Protein 9HBL (pdb70)

B-factor: mean 63.15, std 19.98, range [26.77, 139.69]

Organism: Methanocaldococcus jannaschii (strain ATCC 43067 / DSM 2661 / JAL-1 / JCM 10045 / NBRC 100440) (NCBI:txid243232)

Sequence (1062 aa):
GEFMVSIMLLKVEDLHVYRGNREILKGVNLTVEENEIHAIIGPNGAGKSTLAYTIMGISGYKPTKGRIIFKGVDIIDKNITERARMGMTLAWQEPARFEGIKVKNYLMLGMNEKYKKDKEIAEEKIREALKLVNLDPDKYLDRYVDETLSGGERKRIELASIICMEPDLAILDEPDSGIDIVSFDEIKRVFDYLKDKGCSLLVITHREELAEHADRVSLICAGEVIKSGDPKEVGEFYKKECKGPRIIVKESRIIDVQGDEGIILEGKEEDGKIKAKIIVKKGYKFKYPIHMCFGITEENISQIIDVEIILEEDSSISLMSHCSFPKGKGIKHIMNGIIKIGKNAKFSYNEFHYHGMDGDILVKPTVKVEIDEGGIYISNFTLTKGRIGTLDIEQEIIAKKDAIIDITTRTYAIKEDVVKVNEVVKLNGENAKCIIKSRGAAMDNSKISLKKLKIEGNAPYSKGHIDCAEIVKGNAEVESIPIVVVRDDKARITHHEAAIGSVDKKQLETLMAKGLDEDEATEIIVKGMIGDLGEFMVSIMLLKVEDLHVYRGNREILKGVNLTVEENEIHAIIGPNGAGKSTLAYTIMGISGYKPTKGRIIFKGVDIIDKNITERARMGMTLAWQEPARFEGIKVKNYLMLGMNEKYKKDKEIAEEKIREALKLVNLDPDKYLDRYVDETLSGGERKRIELASIICMEPDLAILDEPDSGIDIVSFDEIKRVFDYLKDKGCSLLVITHREELAEHADRVSLICAGEVIKSGDPKEVGEFYKKECKGPRIIVKESRIIDVQGDEGIILEGKEEDGKIKAKIIVKKGYKFKYPIHMCFGITEENISQIIDVEIILEEDSSISLMSHCSFPKGKGIKHIMNGIIKIGKNAKFSYNEFHYHGMDGDILVKPTVKVEIDEGGIYISNFTLTKGRIGTLDIEQEIIAKKDAIIDITTRTYAIKEDVVKVNEVVKLNGENAKCIIKSRGAAMDNSKISLKLKIEGNAPYSKGHIDCAEIVKGNAEVESIPIVVVRDDKARITHHEAAIGSVDKKQLETLMAKGLDEDEATEIIVKGMIGDL

Foldseek 3Di:
DPPPCVQWQKWWFQWWWAQPPRTQAGTETDTFGWLFAEEEAEDPSLCLVLVLCLQLAPPRNQTPDTFMAGPNRTCNPPHNVRSLVQFEEEQDPQHDADPPDALLRLLLVLFDPVQNPDPVSLSVLLCVLCVLLVHHCVVGRGPGSHPPDFSQNNLSSSLSSCSRNLGQEYEYEASPPSNPDPDLVSVLSSVVVSSVVTHYYHHYDHDLVNQQSTQKYFYRYSNYGDDIGHSVVVSVVNVVPD/DAQEWEAEFQDTPDGDADPQWDWDWDDDPSEIEIEIEHHAQAEDPDAYEYEYEYDDAQTARHYEYEYEYEHNYEHEYEYEYEAANQHNEEHEYEYEYEAYAQYEYAYEYEYAYHADQNYEHHYEYEYEEEANYEYHEEYAAAHHAPNEYAYHYEYEYAHNYEYEYEYFYEHDDAYEYHAAYEYEYQYAQYEYEYEYFYEHEDAYEEEHEAEYEAQYANYEYEYEEEYEYYYNYYYHHHYYYHYNDPRYYYYYDYDYYHDDPVQQVVVVVVVDDSVRSSVVVRCVRNPND/DPPPCVQWFKWWFQWWWAQPPRTQAGTETDTFGWLFAEEEAEDPSLCLVLVLCLQLAPPRNQTPDTFMAGPNRTCNPPHNVRSLVQFEEEQDPQHDFDPPDALLRLLLVLFDCVQVVDPVSLVVLLCVLCVLLVHHCVVGRGPGSHPPDFSQVNLSSSLSSCSRNLGQEYEYEASPPSNPDPDLVSVLSSVVSSSVSTHYYHHYDHDLVNQQSTQKYFYRYSNYGDDIGHSVVVSVVNVVPD/DAQEWEAEFQDTPDGDADPQWDWDWDDDPSEIEIEIERHAQAEDPDAYEYEYEYDDAQTARHYEYEYEYEHNYEHEYEYEYEAANQHNEEHEYEYEYEAYAQYEYHYEYEYAYHQHQNYEHHYEYEYEEEANYEYHEEYAAAHHAPNEYAYHYEYEYAHNYEYEYEYFYEHDDAYEYHAAYEYEYQYAQHEYEYEYFYEHEDAYEEEHEAEYEAQYANYEYEYEEEYEYYYNYYYHYHYYYHYNDPRYYYYYDYDYYHDDPVQQVVVVVVVADSVRSSVVVRCVRRVND

InterPro domains:
  IPR003439 ABC transporter-like, ATP-binding domain [PF00005] (22-173)
  IPR003439 ABC transporter-like, ATP-binding domain [PS50893] (7-244)
  IPR003593 AAA+ ATPase domain [SM00382] (31-221)
  IPR010230 FeS cluster assembly SUF system, ATPase SufC [PTHR43204] (5-245)
  IPR010230 FeS cluster assembly SUF system, ATPase SufC [cd03217] (7-239)
  IPR017871 ABC transporter-like, conserved site [PS00211] (146-160)
  IPR027417 P-loop containing nucleoside triphosphate hydrolase [G3DSA:3.40.50.300] (5-243)
  IPR027417 P-loop containing nucleoside triphosphate hydrolase [SSF52540] (6-233)

Solvent-accessible surface area: 41572 Å² total; per-residue (Å²): 80,143,173,100,45,107,72,21,16,1,21,2,41,52,0,32,0,97,110,68,155,171,44,30,0,83,12,0,82,7,34,0,58,91,92,14,2,0,0,0,0,0,31,93,70,2,8,18,46,12,0,0,35,1,0,0,19,11,58,31,37,124,38,94,122,33,104,9,22,0,93,69,69,52,0,93,135,69,83,7,8,80,19,11,148,35,16,1,0,1,6,12,58,117,13,8,74,2,35,8,0,49,0,77,46,0,1,64,28,24,6,37,106,121,21,96,144,61,132,111,85,1,86,96,3,5,72,68,0,0,111,17,6,89,13,87,5,103,105,19,31,85,63,90,0,23,115,92,6,45,42,4,28,1,6,25,0,1,5,0,0,0,1,0,15,18,8,59,0,0,0,0,4,7,2,3,24,52,6,41,0,20,4,11,76,28,5,100,110,4,7,56,49,0,67,128,76,37,2,0,0,0,2,0,0,18,9,3,30,3,1,61,82,10,62,55,0,1,1,0,30,56,0,86,37,91,101,63,24,55,2,101,129,8,0,82,48,2,65,148,92,111,227,28,22,89,2,61,0,94,27,37,168,32,95,80,65,102,35,97,128,12,0,66,18,87,28,118,85,89,147,64,62,4,77,7,73,2,21,0,75,131,42,82,131,48,166,156,64,4,45,1,48,2,15,1,70,100,93,107,18,48,0,42,0,29,7,48,3,42,3,49,55,45,1,16,3,33,4,31,0,58,0,55,0,80,93,0,83,18,4,100,0,30,5,51,5,73,6,88,4,15,92,71,1,66,0,14,8,43,1,68,4,93,18,15,118,55,21,82,5,34,0,60,0,48,5,56,0,50,0,57,74,18,0,46,1,48,0,35,2,21,2,15,90,22,32,2,2,41,0,16,1,69,7,64,0,38,0,76,93,67,0,81,1,50,0,19,2,48,4,52,0,20,89,98,0,45,1,91,4,56,0,30,0,54,0,66,9,87,54,0,95,8,61,0,51,1,10,0,0,0,39,56,71,0,104,6,32,3,83,2,46,0,9,0,41,9,47,112,0,73,8,48,0,10,2,18,5,9,1,50,38,112,0,55,2,57,2,28,3,10,2,7,0,100,30,32,59,0,55,0,35,3,74,6,26,1,2,19,20,39,126,73,39,21,9,0,0,20,0,6,13,19,53,87,116,72,0,15,97,28,7,9,75,0,17,6,52,64,41,80,144,172,97,48,108,73,30,13,0,24,3,48,52,0,34,0,99,123,68,153,192,49,28,0,86,11,0,83,8,30,0,50,89,92,16,3,0,0,0,0,0,30,95,76,2,8,18,47,10,0,0,36,1,0,0,18,9,61,42,42,127,35,94,114,31,108,8,21,0,92,70,65,53,1,95,135,69,83,7,9,79,19,12,148,35,16,0,0,1,4,14,57,114,12,8,73,2,43,11,1,46,0,79,63,0,0,58,22,22,7,28,114,109,24,80,150,62,152,130,70,1,104,88,6,7,73,55,0,0,105,20,7,89,12,86,5,104,98,23,31,85,61,86,0,24,120,92,5,45,41,4,31,1,6,28,0,1,5,0,0,0,1,0,16,12,9,57,0,0,0,0,3,8,2,4,25,50,7,40,1,19,4,10,72,30,4,88,107,5,7,58,53,1,69,128,80,37,2,0,0,0,2,0,0,21,10,3,30,3,1,62,84,10,62,55,0,1,1,0,32,58,0,86,38,92,99,62,25,63,10,105,130,6,0,83,56,2,62,162,93,112,226,26,22,88,3,60,0,94,21,36,164,35,94,80,66,100,34,96,128,13,0,62,17,89,30,117,87,94,144,65,64,4,80,8,73,1,20,0,80,128,42,82,129,50,166,155,53,2,41,1,48,2,15,1,67,97,97,120,18,49,0,42,0,25,8,49,5,42,2,55,55,45,0,17,2,26,2,51,0,55,0,55,0,81,93,0,87,19,3,95,0,30,6,53,5,72,7,87,3,16,88,70,1,66,0,14,8,30,0,68,4,95,18,16,119,52,22,65,4,40,0,61,0,47,5,56,0,49,0,61,74,15,0,49,1,50,0,27,2,14,2,15,93,23,32,3,2,40,0,16,0,70,6,64,0,37,0,81,79,51,0,84,1,51,0,9,3,74,4,51,0,20,89,101,0,44,0,91,3,58,1,30,0,56,0,67,10,77,51,0,95,8,60,0,51,2,11,0,0,0,40,56,70,0,104,6,32,3,81,1,46,0,9,0,40,8,47,112,0,73,8,47,0,12,2,17,5,9,0,48,38,112,0,53,1,58,1,28,3,11,2,6,0,99,30,32,60,0,57,0,34,4,74,8,26,0,2,21,18,42,107,71,38,20,9,1,0,20,0,7,14,29,53,82,114,66,0,14,101,34,7,8,77,3,18,6,54,62,54

Secondary structure (DSSP, 8-state):
--TTGGGEEEEEEEEEEEETTEEEEEEEEEEEETT-EEEEE--TTSSHHHHHHHHHT-TT--EEEEEEEETTEE-TT--HHHHHTTTEEEE-SSPPP-TT-BHHHHTTTT--HHHHSSHHHHHHHHHHHHHHTT--HHHHTTSBSSTTS-HHHHHHHHHHHHHHH--SEEEEESTTSSS--S-HHHHHHHHHHHHHHT-EEEEEES-HHHHTTSSEEEEEETTEEEEEE-HHHHHHHHHH--/--SEEEEETTEEEEEE--TTEEEEEEEETTEEEEEEEE-TT-B--SPEEEEEE--SSS-EEEEEEEEEE-TT-EEEEEEEEEESS-BS-EEEEEEEEEE-TT-EEEEEEEEEE-S--B-EEEEEEEEEE-TT-EEEEEEEEEES---EEEEEEEEEE-TT-EEEEEEEEEE-TT-EEEEEEEEEE-STT-EEEEEEEEEE-TT-EEEEEEEEEE-STT-EEEEEEEEEE-TT-EEEEEEEEEE-STT-EEEEEEEEESPPHHHHHHHHTTT--HHHHHHHHHHHHTT--/--TTGGGEEEEEEEEEEEETTEEEEEEEEEEEETT-EEEEE--TTSSHHHHHHHHHT-TT--EEEEEEEETTEE-TT--HHHHHTTTEEEE-SSPPP-TT-BHHHHTTTT--HHHHTSHHHHHHHHHHHHHHTT--HHHHTTSBSSTTS-HHHHHHHHHHHHHHH--SEEEEESTTSSS--S-HHHHHHHHHHHHHTT-EEEEEES-HHHHTTSSEEEEEETTEEEEEE-HHHHHHHHHH--/--SEEEEETTEEEEEE--TTEEEEEEEETTEEEEEEEE-TT-B--SPEEEEEE--SSS-EEEEEEEEEE-TT-EEEEEEEEEESS-BS-EEEEEEEEEE-TT-EEEEEEEEEE-S--B-EEEEEEEEEE-TT-EEEEEEEEEES---EEEEEEEEEE-TT-EEEEEEEEEE-TT-EEEEEEEEEE-STT-EEEEEEEEEE-TT-EEEEEEEEEE-STT-EEEEEEEEEE-TT-EEEEEEEEEE-STT-EEEEEEEEESPPHHHHHHHHTTT--HHHHHHHHHHHHTT--

Nearest PDB structures (foldseek):
  2zu0-assembly1_C  TM=9.041E-01  e=3.117E-21  Escherichia coli K-12
  2d3w-assembly1_C  TM=8.039E-01  e=4.598E-20  Escherichia coli
  2d3w-assembly1_D  TM=8.159E-01  e=2.454E-19  Escherichia coli
  6hs3-assembly1_A  TM=7.902E-01  e=9.147E-19  Burkholderia pseudomallei
  4wbs-assembly2_B  TM=7.966E-01  e=4.080E-18  Paraburkholderia phymatum STM815

Structure (mmCIF, N/CA/C/O backbone):
data_9HBL
#
_entry.id   9HBL
#
_cell.length_a   75.291
_cell.length_b   132.733
_cell.length_c   75.34
_cell.angle_alpha   90
_cell.angle_beta   111.66
_cell.angle_gamma   90
#
_symmetry.space_group_name_H-M   'P 1 21 1'
#
loop_
_entity.id
_entity.type
_entity.pdbx_description
1 polymer 'Uncharacterized ABC transporter ATP-binding protein MJ0035'
2 polymer 'Iron-sulfur cluster assembly SufBD family protein MJ0034'
3 non-polymer 1,2-ETHANEDIOL
4 non-polymer 'SULFATE ION'
5 water water
#
loop_
_atom_site.group_PDB
_atom_site.id
_atom_site.type_symbol
_atom_site.label_atom_id
_atom_site.label_alt_id
_atom_site.label_comp_id
_atom_site.label_asym_id
_atom_site.label_entity_id
_atom_site.label_seq_id
_atom_site.pdbx_PDB_ins_code
_atom_site.Cartn_x
_atom_site.Cartn_y
_atom_site.Cartn_z
_atom_site.occupancy
_atom_site.B_iso_or_equiv
_atom_site.auth_seq_id
_atom_site.auth_comp_id
_atom_site.auth_asym_id
_atom_site.auth_atom_id
_atom_site.pdbx_PDB_model_num
ATOM 1 N N . GLY A 1 1 ? -62.477 37.063 -24.904 1 77.89 -2 GLY A N 1
ATOM 2 C CA . GLY A 1 1 ? -62.839 37.959 -26 1 78.07 -2 GLY A CA 1
ATOM 3 C C . GLY A 1 1 ? -62.619 39.434 -25.709 1 77.58 -2 GLY A C 1
ATOM 4 O O . GLY A 1 1 ? -61.551 39.83 -25.244 1 77.91 -2 GLY A O 1
ATOM 5 N N . GLU A 1 2 ? -63.64 40.256 -25.965 1 76.52 -1 GLU A N 1
ATOM 6 C CA . GLU A 1 2 ? -63.598 41.697 -25.71 1 75.64 -1 GLU A CA 1
ATOM 7 C C . GLU A 1 2 ? -64.339 42.095 -24.418 1 73.47 -1 GLU A C 1
ATOM 8 O O . GLU A 1 2 ? -64.711 43.264 -24.288 1 74.11 -1 GLU A O 1
ATOM 14 N N . PHE A 1 3 ? -64.615 41.142 -23.504 1 70.52 0 PHE A N 1
ATOM 15 C CA . PHE A 1 3 ? -65.369 41.455 -22.294 1 68.55 0 PHE A CA 1
ATOM 16 C C . PHE A 1 3 ? -64.465 41.905 -21.166 1 67.68 0 PHE A C 1
ATOM 17 O O . PHE A 1 3 ? -63.529 41.194 -20.797 1 67.67 0 PHE A O 1
ATOM 25 N N . MET A 1 4 ? -64.765 43.094 -20.617 1 66.59 1 MET A N 1
ATOM 26 C CA . MET A 1 4 ? -64.049 43.754 -19.524 1 65.86 1 MET A CA 1
ATOM 27 C C . MET A 1 4 ? -62.63 44.229 -19.9 1 65.17 1 MET A C 1
ATOM 28 O O . MET A 1 4 ? -61.851 44.53 -18.999 1 64.55 1 MET A O 1
ATOM 33 N N . VAL A 1 5 ? -62.308 44.324 -21.204 1 64.93 2 VAL A N 1
ATOM 34 C CA . VAL A 1 5 ? -60.985 44.74 -21.629 1 66.01 2 VAL A CA 1
ATOM 35 C C . VAL A 1 5 ? -60.668 46.19 -21.3 1 66.51 2 VAL A C 1
ATOM 36 O O . VAL A 1 5 ? -59.491 46.531 -21.178 1 66.72 2 VAL A O 1
ATOM 40 N N . SER A 1 6 ? -61.69 47.048 -21.161 1 66.1 3 SER A N 1
ATOM 41 C CA . SER A 1 6 ? -61.487 48.462 -20.865 1 66.04 3 SER A CA 1
ATOM 42 C C . SER A 1 6 ? -60.856 48.734 -19.501 1 65.53 3 SER A C 1
ATOM 43 O O . SER A 1 6 ? -60.242 49.782 -19.329 1 67.06 3 SER A O 1
ATOM 46 N N . ILE A 1 7 ? -60.946 47.79 -18.561 1 63.26 4 ILE A N 1
ATOM 47 C CA . ILE A 1 7 ? -60.289 47.904 -17.253 1 61.81 4 ILE A CA 1
ATOM 48 C C . ILE A 1 7 ? -59.033 46.971 -17.115 1 60.4 4 ILE A C 1
ATOM 49 O O . ILE A 1 7 ? -58.518 46.734 -16.01 1 59.7 4 ILE A O 1
ATOM 54 N N . MET A 1 8 ? -58.566 46.442 -18.241 1 59.59 5 MET A N 1
ATOM 55 C CA . MET A 1 8 ? -57.432 45.552 -18.27 1 59.86 5 MET A CA 1
ATOM 56 C C . MET A 1 8 ? -56.177 46.265 -18.741 1 58.73 5 MET A C 1
ATOM 57 O O . MET A 1 8 ? -56.196 46.951 -19.76 1 58.5 5 MET A O 1
ATOM 62 N N . LEU A 1 9 ? -55.088 46.11 -17.986 1 58.12 6 LEU A N 1
ATOM 63 C CA . LEU A 1 9 ? -53.79 46.669 -18.328 1 58.17 6 LEU A CA 1
ATOM 64 C C . LEU A 1 9 ? -53.084 45.689 -19.255 1 58.56 6 LEU A C 1
ATOM 65 O O . LEU A 1 9 ? -52.598 46.085 -20.306 1 58.94 6 LEU A O 1
ATOM 70 N N . LEU A 1 10 ? -53.056 44.408 -18.884 1 58.65 7 LEU A N 1
ATOM 71 C CA . LEU A 1 10 ? -52.365 43.371 -19.643 1 59.7 7 LEU A CA 1
ATOM 72 C C . LEU A 1 10 ? -53.336 42.219 -19.95 1 60.64 7 LEU A C 1
ATOM 73 O O . LEU A 1 10 ? -54.167 41.859 -19.119 1 60.01 7 LEU A O 1
ATOM 78 N N . LYS A 1 11 ? -53.246 41.667 -21.154 1 61.61 8 LYS A N 1
ATOM 79 C CA . LYS A 1 11 ? -54.076 40.546 -21.557 1 62.82 8 LYS A CA 1
ATOM 80 C C . LYS A 1 11 ? -53.253 39.55 -22.349 1 63.91 8 LYS A C 1
ATOM 81 O O . LYS A 1 11 ? -52.901 39.823 -23.495 1 64.04 8 LYS A O 1
ATOM 87 N N . VAL A 1 12 ? -52.951 38.4 -21.756 1 64.37 9 VAL A N 1
ATOM 88 C CA . VAL A 1 12 ? -52.244 37.335 -22.449 1 65.56 9 VAL A CA 1
ATOM 89 C C . VAL A 1 12 ? -53.313 36.354 -22.943 1 67.58 9 VAL A C 1
ATOM 90 O O . VAL A 1 12 ? -54.065 35.802 -22.133 1 67.64 9 VAL A O 1
ATOM 94 N N . GLU A 1 13 ? -53.411 36.168 -24.263 1 68.8 10 GLU A N 1
ATOM 95 C CA . GLU A 1 13 ? -54.402 35.274 -24.851 1 70.62 10 GLU A CA 1
ATOM 96 C C . GLU A 1 13 ? -53.724 34.044 -25.455 1 72.15 10 GLU A C 1
ATOM 97 O O . GLU A 1 13 ? -52.844 34.192 -26.303 1 72.28 10 GLU A O 1
ATOM 103 N N . ASP A 1 14 ? -54.15 32.833 -25.021 1 73.05 11 ASP A N 1
ATOM 104 C CA . ASP A 1 14 ? -53.694 31.489 -25.436 1 74.06 11 ASP A CA 1
ATOM 105 C C . ASP A 1 14 ? -52.252 31.473 -25.951 1 74.01 11 ASP A C 1
ATOM 106 O O . ASP A 1 14 ? -52.005 31.184 -27.118 1 74.07 11 ASP A O 1
ATOM 111 N N . LEU A 1 15 ? -51.31 31.832 -25.079 1 73.86 12 LEU A N 1
ATOM 112 C CA . LEU A 1 15 ? -49.898 31.98 -25.418 1 74.07 12 LEU A CA 1
ATOM 113 C C . LEU A 1 15 ? -49.076 30.694 -25.416 1 74.46 12 LEU A C 1
ATOM 114 O O . LEU A 1 15 ? -49.022 29.991 -24.41 1 74.59 12 LEU A O 1
ATOM 119 N N . HIS A 1 16 ? -48.385 30.423 -26.524 1 74.67 13 HIS A N 1
ATOM 120 C CA . HIS A 1 16 ? -47.52 29.254 -26.67 1 75.64 13 HIS A CA 1
ATOM 121 C C . HIS A 1 16 ? -46.078 29.709 -26.892 1 76.41 13 HIS A C 1
ATOM 122 O O . HIS A 1 16 ? -45.794 30.359 -27.888 1 76.25 13 HIS A O 1
ATOM 129 N N . VAL A 1 17 ? -45.177 29.411 -25.951 1 77.12 14 VAL A N 1
ATOM 130 C CA . VAL A 1 17 ? -43.779 29.812 -26.069 1 78.49 14 VAL A CA 1
ATOM 131 C C . VAL A 1 17 ? -42.892 28.567 -26.048 1 80.4 14 VAL A C 1
ATOM 132 O O . VAL A 1 17 ? -43.017 27.737 -25.153 1 80.32 14 VAL A O 1
ATOM 136 N N . TYR A 1 18 ? -42.024 28.416 -27.055 1 81.99 15 TYR A N 1
ATOM 137 C CA . TYR A 1 18 ? -41.152 27.25 -27.159 1 84.07 15 TYR A CA 1
ATOM 138 C C . TYR A 1 18 ? -39.721 27.604 -26.81 1 85.2 15 TYR A C 1
ATOM 139 O O . TYR A 1 18 ? -39.208 28.621 -27.278 1 85.69 15 TYR A O 1
ATOM 148 N N . ARG A 1 19 ? -39.055 26.751 -26.031 1 85.56 16 ARG A N 1
ATOM 149 C CA . ARG A 1 19 ? -37.645 26.953 -25.721 1 86.52 16 ARG A CA 1
ATOM 150 C C . ARG A 1 19 ? -36.898 25.735 -26.201 1 86.9 16 ARG A C 1
ATOM 151 O O . ARG A 1 19 ? -36.754 24.752 -25.475 1 86.8 16 ARG A O 1
ATOM 159 N N . GLY A 1 20 ? -36.482 25.804 -27.459 1 87.26 17 GLY A N 1
ATOM 160 C CA . GLY A 1 20 ? -35.825 24.707 -28.149 1 88.05 17 GLY A CA 1
ATOM 161 C C . GLY A 1 20 ? -36.878 23.797 -28.743 1 88.7 17 GLY A C 1
ATOM 162 O O . GLY A 1 20 ? -37.792 24.258 -29.431 1 88.81 17 GLY A O 1
ATOM 163 N N . ASN A 1 21 ? -36.791 22.505 -28.435 1 88.91 18 ASN A N 1
ATOM 164 C CA . ASN A 1 21 ? -37.766 21.519 -28.906 1 89.49 18 ASN A CA 1
ATOM 165 C C . ASN A 1 21 ? -39.009 21.459 -27.977 1 88.88 18 ASN A C 1
ATOM 166 O O . ASN A 1 21 ? -40.086 21.053 -28.417 1 88.93 18 ASN A O 1
ATOM 171 N N . ARG A 1 22 ? -38.849 21.867 -26.7 1 88.07 19 ARG A N 1
ATOM 172 C CA . ARG A 1 22 ? -39.89 21.86 -25.679 1 87.76 19 ARG A CA 1
ATOM 173 C C . ARG A 1 22 ? -40.827 23.05 -25.751 1 86.38 19 ARG A C 1
ATOM 174 O O . ARG A 1 22 ? -40.385 24.18 -25.919 1 86.43 19 ARG A O 1
ATOM 182 N N . GLU A 1 23 ? -42.115 22.804 -25.545 1 85.07 20 GLU A N 1
ATOM 183 C CA . GLU A 1 23 ? -43.106 23.863 -25.477 1 84.35 20 GLU A CA 1
ATOM 184 C C . GLU A 1 23 ? -43.236 24.156 -23.979 1 83.26 20 GLU A C 1
ATOM 185 O O . GLU A 1 23 ? -43.647 23.271 -23.225 1 83.65 20 GLU A O 1
ATOM 191 N N . ILE A 1 24 ? -42.829 25.352 -23.531 1 81.75 21 ILE A N 1
ATOM 192 C CA . ILE A 1 24 ? -42.88 25.678 -22.105 1 80.88 21 ILE A CA 1
ATOM 193 C C . ILE A 1 24 ? -44.266 26.187 -21.734 1 79.89 21 ILE A C 1
ATOM 194 O O . ILE A 1 24 ? -44.877 25.661 -20.803 1 80.32 21 ILE A O 1
ATOM 199 N N . LEU A 1 25 ? -44.769 27.191 -22.462 1 78.43 22 LEU A N 1
ATOM 200 C CA . LEU A 1 25 ? -46.109 27.702 -22.212 1 77.61 22 LEU A CA 1
ATOM 201 C C . LEU A 1 25 ? -47.038 27.05 -23.232 1 76.71 22 LEU A C 1
ATOM 202 O O . LEU A 1 25 ? -46.779 27.117 -24.429 1 76.93 22 LEU A O 1
ATOM 207 N N . LYS A 1 26 ? -48.06 26.341 -22.762 1 75.52 23 LYS A N 1
ATOM 208 C CA . LYS A 1 26 ? -48.969 25.615 -23.648 1 74.79 23 LYS A CA 1
ATOM 209 C C . LYS A 1 26 ? -50.382 26.222 -23.606 1 73.98 23 LYS A C 1
ATOM 210 O O . LYS A 1 26 ? -51.339 25.543 -23.251 1 74.31 23 LYS A O 1
ATOM 216 N N . GLY A 1 27 ? -50.494 27.494 -23.96 1 72.81 24 GLY A N 1
ATOM 217 C CA . GLY A 1 27 ? -51.77 28.189 -23.952 1 72.55 24 GLY A CA 1
ATOM 218 C C . GLY A 1 27 ? -52.024 28.92 -22.651 1 72.13 24 GLY A C 1
ATOM 219 O O . GLY A 1 27 ? -52.822 28.473 -21.818 1 72.53 24 GLY A O 1
ATOM 220 N N . VAL A 1 28 ? -51.354 30.055 -22.467 1 71.12 25 VAL A N 1
ATOM 221 C CA . VAL A 1 28 ? -51.512 30.842 -21.246 1 70.39 25 VAL A CA 1
ATOM 222 C C . VAL A 1 28 ? -52.589 31.903 -21.405 1 69.4 25 VAL A C 1
ATOM 223 O O . VAL A 1 28 ? -52.51 32.74 -22.298 1 69.4 25 VAL A O 1
ATOM 227 N N . ASN A 1 29 ? -53.603 31.853 -20.556 1 68.43 26 ASN A N 1
ATOM 228 C CA . ASN A 1 29 ? -54.652 32.857 -20.553 1 68.31 26 ASN A CA 1
ATOM 229 C C . ASN A 1 29 ? -54.569 33.529 -19.2 1 66.81 26 ASN A C 1
ATOM 230 O O . ASN A 1 29 ? -54.891 32.928 -18.171 1 67.28 26 ASN A O 1
ATOM 235 N N . LEU A 1 30 ? -54.099 34.764 -19.201 1 64.57 27 LEU A N 1
ATOM 236 C CA . LEU A 1 30 ? -53.869 35.526 -17.986 1 63.22 27 LEU A CA 1
ATOM 237 C C . LEU A 1 30 ? -54.222 36.995 -18.258 1 61.2 27 LEU A C 1
ATOM 238 O O . LEU A 1 30 ? -54.053 37.46 -19.377 1 61.46 27 LEU A O 1
ATOM 243 N N . THR A 1 31 ? -54.73 37.723 -17.267 1 59.39 28 THR A N 1
ATOM 244 C CA . THR A 1 31 ? -54.992 39.161 -17.422 1 58.45 28 THR A CA 1
ATOM 245 C C . THR A 1 31 ? -54.514 39.89 -16.175 1 57.79 28 THR A C 1
ATOM 246 O O . THR A 1 31 ? -54.52 39.336 -15.078 1 57.99 28 THR A O 1
ATOM 250 N N . VAL A 1 32 ? -54.104 41.131 -16.337 1 57.19 29 VAL A N 1
ATOM 251 C CA . VAL A 1 32 ? -53.72 41.975 -15.213 1 57.4 29 VAL A CA 1
ATOM 252 C C . VAL A 1 32 ? -54.581 43.206 -15.335 1 57.7 29 VAL A C 1
ATOM 253 O O . VAL A 1 32 ? -54.647 43.811 -16.396 1 57.57 29 VAL A O 1
ATOM 257 N N . GLU A 1 33 ? -55.318 43.516 -14.295 1 58.19 30 GLU A N 1
ATOM 258 C CA . GLU A 1 33 ? -56.214 44.659 -14.298 1 59.27 30 GLU A CA 1
ATOM 259 C C . GLU A 1 33 ? -55.542 45.884 -13.674 1 60.37 30 GLU A C 1
ATOM 260 O O . GLU A 1 33 ? -54.433 45.793 -13.163 1 60.73 30 GLU A O 1
ATOM 266 N N . GLU A 1 34 ? -56.177 47.039 -13.771 1 60.98 31 GLU A N 1
ATOM 267 C CA . GLU A 1 34 ? -55.64 48.279 -13.23 1 61.79 31 GLU A CA 1
ATOM 268 C C . GLU A 1 34 ? -55.634 48.234 -11.688 1 62.53 31 GLU A C 1
ATOM 269 O O . GLU A 1 34 ? -56.532 47.63 -11.1 1 62.75 31 GLU A O 1
ATOM 275 N N . ASN A 1 35 ? -54.573 48.787 -11.042 1 62.84 32 ASN A N 1
ATOM 276 C CA . ASN A 1 35 ? -54.405 48.862 -9.573 1 63.37 32 ASN A CA 1
ATOM 277 C C . ASN A 1 35 ? -54.431 47.489 -8.856 1 62.83 32 ASN A C 1
ATOM 278 O O . ASN A 1 35 ? -54.889 47.392 -7.713 1 63.49 32 ASN A O 1
ATOM 283 N N . GLU A 1 36 ? -53.949 46.44 -9.514 1 61.36 33 GLU A N 1
ATOM 284 C CA . GLU A 1 36 ? -54.014 45.095 -8.961 1 60.45 33 GLU A CA 1
ATOM 285 C C . GLU A 1 36 ? -52.643 44.466 -8.698 1 59.82 33 GLU A C 1
ATOM 286 O O . GLU A 1 36 ? -51.712 44.617 -9.486 1 59.81 33 GLU A O 1
ATOM 292 N N . ILE A 1 37 ? -52.54 43.732 -7.593 1 58.79 34 ILE A N 1
ATOM 293 C CA . ILE A 1 37 ? -51.367 42.944 -7.291 1 58.1 34 ILE A CA 1
ATOM 294 C C . ILE A 1 37 ? -51.81 41.526 -7.653 1 58.06 34 ILE A C 1
ATOM 295 O O . ILE A 1 37 ? -52.55 40.912 -6.9 1 58.26 34 ILE A O 1
ATOM 300 N N . HIS A 1 38 ? -51.468 41.056 -8.846 1 57.76 35 HIS A N 1
ATOM 301 C CA . HIS A 1 38 ? -51.847 39.728 -9.304 1 58.15 35 HIS A CA 1
ATOM 302 C C . HIS A 1 38 ? -50.602 38.812 -9.19 1 58.77 35 HIS A C 1
ATOM 303 O O . HIS A 1 38 ? -49.597 39.037 -9.871 1 59.26 35 HIS A O 1
ATOM 310 N N . ALA A 1 39 ? -50.666 37.793 -8.323 1 58.22 36 ALA A N 1
ATOM 311 C CA . ALA A 1 39 ? -49.555 36.87 -8.166 1 58.09 36 ALA A CA 1
ATOM 312 C C . ALA A 1 39 ? -49.695 35.65 -9.053 1 58.16 36 ALA A C 1
ATOM 313 O O . ALA A 1 39 ? -50.797 35.228 -9.38 1 58.14 36 ALA A O 1
ATOM 315 N N . ILE A 1 40 ? -48.561 35.091 -9.453 1 58.17 37 ILE A N 1
ATOM 316 C CA . ILE A 1 40 ? -48.512 33.875 -10.245 1 58.54 37 ILE A CA 1
ATOM 317 C C . ILE A 1 40 ? -47.719 32.809 -9.485 1 58.86 37 ILE A C 1
ATOM 318 O O . ILE A 1 40 ? -46.534 32.994 -9.207 1 58.84 37 ILE A O 1
ATOM 323 N N . ILE A 1 41 ? -48.386 31.716 -9.112 1 58.93 38 ILE A N 1
ATOM 324 C CA . ILE A 1 41 ? -47.729 30.63 -8.398 1 59.73 38 ILE A CA 1
ATOM 325 C C . ILE A 1 41 ? -47.595 29.404 -9.274 1 60.07 38 ILE A C 1
ATOM 326 O O . ILE A 1 41 ? -48.363 29.22 -10.214 1 59.57 38 ILE A O 1
ATOM 331 N N . GLY A 1 42 ? -46.612 28.575 -8.961 1 60.55 39 GLY A N 1
ATOM 332 C CA . GLY A 1 42 ? -46.382 27.36 -9.711 1 61.46 39 GLY A CA 1
ATOM 333 C C . GLY A 1 42 ? -45.092 26.695 -9.317 1 62.56 39 GLY A C 1
ATOM 334 O O . GLY A 1 42 ? -44.173 27.329 -8.786 1 62.72 39 GLY A O 1
ATOM 335 N N . PRO A 1 43 ? -45.004 25.392 -9.583 1 63.09 40 PRO A N 1
ATOM 336 C CA . PRO A 1 43 ? -43.781 24.662 -9.232 1 63.42 40 PRO A CA 1
ATOM 337 C C . PRO A 1 43 ? -42.595 25.015 -10.144 1 63.93 40 PRO A C 1
ATOM 338 O O . PRO A 1 43 ? -42.697 25.888 -11.008 1 64.42 40 PRO A O 1
ATOM 342 N N . ASN A 1 44 ? -41.46 24.359 -9.938 1 63.7 41 ASN A N 1
ATOM 343 C CA . ASN A 1 44 ? -40.292 24.541 -10.785 1 63.84 41 ASN A CA 1
ATOM 344 C C . ASN A 1 44 ? -40.626 23.924 -12.16 1 63.62 41 ASN A C 1
ATOM 345 O O . ASN A 1 44 ? -41.252 22.865 -12.238 1 63.85 41 ASN A O 1
ATOM 350 N N . GLY A 1 45 ? -40.251 24.61 -13.225 1 63.1 42 GLY A N 1
ATOM 351 C CA . GLY A 1 45 ? -40.488 24.125 -14.577 1 63.09 42 GLY A CA 1
ATOM 352 C C . GLY A 1 45 ? -41.87 24.385 -15.128 1 63.08 42 GLY A C 1
ATOM 353 O O . GLY A 1 45 ? -42.189 23.91 -16.22 1 63.9 42 GLY A O 1
ATOM 354 N N . ALA A 1 46 ? -42.7 25.154 -14.394 1 61.82 43 ALA A N 1
ATOM 355 C CA . ALA A 1 46 ? -44.053 25.478 -14.822 1 60.88 43 ALA A CA 1
ATOM 356 C C . ALA A 1 46 ? -44.117 26.552 -15.917 1 60.21 43 ALA A C 1
ATOM 357 O O . ALA A 1 46 ? -45.118 26.635 -16.628 1 60.94 43 ALA A O 1
ATOM 359 N N . GLY A 1 47 ? -43.086 27.388 -16.023 1 58.59 44 GLY A N 1
ATOM 360 C CA . GLY A 1 47 ? -43.048 28.444 -17.032 1 57.23 44 GLY A CA 1
ATOM 361 C C . GLY A 1 47 ? -43.179 29.858 -16.508 1 55.3 44 GLY A C 1
ATOM 362 O O . GLY A 1 47 ? -43.394 30.783 -17.293 1 54.9 44 GLY A O 1
ATOM 363 N N . LYS A 1 48 ? -43.034 30.037 -15.181 1 53.95 45 LYS A N 1
ATOM 364 C CA . LYS A 1 48 ? -43.131 31.334 -14.505 1 53.21 45 LYS A CA 1
ATOM 365 C C . LYS A 1 48 ? -42.17 32.38 -15.081 1 52.32 45 LYS A C 1
ATOM 366 O O . LYS A 1 48 ? -42.609 33.452 -15.492 1 52.13 45 LYS A O 1
ATOM 372 N N . SER A 1 49 ? -40.869 32.058 -15.13 1 51.75 46 SER A N 1
ATOM 373 C CA . SER A 1 49 ? -39.856 32.948 -15.685 1 51.54 46 SER A CA 1
ATOM 374 C C . SER A 1 49 ? -40.073 33.182 -17.166 1 50.84 46 SER A C 1
ATOM 375 O O . SER A 1 49 ? -40.132 34.333 -17.583 1 50.85 46 SER A O 1
ATOM 378 N N . THR A 1 50 ? -40.307 32.113 -17.949 1 50.24 47 THR A N 1
ATOM 379 C CA . THR A 1 50 ? -40.588 32.22 -19.385 1 50.35 47 THR A CA 1
ATOM 380 C C . THR A 1 50 ? -41.723 33.213 -19.677 1 50.29 47 THR A C 1
ATOM 381 O O . THR A 1 50 ? -41.564 34.082 -20.54 1 50.67 47 THR A O 1
ATOM 385 N N . LEU A 1 51 ? -42.826 33.126 -18.901 1 49.15 48 LEU A N 1
ATOM 386 C CA . LEU A 1 51 ? -43.957 34.02 -19.049 1 48.6 48 LEU A CA 1
ATOM 387 C C . LEU A 1 51 ? -43.558 35.458 -18.763 1 48.08 48 LEU A C 1
ATOM 388 O O . LEU A 1 51 ? -43.906 36.34 -19.54 1 48.66 48 LEU A O 1
ATOM 393 N N . ALA A 1 52 ? -42.81 35.704 -17.685 1 47.17 49 ALA A N 1
ATOM 394 C CA . ALA A 1 52 ? -42.372 37.059 -17.351 1 46.95 49 ALA A CA 1
ATOM 395 C C . ALA A 1 52 ? -41.468 37.655 -18.433 1 47.07 49 ALA A C 1
ATOM 396 O O . ALA A 1 52 ? -41.591 38.838 -18.748 1 47.79 49 ALA A O 1
ATOM 398 N N . TYR A 1 53 ? -40.586 36.834 -19.031 1 46.16 50 TYR A N 1
ATOM 399 C CA . TYR A 1 53 ? -39.684 37.288 -20.088 1 45.7 50 TYR A CA 1
ATOM 400 C C . TYR A 1 53 ? -40.394 37.507 -21.411 1 45.88 50 TYR A C 1
ATOM 401 O O . TYR A 1 53 ? -39.96 38.342 -22.194 1 45.89 50 TYR A O 1
ATOM 410 N N . THR A 1 54 ? -41.457 36.738 -21.684 1 46.02 51 THR A N 1
ATOM 411 C CA . THR A 1 54 ? -42.218 36.859 -22.926 1 46.61 51 THR A CA 1
ATOM 412 C C . THR A 1 54 ? -43.044 38.143 -22.943 1 46.6 51 THR A C 1
ATOM 413 O O . THR A 1 54 ? -43.148 38.807 -23.984 1 47.22 51 THR A O 1
ATOM 417 N N . ILE A 1 55 ? -43.599 38.522 -21.783 1 45.72 52 ILE A N 1
ATOM 418 C CA . ILE A 1 55 ? -44.364 39.76 -21.67 1 45.22 52 ILE A CA 1
ATOM 419 C C . ILE A 1 55 ? -43.421 40.948 -21.878 1 45.55 52 ILE A C 1
ATOM 420 O O . ILE A 1 55 ? -43.721 41.829 -22.676 1 45.68 52 ILE A O 1
ATOM 425 N N . MET A 1 56 ? -42.238 40.92 -21.244 1 45.38 53 MET A N 1
ATOM 426 C CA . MET A 1 56 ? -41.27 42.007 -21.369 1 45.79 53 MET A CA 1
ATOM 427 C C . MET A 1 56 ? -40.578 42.084 -22.757 1 46.99 53 MET A C 1
ATOM 428 O O . MET A 1 56 ? -40.045 43.126 -23.132 1 46.98 53 MET A O 1
ATOM 433 N N . GLY A 1 57 ? -40.63 41.001 -23.523 1 47.62 54 GLY A N 1
ATOM 434 C CA . GLY A 1 57 ? -40.067 40.975 -24.865 1 48.44 54 GLY A CA 1
ATOM 435 C C . GLY A 1 57 ? -38.61 40.606 -24.925 1 49.71 54 GLY A C 1
ATOM 436 O O . GLY A 1 57 ? -37.921 40.959 -25.883 1 50.23 54 GLY A O 1
ATOM 437 N N . ILE A 1 58 ? -38.13 39.876 -23.909 1 50.35 55 ILE A N 1
ATOM 438 C CA . ILE A 1 58 ? -36.747 39.428 -23.816 1 51.17 55 ILE A CA 1
ATOM 439 C C . ILE A 1 58 ? -36.418 38.523 -25.004 1 53.61 55 ILE A C 1
ATOM 440 O O . ILE A 1 58 ? -37.264 37.744 -25.439 1 53.94 55 ILE A O 1
ATOM 445 N N . SER A 1 59 ? -35.225 38.687 -25.578 1 55.37 56 SER A N 1
ATOM 446 C CA . SER A 1 59 ? -34.804 37.917 -26.735 1 57.26 56 SER A CA 1
ATOM 447 C C . SER A 1 59 ? -34.704 36.438 -26.414 1 58.26 56 SER A C 1
ATOM 448 O O . SER A 1 59 ? -34.087 36.05 -25.427 1 58.14 56 SER A O 1
ATOM 451 N N . GLY A 1 60 ? -35.314 35.627 -27.263 1 59.31 57 GLY A N 1
ATOM 452 C CA . GLY A 1 60 ? -35.35 34.178 -27.094 1 60.76 57 GLY A CA 1
ATOM 453 C C . GLY A 1 60 ? -36.636 33.669 -26.477 1 62.02 57 GLY A C 1
ATOM 454 O O . GLY A 1 60 ? -36.768 32.474 -26.211 1 62.45 57 GLY A O 1
ATOM 455 N N . TYR A 1 61 ? -37.586 34.579 -26.225 1 62.58 58 TYR A N 1
ATOM 456 C CA . TYR A 1 61 ? -38.88 34.29 -25.624 1 63.53 58 TYR A CA 1
ATOM 457 C C . TYR A 1 61 ? -39.942 34.846 -26.564 1 65.81 58 TYR A C 1
ATOM 458 O O . TYR A 1 61 ? -40.62 35.823 -26.254 1 66.2 58 TYR A O 1
ATOM 467 N N . LYS A 1 62 ? -40.024 34.244 -27.758 1 67.33 59 LYS A N 1
ATOM 468 C CA . LYS A 1 62 ? -40.95 34.648 -28.809 1 69.31 59 LYS A CA 1
ATOM 469 C C . LYS A 1 62 ? -42.12 33.68 -28.857 1 70.78 59 LYS A C 1
ATOM 470 O O . LYS A 1 62 ? -41.914 32.461 -28.951 1 71.26 59 LYS A O 1
ATOM 476 N N . PRO A 1 63 ? -43.356 34.202 -28.829 1 71.01 60 PRO A N 1
ATOM 477 C CA . PRO A 1 63 ? -44.512 33.307 -28.929 1 71.71 60 PRO A CA 1
ATOM 478 C C . PRO A 1 63 ? -44.681 32.724 -30.337 1 73.06 60 PRO A C 1
ATOM 479 O O . PRO A 1 63 ? -44.401 33.389 -31.335 1 73.23 60 PRO A O 1
ATOM 483 N N . THR A 1 64 ? -45.097 31.457 -30.398 1 73.71 61 THR A N 1
ATOM 484 C CA . THR A 1 64 ? -45.397 30.714 -31.626 1 74.76 61 THR A CA 1
ATOM 485 C C . THR A 1 64 ? -46.905 30.839 -31.945 1 75.52 61 THR A C 1
ATOM 486 O O . THR A 1 64 ? -47.295 30.96 -33.105 1 76.07 61 THR A O 1
ATOM 490 N N . LYS A 1 65 ? -47.743 30.823 -30.903 1 75.23 62 LYS A N 1
ATOM 491 C CA . LYS A 1 65 ? -49.179 30.999 -30.998 1 75.66 62 LYS A CA 1
ATOM 492 C C . LYS A 1 65 ? -49.614 31.958 -29.87 1 75.56 62 LYS A C 1
ATOM 493 O O . LYS A 1 65 ? -48.972 32.022 -28.823 1 75.77 62 LYS A O 1
ATOM 499 N N . GLY A 1 66 ? -50.685 32.705 -30.095 1 74.94 63 GLY A N 1
ATOM 500 C CA . GLY A 1 66 ? -51.204 33.625 -29.092 1 74.33 63 GLY A CA 1
ATOM 501 C C . GLY A 1 66 ? -50.782 35.067 -29.26 1 73.1 63 GLY A C 1
ATOM 502 O O . GLY A 1 66 ? -50.041 35.398 -30.187 1 72.73 63 GLY A O 1
ATOM 503 N N . ARG A 1 67 ? -51.293 35.939 -28.374 1 72.33 64 ARG A N 1
ATOM 504 C CA . ARG A 1 67 ? -51.011 37.373 -28.402 1 71.83 64 ARG A CA 1
ATOM 505 C C . ARG A 1 67 ? -50.982 38.006 -26.996 1 70.18 64 ARG A C 1
ATOM 506 O O . ARG A 1 67 ? -51.676 37.561 -26.08 1 70.01 64 ARG A O 1
ATOM 514 N N . ILE A 1 68 ? -50.145 39.041 -26.841 1 68.53 65 ILE A N 1
ATOM 515 C CA . ILE A 1 68 ? -49.99 39.799 -25.604 1 66.68 65 ILE A CA 1
ATOM 516 C C . ILE A 1 68 ? -50.443 41.218 -25.899 1 64.78 65 ILE A C 1
ATOM 517 O O . ILE A 1 68 ? -49.841 41.902 -26.728 1 64.7 65 ILE A O 1
ATOM 522 N N . ILE A 1 69 ? -51.524 41.641 -25.261 1 62.87 66 ILE A N 1
ATOM 523 C CA . ILE A 1 69 ? -52.053 42.979 -25.454 1 61.86 66 ILE A CA 1
ATOM 524 C C . ILE A 1 69 ? -51.763 43.781 -24.201 1 60.14 66 ILE A C 1
ATOM 525 O O . ILE A 1 69 ? -52.076 43.332 -23.106 1 60.55 66 ILE A O 1
ATOM 530 N N . PHE A 1 70 ? -51.148 44.939 -24.346 1 58.44 67 PHE A N 1
ATOM 531 C CA . PHE A 1 70 ? -50.835 45.8 -23.209 1 57.78 67 PHE A CA 1
ATOM 532 C C . PHE A 1 70 ? -51.389 47.165 -23.535 1 59.32 67 PHE A C 1
ATOM 533 O O . PHE A 1 70 ? -51.109 47.699 -24.611 1 59.39 67 PHE A O 1
ATOM 541 N N . LYS A 1 71 ? -52.213 47.704 -22.645 1 60.34 68 LYS A N 1
ATOM 542 C CA . LYS A 1 71 ? -52.849 49.003 -22.85 1 62.29 68 LYS A CA 1
ATOM 543 C C . LYS A 1 71 ? -53.662 49.086 -24.168 1 65.13 68 LYS A C 1
ATOM 544 O O . LYS A 1 71 ? -53.62 50.111 -24.852 1 66.17 68 LYS A O 1
ATOM 550 N N . GLY A 1 72 ? -54.339 47.993 -24.53 1 65.8 69 GLY A N 1
ATOM 551 C CA . GLY A 1 72 ? -55.109 47.911 -25.763 1 67.04 69 GLY A CA 1
ATOM 552 C C . GLY A 1 72 ? -54.297 47.665 -27.022 1 68.69 69 GLY A C 1
ATOM 553 O O . GLY A 1 72 ? -54.869 47.413 -28.084 1 69.48 69 GLY A O 1
ATOM 554 N N . VAL A 1 73 ? -52.96 47.739 -26.935 1 69.11 70 VAL A N 1
ATOM 555 C CA . VAL A 1 73 ? -52.083 47.554 -28.091 1 69.86 70 VAL A CA 1
ATOM 556 C C . VAL A 1 73 ? -51.48 46.157 -28.109 1 71.32 70 VAL A C 1
ATOM 557 O O . VAL A 1 73 ? -51.025 45.696 -27.075 1 71.37 70 VAL A O 1
ATOM 561 N N . ASP A 1 74 ? -51.48 45.475 -29.266 1 72.5 71 ASP A N 1
ATOM 562 C CA . ASP A 1 74 ? -50.855 44.159 -29.383 1 74.18 71 ASP A CA 1
ATOM 563 C C . ASP A 1 74 ? -49.377 44.456 -29.566 1 74.8 71 ASP A C 1
ATOM 564 O O . ASP A 1 74 ? -48.983 45.009 -30.586 1 75.64 71 ASP A O 1
ATOM 569 N N . ILE A 1 75 ? -48.557 44.101 -28.578 1 74.28 72 ILE A N 1
ATOM 570 C CA . ILE A 1 75 ? -47.136 44.413 -28.57 1 73.81 72 ILE A CA 1
ATOM 571 C C . ILE A 1 75 ? -46.265 43.375 -29.277 1 74.9 72 ILE A C 1
ATOM 572 O O . ILE A 1 75 ? -45.072 43.315 -29.014 1 75.52 72 ILE A O 1
ATOM 577 N N . ILE A 1 76 ? -46.822 42.628 -30.235 1 75.24 73 ILE A N 1
ATOM 578 C CA . ILE A 1 76 ? -46.097 41.598 -30.997 1 75.52 73 ILE A CA 1
ATOM 579 C C . ILE A 1 76 ? -44.845 42.124 -31.713 1 74.63 73 ILE A C 1
ATOM 580 O O . ILE A 1 76 ? -43.831 41.424 -31.757 1 74.95 73 ILE A O 1
ATOM 585 N N . ASP A 1 77 ? -44.889 43.355 -32.236 1 73.58 74 ASP A N 1
ATOM 586 C CA . ASP A 1 77 ? -43.735 43.916 -32.951 1 73.14 74 ASP A CA 1
ATOM 587 C C . ASP A 1 77 ? -42.926 44.953 -32.137 1 70.81 74 ASP A C 1
ATOM 588 O O . ASP A 1 77 ? -42.048 45.623 -32.682 1 71.12 74 ASP A O 1
ATOM 593 N N . LYS A 1 78 ? -43.206 45.066 -30.828 1 68.2 75 LYS A N 1
ATOM 594 C CA . LYS A 1 78 ? -42.518 46.009 -29.951 1 65.35 75 LYS A CA 1
ATOM 595 C C . LYS A 1 78 ? -41.333 45.369 -29.245 1 61.87 75 LYS A C 1
ATOM 596 O O . LYS A 1 78 ? -41.436 44.245 -28.768 1 62.02 75 LYS A O 1
ATOM 602 N N . ASN A 1 79 ? -40.208 46.071 -29.178 1 59.07 76 ASN A N 1
ATOM 603 C CA . ASN A 1 79 ? -39.015 45.558 -28.498 1 56.92 76 ASN A CA 1
ATOM 604 C C . ASN A 1 79 ? -39.038 45.909 -26.995 1 55.03 76 ASN A C 1
ATOM 605 O O . ASN A 1 79 ? -39.92 46.643 -26.56 1 55.72 76 ASN A O 1
ATOM 610 N N . ILE A 1 80 ? -38.073 45.415 -26.194 1 52.77 77 ILE A N 1
ATOM 611 C CA . ILE A 1 80 ? -37.988 45.692 -24.751 1 50.34 77 ILE A CA 1
ATOM 612 C C . ILE A 1 80 ? -38.121 47.184 -24.428 1 49.28 77 ILE A C 1
ATOM 613 O O . ILE A 1 80 ? -38.943 47.552 -23.597 1 48.74 7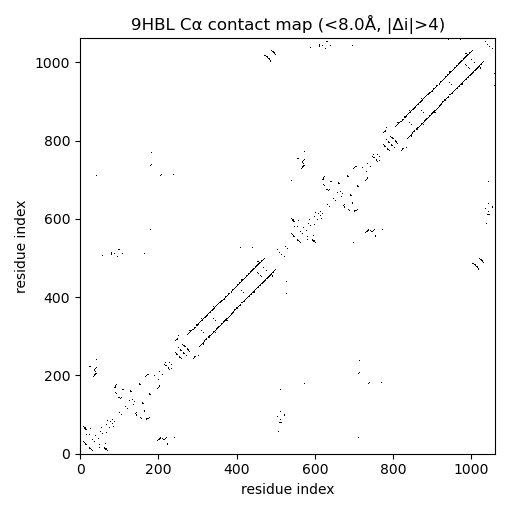7 ILE A O 1
ATOM 618 N N . THR A 1 81 ? -37.354 48.033 -25.137 1 48.88 78 THR A N 1
ATOM 619 C CA . THR A 1 81 ? -37.371 49.493 -24.989 1 48.45 78 THR A CA 1
ATOM 620 C C . THR A 1 81 ? -38.774 50.065 -25.226 1 48.45 78 THR A C 1
ATOM 621 O O . THR A 1 81 ? -39.276 50.831 -24.404 1 48.43 78 THR A O 1
ATOM 625 N N . GLU A 1 82 ? -39.423 49.652 -26.32 1 48.6 79 GLU A N 1
ATOM 626 C CA . GLU A 1 82 ? -40.771 50.108 -26.688 1 49.14 79 GLU A CA 1
ATOM 627 C C . GLU A 1 82 ? -41.83 49.674 -25.7 1 48.5 79 GLU A C 1
ATOM 628 O O . GLU A 1 82 ? -42.704 50.472 -25.376 1 49.27 79 GLU A O 1
ATOM 634 N N . ARG A 1 83 ? -41.722 48.454 -25.16 1 47.18 80 ARG A N 1
ATOM 635 C CA . ARG A 1 83 ? -42.638 47.981 -24.128 1 46.31 80 ARG A CA 1
ATOM 636 C C . ARG A 1 83 ? -42.407 48.726 -22.817 1 47.09 80 ARG A C 1
ATOM 637 O O . ARG A 1 83 ? -43.365 49.034 -22.115 1 47.77 80 ARG A O 1
ATOM 645 N N . ALA A 1 84 ? -41.151 49.028 -22.487 1 47.33 81 ALA A N 1
ATOM 646 C CA . ALA A 1 84 ? -40.831 49.781 -21.282 1 48 81 ALA A CA 1
ATOM 647 C C . ALA A 1 84 ? -41.329 51.215 -21.362 1 49.51 81 ALA A C 1
ATOM 648 O O . ALA A 1 84 ? -41.774 51.767 -20.355 1 50.45 81 ALA A O 1
ATOM 650 N N . ARG A 1 85 ? -41.304 51.811 -22.557 1 49.66 82 ARG A N 1
ATOM 651 C CA . ARG A 1 85 ? -41.787 53.171 -22.756 1 49.61 82 ARG A CA 1
ATOM 652 C C . ARG A 1 85 ? -43.319 53.296 -22.681 1 50.22 82 ARG A C 1
ATOM 653 O O . ARG A 1 85 ? -43.835 54.41 -22.569 1 50.49 82 ARG A O 1
ATOM 661 N N . MET A 1 86 ? -44.039 52.158 -22.689 1 49.94 83 MET A N 1
ATOM 662 C CA . MET A 1 86 ? -45.482 52.083 -22.489 1 49.61 83 MET A CA 1
ATOM 663 C C . MET A 1 86 ? -45.847 51.922 -21.004 1 48.65 83 MET A C 1
ATOM 664 O O . MET A 1 86 ? -47.028 51.903 -20.686 1 48.85 83 MET A O 1
ATOM 669 N N . GLY A 1 87 ? -44.859 51.76 -20.116 1 47.37 84 GLY A N 1
ATOM 670 C CA . GLY A 1 87 ? -45.092 51.637 -18.685 1 46.39 84 GLY A CA 1
ATOM 671 C C . GLY A 1 87 ? -44.981 50.24 -18.122 1 45.31 84 GLY A C 1
ATOM 672 O O . GLY A 1 87 ? -45.472 49.981 -17.029 1 45.76 84 GLY A O 1
ATOM 673 N N . MET A 1 88 ? -44.356 49.328 -18.849 1 44.13 85 MET A N 1
ATOM 674 C CA . MET A 1 88 ? -44.162 47.956 -18.388 1 43.5 85 MET A CA 1
ATOM 675 C C . MET A 1 88 ? -42.694 47.752 -18.038 1 42.27 85 MET A C 1
ATOM 676 O O . MET A 1 88 ? -41.852 48.097 -18.84 1 42.71 85 MET A O 1
ATOM 681 N N . THR A 1 89 ? -42.381 47.181 -16.872 1 40.59 86 THR A N 1
ATOM 682 C CA . THR A 1 89 ? -40.995 46.868 -16.525 1 39 86 THR A CA 1
ATOM 683 C C . THR A 1 89 ? -40.892 45.487 -15.871 1 38.65 86 THR A C 1
ATOM 684 O O . THR A 1 89 ? -41.901 44.904 -15.491 1 38.5 86 THR A O 1
ATOM 688 N N . LEU A 1 90 ? -39.668 44.933 -15.818 1 38.42 87 LEU A N 1
ATOM 689 C CA . LEU A 1 90 ? -39.363 43.622 -15.268 1 37.69 87 LEU A CA 1
ATOM 690 C C . LEU A 1 90 ? -38.217 43.771 -14.286 1 37.74 87 LEU A C 1
ATOM 691 O O . LEU A 1 90 ? -37.24 44.468 -14.569 1 37.23 87 LEU A O 1
ATOM 696 N N . ALA A 1 91 ? -38.358 43.146 -13.109 1 37.77 88 ALA A N 1
ATOM 697 C CA . ALA A 1 91 ? -37.302 43.056 -12.109 1 37.41 88 ALA A CA 1
ATOM 698 C C . ALA A 1 91 ? -36.946 41.586 -12.138 1 37.39 88 ALA A C 1
ATOM 699 O O . ALA A 1 91 ? -37.793 40.74 -11.852 1 37.61 88 ALA A O 1
ATOM 701 N N . TRP A 1 92 ? -35.742 41.276 -12.605 1 37.12 89 TRP A N 1
ATOM 702 C CA . TRP A 1 92 ? -35.236 39.92 -12.719 1 37.34 89 TRP A CA 1
ATOM 703 C C . TRP A 1 92 ? -35.06 39.328 -11.323 1 38.99 89 TRP A C 1
ATOM 704 O O . TRP A 1 92 ? -34.925 40.074 -10.358 1 39.13 89 TRP A O 1
ATOM 715 N N . GLN A 1 93 ? -34.998 37.992 -11.212 1 40.38 90 GLN A N 1
ATOM 716 C CA . GLN A 1 93 ? -34.773 37.358 -9.916 1 41.68 90 GLN A CA 1
ATOM 717 C C . GLN A 1 93 ? -33.356 37.625 -9.446 1 43.34 90 GLN A C 1
ATOM 718 O O . GLN A 1 93 ? -33.156 37.916 -8.279 1 44.39 90 GLN A O 1
ATOM 724 N N . GLU A 1 94 ? -32.365 37.534 -10.344 1 43.71 91 GLU A N 1
ATOM 725 C CA . GLU A 1 94 ? -30.973 37.83 -10.015 1 44.25 91 GLU A CA 1
ATOM 726 C C . GLU A 1 94 ? -30.627 39.115 -10.779 1 42.83 91 GLU A C 1
ATOM 727 O O . GLU A 1 94 ? -30.191 39.018 -11.921 1 42.78 91 GLU A O 1
ATOM 733 N N . PRO A 1 95 ? -30.855 40.32 -10.215 1 41.47 92 PRO A N 1
ATOM 734 C CA . PRO A 1 95 ? -30.567 41.542 -10.974 1 41.29 92 PRO A CA 1
ATOM 735 C C . PRO A 1 95 ? -29.108 41.632 -11.45 1 42 92 PRO A C 1
ATOM 736 O O . PRO A 1 95 ? -28.183 41.338 -10.69 1 42.31 92 PRO A O 1
ATOM 740 N N . ALA A 1 96 ? -28.917 41.955 -12.742 1 41.57 93 ALA A N 1
ATOM 741 C CA . ALA A 1 96 ? -27.617 42.032 -13.387 1 41.67 93 ALA A CA 1
ATOM 742 C C . ALA A 1 96 ? -26.66 42.963 -12.676 1 42.79 93 ALA A C 1
ATOM 743 O O . ALA A 1 96 ? -27.066 44.025 -12.219 1 43.89 93 ALA A O 1
ATOM 745 N N . ARG A 1 97 ? -25.395 42.564 -12.56 1 42.52 94 ARG A N 1
ATOM 746 C CA . ARG A 1 97 ? -24.375 43.43 -12.01 1 42.96 94 ARG A CA 1
ATOM 747 C C . ARG A 1 97 ? -23.81 44.241 -13.182 1 44.14 94 ARG A C 1
ATOM 748 O O . ARG A 1 97 ? -23.736 43.743 -14.313 1 44.3 94 ARG A O 1
ATOM 756 N N . PHE A 1 98 ? -23.402 45.487 -12.909 1 44.35 95 PHE A N 1
ATOM 757 C CA . PHE A 1 98 ? -22.882 46.403 -13.911 1 44.52 95 PHE A CA 1
ATOM 758 C C . PHE A 1 98 ? -21.589 46.985 -13.447 1 46.75 95 PHE A C 1
ATOM 759 O O . PHE A 1 98 ? -21.515 47.507 -12.334 1 47.11 95 PHE A O 1
ATOM 767 N N . GLU A 1 99 ? -20.577 46.966 -14.318 1 48.13 96 GLU A N 1
ATOM 768 C CA . GLU A 1 99 ? -19.296 47.567 -13.991 1 50.02 96 GLU A CA 1
ATOM 769 C C . GLU A 1 99 ? -19.435 49.09 -14.068 1 51.66 96 GLU A C 1
ATOM 770 O O . GLU A 1 99 ? -19.986 49.615 -15.048 1 52.37 96 GLU A O 1
ATOM 776 N N . GLY A 1 100 ? -19.01 49.758 -12.999 1 51.73 97 GLY A N 1
ATOM 777 C CA . GLY A 1 100 ? -18.915 51.205 -12.899 1 52.47 97 GLY A CA 1
ATOM 778 C C . GLY A 1 100 ? -20.147 52.075 -12.954 1 53.22 97 GLY A C 1
ATOM 779 O O . GLY A 1 100 ? -20.017 53.268 -13.233 1 53.86 97 GLY A O 1
ATOM 780 N N . ILE A 1 101 ? -21.33 51.54 -12.631 1 52.97 98 ILE A N 1
ATOM 781 C CA . ILE A 1 101 ? -22.544 52.358 -12.591 1 53.2 98 ILE A CA 1
ATOM 782 C C . ILE A 1 101 ? -22.904 52.58 -11.123 1 54.19 98 ILE A C 1
ATOM 783 O O . ILE A 1 101 ? -23.167 51.607 -10.424 1 55 98 ILE A O 1
ATOM 788 N N . LYS A 1 102 ? -22.867 53.831 -10.63 1 53.83 99 LYS A N 1
ATOM 789 C CA . LYS A 1 102 ? -23.217 54.103 -9.232 1 53.6 99 LYS A CA 1
ATOM 790 C C . LYS A 1 102 ? -24.724 53.93 -8.983 1 53.32 99 LYS A C 1
ATOM 791 O O . LYS A 1 102 ? -25.522 54.048 -9.912 1 53.21 99 LYS A O 1
ATOM 797 N N . VAL A 1 103 ? -25.099 53.657 -7.727 1 53.03 100 VAL A N 1
ATOM 798 C CA . VAL A 1 103 ? -26.486 53.488 -7.298 1 53.31 100 VAL A CA 1
ATOM 799 C C . VAL A 1 103 ? -27.308 54.746 -7.612 1 54.38 100 VAL A C 1
ATOM 800 O O . VAL A 1 103 ? -28.4 54.636 -8.179 1 54.63 100 VAL A O 1
ATOM 804 N N . LYS A 1 104 ? -26.756 55.939 -7.303 1 54.41 101 LYS A N 1
ATOM 805 C CA . LYS A 1 104 ? -27.44 57.205 -7.553 1 54.81 101 LYS A CA 1
ATOM 806 C C . LYS A 1 104 ? -27.751 57.428 -9.038 1 54.1 101 LYS A C 1
ATOM 807 O O . LYS A 1 104 ? -28.775 58.028 -9.353 1 54.34 101 LYS A O 1
ATOM 813 N N . ASN A 1 105 ? -26.891 56.939 -9.947 1 52.92 102 ASN A N 1
ATOM 814 C CA . ASN A 1 105 ? -27.132 57.079 -11.383 1 52.24 102 ASN A CA 1
ATOM 815 C C . ASN A 1 105 ? -27.999 55.959 -11.928 1 50.17 102 ASN A C 1
ATOM 816 O O . ASN A 1 105 ? -28.717 56.174 -12.9 1 50.03 102 ASN A O 1
ATOM 821 N N . TYR A 1 106 ? -27.897 54.756 -11.343 1 48.53 103 TYR A N 1
ATOM 822 C CA . TYR A 1 106 ? -28.686 53.595 -11.735 1 47.08 103 TYR A CA 1
ATOM 823 C C . TYR A 1 106 ? -30.17 53.845 -11.43 1 47.48 103 TYR A C 1
ATOM 824 O O . TYR A 1 106 ? -31.028 53.514 -12.255 1 47.46 103 TYR A O 1
ATOM 833 N N . LEU A 1 107 ? -30.471 54.446 -10.252 1 47.28 104 LEU A N 1
ATOM 834 C CA . LEU A 1 107 ? -31.856 54.714 -9.842 1 47.44 104 LEU A CA 1
ATOM 835 C C . LEU A 1 107 ? -32.546 55.848 -10.633 1 47.47 104 LEU A C 1
ATOM 836 O O . LEU A 1 107 ? -33.771 56 -10.567 1 47.28 104 LEU A O 1
ATOM 841 N N . MET A 1 108 ? -31.772 56.605 -11.407 1 47.37 105 MET A N 1
ATOM 842 C CA . MET A 1 108 ? -32.309 57.635 -12.283 1 48.19 105 MET A CA 1
ATOM 843 C C . MET A 1 108 ? -32.76 57.024 -13.632 1 48.4 105 MET A C 1
ATOM 844 O O . MET A 1 108 ? -33.537 57.653 -14.342 1 48.69 105 MET A O 1
ATOM 849 N N . LEU A 1 109 ? -32.248 55.838 -14.007 1 48.22 106 LEU A N 1
ATOM 850 C CA . LEU A 1 109 ? -32.609 55.181 -15.258 1 48.85 106 LEU A CA 1
ATOM 851 C C . LEU A 1 109 ? -34.061 54.706 -15.251 1 49.85 106 LEU A C 1
ATOM 852 O O . LEU A 1 109 ? -34.462 53.881 -14.43 1 49.92 106 LEU A O 1
ATOM 857 N N . GLY A 1 110 ? -34.843 55.243 -16.169 1 50.51 107 GLY A N 1
ATOM 858 C CA . GLY A 1 110 ? -36.245 54.887 -16.287 1 51.67 107 GLY A CA 1
ATOM 859 C C . GLY A 1 110 ? -37.166 55.561 -15.289 1 52.98 107 GLY A C 1
ATOM 860 O O . GLY A 1 110 ? -38.371 55.295 -15.307 1 52.7 107 GLY A O 1
ATOM 861 N N . MET A 1 111 ? -36.621 56.46 -14.434 1 54.06 108 MET A N 1
ATOM 862 C CA . MET A 1 111 ? -37.379 57.185 -13.419 1 55.98 108 MET A CA 1
ATOM 863 C C . MET A 1 111 ? -38.674 57.819 -13.965 1 57.82 108 MET A C 1
ATOM 864 O O . MET A 1 111 ? -38.706 58.294 -15.103 1 58.34 108 MET A O 1
ATOM 869 N N . ASN A 1 112 ? -39.746 57.789 -13.17 1 58.5 109 ASN A N 1
ATOM 870 C CA . ASN A 1 112 ? -41.027 58.328 -13.59 1 59.88 109 ASN A CA 1
ATOM 871 C C . ASN A 1 112 ? -40.942 59.805 -13.953 1 61.95 109 ASN A C 1
ATOM 872 O O . ASN A 1 112 ? -40.238 60.553 -13.285 1 61.93 109 ASN A O 1
ATOM 877 N N . GLU A 1 113 ? -41.662 60.223 -14.997 1 63.68 110 GLU A N 1
ATOM 878 C CA . GLU A 1 113 ? -41.668 61.618 -15.424 1 66.35 110 GLU A CA 1
ATOM 879 C C . GLU A 1 113 ? -42.09 62.582 -14.33 1 68.45 110 GLU A C 1
ATOM 880 O O . GLU A 1 113 ? -41.663 63.732 -14.358 1 69.34 110 GLU A O 1
ATOM 886 N N . LYS A 1 114 ? -42.902 62.129 -13.359 1 69.11 111 LYS A N 1
ATOM 887 C CA . LYS A 1 114 ? -43.332 62.982 -12.251 1 70.36 111 LYS A CA 1
ATOM 888 C C . LYS A 1 114 ? -42.225 63.247 -11.214 1 72.08 111 LYS A C 1
ATOM 889 O O . LYS A 1 114 ? -42.425 64.07 -10.324 1 72.53 111 LYS A O 1
ATOM 895 N N . TYR A 1 115 ? -41.072 62.573 -11.317 1 73.03 112 TYR A N 1
ATOM 896 C CA . TYR A 1 115 ? -39.964 62.815 -10.4 1 74.68 112 TYR A CA 1
ATOM 897 C C . TYR A 1 115 ? -38.754 63.298 -11.189 1 76.7 112 TYR A C 1
ATOM 898 O O . TYR A 1 115 ? -38.147 64.295 -10.825 1 77.25 112 TYR A O 1
ATOM 907 N N . LYS A 1 116 ? -38.446 62.598 -12.291 1 77.72 113 LYS A N 1
ATOM 908 C CA . LYS A 1 116 ? -37.319 62.761 -13.219 1 79 113 LYS A CA 1
ATOM 909 C C . LYS A 1 116 ? -36.915 64.196 -13.588 1 80.33 113 LYS A C 1
ATOM 910 O O . LYS A 1 116 ? -35.717 64.49 -13.705 1 80.63 113 LYS A O 1
ATOM 916 N N . LYS A 1 117 ? -37.901 65.077 -13.804 1 80.86 114 LYS A N 1
ATOM 917 C CA . LYS A 1 117 ? -37.644 66.436 -14.277 1 81.87 114 LYS A CA 1
ATOM 918 C C . LYS A 1 117 ? -36.998 67.368 -13.22 1 82.78 114 LYS A C 1
ATOM 919 O O . LYS A 1 117 ? -35.864 67.813 -13.439 1 83.12 114 LYS A O 1
ATOM 925 N N . ASP A 1 118 ? -37.678 67.648 -12.09 1 82.94 115 ASP A N 1
ATOM 926 C CA . ASP A 1 118 ? -37.09 68.492 -11.049 1 83.45 115 ASP A CA 1
ATOM 927 C C . ASP A 1 118 ? -35.941 67.71 -10.399 1 83.52 115 ASP A C 1
ATOM 928 O O . ASP A 1 118 ? -36.14 66.563 -10.021 1 83.8 115 ASP A O 1
ATOM 933 N N . LYS A 1 119 ? -34.744 68.306 -10.302 1 83.06 116 LYS A N 1
ATOM 934 C CA . LYS A 1 119 ? -33.568 67.649 -9.717 1 82.97 116 LYS A CA 1
ATOM 935 C C . LYS A 1 119 ? -33.727 67.364 -8.217 1 82.28 116 LYS A C 1
ATOM 936 O O . LYS A 1 119 ? -33.508 66.233 -7.797 1 82.2 116 LYS A O 1
ATOM 942 N N . GLU A 1 120 ? -34.111 68.369 -7.417 1 81.73 117 GLU A N 1
ATOM 943 C CA . GLU A 1 120 ? -34.271 68.178 -5.975 1 81.94 117 GLU A CA 1
ATOM 944 C C . GLU A 1 120 ? -35.437 67.233 -5.613 1 81.13 117 GLU A C 1
ATOM 945 O O . GLU A 1 120 ? -35.448 66.662 -4.521 1 81.03 117 GLU A O 1
ATOM 951 N N . ILE A 1 121 ? -36.398 67.049 -6.539 1 80.33 118 ILE A N 1
ATOM 952 C CA . ILE A 1 121 ? -37.527 66.135 -6.367 1 79.87 118 ILE A CA 1
ATOM 953 C C . ILE A 1 121 ? -37.132 64.701 -6.802 1 78.71 118 ILE A C 1
ATOM 954 O O . ILE A 1 121 ? -37.558 63.733 -6.169 1 78.86 118 ILE A O 1
ATOM 959 N N . ALA A 1 122 ? -36.267 64.575 -7.826 1 77.57 119 ALA A N 1
ATOM 960 C CA . ALA A 1 122 ? -35.754 63.288 -8.294 1 76.81 119 ALA A CA 1
ATOM 961 C C . ALA A 1 122 ? -34.776 62.72 -7.258 1 76.49 119 ALA A C 1
ATOM 962 O O . ALA A 1 122 ? -34.828 61.531 -6.953 1 76.69 119 ALA A O 1
ATOM 964 N N . GLU A 1 123 ? -33.923 63.57 -6.679 1 75.82 120 GLU A N 1
ATOM 965 C CA . GLU A 1 123 ? -32.975 63.134 -5.651 1 75.73 120 GLU A CA 1
ATOM 966 C C . GLU A 1 123 ? -33.669 62.733 -4.345 1 74.94 120 GLU A C 1
ATOM 967 O O . GLU A 1 123 ? -33.14 61.927 -3.588 1 75.08 120 GLU A O 1
ATOM 973 N N . GLU A 1 124 ? -34.825 63.317 -4.066 1 74.06 121 GLU A N 1
ATOM 974 C CA . GLU A 1 124 ? -35.603 62.986 -2.885 1 73.84 121 GLU A CA 1
ATOM 975 C C . GLU A 1 124 ? -36.288 61.625 -3.097 1 72.97 121 GLU A C 1
ATOM 976 O O . GLU A 1 124 ? -36.406 60.836 -2.15 1 73.53 121 GLU A O 1
ATOM 982 N N . LYS A 1 125 ? -36.746 61.351 -4.336 1 71.22 122 LYS A N 1
ATOM 983 C CA . LYS A 1 125 ? -37.386 60.09 -4.678 1 69.9 122 LYS A CA 1
ATOM 984 C C . LYS A 1 125 ? -36.441 58.919 -4.506 1 68.92 122 LYS A C 1
ATOM 985 O O . LYS A 1 125 ? -36.881 57.855 -4.082 1 69.44 122 LYS A O 1
ATOM 991 N N . ILE A 1 126 ? -35.146 59.114 -4.8 1 67.59 123 ILE A N 1
ATOM 992 C CA . ILE A 1 126 ? -34.129 58.084 -4.635 1 67.12 123 ILE A CA 1
ATOM 993 C C . ILE A 1 126 ? -34.01 57.722 -3.157 1 67.2 123 ILE A C 1
ATOM 994 O O . ILE A 1 126 ? -33.996 56.538 -2.809 1 67.13 123 ILE A O 1
ATOM 999 N N . ARG A 1 127 ? -33.957 58.746 -2.289 1 67.26 124 ARG A N 1
ATOM 1000 C CA . ARG A 1 127 ? -33.828 58.569 -0.85 1 67.66 124 ARG A CA 1
ATOM 1001 C C . ARG A 1 127 ? -35.005 57.8 -0.279 1 67.25 124 ARG A C 1
ATOM 1002 O O . ARG A 1 127 ? -34.801 56.895 0.525 1 67.22 124 ARG A O 1
ATOM 1010 N N . GLU A 1 128 ? -36.23 58.14 -0.721 1 66.82 125 GLU A N 1
ATOM 1011 C CA . GLU A 1 128 ? -37.484 57.507 -0.298 1 66.91 125 GLU A CA 1
ATOM 1012 C C . GLU A 1 128 ? -37.52 56.036 -0.71 1 66.5 125 GLU A C 1
ATOM 1013 O O . GLU A 1 128 ? -38.024 55.204 0.045 1 66.88 125 GLU A O 1
ATOM 1019 N N . ALA A 1 129 ? -36.97 55.714 -1.902 1 65.48 126 ALA A N 1
ATOM 1020 C CA . ALA A 1 129 ? -36.918 54.358 -2.441 1 64.57 126 ALA A CA 1
ATOM 1021 C C . ALA A 1 129 ? -35.896 53.513 -1.688 1 63.44 126 ALA A C 1
ATOM 1022 O O . ALA A 1 129 ? -36.206 52.375 -1.342 1 63.65 126 ALA A O 1
ATOM 1024 N N . LEU A 1 130 ? -34.693 54.06 -1.409 1 62.32 127 LEU A N 1
ATOM 1025 C CA . LEU A 1 130 ? -33.667 53.329 -0.668 1 61.92 127 LEU A CA 1
ATOM 1026 C C . LEU A 1 130 ? -34.08 53.148 0.793 1 62.62 127 LEU A C 1
ATOM 1027 O O . LEU A 1 130 ? -33.779 52.111 1.384 1 62.99 127 LEU A O 1
ATOM 1032 N N . LYS A 1 131 ? -34.774 54.148 1.384 1 62.39 128 LYS A N 1
ATOM 1033 C CA . LYS A 1 131 ? -35.255 54.053 2.765 1 62.36 128 LYS A CA 1
ATOM 1034 C C . LYS A 1 131 ? -36.398 53.038 2.882 1 62.02 128 LYS A C 1
ATOM 1035 O O . LYS A 1 131 ? -36.556 52.437 3.938 1 62.6 128 LYS A O 1
ATOM 1041 N N . LEU A 1 132 ? -37.2 52.857 1.821 1 61.14 129 LEU A N 1
ATOM 1042 C CA . LEU A 1 132 ? -38.299 51.886 1.775 1 61 129 LEU A CA 1
ATOM 1043 C C . LEU A 1 132 ? -37.783 50.454 1.739 1 60.73 129 LEU A C 1
ATOM 1044 O O . LEU A 1 132 ? -38.44 49.55 2.253 1 60.94 129 LEU A O 1
ATOM 1049 N N . VAL A 1 133 ? -36.64 50.234 1.088 1 60.35 130 VAL A N 1
ATOM 1050 C CA . VAL A 1 133 ? -36.054 48.9 1.01 1 60.58 130 VAL A CA 1
ATOM 1051 C C . VAL A 1 133 ? -35.007 48.65 2.124 1 61.78 130 VAL A C 1
ATOM 1052 O O . VAL A 1 133 ? -34.225 47.714 2.021 1 61.71 130 VAL A O 1
ATOM 1056 N N . ASN A 1 134 ? -35.034 49.464 3.198 1 62.93 131 ASN A N 1
ATOM 1057 C CA . ASN A 1 134 ? -34.179 49.399 4.383 1 64.78 131 ASN A CA 1
ATOM 1058 C C . ASN A 1 134 ? -32.677 49.503 4.089 1 65.9 131 ASN A C 1
ATOM 1059 O O . ASN A 1 134 ? -31.865 48.834 4.735 1 65.99 131 ASN A O 1
ATOM 1064 N N . LEU A 1 135 ? -32.308 50.373 3.145 1 66.32 132 LEU A N 1
ATOM 1065 C CA . LEU A 1 135 ? -30.903 50.635 2.851 1 67.09 132 LEU A CA 1
ATOM 1066 C C . LEU A 1 135 ? -30.611 52.079 3.257 1 69.19 132 LEU A C 1
ATOM 1067 O O . LEU A 1 135 ? -31.456 52.938 3.038 1 69.57 132 LEU A O 1
ATOM 1072 N N . ASP A 1 136 ? -29.451 52.35 3.881 1 70.46 133 ASP A N 1
ATOM 1073 C CA . ASP A 1 136 ? -29.096 53.717 4.284 1 72 133 ASP A CA 1
ATOM 1074 C C . ASP A 1 136 ? -28.681 54.464 3.018 1 72.66 133 ASP A C 1
ATOM 1075 O O . ASP A 1 136 ? -27.676 54.096 2.408 1 73.09 133 ASP A O 1
ATOM 1080 N N . PRO A 1 137 ? -29.446 55.489 2.58 1 72.54 134 PRO A N 1
ATOM 1081 C CA . PRO A 1 137 ? -29.102 56.168 1.32 1 72.71 134 PRO A CA 1
ATOM 1082 C C . PRO A 1 137 ? -27.672 56.679 1.233 1 73.34 134 PRO A C 1
ATOM 1083 O O . PRO A 1 137 ? -27.019 56.463 0.223 1 73.69 134 PRO A O 1
ATOM 1087 N N . ASP A 1 138 ? -27.157 57.276 2.304 1 73.49 135 ASP A N 1
ATOM 1088 C CA . ASP A 1 138 ? -25.798 57.817 2.303 1 74.12 135 ASP A CA 1
ATOM 1089 C C . ASP A 1 138 ? -24.699 56.748 2.266 1 73.39 135 ASP A C 1
ATOM 1090 O O . ASP A 1 138 ? -23.601 57.019 1.788 1 73.75 135 ASP A O 1
ATOM 1095 N N . LYS A 1 139 ? -25.009 55.531 2.711 1 72.17 136 LYS A N 1
ATOM 1096 C CA . LYS A 1 139 ? -24.07 54.412 2.696 1 71.31 136 LYS A CA 1
ATOM 1097 C C . LYS A 1 139 ? -24.025 53.715 1.296 1 70.06 136 LYS A C 1
ATOM 1098 O O . LYS A 1 139 ? -23.035 53.047 0.962 1 70.09 136 LYS A O 1
ATOM 1104 N N . TYR A 1 140 ? -25.062 53.925 0.452 1 68.61 137 TYR A N 1
ATOM 1105 C CA . TYR A 1 140 ? -25.119 53.261 -0.847 1 67.45 137 TYR A CA 1
ATOM 1106 C C . TYR A 1 140 ? -25.088 54.161 -2.094 1 66.74 137 TYR A C 1
ATOM 1107 O O . TYR A 1 140 ? -24.689 53.67 -3.14 1 67.02 137 TYR A O 1
ATOM 1116 N N . LEU A 1 141 ? -25.492 55.437 -2.015 1 65.72 138 LEU A N 1
ATOM 1117 C CA . LEU A 1 141 ? -25.555 56.331 -3.182 1 65.33 138 LEU A CA 1
ATOM 1118 C C . LEU A 1 141 ? -24.306 56.354 -4.09 1 65.03 138 LEU A C 1
ATOM 1119 O O . LEU A 1 141 ? -24.443 56.472 -5.312 1 64.95 138 LEU A O 1
ATOM 1124 N N . ASP A 1 142 ? -23.106 56.246 -3.513 1 64.79 139 ASP A N 1
ATOM 1125 C CA . ASP A 1 142 ? -21.875 56.276 -4.316 1 65.03 139 ASP A CA 1
ATOM 1126 C C . ASP A 1 142 ? -21.214 54.894 -4.496 1 64.41 139 ASP A C 1
ATOM 1127 O O . ASP A 1 142 ? -20.061 54.808 -4.935 1 64.96 139 ASP A O 1
ATOM 1132 N N . ARG A 1 143 ? -21.95 53.818 -4.189 1 63.17 140 ARG A N 1
ATOM 1133 C CA . ARG A 1 143 ? -21.486 52.448 -4.384 1 62.62 140 ARG A CA 1
ATOM 1134 C C . ARG A 1 143 ? -21.838 52.02 -5.814 1 62.34 140 ARG A C 1
ATOM 1135 O O . ARG A 1 143 ? -22.837 52.477 -6.365 1 62.26 140 ARG A O 1
ATOM 1143 N N . TYR A 1 144 ? -21.045 51.122 -6.405 1 62.03 141 TYR A N 1
ATOM 1144 C CA . TYR A 1 144 ? -21.333 50.621 -7.749 1 61.82 141 TYR A CA 1
ATOM 1145 C C . TYR A 1 144 ? -22.313 49.458 -7.682 1 60.21 141 TYR A C 1
ATOM 1146 O O . TYR A 1 144 ? -22.291 48.701 -6.716 1 60 141 TYR A O 1
ATOM 1155 N N . VAL A 1 145 ? -23.168 49.301 -8.698 1 59.18 142 VAL A N 1
ATOM 1156 C CA . VAL A 1 145 ? -24.105 48.176 -8.737 1 58.92 142 VAL A CA 1
ATOM 1157 C C . VAL A 1 145 ? -23.412 46.978 -9.389 1 58.31 142 VAL A C 1
ATOM 1158 O O . VAL A 1 145 ? -23.941 46.358 -10.297 1 57.72 142 VAL A O 1
ATOM 1162 N N . ASP A 1 146 ? -22.201 46.677 -8.915 1 58.34 143 ASP A N 1
ATOM 1163 C CA . ASP A 1 146 ? -21.326 45.632 -9.429 1 58.75 143 ASP A CA 1
ATOM 1164 C C . ASP A 1 146 ? -21.28 44.39 -8.522 1 58.87 143 ASP A C 1
ATOM 1165 O O . ASP A 1 146 ? -22.075 44.297 -7.586 1 59.25 143 ASP A O 1
ATOM 1170 N N . GLU A 1 147 ? -20.36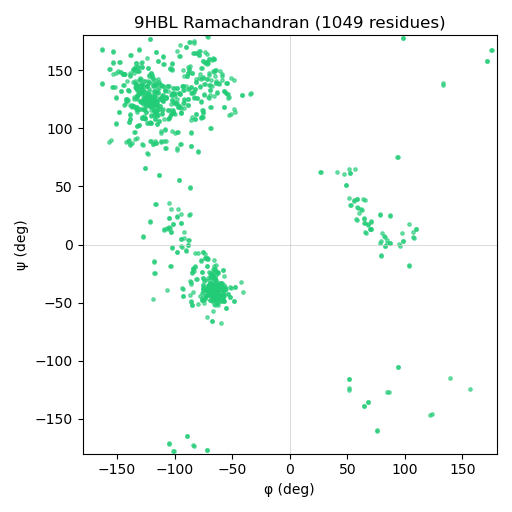4 43.438 -8.807 1 58.44 144 GLU A N 1
ATOM 1171 C CA . GLU A 1 147 ? -20.183 42.195 -8.061 1 58.87 144 GLU A CA 1
ATOM 1172 C C . GLU A 1 147 ? -19.866 42.403 -6.569 1 58.13 144 GLU A C 1
ATOM 1173 O O . GLU A 1 147 ? -20.114 41.509 -5.757 1 58.45 144 GLU A O 1
ATOM 1179 N N . THR A 1 148 ? -19.353 43.59 -6.218 1 57.1 145 THR A N 1
ATOM 1180 C CA . THR A 1 148 ? -18.952 44.036 -4.882 1 56.8 145 THR A CA 1
ATOM 1181 C C . THR A 1 148 ? -20.121 44.001 -3.882 1 56.06 145 THR A C 1
ATOM 1182 O O . THR A 1 148 ? -19.924 43.701 -2.7 1 56.55 145 THR A O 1
ATOM 1186 N N . LEU A 1 149 ? -21.327 44.297 -4.356 1 54.73 146 LEU A N 1
ATOM 1187 C CA . LEU A 1 149 ? -22.51 44.277 -3.507 1 53.41 146 LEU A CA 1
ATOM 1188 C C . LEU A 1 149 ? -22.89 42.84 -3.167 1 52.16 146 LEU A C 1
ATOM 1189 O O . LEU A 1 149 ? -22.561 41.917 -3.913 1 52.18 146 LEU A O 1
ATOM 1194 N N . SER A 1 150 ? -23.624 42.654 -2.071 1 51.1 147 SER A N 1
ATOM 1195 C CA . SER A 1 150 ? -24.173 41.345 -1.755 1 50.83 147 SER A CA 1
ATOM 1196 C C . SER A 1 150 ? -25.42 41.171 -2.648 1 49.76 147 SER A C 1
ATOM 1197 O O . SER A 1 150 ? -25.966 42.152 -3.167 1 49.5 147 SER A O 1
ATOM 1200 N N . GLY A 1 151 ? -25.891 39.94 -2.793 1 48.91 148 GLY A N 1
ATOM 1201 C CA . GLY A 1 151 ? -27.109 39.664 -3.544 1 48.36 148 GLY A CA 1
ATOM 1202 C C . GLY A 1 151 ? -28.315 40.386 -2.965 1 48.03 148 GLY A C 1
ATOM 1203 O O . GLY A 1 151 ? -29.18 40.837 -3.719 1 48.7 148 GLY A O 1
ATOM 1204 N N . GLY A 1 152 ? -28.333 40.558 -1.638 1 47.1 149 GLY A N 1
ATOM 1205 C CA . GLY A 1 152 ? -29.403 41.25 -0.923 1 47.27 149 GLY A CA 1
ATOM 1206 C C . GLY A 1 152 ? -29.382 42.743 -1.143 1 47.23 149 GLY A C 1
ATOM 1207 O O . GLY A 1 152 ? -30.433 43.367 -1.292 1 47.35 149 GLY A O 1
ATOM 1208 N N . GLU A 1 153 ? -28.182 43.326 -1.184 1 46.7 150 GLU A N 1
ATOM 1209 C CA . GLU A 1 153 ? -28.041 44.75 -1.44 1 46.4 150 GLU A CA 1
ATOM 1210 C C . GLU A 1 153 ? -28.465 45.059 -2.879 1 45.28 150 GLU A C 1
ATOM 1211 O O . GLU A 1 153 ? -29.269 45.96 -3.089 1 45.37 150 GLU A O 1
ATOM 1217 N N . ARG A 1 154 ? -27.964 44.283 -3.861 1 44.31 151 ARG A N 1
ATOM 1218 C CA . ARG A 1 154 ? -28.275 44.473 -5.283 1 43.54 151 ARG A CA 1
ATOM 1219 C C . ARG A 1 154 ? -29.757 44.285 -5.58 1 43.57 151 ARG A C 1
ATOM 1220 O O . ARG A 1 154 ? -30.312 45.055 -6.365 1 43.88 151 ARG A O 1
ATOM 1228 N N . LYS A 1 155 ? -30.413 43.302 -4.932 1 42.82 152 LYS A N 1
ATOM 1229 C CA . LYS A 1 155 ? -31.84 43.102 -5.155 1 42.33 152 LYS A CA 1
ATOM 1230 C C . LYS A 1 155 ? -32.701 44.162 -4.445 1 42.38 152 LYS A C 1
ATOM 1231 O O . LYS A 1 155 ? -33.762 44.529 -4.953 1 42.71 152 LYS A O 1
ATOM 1237 N N . ARG A 1 156 ? -32.217 44.712 -3.322 1 42.1 153 ARG A N 1
ATOM 1238 C CA . ARG A 1 156 ? -32.927 45.802 -2.655 1 42.42 153 ARG A CA 1
ATOM 1239 C C . ARG A 1 156 ? -32.823 47.07 -3.518 1 42.52 153 ARG A C 1
ATOM 1240 O O . ARG A 1 156 ? -33.837 47.744 -3.717 1 43.34 153 ARG A O 1
ATOM 1248 N N . ILE A 1 157 ? -31.649 47.323 -4.135 1 41.43 154 ILE A N 1
ATOM 1249 C CA . ILE A 1 157 ? -31.459 48.434 -5.075 1 41.09 154 ILE A CA 1
ATOM 1250 C C . ILE A 1 157 ? -32.37 48.254 -6.311 1 40.67 154 ILE A C 1
ATOM 1251 O O . ILE A 1 157 ? -32.902 49.231 -6.815 1 41.2 154 ILE A O 1
ATOM 1256 N N . GLU A 1 158 ? -32.616 47.017 -6.746 1 39.96 155 GLU A N 1
ATOM 1257 C CA . GLU A 1 158 ? -33.523 46.752 -7.856 1 40.18 155 GLU A CA 1
ATOM 1258 C C . GLU A 1 158 ? -34.978 47.05 -7.477 1 41.82 155 GLU A C 1
ATOM 1259 O O . GLU A 1 158 ? -35.748 47.563 -8.294 1 41.22 155 GLU A O 1
ATOM 1265 N N . LEU A 1 159 ? -35.334 46.764 -6.217 1 43.53 156 LEU A N 1
ATOM 1266 C CA . LEU A 1 159 ? -36.649 47.077 -5.663 1 45.65 156 LEU A CA 1
ATOM 1267 C C . LEU A 1 159 ? -36.812 48.608 -5.562 1 46.64 156 LEU A C 1
ATOM 1268 O O . LEU A 1 159 ? -37.885 49.132 -5.855 1 47 156 LEU A O 1
ATOM 1273 N N . ALA A 1 160 ? -35.72 49.332 -5.226 1 46.73 157 ALA A N 1
ATOM 1274 C CA . ALA A 1 160 ? -35.733 50.791 -5.191 1 47 157 ALA A CA 1
ATOM 1275 C C . ALA A 1 160 ? -35.868 51.359 -6.621 1 47.38 157 ALA A C 1
ATOM 1276 O O . ALA A 1 160 ? -36.509 52.392 -6.805 1 48.52 157 ALA A O 1
ATOM 1278 N N . SER A 1 161 ? -35.311 50.676 -7.627 1 46.34 158 SER A N 1
ATOM 1279 C CA . SER A 1 161 ? -35.402 51.097 -9.024 1 46.02 158 SER A CA 1
ATOM 1280 C C . SER A 1 161 ? -36.856 51.037 -9.478 1 46.31 158 SER A C 1
ATOM 1281 O O . SER A 1 161 ? -37.348 52.018 -10.009 1 46.81 158 SER A O 1
ATOM 1284 N N . ILE A 1 162 ? -37.571 49.945 -9.177 1 46.13 159 ILE A N 1
ATOM 1285 C CA . ILE A 1 162 ? -39.008 49.779 -9.464 1 45.92 159 ILE A CA 1
ATOM 1286 C C . ILE A 1 162 ? -39.81 50.938 -8.828 1 46.93 159 ILE A C 1
ATOM 1287 O O . ILE A 1 162 ? -40.754 51.456 -9.421 1 47.02 159 ILE A O 1
ATOM 1292 N N . ILE A 1 163 ? -39.407 51.357 -7.623 1 47.64 160 ILE A N 1
ATOM 1293 C CA . ILE A 1 163 ? -40.043 52.455 -6.887 1 48.27 160 ILE A CA 1
ATOM 1294 C C . ILE A 1 163 ? -39.83 53.784 -7.605 1 49.06 160 ILE A C 1
ATOM 1295 O O . ILE A 1 163 ? -40.796 54.51 -7.805 1 49.88 160 ILE A O 1
ATOM 1300 N N . CYS A 1 164 ? -38.594 54.078 -8.048 1 48.97 161 CYS A N 1
ATOM 1301 C CA . CYS A 1 164 ? -38.272 55.31 -8.805 1 49.09 161 CYS A CA 1
ATOM 1302 C C . CYS A 1 164 ? -38.94 55.338 -10.175 1 48.63 161 CYS A C 1
ATOM 1303 O O . CYS A 1 164 ? -39.325 56.395 -10.655 1 48.68 161 CYS A O 1
ATOM 1306 N N . MET A 1 165 ? -39.036 54.181 -10.812 1 48.01 162 MET A N 1
ATOM 1307 C CA . MET A 1 165 ? -39.658 54.039 -12.108 1 48.11 162 MET A CA 1
ATOM 1308 C C . MET A 1 165 ? -41.173 54.192 -12.008 1 49.94 162 MET A C 1
ATOM 1309 O O . MET A 1 165 ? -41.78 54.702 -12.943 1 50.83 162 MET A O 1
ATOM 1314 N N . GLU A 1 166 ? -41.794 53.713 -10.904 1 50.22 163 GLU A N 1
ATOM 1315 C CA . GLU A 1 166 ? -43.25 53.713 -10.679 1 51.15 163 GLU A CA 1
ATOM 1316 C C . GLU A 1 166 ? -44.055 53.329 -11.948 1 51.65 163 GLU A C 1
ATOM 1317 O O . GLU A 1 166 ? -44.777 54.155 -12.506 1 51.86 163 GLU A O 1
ATOM 1323 N N . PRO A 1 167 ? -43.864 52.104 -12.472 1 51.39 164 PRO A N 1
ATOM 1324 C CA . PRO A 1 167 ? -44.5 51.748 -13.748 1 50.88 164 PRO A CA 1
ATOM 1325 C C . PRO A 1 167 ? -45.989 51.502 -13.671 1 50.89 164 PRO A C 1
ATOM 1326 O O . PRO A 1 167 ? -46.526 51.274 -12.591 1 51.67 164 PRO A O 1
ATOM 1330 N N . ASP A 1 168 ? -46.653 51.477 -14.828 1 50.2 165 ASP A N 1
ATOM 1331 C CA . ASP A 1 168 ? -48.061 51.1 -14.889 1 50.19 165 ASP A CA 1
ATOM 1332 C C . ASP A 1 168 ? -48.146 49.6 -14.559 1 49.06 165 ASP A C 1
ATOM 1333 O O . ASP A 1 168 ? -48.966 49.214 -13.732 1 49.92 165 ASP A O 1
ATOM 1338 N N . LEU A 1 169 ? -47.207 48.78 -15.101 1 47.35 166 LEU A N 1
ATOM 1339 C CA . LEU A 1 169 ? -47.069 47.356 -14.797 1 46.18 166 LEU A CA 1
ATOM 1340 C C . LEU A 1 169 ? -45.642 47.031 -14.369 1 46.15 166 LEU A C 1
ATOM 1341 O O . LEU A 1 169 ? -44.692 47.312 -15.094 1 46.32 166 LEU A O 1
ATOM 1346 N N . ALA A 1 170 ? -45.486 46.441 -13.184 1 45.75 167 ALA A N 1
ATOM 1347 C CA . ALA A 1 170 ? -44.182 46.029 -12.693 1 45.09 167 ALA A CA 1
ATOM 1348 C C . ALA A 1 170 ? -44.205 44.516 -12.602 1 44.61 167 ALA A C 1
ATOM 1349 O O . ALA A 1 170 ? -44.947 43.996 -11.789 1 44.95 167 ALA A O 1
ATOM 1351 N N . ILE A 1 171 ? -43.452 43.802 -13.447 1 43.58 168 ILE A N 1
ATOM 1352 C CA . ILE A 1 171 ? -43.377 42.34 -13.373 1 42.92 168 ILE A CA 1
ATOM 1353 C C . ILE A 1 171 ? -42.248 42.034 -12.4 1 41.81 168 ILE A C 1
ATOM 1354 O O . ILE A 1 171 ? -41.135 42.508 -12.601 1 41.59 168 ILE A O 1
ATOM 1359 N N . LEU A 1 172 ? -42.542 41.328 -11.299 1 41.37 169 LEU A N 1
ATOM 1360 C CA . LEU A 1 172 ? -41.515 41.065 -10.285 1 40.92 169 LEU A CA 1
ATOM 1361 C C . LEU A 1 172 ? -41.215 39.592 -10.174 1 40.61 169 LEU A C 1
ATOM 1362 O O . LEU A 1 172 ? -41.998 38.864 -9.593 1 40.27 169 LEU A O 1
ATOM 1367 N N . ASP A 1 173 ? -40.089 39.143 -10.734 1 40.98 170 ASP A N 1
ATOM 1368 C CA . ASP A 1 173 ? -39.728 37.73 -10.663 1 41.73 170 ASP A CA 1
ATOM 1369 C C . ASP A 1 173 ? -39.073 37.418 -9.335 1 42.63 170 ASP A C 1
ATOM 1370 O O . ASP A 1 173 ? -37.935 37.84 -9.096 1 42.9 170 ASP A O 1
ATOM 1375 N N . GLU A 1 174 ? -39.811 36.699 -8.464 1 42.69 171 GLU A N 1
ATOM 1376 C CA . GLU A 1 174 ? -39.382 36.28 -7.124 1 43.52 171 GLU A CA 1
ATOM 1377 C C . GLU A 1 174 ? -38.875 37.456 -6.285 1 44.56 171 GLU A C 1
ATOM 1378 O O . GLU A 1 174 ? -37.727 37.448 -5.857 1 44.32 171 GLU A O 1
ATOM 1384 N N . PRO A 1 175 ? -39.715 38.462 -6.009 1 45.77 172 PRO A N 1
ATOM 1385 C CA . PRO A 1 175 ? -39.232 39.646 -5.274 1 47.15 172 PRO A CA 1
ATOM 1386 C C . PRO A 1 175 ? -38.721 39.421 -3.845 1 49.53 172 PRO A C 1
ATOM 1387 O O . PRO A 1 175 ? -37.936 40.232 -3.365 1 49.19 172 PRO A O 1
ATOM 1391 N N . ASP A 1 176 ? -39.152 38.343 -3.165 1 51.84 173 ASP A N 1
ATOM 1392 C CA . ASP A 1 176 ? -38.724 38.088 -1.785 1 54.63 173 ASP A CA 1
ATOM 1393 C C . ASP A 1 176 ? -37.494 37.16 -1.666 1 56.65 173 ASP A C 1
ATOM 1394 O O . ASP A 1 176 ? -37.052 36.875 -0.554 1 57.12 173 ASP A O 1
ATOM 1399 N N . SER A 1 177 ? -36.973 36.661 -2.796 1 57.41 174 SER A N 1
ATOM 1400 C CA . SER A 1 177 ? -35.811 35.789 -2.793 1 58.31 174 SER A CA 1
ATOM 1401 C C . SER A 1 177 ? -34.545 36.621 -2.891 1 58.66 174 SER A C 1
ATOM 1402 O O . SER A 1 177 ? -34.531 37.661 -3.545 1 59.08 174 SER A O 1
ATOM 1405 N N . GLY A 1 178 ? -33.497 36.162 -2.225 1 58.35 175 GLY A N 1
ATOM 1406 C CA . GLY A 1 178 ? -32.194 36.808 -2.249 1 58.41 175 GLY A CA 1
ATOM 1407 C C . GLY A 1 178 ? -32.084 38.182 -1.631 1 58.36 175 GLY A C 1
ATOM 1408 O O . GLY A 1 178 ? -31.057 38.828 -1.814 1 58.62 175 GLY A O 1
ATOM 1409 N N . ILE A 1 179 ? -33.116 38.656 -0.902 1 57.95 176 ILE A N 1
ATOM 1410 C CA . ILE A 1 179 ? -33.045 39.975 -0.261 1 58.13 176 ILE A CA 1
ATOM 1411 C C . ILE A 1 179 ? -32.759 39.91 1.238 1 59.12 176 ILE A C 1
ATOM 1412 O O . ILE A 1 179 ? -32.639 40.972 1.849 1 60.09 176 ILE A O 1
ATOM 1417 N N . ASP A 1 180 ? -32.658 38.699 1.837 1 58.68 177 ASP A N 1
ATOM 1418 C CA . ASP A 1 180 ? -32.431 38.511 3.28 1 58.91 177 ASP A CA 1
ATOM 1419 C C . ASP A 1 180 ? -33.63 39.039 4.09 1 57.81 177 ASP A C 1
ATOM 1420 O O . ASP A 1 180 ? -33.466 39.64 5.158 1 57.21 177 ASP A O 1
ATOM 1425 N N . ILE A 1 181 ? -34.831 38.804 3.552 1 57.34 178 ILE A N 1
ATOM 1426 C CA . ILE A 1 181 ? -36.109 39.263 4.078 1 57.38 178 ILE A CA 1
ATOM 1427 C C . ILE A 1 181 ? -36.307 38.891 5.539 1 57.99 178 ILE A C 1
ATOM 1428 O O . ILE A 1 181 ? -36.135 37.739 5.929 1 58.19 178 ILE A O 1
ATOM 1433 N N . VAL A 1 182 ? -36.617 39.898 6.358 1 58.15 179 VAL A N 1
ATOM 1434 C CA . VAL A 1 182 ? -36.867 39.735 7.791 1 58.4 179 VAL A CA 1
ATOM 1435 C C . VAL A 1 182 ? -38.228 39.07 7.996 1 58.21 179 VAL A C 1
ATOM 1436 O O . VAL A 1 182 ? -38.338 38.095 8.73 1 58.25 179 VAL A O 1
ATOM 1440 N N . SER A 1 183 ? -39.245 39.564 7.285 1 58.26 180 SER A N 1
ATOM 1441 C CA . SER A 1 183 ? -40.621 39.052 7.315 1 58.91 180 SER A CA 1
ATOM 1442 C C . SER A 1 183 ? -41.411 39.574 6.084 1 59.58 180 SER A C 1
ATOM 1443 O O . SER A 1 183 ? -40.942 40.494 5.409 1 59.55 180 SER A O 1
ATOM 1446 N N . PHE A 1 184 ? -42.605 39.015 5.798 1 59.95 181 PHE A N 1
ATOM 1447 C CA . PHE A 1 184 ? -43.415 39.508 4.676 1 61.3 181 PHE A CA 1
ATOM 1448 C C . PHE A 1 184 ? -43.876 40.946 4.852 1 61.73 181 PHE A C 1
ATOM 1449 O O . PHE A 1 184 ? -44.275 41.565 3.88 1 61.99 181 PHE A O 1
ATOM 1457 N N . ASP A 1 185 ? -43.834 41.482 6.08 1 61.66 182 ASP A N 1
ATOM 1458 C CA . ASP A 1 185 ? -44.185 42.874 6.342 1 61.59 182 ASP A CA 1
ATOM 1459 C C . ASP A 1 185 ? -43.212 43.84 5.648 1 60.85 182 ASP A C 1
ATOM 1460 O O . ASP A 1 185 ? -43.594 44.962 5.335 1 60.88 182 ASP A O 1
ATOM 1465 N N . GLU A 1 186 ? -41.966 43.398 5.399 1 60.09 183 GLU A N 1
ATOM 1466 C CA . GLU A 1 186 ? -40.955 44.176 4.708 1 59.86 183 GLU A CA 1
ATOM 1467 C C . GLU A 1 186 ? -41.352 44.335 3.229 1 59.47 183 GLU A C 1
ATOM 1468 O O . GLU A 1 186 ? -41.349 45.45 2.709 1 59.47 183 GLU A O 1
ATOM 1474 N N . ILE A 1 187 ? -41.733 43.228 2.571 1 58.81 184 ILE A N 1
ATOM 1475 C CA . ILE A 1 187 ? -42.116 43.252 1.165 1 58.82 184 ILE A CA 1
ATOM 1476 C C . ILE A 1 187 ? -43.519 43.864 0.967 1 58.63 184 ILE A C 1
ATOM 1477 O O . ILE A 1 187 ? -43.729 44.589 -0.004 1 58.6 184 ILE A O 1
ATOM 1482 N N . LYS A 1 188 ? -44.449 43.641 1.919 1 58.18 185 LYS A N 1
ATOM 1483 C CA . LYS A 1 188 ? -45.81 44.189 1.896 1 58.15 185 LYS A CA 1
ATOM 1484 C C . LYS A 1 188 ? -45.767 45.717 1.964 1 57.83 185 LYS A C 1
ATOM 1485 O O . LYS A 1 188 ? -46.538 46.376 1.282 1 57.47 185 LYS A O 1
ATOM 1491 N N . ARG A 1 189 ? -44.845 46.276 2.761 1 58.04 186 ARG A N 1
ATOM 1492 C CA . ARG A 1 189 ? -44.651 47.718 2.917 1 58.99 186 ARG A CA 1
ATOM 1493 C C . ARG A 1 189 ? -44.341 48.372 1.564 1 58.13 186 ARG A C 1
ATOM 1494 O O . ARG A 1 189 ? -44.837 49.465 1.273 1 58.33 186 ARG A O 1
ATOM 1502 N N . VAL A 1 190 ? -43.539 47.677 0.729 1 56.68 187 VAL A N 1
ATOM 1503 C CA . VAL A 1 190 ? -43.164 48.109 -0.609 1 55.58 187 VAL A CA 1
ATOM 1504 C C . VAL A 1 190 ? -44.333 47.895 -1.573 1 54.66 187 VAL A C 1
ATOM 1505 O O . VAL A 1 190 ? -44.673 48.803 -2.332 1 54.54 187 VAL A O 1
ATOM 1509 N N . PHE A 1 191 ? -44.946 46.701 -1.544 1 54 188 PHE A N 1
ATOM 1510 C CA . PHE A 1 191 ? -46.082 46.367 -2.408 1 54.48 188 PHE A CA 1
ATOM 1511 C C . PHE A 1 191 ? -47.27 47.344 -2.245 1 54.62 188 PHE A C 1
ATOM 1512 O O . PHE A 1 191 ? -47.849 47.75 -3.252 1 54.59 188 PHE A O 1
ATOM 1520 N N . ASP A 1 192 ? -47.639 47.699 -0.99 1 54.52 189 ASP A N 1
ATOM 1521 C CA . ASP A 1 192 ? -48.74 48.625 -0.69 1 55.29 189 ASP A CA 1
ATOM 1522 C C . ASP A 1 192 ? -48.393 50.056 -1.115 1 55.24 189 ASP A C 1
ATOM 1523 O O . ASP A 1 192 ? -49.276 50.786 -1.553 1 54.97 189 ASP A O 1
ATOM 1528 N N . TYR A 1 193 ? -47.109 50.446 -1.027 1 55.21 190 TYR A N 1
ATOM 1529 C CA . TYR A 1 193 ? -46.664 51.766 -1.456 1 55.58 190 TYR A CA 1
ATOM 1530 C C . TYR A 1 193 ? -46.822 51.909 -2.974 1 56.15 190 TYR A C 1
ATOM 1531 O O . TYR A 1 193 ? -47.301 52.935 -3.441 1 56.93 190 TYR A O 1
ATOM 1540 N N . LEU A 1 194 ? -46.425 50.888 -3.743 1 55.81 191 LEU A N 1
ATOM 1541 C CA . LEU A 1 194 ? -46.552 50.918 -5.194 1 55.71 191 LEU A CA 1
ATOM 1542 C C . LEU A 1 194 ? -48.033 50.901 -5.569 1 56.45 191 LEU A C 1
ATOM 1543 O O . LEU A 1 194 ? -48.449 51.668 -6.424 1 56.45 191 LEU A O 1
ATOM 1548 N N . LYS A 1 195 ? -48.83 50.05 -4.903 1 57.15 192 LYS A N 1
ATOM 1549 C CA . LYS A 1 195 ? -50.275 49.933 -5.131 1 58.34 192 LYS A CA 1
ATOM 1550 C C . LYS A 1 195 ? -51.004 51.268 -4.904 1 58.68 192 LYS A C 1
ATOM 1551 O O . LYS A 1 195 ? -51.833 51.661 -5.726 1 58.17 192 LYS A O 1
ATOM 1557 N N . ASP A 1 196 ? -50.648 51.987 -3.829 1 59.41 193 ASP A N 1
ATOM 1558 C CA . ASP A 1 196 ? -51.253 53.285 -3.531 1 60.79 193 ASP A CA 1
ATOM 1559 C C . ASP A 1 196 ? -50.928 54.34 -4.581 1 60.59 193 ASP A C 1
ATOM 1560 O O . ASP A 1 196 ? -51.732 55.24 -4.794 1 61.59 193 ASP A O 1
ATOM 1565 N N . LYS A 1 197 ? -49.78 54.221 -5.249 1 59.48 194 LYS A N 1
ATOM 1566 C CA . LYS A 1 197 ? -49.357 55.119 -6.33 1 59.24 194 LYS A CA 1
ATOM 1567 C C . LYS A 1 197 ? -50.076 54.847 -7.669 1 59.48 194 LYS A C 1
ATOM 1568 O O . LYS A 1 197 ? -49.989 55.669 -8.577 1 59.98 194 LYS A O 1
ATOM 1574 N N . GLY A 1 198 ? -50.752 53.707 -7.794 1 59.08 195 GLY A N 1
ATOM 1575 C CA . GLY A 1 198 ? -51.476 53.352 -9.009 1 59.04 195 GLY A CA 1
ATOM 1576 C C . GLY A 1 198 ? -50.861 52.247 -9.846 1 58.51 195 GLY A C 1
ATOM 1577 O O . GLY A 1 198 ? -51.375 51.942 -10.926 1 58.96 195 GLY A O 1
ATOM 1578 N N . CYS A 1 199 ? -49.772 51.619 -9.348 1 57.11 196 CYS A N 1
ATOM 1579 C CA . CYS A 1 199 ? -49.082 50.542 -10.061 1 56.2 196 CYS A CA 1
ATOM 1580 C C . CYS A 1 199 ? -49.834 49.235 -9.995 1 55.1 196 CYS A C 1
ATOM 1581 O O . CYS A 1 199 ? -50.45 48.933 -8.978 1 54.65 196 CYS A O 1
ATOM 1584 N N . SER A 1 200 ? -49.652 48.395 -11.024 1 54.16 197 SER A N 1
ATOM 1585 C CA . SER A 1 200 ? -50.131 47.024 -11.003 1 53.84 197 SER A CA 1
ATOM 1586 C C . SER A 1 200 ? -48.876 46.149 -10.919 1 53.49 197 SER A C 1
ATOM 1587 O O . SER A 1 200 ? -47.873 46.446 -11.57 1 53.93 197 SER A O 1
ATOM 1590 N N . LEU A 1 201 ? -48.899 45.117 -10.073 1 52.27 198 LEU A N 1
ATOM 1591 C CA . LEU A 1 201 ? -47.74 44.25 -9.908 1 51.07 198 LEU A CA 1
ATOM 1592 C C . LEU A 1 201 ? -48.071 42.869 -10.392 1 49.55 198 LEU A C 1
ATOM 1593 O O . LEU A 1 201 ? -49.099 42.322 -10.012 1 49.29 198 LEU A O 1
ATOM 1598 N N . LEU A 1 202 ? -47.209 42.294 -11.224 1 48.42 199 LEU A N 1
ATOM 1599 C CA . LEU A 1 202 ? -47.382 40.925 -11.676 1 48.08 199 LEU A CA 1
ATOM 1600 C C . LEU A 1 202 ? -46.301 40.149 -10.951 1 47.9 199 LEU A C 1
ATOM 1601 O O . LEU A 1 202 ? -45.199 39.989 -11.469 1 48.57 199 LEU A O 1
ATOM 1606 N N . VAL A 1 203 ? -46.593 39.759 -9.697 1 47.21 200 VAL A N 1
ATOM 1607 C CA . VAL A 1 203 ? -45.663 39.078 -8.811 1 47.45 200 VAL A CA 1
ATOM 1608 C C . VAL A 1 203 ? -45.511 37.609 -9.165 1 48.06 200 VAL A C 1
ATOM 1609 O O . VAL A 1 203 ? -46.422 36.837 -8.924 1 48.15 200 VAL A O 1
ATOM 1613 N N . ILE A 1 204 ? -44.353 37.203 -9.7 1 48.26 201 ILE A N 1
ATOM 1614 C CA . ILE A 1 204 ? -44.112 35.803 -10.05 1 49.24 201 ILE A CA 1
ATOM 1615 C C . ILE A 1 204 ? -43.449 35.129 -8.841 1 50.09 201 ILE A C 1
ATOM 1616 O O . ILE A 1 204 ? -42.448 35.63 -8.354 1 50.23 201 ILE A O 1
ATOM 1621 N N . THR A 1 205 ? -44.01 34.025 -8.33 1 50.83 202 THR A N 1
ATOM 1622 C CA . THR A 1 205 ? -43.448 33.356 -7.149 1 52.13 202 THR A CA 1
ATOM 1623 C C . THR A 1 205 ? -43.77 31.865 -7.078 1 54.47 202 THR A C 1
ATOM 1624 O O . THR A 1 205 ? -44.747 31.414 -7.659 1 55.35 202 THR A O 1
ATOM 1628 N N . HIS A 1 206 ? -42.949 31.107 -6.356 1 55.34 203 HIS A N 1
ATOM 1629 C CA . HIS A 1 206 ? -43.183 29.691 -6.052 1 56.85 203 HIS A CA 1
ATOM 1630 C C . HIS A 1 206 ? -43.668 29.53 -4.579 1 58.84 203 HIS A C 1
ATOM 1631 O O . HIS A 1 206 ? -44.179 28.467 -4.22 1 58.94 203 HIS A O 1
ATOM 1638 N N . ARG A 1 207 ? -43.44 30.563 -3.718 1 59.92 204 ARG A N 1
ATOM 1639 C CA . ARG A 1 207 ? -43.784 30.568 -2.302 1 61.24 204 ARG A CA 1
ATOM 1640 C C . ARG A 1 207 ? -45.216 31.004 -2.101 1 62.71 204 ARG A C 1
ATOM 1641 O O . ARG A 1 207 ? -45.535 32.181 -2.273 1 63.31 204 ARG A O 1
ATOM 1649 N N . GLU A 1 208 ? -46.086 30.048 -1.748 1 63.21 205 GLU A N 1
ATOM 1650 C CA . GLU A 1 208 ? -47.524 30.257 -1.527 1 63.83 205 GLU A CA 1
ATOM 1651 C C . GLU A 1 208 ? -47.792 31.334 -0.457 1 64.13 205 GLU A C 1
ATOM 1652 O O . GLU A 1 208 ? -48.753 32.094 -0.566 1 64.26 205 GLU A O 1
ATOM 1658 N N . GLU A 1 209 ? -46.931 31.407 0.559 1 64.21 206 GLU A N 1
ATOM 1659 C CA . GLU A 1 209 ? -47.065 32.369 1.647 1 64.8 206 GLU A CA 1
ATOM 1660 C C . GLU A 1 209 ? -47.009 33.811 1.151 1 65.22 206 GLU A C 1
ATOM 1661 O O . GLU A 1 209 ? -47.747 34.648 1.661 1 64.98 206 GLU A O 1
ATOM 1667 N N . LEU A 1 210 ? -46.166 34.09 0.135 1 65.92 207 LEU A N 1
ATOM 1668 C CA . LEU A 1 210 ? -46.031 35.423 -0.473 1 67.16 207 LEU A CA 1
ATOM 1669 C C . LEU A 1 210 ? -47.263 35.806 -1.31 1 68.11 207 LEU A C 1
ATOM 1670 O O . LEU A 1 210 ? -47.687 36.966 -1.308 1 68.06 207 LEU A O 1
ATOM 1675 N N . ALA A 1 211 ? -47.844 34.829 -2.006 1 68.93 208 ALA A N 1
ATOM 1676 C CA . ALA A 1 211 ? -49.016 35.06 -2.842 1 70.29 208 ALA A CA 1
ATOM 1677 C C . ALA A 1 211 ? -50.288 35.428 -2.072 1 71.78 208 ALA A C 1
ATOM 1678 O O . ALA A 1 211 ? -51.136 36.124 -2.619 1 72 208 ALA A O 1
ATOM 1680 N N . GLU A 1 212 ? -50.428 34.99 -0.812 1 72.65 209 GLU A N 1
ATOM 1681 C CA . GLU A 1 212 ? -51.627 35.287 -0.021 1 73.98 209 GLU A CA 1
ATOM 1682 C C . GLU A 1 212 ? -51.85 36.78 0.245 1 74.91 209 GLU A C 1
ATOM 1683 O O . GLU A 1 212 ? -52.989 37.204 0.452 1 74.98 209 GLU A O 1
ATOM 1689 N N . HIS A 1 213 ? -50.77 37.578 0.209 1 75.52 210 HIS A N 1
ATOM 1690 C CA . HIS A 1 213 ? -50.844 39.036 0.405 1 76.5 210 HIS A CA 1
ATOM 1691 C C . HIS A 1 213 ? -51.302 39.796 -0.873 1 75.94 210 HIS A C 1
ATOM 1692 O O . HIS A 1 213 ? -51.525 41.007 -0.814 1 76.46 210 HIS A O 1
ATOM 1699 N N . ALA A 1 214 ? -51.42 39.093 -2.022 1 74.63 211 ALA A N 1
ATOM 1700 C CA . ALA A 1 214 ? -51.858 39.664 -3.295 1 73.79 211 ALA A CA 1
ATOM 1701 C C . ALA A 1 214 ? -53.407 39.72 -3.381 1 73.15 211 ALA A C 1
ATOM 1702 O O . ALA A 1 214 ? -54.096 39.095 -2.576 1 73.58 211 ALA A O 1
ATOM 1704 N N . ASP A 1 215 ? -53.953 40.483 -4.336 1 72.02 212 ASP A N 1
ATOM 1705 C CA . ASP A 1 215 ? -55.394 40.605 -4.516 1 71.15 212 ASP A CA 1
ATOM 1706 C C . ASP A 1 215 ? -55.957 39.372 -5.233 1 70.29 212 ASP A C 1
ATOM 1707 O O . ASP A 1 215 ? -56.999 38.847 -4.84 1 70.72 212 ASP A O 1
ATOM 1712 N N . ARG A 1 216 ? -55.277 38.923 -6.294 1 68.86 213 ARG A N 1
ATOM 1713 C CA . ARG A 1 216 ? -55.691 37.768 -7.101 1 67.93 213 ARG A CA 1
ATOM 1714 C C . ARG A 1 216 ? -54.466 36.846 -7.316 1 66.02 213 ARG A C 1
ATOM 1715 O O . ARG A 1 216 ? -53.332 37.325 -7.309 1 65.59 213 ARG A O 1
ATOM 1723 N N . VAL A 1 217 ? -54.679 35.53 -7.437 1 64.9 214 VAL A N 1
ATOM 1724 C CA . VAL A 1 217 ? -53.574 34.586 -7.637 1 64.76 214 VAL A CA 1
ATOM 1725 C C . VAL A 1 217 ? -53.925 33.591 -8.753 1 64.98 214 VAL A C 1
ATOM 1726 O O . VAL A 1 217 ? -55.041 33.093 -8.794 1 65.26 214 VAL A O 1
ATOM 1730 N N . SER A 1 218 ? -52.992 33.32 -9.665 1 65.07 215 SER A N 1
ATOM 1731 C CA . SER A 1 218 ? -53.216 32.369 -10.745 1 65.89 215 SER A CA 1
ATOM 1732 C C . SER A 1 218 ? -52.2 31.255 -10.645 1 66.86 215 SER A C 1
ATOM 1733 O O . SER A 1 218 ? -51.007 31.526 -10.554 1 67.1 215 SER A O 1
ATOM 1736 N N . LEU A 1 219 ? -52.662 30.005 -10.657 1 67.35 216 LEU A N 1
ATOM 1737 C CA . LEU A 1 219 ? -51.798 28.84 -10.538 1 68.66 216 LEU A CA 1
ATOM 1738 C C . LEU A 1 219 ? -51.42 28.299 -11.911 1 70.01 216 LEU A C 1
ATOM 1739 O O . LEU A 1 219 ? -52.266 27.789 -12.632 1 69.74 216 LEU A O 1
ATOM 1744 N N . ILE A 1 220 ? -50.13 28.403 -12.26 1 71.19 217 ILE A N 1
ATOM 1745 C CA . ILE A 1 220 ? -49.598 27.907 -13.515 1 72.53 217 ILE A CA 1
ATOM 1746 C C . ILE A 1 220 ? -48.961 26.566 -13.265 1 73.67 217 ILE A C 1
ATOM 1747 O O . ILE A 1 220 ? -48.065 26.453 -12.435 1 73.71 217 ILE A O 1
ATOM 1752 N N . CYS A 1 221 ? -49.453 25.542 -13.95 1 74.53 218 CYS A N 1
ATOM 1753 C CA . CYS A 1 221 ? -48.917 24.196 -13.844 1 75.89 218 CYS A CA 1
ATOM 1754 C C . CYS A 1 221 ? -48.674 23.725 -15.284 1 76.23 218 CYS A C 1
ATOM 1755 O O . CYS A 1 221 ? -49.592 23.771 -16.101 1 76.23 218 CYS A O 1
ATOM 1758 N N . ALA A 1 222 ? -47.425 23.347 -15.605 1 76.43 219 ALA A N 1
ATOM 1759 C CA . ALA A 1 222 ? -47.015 22.885 -16.935 1 77.19 219 ALA A CA 1
ATOM 1760 C C . ALA A 1 222 ? -47.473 23.792 -18.089 1 77.66 219 ALA A C 1
ATOM 1761 O O . ALA A 1 222 ? -48.085 23.332 -19.053 1 77.78 219 ALA A O 1
ATOM 1763 N N . GLY A 1 223 ? -47.189 25.079 -17.959 1 77.7 220 GLY A N 1
ATOM 1764 C CA . GLY A 1 223 ? -47.516 26.074 -18.968 1 78.24 220 GLY A CA 1
ATOM 1765 C C . GLY A 1 223 ? -48.981 26.411 -19.137 1 78.74 220 GLY A C 1
ATOM 1766 O O . GLY A 1 223 ? -49.357 26.944 -20.18 1 78.93 220 GLY A O 1
ATOM 1767 N N . GLU A 1 224 ? -49.827 26.115 -18.134 1 78.78 221 GLU A N 1
ATOM 1768 C CA . GLU A 1 224 ? -51.256 26.408 -18.232 1 79.21 221 GLU A CA 1
ATOM 1769 C C . GLU A 1 224 ? -51.817 26.954 -16.929 1 79.1 221 GLU A C 1
ATOM 1770 O O . GLU A 1 224 ? -51.407 26.513 -15.862 1 79.11 221 GLU A O 1
ATOM 1776 N N . VAL A 1 225 ? -52.784 27.873 -17.006 1 78.9 222 VAL A N 1
ATOM 1777 C CA . VAL A 1 225 ? -53.404 28.426 -15.802 1 79.31 222 VAL A CA 1
ATOM 1778 C C . VAL A 1 225 ? -54.555 27.526 -15.315 1 79.5 222 VAL A C 1
ATOM 1779 O O . VAL A 1 225 ? -55.676 27.618 -15.821 1 79.96 222 VAL A O 1
ATOM 1783 N N . ILE A 1 226 ? -54.261 26.641 -14.342 1 78.99 223 ILE A N 1
ATOM 1784 C CA . ILE A 1 226 ? -55.213 25.682 -13.774 1 78.9 223 ILE A CA 1
ATOM 1785 C C . ILE A 1 226 ? -56.354 26.365 -12.955 1 79.31 223 ILE A C 1
ATOM 1786 O O . ILE A 1 226 ? -57.516 26.284 -13.362 1 79.69 223 ILE A O 1
ATOM 1791 N N . LYS A 1 227 ? -56.042 27.017 -11.818 1 78.84 224 LYS A N 1
ATOM 1792 C CA . LYS A 1 227 ? -57.055 27.709 -11.013 1 78.59 224 LYS A CA 1
ATOM 1793 C C . LYS A 1 227 ? -56.651 29.178 -10.859 1 77.86 224 LYS A C 1
ATOM 1794 O O . LYS A 1 227 ? -55.465 29.505 -10.882 1 77.64 224 LYS A O 1
ATOM 1800 N N . SER A 1 228 ? -57.628 30.06 -10.689 1 77.36 225 SER A N 1
ATOM 1801 C CA . SER A 1 228 ? -57.358 31.488 -10.535 1 77.39 225 SER A CA 1
ATOM 1802 C C . SER A 1 228 ? -58.463 32.157 -9.742 1 77.39 225 SER A C 1
ATOM 1803 O O . SER A 1 228 ? -59.63 31.789 -9.87 1 77.57 225 SER A O 1
ATOM 1806 N N . GLY A 1 229 ? -58.098 33.17 -8.972 1 77.08 226 GLY A N 1
ATOM 1807 C CA . GLY A 1 229 ? -59.07 33.93 -8.204 1 77.2 226 GLY A CA 1
ATOM 1808 C C . GLY A 1 229 ? -58.616 34.3 -6.812 1 77.08 226 GLY A C 1
ATOM 1809 O O . GLY A 1 229 ? -57.681 35.086 -6.646 1 77.79 226 GLY A O 1
ATOM 1810 N N . ASP A 1 230 ? -59.298 33.757 -5.804 1 76.15 227 ASP A N 1
ATOM 1811 C CA . ASP A 1 230 ? -59.002 34.024 -4.406 1 75.57 227 ASP A CA 1
ATOM 1812 C C . ASP A 1 230 ? -57.625 33.48 -4.028 1 75.12 227 ASP A C 1
ATOM 1813 O O . ASP A 1 230 ? -57.355 32.301 -4.235 1 75.1 227 ASP A O 1
ATOM 1818 N N . PRO A 1 231 ? -56.762 34.324 -3.438 1 74.61 228 PRO A N 1
ATOM 1819 C CA . PRO A 1 231 ? -55.406 33.87 -3.079 1 74.5 228 PRO A CA 1
ATOM 1820 C C . PRO A 1 231 ? -55.305 32.675 -2.121 1 74.79 228 PRO A C 1
ATOM 1821 O O . PRO A 1 231 ? -54.473 31.799 -2.341 1 74.75 228 PRO A O 1
ATOM 1825 N N . LYS A 1 232 ? -56.13 32.636 -1.061 1 74.97 229 LYS A N 1
ATOM 1826 C CA . LYS A 1 232 ? -56.096 31.564 -0.058 1 75.42 229 LYS A CA 1
ATOM 1827 C C . LYS A 1 232 ? -56.639 30.259 -0.624 1 75.75 229 LYS A C 1
ATOM 1828 O O . LYS A 1 232 ? -56.073 29.2 -0.358 1 75.55 229 LYS A O 1
ATOM 1834 N N . GLU A 1 233 ? -57.713 30.343 -1.432 1 76.19 230 GLU A N 1
ATOM 1835 C CA . GLU A 1 233 ? -58.346 29.192 -2.08 1 77.42 230 GLU A CA 1
ATOM 1836 C C . GLU A 1 233 ? -57.432 28.538 -3.122 1 78.51 230 GLU A C 1
ATOM 1837 O O . GLU A 1 233 ? -57.126 27.349 -2.991 1 78.47 230 GLU A O 1
ATOM 1843 N N . VAL A 1 234 ? -56.967 29.309 -4.137 1 79.31 231 VAL A N 1
ATOM 1844 C CA . VAL A 1 234 ? -56.043 28.779 -5.15 1 80.7 231 VAL A CA 1
ATOM 1845 C C . VAL A 1 234 ? -54.688 28.364 -4.525 1 81.9 231 VAL A C 1
ATOM 1846 O O . VAL A 1 234 ? -54.074 27.386 -4.958 1 81.98 231 VAL A O 1
ATOM 1850 N N . GLY A 1 235 ? -54.285 29.062 -3.466 1 82.69 232 GLY A N 1
ATOM 1851 C CA . GLY A 1 235 ? -53.073 28.76 -2.727 1 84.11 232 GLY A CA 1
ATOM 1852 C C . GLY A 1 235 ? -53.157 27.419 -2.032 1 85.46 232 GLY A C 1
ATOM 1853 O O . GLY A 1 235 ? -52.235 26.612 -2.151 1 85.65 232 GLY A O 1
ATOM 1854 N N . GLU A 1 236 ? -54.281 27.146 -1.34 1 86.4 233 GLU A N 1
ATOM 1855 C CA . GLU A 1 236 ? -54.47 25.856 -0.669 1 87.78 233 GLU A CA 1
ATOM 1856 C C . GLU A 1 236 ? -54.538 24.703 -1.682 1 88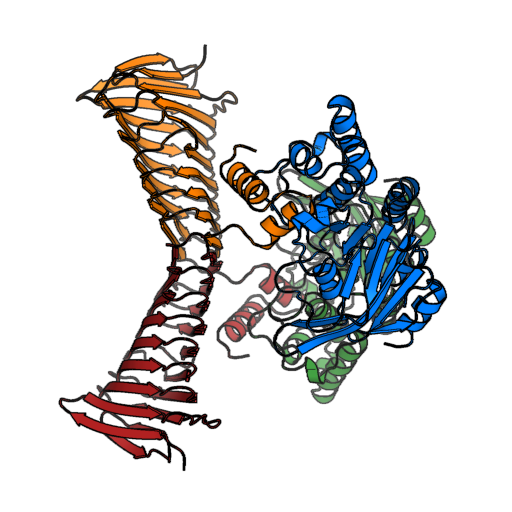.67 233 GLU A C 1
ATOM 1857 O O . GLU A 1 236 ? -54.054 23.602 -1.397 1 88.54 233 GLU A O 1
ATOM 1863 N N . PHE A 1 237 ? -55.108 24.974 -2.875 1 89.25 234 PHE A N 1
ATOM 1864 C CA . PHE A 1 237 ? -55.197 24.016 -3.968 1 90.42 234 PHE A CA 1
ATOM 1865 C C . PHE A 1 237 ? -53.785 23.676 -4.464 1 91.4 234 PHE A C 1
ATOM 1866 O O . PHE A 1 237 ? -53.504 22.51 -4.709 1 91.58 234 PHE A O 1
ATOM 1874 N N . TYR A 1 238 ? -52.908 24.694 -4.615 1 91.59 235 TYR A N 1
ATOM 1875 C CA . TYR A 1 238 ? -51.518 24.541 -5.065 1 92.33 235 TYR A CA 1
ATOM 1876 C C . TYR A 1 238 ? -50.711 23.63 -4.131 1 93.93 235 TYR A C 1
ATOM 1877 O O . TYR A 1 238 ? -50.032 22.718 -4.606 1 94.09 235 TYR A O 1
ATOM 1886 N N . LYS A 1 239 ? -50.791 23.87 -2.815 1 94.88 236 LYS A N 1
ATOM 1887 C CA . LYS A 1 239 ? -50.071 23.08 -1.815 1 96.23 236 LYS A CA 1
ATOM 1888 C C . LYS A 1 239 ? -50.512 21.605 -1.836 1 97.83 236 LYS A C 1
ATOM 1889 O O . LYS A 1 239 ? -49.693 20.703 -1.657 1 98.02 236 LYS A O 1
ATOM 1895 N N . LYS A 1 240 ? -51.811 21.377 -2.065 1 98.81 237 LYS A N 1
ATOM 1896 C CA . LYS A 1 240 ? -52.441 20.057 -2.089 1 100.21 237 LYS A CA 1
ATOM 1897 C C . LYS A 1 240 ? -52.235 19.294 -3.414 1 101.46 237 LYS A C 1
ATOM 1898 O O . LYS A 1 240 ? -51.816 18.138 -3.398 1 101.58 237 LYS A O 1
ATOM 1904 N N . GLU A 1 241 ? -52.531 19.94 -4.551 1 102.17 238 GLU A N 1
ATOM 1905 C CA . GLU A 1 241 ? -52.433 19.35 -5.883 1 103.4 238 GLU A CA 1
ATOM 1906 C C . GLU A 1 241 ? -51.127 19.719 -6.586 1 104.52 238 GLU A C 1
ATOM 1907 O O . GLU A 1 241 ? -51.105 20.65 -7.397 1 104.77 238 GLU A O 1
ATOM 1913 N N . CYS A 1 242 ? -50.046 18.981 -6.293 1 104.88 239 CYS A N 1
ATOM 1914 C CA . CYS A 1 242 ? -48.755 19.229 -6.924 1 105.81 239 CYS A CA 1
ATOM 1915 C C . CYS A 1 242 ? -47.997 17.922 -7.157 1 106.38 239 CYS A C 1
ATOM 1916 O O . CYS A 1 242 ? -48.3 17.187 -8.098 1 106.61 239 CYS A O 1
ATOM 1919 N N . LYS B 2 33 ? 5.074 72.588 -1.646 1 112.8 28 LYS B N 1
ATOM 1920 C CA . LYS B 2 33 ? 3.681 72.284 -1.332 1 113.42 28 LYS B CA 1
ATOM 1921 C C . LYS B 2 33 ? 3.281 70.859 -1.696 1 113.63 28 LYS B C 1
ATOM 1922 O O . LYS B 2 33 ? 2.172 70.623 -2.177 1 113.81 28 LYS B O 1
ATOM 1928 N N . GLY B 2 34 ? 4.181 69.921 -1.433 1 113.35 29 GLY B N 1
ATOM 1929 C CA . GLY B 2 34 ? 3.948 68.508 -1.697 1 113.41 29 GLY B CA 1
ATOM 1930 C C . GLY B 2 34 ? 5.103 67.833 -2.41 1 113.08 29 GLY B C 1
ATOM 1931 O O . GLY B 2 34 ? 5.684 68.407 -3.334 1 113.2 29 GLY B O 1
ATOM 1932 N N . PRO B 2 35 ? 5.48 66.611 -1.986 1 112.43 30 PRO B N 1
ATOM 1933 C CA . PRO B 2 35 ? 6.596 65.921 -2.651 1 112.01 30 PRO B CA 1
ATOM 1934 C C . PRO B 2 35 ? 6.197 65.517 -4.06 1 111.63 30 PRO B C 1
ATOM 1935 O O . PRO B 2 35 ? 5.447 64.567 -4.233 1 111.69 30 PRO B O 1
ATOM 1939 N N . ARG B 2 36 ? 6.625 66.294 -5.06 1 111.22 31 ARG B N 1
ATOM 1940 C CA . ARG B 2 36 ? 6.229 66.05 -6.442 1 111.39 31 ARG B CA 1
ATOM 1941 C C . ARG B 2 36 ? 7.414 66.114 -7.41 1 110.59 31 ARG B C 1
ATOM 1942 O O . ARG B 2 36 ? 8.418 66.76 -7.118 1 110.63 31 ARG B O 1
ATOM 1950 N N . ILE B 2 37 ? 7.291 65.449 -8.57 1 109.75 32 ILE B N 1
ATOM 1951 C CA . ILE B 2 37 ? 8.319 65.459 -9.614 1 109.48 32 ILE B CA 1
ATOM 1952 C C . ILE B 2 37 ? 7.676 65.951 -10.905 1 109.08 32 ILE B C 1
ATOM 1953 O O . ILE B 2 37 ? 6.913 65.215 -11.528 1 109.3 32 ILE B O 1
ATOM 1958 N N . ILE B 2 38 ? 7.943 67.203 -11.29 1 108.42 33 ILE B N 1
ATOM 1959 C CA . ILE B 2 38 ? 7.346 67.771 -12.497 1 108.3 33 ILE B CA 1
ATOM 1960 C C . ILE B 2 38 ? 8.282 67.666 -13.694 1 108.43 33 ILE B C 1
ATOM 1961 O O . ILE B 2 38 ? 9.462 67.984 -13.579 1 108.71 33 ILE B O 1
ATOM 1966 N N . VAL B 2 39 ? 7.771 67.162 -14.828 1 108.02 34 VAL B N 1
ATOM 1967 C CA . VAL B 2 39 ? 8.541 67.015 -16.059 1 108.15 34 VAL B CA 1
ATOM 1968 C C . VAL B 2 39 ? 7.756 67.602 -17.235 1 108.71 34 VAL B C 1
ATOM 1969 O O . VAL B 2 39 ? 6.808 66.987 -17.714 1 108.86 34 VAL B O 1
ATOM 1973 N N . LYS B 2 40 ? 8.131 68.798 -17.686 1 108.89 35 LYS B N 1
ATOM 1974 C CA . LYS B 2 40 ? 7.491 69.421 -18.842 1 109.51 35 LYS B CA 1
ATOM 1975 C C . LYS B 2 40 ? 8.456 69.225 -20.01 1 110.01 35 LYS B C 1
ATOM 1976 O O . LYS B 2 40 ? 9.633 69.576 -19.886 1 110.28 35 LYS B O 1
ATOM 1982 N N . GLU B 2 41 ? 7.978 68.608 -21.112 1 109.9 36 GLU B N 1
ATOM 1983 C CA . GLU B 2 41 ? 8.794 68.263 -22.278 1 110.29 36 GLU B CA 1
ATOM 1984 C C . GLU B 2 41 ? 9.782 67.141 -21.835 1 110.39 36 GLU B C 1
ATOM 1985 O O . GLU B 2 41 ? 9.343 66.207 -21.16 1 110.37 36 GLU B O 1
ATOM 1991 N N . SER B 2 42 ? 11.078 67.207 -22.194 1 110.21 37 SER B N 1
ATOM 1992 C CA . SER B 2 42 ? 12.049 66.211 -21.747 1 110.55 37 SER B CA 1
ATOM 1993 C C . SER B 2 42 ? 12.949 66.769 -20.635 1 110.51 37 SER B C 1
ATOM 1994 O O . SER B 2 42 ? 14.056 66.263 -20.448 1 110.84 37 SER B O 1
ATOM 1997 N N . ARG B 2 43 ? 12.492 67.805 -19.903 1 110.02 38 ARG B N 1
ATOM 1998 C CA . ARG B 2 43 ? 13.29 68.434 -18.854 1 110.09 38 ARG B CA 1
ATOM 1999 C C . ARG B 2 43 ? 12.612 68.363 -17.5 1 109.31 38 ARG B C 1
ATOM 2000 O O . ARG B 2 43 ? 11.387 68.418 -17.421 1 109.39 38 ARG B O 1
ATOM 2008 N N . ILE B 2 44 ? 13.408 68.271 -16.43 1 108.41 39 ILE B N 1
ATOM 2009 C CA . ILE B 2 44 ? 12.862 68.263 -15.079 1 108.01 39 ILE B CA 1
ATOM 2010 C C . ILE B 2 44 ? 12.58 69.707 -14.714 1 107.52 39 ILE B C 1
ATOM 2011 O O . ILE B 2 44 ? 13.471 70.551 -14.823 1 107.77 39 ILE B O 1
ATOM 2016 N N . ILE B 2 45 ? 11.355 70 -14.3 1 106.66 40 ILE B N 1
ATOM 2017 C CA . ILE B 2 45 ? 10.988 71.349 -13.906 1 106.43 40 ILE B CA 1
ATOM 2018 C C . ILE B 2 45 ? 11.201 71.493 -12.391 1 106.63 40 ILE B C 1
ATOM 2019 O O . ILE B 2 45 ? 11.814 72.467 -11.951 1 106.82 40 ILE B O 1
ATOM 2024 N N . ASP B 2 46 ? 10.771 70.489 -11.607 1 106.39 41 ASP B N 1
ATOM 2025 C CA . ASP B 2 46 ? 10.937 70.518 -10.154 1 106.6 41 ASP B CA 1
ATOM 2026 C C . ASP B 2 46 ? 11.218 69.15 -9.527 1 106.83 41 ASP B C 1
ATOM 2027 O O . ASP B 2 46 ? 10.726 68.127 -9.996 1 106.81 41 ASP B O 1
ATOM 2032 N N . VAL B 2 47 ? 12.016 69.146 -8.458 1 106.98 42 VAL B N 1
ATOM 2033 C CA . VAL B 2 47 ? 12.389 67.951 -7.709 1 107.64 42 VAL B CA 1
ATOM 2034 C C . VAL B 2 47 ? 12.386 68.262 -6.195 1 107.95 42 VAL B C 1
ATOM 2035 O O . VAL B 2 47 ? 13.397 68.702 -5.635 1 108.04 42 VAL B O 1
ATOM 2039 N N . GLN B 2 48 ? 11.232 68.073 -5.534 1 107.82 43 GLN B N 1
ATOM 2040 C CA . GLN B 2 48 ? 11.116 68.36 -4.101 1 108.29 43 GLN B CA 1
ATOM 2041 C C . GLN B 2 48 ? 10.659 67.139 -3.309 1 108.4 43 GLN B C 1
ATOM 2042 O O . GLN B 2 48 ? 9.645 66.543 -3.642 1 108.59 43 GLN B O 1
ATOM 2048 N N . GLY B 2 49 ? 11.398 66.788 -2.264 1 108.19 44 GLY B N 1
ATOM 2049 C CA . GLY B 2 49 ? 11.071 65.661 -1.399 1 108.41 44 GLY B CA 1
ATOM 2050 C C . GLY B 2 49 ? 11.059 66.064 0.061 1 108.49 44 GLY B C 1
ATOM 2051 O O . GLY B 2 49 ? 11.956 66.778 0.513 1 108.94 44 GLY B O 1
ATOM 2052 N N . ASP B 2 50 ? 10.056 65.598 0.816 1 107.97 45 ASP B N 1
ATOM 2053 C CA . ASP B 2 50 ? 9.888 65.932 2.233 1 108.04 45 ASP B CA 1
ATOM 2054 C C . ASP B 2 50 ? 10.746 65.05 3.198 1 107.79 45 ASP B C 1
ATOM 2055 O O . ASP B 2 50 ? 11.603 64.297 2.733 1 107.98 45 ASP B O 1
ATOM 2060 N N . GLU B 2 51 ? 10.557 65.191 4.533 1 107.16 46 GLU B N 1
ATOM 2061 C CA . GLU B 2 51 ? 11.282 64.425 5.553 1 106.85 46 GLU B CA 1
ATOM 2062 C C . GLU B 2 51 ? 10.82 62.969 5.514 1 106.27 46 GLU B C 1
ATOM 2063 O O . GLU B 2 51 ? 9.617 62.703 5.598 1 106.48 46 GLU B O 1
ATOM 2069 N N . GLY B 2 52 ? 11.774 62.049 5.388 1 105.2 47 GLY B N 1
ATOM 2070 C CA . GLY B 2 52 ? 11.48 60.621 5.322 1 104.73 47 GLY B CA 1
ATOM 2071 C C . GLY B 2 52 ? 11.129 60.101 3.937 1 103.83 47 GLY B C 1
ATOM 2072 O O . GLY B 2 52 ? 10.83 58.918 3.778 1 103.79 47 GLY B O 1
ATOM 2073 N N . ILE B 2 53 ? 11.148 60.984 2.927 1 103.05 48 ILE B N 1
ATOM 2074 C CA . ILE B 2 53 ? 10.854 60.669 1.532 1 102.78 48 ILE B CA 1
ATOM 2075 C C . ILE B 2 53 ? 11.886 61.384 0.629 1 102.52 48 ILE B C 1
ATOM 2076 O O . ILE B 2 53 ? 11.691 62.53 0.226 1 102.78 48 ILE B O 1
ATOM 2081 N N . ILE B 2 54 ? 13.031 60.719 0.38 1 101.79 49 ILE B N 1
ATOM 2082 C CA . ILE B 2 54 ? 14.121 61.282 -0.416 1 101.61 49 ILE B CA 1
ATOM 2083 C C . ILE B 2 54 ? 13.815 61.269 -1.904 1 101.19 49 ILE B C 1
ATOM 2084 O O . ILE B 2 54 ? 13.725 60.197 -2.486 1 101.46 49 ILE B O 1
ATOM 2089 N N . LEU B 2 55 ? 13.703 62.441 -2.537 1 100.5 50 LEU B N 1
ATOM 2090 C CA . LEU B 2 55 ? 13.447 62.506 -3.973 1 100.29 50 LEU B CA 1
ATOM 2091 C C . LEU B 2 55 ? 14.644 63.095 -4.71 1 100.24 50 LEU B C 1
ATOM 2092 O O . LEU B 2 55 ? 14.899 64.29 -4.608 1 100.66 50 LEU B O 1
ATOM 2097 N N . GLU B 2 56 ? 15.402 62.249 -5.419 1 99.62 51 GLU B N 1
ATOM 2098 C CA . GLU B 2 56 ? 16.563 62.683 -6.201 1 99.41 51 GLU B CA 1
ATOM 2099 C C . GLU B 2 56 ? 16.209 62.702 -7.689 1 99.4 51 GLU B C 1
ATOM 2100 O O . GLU B 2 56 ? 15.36 61.935 -8.132 1 99.68 51 GLU B O 1
ATOM 2106 N N . GLY B 2 57 ? 16.852 63.576 -8.446 1 99.02 52 GLY B N 1
ATOM 2107 C CA . GLY B 2 57 ? 16.582 63.693 -9.872 1 99.03 52 GLY B CA 1
ATOM 2108 C C . GLY B 2 57 ? 17.665 64.419 -10.632 1 98.65 52 GLY B C 1
ATOM 2109 O O . GLY B 2 57 ? 18.185 65.429 -10.161 1 98.66 52 GLY B O 1
ATOM 2110 N N . LYS B 2 58 ? 18.008 63.903 -11.82 1 98.27 53 LYS B N 1
ATOM 2111 C CA . LYS B 2 58 ? 19.04 64.479 -12.687 1 98.41 53 LYS B CA 1
ATOM 2112 C C . LYS B 2 58 ? 18.791 64.131 -14.17 1 98.67 53 LYS B C 1
ATOM 2113 O O . LYS B 2 58 ? 17.974 63.264 -14.467 1 98.78 53 LYS B O 1
ATOM 2119 N N . GLU B 2 59 ? 19.474 64.815 -15.103 1 98.57 54 GLU B N 1
ATOM 2120 C CA . GLU B 2 59 ? 19.323 64.516 -16.527 1 98.86 54 GLU B CA 1
ATOM 2121 C C . GLU B 2 59 ? 20.644 63.993 -17.069 1 98.87 54 GLU B C 1
ATOM 2122 O O . GLU B 2 59 ? 21.664 64.665 -16.956 1 99.28 54 GLU B O 1
ATOM 2128 N N . GLU B 2 60 ? 20.639 62.771 -17.604 1 98.28 55 GLU B N 1
ATOM 2129 C CA . GLU B 2 60 ? 21.834 62.133 -18.141 1 98.12 55 GLU B CA 1
ATOM 2130 C C . GLU B 2 60 ? 21.482 61.374 -19.409 1 97.73 55 GLU B C 1
ATOM 2131 O O . GLU B 2 60 ? 20.508 60.624 -19.418 1 97.98 55 GLU B O 1
ATOM 2137 N N . ASP B 2 61 ? 22.284 61.545 -20.463 1 96.99 56 ASP B N 1
ATOM 2138 C CA . ASP B 2 61 ? 22.158 60.851 -21.745 1 96.7 56 ASP B CA 1
ATOM 2139 C C . ASP B 2 61 ? 20.772 60.931 -22.402 1 95.46 56 ASP B C 1
ATOM 2140 O O . ASP B 2 61 ? 20.358 59.982 -23.068 1 95.71 56 ASP B O 1
ATOM 2145 N N . GLY B 2 62 ? 20.077 62.051 -22.228 1 94.07 57 GLY B N 1
ATOM 2146 C CA . GLY B 2 62 ? 18.739 62.231 -22.787 1 93.24 57 GLY B CA 1
ATOM 2147 C C . GLY B 2 62 ? 17.609 61.628 -21.962 1 91.94 57 GLY B C 1
ATOM 2148 O O . GLY B 2 62 ? 16.431 61.738 -22.33 1 92.32 57 GLY B O 1
ATOM 2149 N N . LYS B 2 63 ? 17.952 60.986 -20.832 1 90.12 58 LYS B N 1
ATOM 2150 C CA . LYS B 2 63 ? 16.987 60.368 -19.926 1 88.57 58 LYS B CA 1
ATOM 2151 C C . LYS B 2 63 ? 16.988 61.083 -18.569 1 86.68 58 LYS B C 1
ATOM 2152 O O . LYS B 2 63 ? 17.976 61.712 -18.185 1 86.64 58 LYS B O 1
ATOM 2158 N N . ILE B 2 64 ? 15.895 60.95 -17.825 1 84.85 59 ILE B N 1
ATOM 2159 C CA . ILE B 2 64 ? 15.797 61.521 -16.495 1 83.55 59 ILE B CA 1
ATOM 2160 C C . ILE B 2 64 ? 16.035 60.399 -15.49 1 82.46 59 ILE B C 1
ATOM 2161 O O . ILE B 2 64 ? 15.457 59.334 -15.629 1 82.8 59 ILE B O 1
ATOM 2166 N N . LYS B 2 65 ? 16.929 60.601 -14.525 1 81.27 60 LYS B N 1
ATOM 2167 C CA . LYS B 2 65 ? 17.238 59.583 -13.528 1 80.75 60 LYS B CA 1
ATOM 2168 C C . LYS B 2 65 ? 16.675 59.979 -12.174 1 79.72 60 LYS B C 1
ATOM 2169 O O . LYS B 2 65 ? 17.298 60.763 -11.456 1 80.12 60 LYS B O 1
ATOM 2175 N N . ALA B 2 66 ? 15.51 59.433 -11.816 1 78.07 61 ALA B N 1
ATOM 2176 C CA . ALA B 2 66 ? 14.904 59.737 -10.524 1 77.05 61 ALA B CA 1
ATOM 2177 C C . ALA B 2 66 ? 15.117 58.601 -9.529 1 75.99 61 ALA B C 1
ATOM 2178 O O . ALA B 2 66 ? 15.339 57.46 -9.931 1 76.54 61 ALA B O 1
ATOM 2180 N N . LYS B 2 67 ? 15.09 58.916 -8.231 1 74.4 62 LYS B N 1
ATOM 2181 C CA . LYS B 2 67 ? 15.267 57.929 -7.175 1 73.48 62 LYS B CA 1
ATOM 2182 C C . LYS B 2 67 ? 14.442 58.365 -5.975 1 73.56 62 LYS B C 1
ATOM 2183 O O . LYS B 2 67 ? 14.702 59.415 -5.402 1 73.78 62 LYS B O 1
ATOM 2189 N N . ILE B 2 68 ? 13.418 57.593 -5.629 1 73.22 63 ILE B N 1
ATOM 2190 C CA . ILE B 2 68 ? 12.537 57.884 -4.505 1 73.36 63 ILE B CA 1
ATOM 2191 C C . ILE B 2 68 ? 12.848 56.899 -3.383 1 73.67 63 ILE B C 1
ATOM 2192 O O . ILE B 2 68 ? 12.858 55.7 -3.628 1 73.81 63 ILE B O 1
ATOM 2197 N N . ILE B 2 69 ? 13.136 57.385 -2.167 1 73.58 64 ILE B N 1
ATOM 2198 C CA . ILE B 2 69 ? 13.446 56.504 -1.041 1 74.04 64 ILE B CA 1
ATOM 2199 C C . ILE B 2 69 ? 12.531 56.793 0.14 1 74.92 64 ILE B C 1
ATOM 2200 O O . ILE B 2 69 ? 12.601 57.867 0.726 1 75.63 64 ILE B O 1
ATOM 2205 N N . VAL B 2 70 ? 11.679 55.839 0.495 1 74.83 65 VAL B N 1
ATOM 2206 C CA . VAL B 2 70 ? 10.781 55.997 1.628 1 75.45 65 VAL B CA 1
ATOM 2207 C C . VAL B 2 70 ? 11.473 55.354 2.823 1 76.53 65 VAL B C 1
ATOM 2208 O O . VAL B 2 70 ? 11.801 54.171 2.787 1 76.11 65 VAL B O 1
ATOM 2212 N N . LYS B 2 71 ? 11.748 56.163 3.858 1 77.56 66 LYS B N 1
ATOM 2213 C CA . LYS B 2 71 ? 12.476 55.768 5.063 1 78.35 66 LYS B CA 1
ATOM 2214 C C . LYS B 2 71 ? 11.694 54.82 5.976 1 77.97 66 LYS B C 1
ATOM 2215 O O . LYS B 2 71 ? 10.469 54.905 6.054 1 77.72 66 LYS B O 1
ATOM 2221 N N . LYS B 2 72 ? 12.428 53.917 6.66 1 77.74 67 LYS B N 1
ATOM 2222 C CA . LYS B 2 72 ? 11.911 52.881 7.559 1 78.24 67 LYS B CA 1
ATOM 2223 C C . LYS B 2 72 ? 10.966 53.411 8.653 1 78.98 67 LYS B C 1
ATOM 2224 O O . LYS B 2 72 ? 11.381 54.123 9.569 1 79.37 67 LYS B O 1
ATOM 2230 N N . GLY B 2 73 ? 9.701 53.046 8.544 1 79.04 68 GLY B N 1
ATOM 2231 C CA . GLY B 2 73 ? 8.686 53.46 9.499 1 79.71 68 GLY B CA 1
ATOM 2232 C C . GLY B 2 73 ? 7.77 54.561 9.006 1 80.45 68 GLY B C 1
ATOM 2233 O O . GLY B 2 73 ? 6.694 54.758 9.569 1 80.44 68 GLY B O 1
ATOM 2234 N N . TYR B 2 74 ? 8.175 55.289 7.955 1 81.25 69 TYR B N 1
ATOM 2235 C CA . TYR B 2 74 ? 7.376 56.401 7.445 1 82.8 69 TYR B CA 1
ATOM 2236 C C . TYR B 2 74 ? 6.175 55.987 6.606 1 83.38 69 TYR B C 1
ATOM 2237 O O . TYR B 2 74 ? 6.337 55.574 5.461 1 83.65 69 TYR B O 1
ATOM 2246 N N . LYS B 2 75 ? 4.964 56.158 7.158 1 83.59 70 LYS B N 1
ATOM 2247 C CA . LYS B 2 75 ? 3.717 55.829 6.479 1 84.18 70 LYS B CA 1
ATOM 2248 C C . LYS B 2 75 ? 2.988 57.107 6.072 1 85.11 70 LYS B C 1
ATOM 2249 O O . LYS B 2 75 ? 2.17 57.605 6.834 1 85.3 70 LYS B O 1
ATOM 2255 N N . PHE B 2 76 ? 3.268 57.636 4.881 1 85.84 71 PHE B N 1
ATOM 2256 C CA . PHE B 2 76 ? 2.64 58.87 4.414 1 87.37 71 PHE B CA 1
ATOM 2257 C C . PHE B 2 76 ? 1.207 58.683 3.924 1 89.66 71 PHE B C 1
ATOM 2258 O O . PHE B 2 76 ? 0.969 57.902 3.001 1 90.22 71 PHE B O 1
ATOM 2266 N N . LYS B 2 77 ? 0.254 59.425 4.508 1 90.84 72 LYS B N 1
ATOM 2267 C CA . LYS B 2 77 ? -1.146 59.332 4.088 1 92.67 72 LYS B CA 1
ATOM 2268 C C . LYS B 2 77 ? -1.467 60.226 2.867 1 94.13 72 LYS B C 1
ATOM 2269 O O . LYS B 2 77 ? -2.459 59.985 2.176 1 94.52 72 LYS B O 1
ATOM 2275 N N . TYR B 2 78 ? -0.639 61.243 2.601 1 94.81 73 TYR B N 1
ATOM 2276 C CA . TYR B 2 78 ? -0.856 62.127 1.461 1 96.05 73 TYR B CA 1
ATOM 2277 C C . TYR B 2 78 ? -0.104 61.65 0.22 1 95.88 73 TYR B C 1
ATOM 2278 O O . TYR B 2 78 ? 1.072 61.292 0.294 1 96.02 73 TYR B O 1
ATOM 2287 N N . PRO B 2 79 ? -0.782 61.621 -0.932 1 95.43 74 PRO B N 1
ATOM 2288 C CA . PRO B 2 79 ? -0.141 61.092 -2.14 1 95.24 74 PRO B CA 1
ATOM 2289 C C . PRO B 2 79 ? 0.904 61.987 -2.789 1 95.04 74 PRO B C 1
ATOM 2290 O O . PRO B 2 79 ? 0.733 63.195 -2.921 1 95.27 74 PRO B O 1
ATOM 2294 N N . ILE B 2 80 ? 1.992 61.358 -3.207 1 94.44 75 ILE B N 1
ATOM 2295 C CA . ILE B 2 80 ? 3.103 61.968 -3.928 1 94.34 75 ILE B CA 1
ATOM 2296 C C . ILE B 2 80 ? 2.63 62.195 -5.373 1 93.88 75 ILE B C 1
ATOM 2297 O O . ILE B 2 80 ? 1.857 61.389 -5.883 1 94.25 75 ILE B O 1
ATOM 2302 N N . HIS B 2 81 ? 3.045 63.296 -6.015 1 92.97 76 HIS B N 1
ATOM 2303 C CA . HIS B 2 81 ? 2.632 63.557 -7.393 1 92.62 76 HIS B CA 1
ATOM 2304 C C . HIS B 2 81 ? 3.771 63.407 -8.381 1 92.03 76 HIS B C 1
ATOM 2305 O O . HIS B 2 81 ? 4.934 63.402 -7.993 1 92.19 76 HIS B O 1
ATOM 2312 N N . MET B 2 82 ? 3.437 63.244 -9.655 1 91.38 77 MET B N 1
ATOM 2313 C CA . MET B 2 82 ? 4.427 63.09 -10.703 1 91.35 77 MET B CA 1
ATOM 2314 C C . MET B 2 82 ? 3.77 63.541 -11.997 1 91.63 77 MET B C 1
ATOM 2315 O O . MET B 2 82 ? 3.116 62.745 -12.663 1 91.88 77 MET B O 1
ATOM 2320 N N . CYS B 2 83 ? 3.888 64.831 -12.325 1 91.42 78 CYS B N 1
ATOM 2321 C CA . CYS B 2 83 ? 3.234 65.369 -13.515 1 91.52 78 CYS B CA 1
ATOM 2322 C C . CYS B 2 83 ? 4.128 65.358 -14.752 1 91.13 78 CYS B C 1
ATOM 2323 O O . CYS B 2 83 ? 5.309 65.677 -14.671 1 91.37 78 CYS B O 1
ATOM 2326 N N . PHE B 2 84 ? 3.561 64.952 -15.892 1 90.46 79 PHE B N 1
ATOM 2327 C CA . PHE B 2 84 ? 4.257 64.878 -17.172 1 90.39 79 PHE B CA 1
ATOM 2328 C C . PHE B 2 84 ? 3.449 65.624 -18.222 1 91.26 79 PHE B C 1
ATOM 2329 O O . PHE B 2 84 ? 2.392 65.148 -18.636 1 91.47 79 PHE B O 1
ATOM 2337 N N . GLY B 2 85 ? 3.95 66.77 -18.662 1 91.51 80 GLY B N 1
ATOM 2338 C CA . GLY B 2 85 ? 3.274 67.547 -19.692 1 92.16 80 GLY B CA 1
ATOM 2339 C C . GLY B 2 85 ? 4.068 67.558 -20.979 1 92.44 80 GLY B C 1
ATOM 2340 O O . GLY B 2 85 ? 5.29 67.655 -20.936 1 92.4 80 GLY B O 1
ATOM 2341 N N . ILE B 2 86 ? 3.399 67.395 -22.13 1 92.52 81 ILE B N 1
ATOM 2342 C CA . ILE B 2 86 ? 4.067 67.432 -23.433 1 93.14 81 ILE B CA 1
ATOM 2343 C C . ILE B 2 86 ? 3.221 68.197 -24.451 1 94.29 81 ILE B C 1
ATOM 2344 O O . ILE B 2 86 ? 2.148 67.735 -24.85 1 94.59 81 ILE B O 1
ATOM 2349 N N . THR B 2 87 ? 3.715 69.368 -24.874 1 94.69 82 THR B N 1
ATOM 2350 C CA . THR B 2 87 ? 3.045 70.229 -25.849 1 95.43 82 THR B CA 1
ATOM 2351 C C . THR B 2 87 ? 3.868 70.428 -27.148 1 95.63 82 THR B C 1
ATOM 2352 O O . THR B 2 87 ? 3.32 70.881 -28.152 1 95.88 82 THR B O 1
ATOM 2356 N N . GLU B 2 88 ? 5.169 70.087 -27.128 1 95.32 83 GLU B N 1
ATOM 2357 C CA . GLU B 2 88 ? 6.054 70.213 -28.281 1 95.66 83 GLU B CA 1
ATOM 2358 C C . GLU B 2 88 ? 5.988 68.967 -29.166 1 95.11 83 GLU B C 1
ATOM 2359 O O . GLU B 2 88 ? 5.747 67.863 -28.684 1 95.12 83 GLU B O 1
ATOM 2365 N N . GLU B 2 89 ? 6.276 69.146 -30.45 1 94.49 84 GLU B N 1
ATOM 2366 C CA . GLU B 2 89 ? 6.324 68.04 -31.389 1 94.21 84 GLU B CA 1
ATOM 2367 C C . GLU B 2 89 ? 7.643 67.271 -31.23 1 93.05 84 GLU B C 1
ATOM 2368 O O . GLU B 2 89 ? 8.675 67.863 -30.907 1 93.13 84 GLU B O 1
ATOM 2374 N N . ASN B 2 90 ? 7.592 65.949 -31.446 1 91.76 85 ASN B N 1
ATOM 2375 C CA . ASN B 2 90 ? 8.723 65.026 -31.352 1 90.87 85 ASN B CA 1
ATOM 2376 C C . ASN B 2 90 ? 9.506 65.141 -30.031 1 89.38 85 ASN B C 1
ATOM 2377 O O . ASN B 2 90 ? 10.677 65.518 -30.032 1 89.66 85 ASN B O 1
ATOM 2382 N N . ILE B 2 91 ? 8.852 64.804 -28.911 1 87.65 86 ILE B N 1
ATOM 2383 C CA . ILE B 2 91 ? 9.455 64.824 -27.577 1 86.38 86 ILE B CA 1
ATOM 2384 C C . ILE B 2 91 ? 9.664 63.383 -27.113 1 84.97 86 ILE B C 1
ATOM 2385 O O . ILE B 2 91 ? 8.754 62.573 -27.235 1 85.36 86 ILE B O 1
ATOM 2390 N N . SER B 2 92 ? 10.848 63.058 -26.593 1 83.4 87 SER B N 1
ATOM 2391 C CA . SER B 2 92 ? 11.119 61.723 -26.081 1 82.36 87 SER B CA 1
ATOM 2392 C C . SER B 2 92 ? 11.387 61.834 -24.578 1 81.05 87 SER B C 1
ATOM 2393 O O . SER B 2 92 ? 12.527 62.029 -24.141 1 81.52 87 SER B O 1
ATOM 2396 N N . GLN B 2 93 ? 10.299 61.779 -23.8 1 79.08 88 GLN B N 1
ATOM 2397 C CA . GLN B 2 93 ? 10.264 61.87 -22.346 1 77.47 88 GLN B CA 1
ATOM 2398 C C . GLN B 2 93 ? 10.639 60.515 -21.727 1 75.16 88 GLN B C 1
ATOM 2399 O O . GLN B 2 93 ? 9.757 59.757 -21.331 1 75.33 88 GLN B O 1
ATOM 2405 N N . ILE B 2 94 ? 11.936 60.201 -21.656 1 72.93 89 ILE B N 1
ATOM 2406 C CA . ILE B 2 94 ? 12.389 58.934 -21.086 1 71.36 89 ILE B CA 1
ATOM 2407 C C . ILE B 2 94 ? 12.777 59.108 -19.631 1 70.75 89 ILE B C 1
ATOM 2408 O O . ILE B 2 94 ? 13.693 59.864 -19.329 1 71.32 89 ILE B O 1
ATOM 2413 N N . ILE B 2 95 ? 12.104 58.399 -18.728 1 69.59 90 ILE B N 1
ATOM 2414 C CA . ILE B 2 95 ? 12.388 58.506 -17.304 1 68.83 90 ILE B CA 1
ATOM 2415 C C . ILE B 2 95 ? 12.7 57.146 -16.663 1 68.28 90 ILE B C 1
ATOM 2416 O O . ILE B 2 95 ? 11.874 56.236 -16.683 1 68.69 90 ILE B O 1
ATOM 2421 N N . ASP B 2 96 ? 13.904 57.017 -16.102 1 67.13 91 ASP B N 1
ATOM 2422 C CA . ASP B 2 96 ? 14.331 55.839 -15.371 1 66.93 91 ASP B CA 1
ATOM 2423 C C . ASP B 2 96 ? 14.196 56.197 -13.899 1 66.6 91 ASP B C 1
ATOM 2424 O O . ASP B 2 96 ? 14.904 57.082 -13.421 1 67.41 91 ASP B O 1
ATOM 2429 N N . VAL B 2 97 ? 13.275 55.555 -13.189 1 65.34 92 VAL B N 1
ATOM 2430 C CA . VAL B 2 97 ? 13.061 55.848 -11.778 1 64.89 92 VAL B CA 1
ATOM 2431 C C . VAL B 2 97 ? 13.247 54.598 -10.923 1 64.49 92 VAL B C 1
ATOM 2432 O O . VAL B 2 97 ? 12.961 53.494 -11.37 1 64.53 92 VAL B O 1
ATOM 2436 N N . GLU B 2 98 ? 13.787 54.759 -9.715 1 63.85 93 GLU B N 1
ATOM 2437 C CA . GLU B 2 98 ? 13.96 53.653 -8.788 1 63.37 93 GLU B CA 1
ATOM 2438 C C . GLU B 2 98 ? 13.211 54.038 -7.526 1 63.35 93 GLU B C 1
ATOM 2439 O O . GLU B 2 98 ? 13.474 55.099 -6.969 1 63.52 93 GLU B O 1
ATOM 2445 N N . ILE B 2 99 ? 12.243 53.227 -7.111 1 62.81 94 ILE B N 1
ATOM 2446 C CA . ILE B 2 99 ? 11.472 53.519 -5.915 1 62.96 94 ILE B CA 1
ATOM 2447 C C . ILE B 2 99 ? 11.803 52.469 -4.869 1 63.45 94 ILE B C 1
ATOM 2448 O O . ILE B 2 99 ? 11.637 51.281 -5.117 1 63.75 94 ILE B O 1
ATOM 2453 N N . ILE B 2 100 ? 12.348 52.896 -3.731 1 63.24 95 ILE B N 1
ATOM 2454 C CA . ILE B 2 100 ? 12.722 51.982 -2.658 1 63.37 95 ILE B CA 1
ATOM 2455 C C . ILE B 2 100 ? 11.908 52.316 -1.433 1 64.57 95 ILE B C 1
ATOM 2456 O O . ILE B 2 100 ? 11.89 53.46 -1.01 1 65 95 ILE B O 1
ATOM 2461 N N . LEU B 2 101 ? 11.228 51.331 -0.865 1 64.78 96 LEU B N 1
ATOM 2462 C CA . LEU B 2 101 ? 10.446 51.517 0.341 1 65.27 96 LEU B CA 1
ATOM 2463 C C . LEU B 2 101 ? 11.087 50.653 1.414 1 66.51 96 LEU B C 1
ATOM 2464 O O . LEU B 2 101 ? 11.181 49.442 1.237 1 66.49 96 LEU B O 1
ATOM 2469 N N . GLU B 2 102 ? 11.558 51.264 2.511 1 67.39 97 GLU B N 1
ATOM 2470 C CA . GLU B 2 102 ? 12.193 50.499 3.588 1 68.37 97 GLU B CA 1
ATOM 2471 C C . GLU B 2 102 ? 11.141 49.852 4.51 1 68.91 97 GLU B C 1
ATOM 2472 O O . GLU B 2 102 ? 9.965 50.218 4.448 1 68.91 97 GLU B O 1
ATOM 2478 N N . GLU B 2 103 ? 11.556 48.876 5.347 1 69.3 98 GLU B N 1
ATOM 2479 C CA . GLU B 2 103 ? 10.682 48.136 6.271 1 70.22 98 GLU B CA 1
ATOM 2480 C C . GLU B 2 103 ? 9.646 49.004 6.98 1 70.59 98 GLU B C 1
ATOM 2481 O O . GLU B 2 103 ? 9.992 50.068 7.482 1 71.2 98 GLU B O 1
ATOM 2487 N N . ASP B 2 104 ? 8.377 48.59 6.925 1 70.25 99 ASP B N 1
ATOM 2488 C CA . ASP B 2 104 ? 7.226 49.242 7.546 1 70.74 99 ASP B CA 1
ATOM 2489 C C . ASP B 2 104 ? 6.882 50.636 6.997 1 70.3 99 ASP B C 1
ATOM 2490 O O . ASP B 2 104 ? 6.131 51.352 7.655 1 70.58 99 ASP B O 1
ATOM 2495 N N . SER B 2 105 ? 7.363 51.005 5.799 1 69.53 100 SER B N 1
ATOM 2496 C CA . SER B 2 105 ? 7.021 52.308 5.211 1 69.54 100 SER B CA 1
ATOM 2497 C C . SER B 2 105 ? 5.747 52.241 4.323 1 70.05 100 SER B C 1
ATOM 2498 O O . SER B 2 105 ? 5.244 51.151 4.063 1 70.48 100 SER B O 1
ATOM 2501 N N . SER B 2 106 ? 5.199 53.393 3.89 1 69.95 101 SER B N 1
ATOM 2502 C CA . SER B 2 106 ? 3.967 53.415 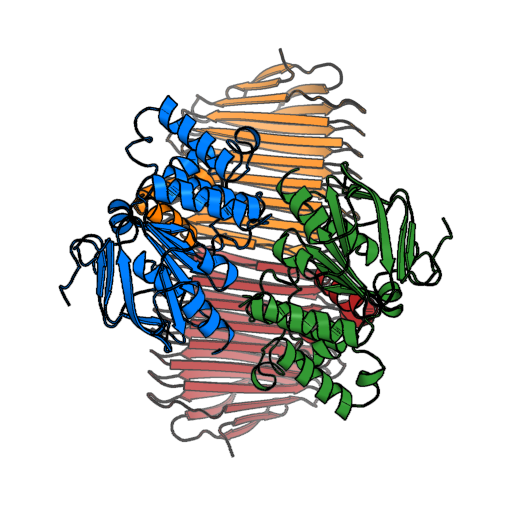3.083 1 70.28 101 SER B CA 1
ATOM 2503 C C . SER B 2 106 ? 3.92 54.664 2.226 1 70.76 101 SER B C 1
ATOM 2504 O O . SER B 2 106 ? 4.184 55.744 2.727 1 71.35 101 SER B O 1
ATOM 2507 N N . ILE B 2 107 ? 3.549 54.533 0.952 1 70.6 102 ILE B N 1
ATOM 2508 C CA . ILE B 2 107 ? 3.462 55.681 0.053 1 71.1 102 ILE B CA 1
ATOM 2509 C C . ILE B 2 107 ? 2.517 55.408 -1.124 1 71.56 102 ILE B C 1
ATOM 2510 O O . ILE B 2 107 ? 2.339 54.262 -1.528 1 71.38 102 ILE B O 1
ATOM 2515 N N . SER B 2 108 ? 1.896 56.465 -1.652 1 72.01 103 SER B N 1
ATOM 2516 C CA . SER B 2 108 ? 1.025 56.392 -2.813 1 73.28 103 SER B CA 1
ATOM 2517 C C . SER B 2 108 ? 1.54 57.394 -3.837 1 74.8 103 SER B C 1
ATOM 2518 O O . SER B 2 108 ? 1.754 58.548 -3.499 1 75.42 103 SER B O 1
ATOM 2521 N N . LEU B 2 109 ? 1.77 56.955 -5.069 1 75.27 104 LEU B N 1
ATOM 2522 C CA . LEU B 2 109 ? 2.271 57.805 -6.135 1 76.47 104 LEU B CA 1
ATOM 2523 C C . LEU B 2 109 ? 1.17 58.017 -7.167 1 77.19 104 LEU B C 1
ATOM 2524 O O . LEU B 2 109 ? 0.654 57.055 -7.72 1 77.1 104 LEU B O 1
ATOM 2529 N N . MET B 2 110 ? 0.828 59.271 -7.437 1 78 105 MET B N 1
ATOM 2530 C CA . MET B 2 110 ? -0.182 59.616 -8.422 1 79.36 105 MET B CA 1
ATOM 2531 C C . MET B 2 110 ? 0.461 60.309 -9.618 1 79.24 105 MET B C 1
ATOM 2532 O O . MET B 2 110 ? 0.687 61.514 -9.593 1 79.7 105 MET B O 1
ATOM 2537 N N . SER B 2 111 ? 0.757 59.543 -10.66 1 78.4 106 SER B N 1
ATOM 2538 C CA . SER B 2 111 ? 1.347 60.05 -11.883 1 78.03 106 SER B CA 1
ATOM 2539 C C . SER B 2 111 ? 0.239 60.589 -12.806 1 78.06 106 SER B C 1
ATOM 2540 O O . SER B 2 111 ? -0.767 59.923 -13.006 1 77.71 106 SER B O 1
ATOM 2543 N N . HIS B 2 112 ? 0.408 61.809 -13.339 1 78.33 107 HIS B N 1
ATOM 2544 C CA . HIS B 2 112 ? -0.569 62.429 -14.245 1 78.7 107 HIS B CA 1
ATOM 2545 C C . HIS B 2 112 ? 0.096 62.783 -15.566 1 78.32 107 HIS B C 1
ATOM 2546 O O . HIS B 2 112 ? 1.121 63.45 -15.555 1 78.58 107 HIS B O 1
ATOM 2553 N N . CYS B 2 113 ? -0.473 62.354 -16.694 1 77.65 108 CYS B N 1
ATOM 2554 C CA . CYS B 2 113 ? 0.099 62.655 -17.999 1 77.79 108 CYS B CA 1
ATOM 2555 C C . CYS B 2 113 ? -0.854 63.492 -18.825 1 78.58 108 CYS B C 1
ATOM 2556 O O . CYS B 2 113 ? -1.982 63.082 -19.056 1 78.5 108 CYS B O 1
ATOM 2559 N N . SER B 2 114 ? -0.402 64.656 -19.291 1 79.33 109 SER B N 1
ATOM 2560 C CA . SER B 2 114 ? -1.227 65.519 -20.131 1 80.23 109 SER B CA 1
ATOM 2561 C C . SER B 2 114 ? -0.532 65.712 -21.469 1 81.33 109 SER B C 1
ATOM 2562 O O . SER B 2 114 ? 0.472 66.422 -21.545 1 81.92 109 SER B O 1
ATOM 2565 N N . PHE B 2 115 ? -1.025 65.037 -22.512 1 81.4 110 PHE B N 1
ATOM 2566 C CA . PHE B 2 115 ? -0.443 65.132 -23.846 1 82.06 110 PHE B CA 1
ATOM 2567 C C . PHE B 2 115 ? -1.544 65.577 -24.815 1 82.93 110 PHE B C 1
ATOM 2568 O O . PHE B 2 115 ? -2.106 64.748 -25.53 1 82.71 110 PHE B O 1
ATOM 2576 N N . PRO B 2 116 ? -1.887 66.881 -24.844 1 83.79 111 PRO B N 1
ATOM 2577 C CA . PRO B 2 116 ? -2.987 67.324 -25.717 1 84.47 111 PRO B CA 1
ATOM 2578 C C . PRO B 2 116 ? -2.64 67.536 -27.19 1 85.54 111 PRO B C 1
ATOM 2579 O O . PRO B 2 116 ? -3.516 67.38 -28.044 1 85.79 111 PRO B O 1
ATOM 2583 N N . LYS B 2 117 ? -1.386 67.914 -27.493 1 85.93 112 LYS B N 1
ATOM 2584 C CA . LYS B 2 117 ? -0.978 68.165 -28.872 1 86.81 112 LYS B CA 1
ATOM 2585 C C . LYS B 2 117 ? -0.79 66.845 -29.614 1 87.35 112 LYS B C 1
ATOM 2586 O O . LYS B 2 117 ? -1.294 66.687 -30.724 1 87.57 112 LYS B O 1
ATOM 2592 N N . GLY B 2 118 ? -0.076 65.919 -28.981 1 87.31 113 GLY B N 1
ATOM 2593 C CA . GLY B 2 118 ? 0.147 64.549 -29.437 1 87.5 113 GLY B CA 1
ATOM 2594 C C . GLY B 2 118 ? 0.823 64.233 -30.76 1 87.39 113 GLY B C 1
ATOM 2595 O O . GLY B 2 118 ? 0.557 63.159 -31.315 1 88.02 113 GLY B O 1
ATOM 2596 N N . LYS B 2 119 ? 1.694 65.12 -31.286 1 86.11 114 LYS B N 1
ATOM 2597 C CA . LYS B 2 119 ? 2.384 64.808 -32.534 1 85.51 114 LYS B CA 1
ATOM 2598 C C . LYS B 2 119 ? 3.843 64.461 -32.28 1 84.21 114 LYS B C 1
ATOM 2599 O O . LYS B 2 119 ? 4.65 65.321 -31.943 1 84.42 114 LYS B O 1
ATOM 2605 N N . GLY B 2 120 ? 4.157 63.19 -32.425 1 82.52 115 GLY B N 1
ATOM 2606 C CA . GLY B 2 120 ? 5.507 62.687 -32.249 1 81.4 115 GLY B CA 1
ATOM 2607 C C . GLY B 2 120 ? 5.928 62.465 -30.813 1 80.1 115 GLY B C 1
ATOM 2608 O O . GLY B 2 120 ? 7.108 62.225 -30.558 1 80.54 115 GLY B O 1
ATOM 2609 N N . ILE B 2 121 ? 4.985 62.54 -29.865 1 78.53 116 ILE B N 1
ATOM 2610 C CA . ILE B 2 121 ? 5.246 62.326 -28.441 1 77.5 116 ILE B CA 1
ATOM 2611 C C . ILE B 2 121 ? 5.7 60.885 -28.157 1 75.19 116 ILE B C 1
ATOM 2612 O O . ILE B 2 121 ? 5.308 59.948 -28.863 1 75.46 116 ILE B O 1
ATOM 2617 N N . LYS B 2 122 ? 6.529 60.72 -27.116 1 72.47 117 LYS B N 1
ATOM 2618 C CA . LYS B 2 122 ? 7.003 59.423 -26.664 1 70.39 117 LYS B CA 1
ATOM 2619 C C . LYS B 2 122 ? 7.27 59.52 -25.174 1 68.32 117 LYS B C 1
ATOM 2620 O O . LYS B 2 122 ? 8.256 60.123 -24.778 1 68.38 117 LYS B O 1
ATOM 2626 N N . HIS B 2 123 ? 6.387 58.965 -24.348 1 66.17 118 HIS B N 1
ATOM 2627 C CA . HIS B 2 123 ? 6.587 58.95 -22.909 1 64.79 118 HIS B CA 1
ATOM 2628 C C . HIS B 2 123 ? 7.05 57.54 -22.544 1 63.2 118 HIS B C 1
ATOM 2629 O O . HIS B 2 123 ? 6.269 56.607 -22.668 1 63.98 118 HIS B O 1
ATOM 2636 N N . ILE B 2 124 ? 8.302 57.371 -22.107 1 60.93 119 ILE B N 1
ATOM 2637 C CA . ILE B 2 124 ? 8.813 56.056 -21.751 1 58.99 119 ILE B CA 1
ATOM 2638 C C . ILE B 2 124 ? 9.217 56.067 -20.302 1 58.45 119 ILE B C 1
ATOM 2639 O O . ILE B 2 124 ? 10.015 56.911 -19.924 1 59.04 119 ILE B O 1
ATOM 2644 N N . MET B 2 125 ? 8.668 55.162 -19.482 1 57.16 120 MET B N 1
ATOM 2645 C CA . MET B 2 125 ? 9.063 55.086 -18.085 1 56.88 120 MET B CA 1
ATOM 2646 C C . MET B 2 125 ? 9.601 53.711 -17.807 1 55.98 120 MET B C 1
ATOM 2647 O O . MET B 2 125 ? 8.907 52.738 -18.055 1 56.47 120 MET B O 1
ATOM 2652 N N . ASN B 2 126 ? 10.822 53.62 -17.262 1 54.64 121 ASN B N 1
ATOM 2653 C CA . ASN B 2 126 ? 11.424 52.345 -16.904 1 53.72 121 ASN B CA 1
ATOM 2654 C C . ASN B 2 126 ? 11.617 52.426 -15.406 1 54.15 121 ASN B C 1
ATOM 2655 O O . ASN B 2 126 ? 12.373 53.269 -14.946 1 54.05 121 ASN B O 1
ATOM 2660 N N . GLY B 2 127 ? 10.862 51.635 -14.648 1 54.42 122 GLY B N 1
ATOM 2661 C CA . GLY B 2 127 ? 10.921 51.689 -13.195 1 54.87 122 GLY B CA 1
ATOM 2662 C C . GLY B 2 127 ? 11.36 50.416 -12.502 1 55.27 122 GLY B C 1
ATOM 2663 O O . GLY B 2 127 ? 11.019 49.32 -12.94 1 55.78 122 GLY B O 1
ATOM 2664 N N . ILE B 2 128 ? 12.122 50.557 -11.409 1 54.8 123 ILE B N 1
ATOM 2665 C CA . ILE B 2 128 ? 12.553 49.446 -10.572 1 54.93 123 ILE B CA 1
ATOM 2666 C C . ILE B 2 128 ? 11.982 49.752 -9.189 1 55.58 123 ILE B C 1
ATOM 2667 O O . ILE B 2 128 ? 12.396 50.722 -8.554 1 56.42 123 ILE B O 1
ATOM 2672 N N . ILE B 2 129 ? 11.01 48.97 -8.741 1 54.89 124 ILE B N 1
ATOM 2673 C CA . ILE B 2 129 ? 10.38 49.186 -7.457 1 55.38 124 ILE B CA 1
ATOM 2674 C C . ILE B 2 129 ? 10.763 48.072 -6.497 1 56.43 124 ILE B C 1
ATOM 2675 O O . ILE B 2 129 ? 10.715 46.904 -6.856 1 56.85 124 ILE B O 1
ATOM 2680 N N . LYS B 2 130 ? 11.237 48.439 -5.309 1 56.63 125 LYS B N 1
ATOM 2681 C CA . LYS B 2 130 ? 11.671 47.493 -4.292 1 57.45 125 LYS B CA 1
ATOM 2682 C C . LYS B 2 130 ? 10.899 47.824 -3.016 1 58.27 125 LYS B C 1
ATOM 2683 O O . LYS B 2 130 ? 11.124 48.868 -2.404 1 58.86 125 LYS B O 1
ATOM 2689 N N . ILE B 2 131 ? 9.952 46.956 -2.651 1 57.79 126 ILE B N 1
ATOM 2690 C CA . ILE B 2 131 ? 9.085 47.125 -1.497 1 57.81 126 ILE B CA 1
ATOM 2691 C C . ILE B 2 131 ? 9.611 46.242 -0.364 1 59 126 ILE B C 1
ATOM 2692 O O . ILE B 2 131 ? 9.646 45.019 -0.496 1 59.34 126 ILE B O 1
ATOM 2697 N N . GLY B 2 132 ? 10.051 46.874 0.722 1 59.22 127 GLY B N 1
ATOM 2698 C CA . GLY B 2 132 ? 10.63 46.187 1.874 1 59.93 127 GLY B CA 1
ATOM 2699 C C . GLY B 2 132 ? 9.639 45.414 2.724 1 60.35 127 GLY B C 1
ATOM 2700 O O . GLY B 2 132 ? 8.446 45.404 2.429 1 59.91 127 GLY B O 1
ATOM 2701 N N . LYS B 2 133 ? 10.142 44.748 3.788 1 60.71 128 LYS B N 1
ATOM 2702 C CA . LYS B 2 133 ? 9.326 43.944 4.702 1 61.16 128 LYS B CA 1
ATOM 2703 C C . LYS B 2 133 ? 8.211 44.773 5.326 1 61.01 128 LYS B C 1
ATOM 2704 O O . LYS B 2 133 ? 8.489 45.755 5.996 1 61.52 128 LYS B O 1
ATOM 2710 N N . ASN B 2 134 ? 6.955 44.399 5.065 1 60.13 129 ASN B N 1
ATOM 2711 C CA . ASN B 2 134 ? 5.747 45.059 5.566 1 59.47 129 ASN B CA 1
ATOM 2712 C C . ASN B 2 134 ? 5.604 46.508 5.09 1 58.23 129 ASN B C 1
ATOM 2713 O O . ASN B 2 134 ? 4.973 47.318 5.766 1 58.46 129 ASN B O 1
ATOM 2718 N N . ALA B 2 135 ? 6.124 46.811 3.893 1 56.96 130 ALA B N 1
ATOM 2719 C CA . ALA B 2 135 ? 5.973 48.13 3.279 1 56.53 130 ALA B CA 1
ATOM 2720 C C . ALA B 2 135 ? 4.777 48.111 2.305 1 56.04 130 ALA B C 1
ATOM 2721 O O . ALA B 2 135 ? 4.323 47.038 1.907 1 56.25 130 ALA B O 1
ATOM 2723 N N . LYS B 2 136 ? 4.251 49.286 1.928 1 55.3 131 LYS B N 1
ATOM 2724 C CA . LYS B 2 136 ? 3.085 49.361 1.049 1 55.02 131 LYS B CA 1
ATOM 2725 C C . LYS B 2 136 ? 3.238 50.441 -0.011 1 54.79 131 LYS B C 1
ATOM 2726 O O . LYS B 2 136 ? 3.316 51.62 0.316 1 55.42 131 LYS B O 1
ATOM 2732 N N . PHE B 2 137 ? 3.215 50.052 -1.285 1 53.95 132 PHE B N 1
ATOM 2733 C CA . PHE B 2 137 ? 3.311 51.007 -2.385 1 53.42 132 PHE B CA 1
ATOM 2734 C C . PHE B 2 137 ? 2.058 50.946 -3.242 1 54.09 132 PHE B C 1
ATOM 2735 O O . PHE B 2 137 ? 1.575 49.86 -3.538 1 53.93 132 PHE B O 1
ATOM 2743 N N . SER B 2 138 ? 1.537 52.111 -3.639 1 54.94 133 SER B N 1
ATOM 2744 C CA . SER B 2 138 ? 0.353 52.24 -4.49 1 56.37 133 SER B CA 1
ATOM 2745 C C . SER B 2 138 ? 0.678 53.203 -5.612 1 58.16 133 SER B C 1
ATOM 2746 O O . SER B 2 138 ? 1.217 54.262 -5.357 1 58.23 133 SER B O 1
ATOM 2749 N N . TYR B 2 139 ? 0.398 52.829 -6.849 1 59.59 134 TYR B N 1
ATOM 2750 C CA . TYR B 2 139 ? 0.699 53.636 -8.019 1 61.69 134 TYR B CA 1
ATOM 2751 C C . TYR B 2 139 ? -0.559 53.824 -8.837 1 63.5 134 TYR B C 1
ATOM 2752 O O . TYR B 2 139 ? -1.242 52.853 -9.131 1 64.21 134 TYR B O 1
ATOM 2761 N N . ASN B 2 140 ? -0.863 55.06 -9.219 1 64.16 135 ASN B N 1
ATOM 2762 C CA . ASN B 2 140 ? -2.036 55.369 -10.029 1 65.03 135 ASN B CA 1
ATOM 2763 C C . ASN B 2 140 ? -1.607 56.307 -11.134 1 65.32 135 ASN B C 1
ATOM 2764 O O . ASN B 2 140 ? -1.156 57.401 -10.835 1 66.05 135 ASN B O 1
ATOM 2769 N N . GLU B 2 141 ? -1.732 55.9 -12.39 1 64.87 136 GLU B N 1
ATOM 2770 C CA . GLU B 2 141 ? -1.347 56.746 -13.505 1 65.57 136 GLU B CA 1
ATOM 2771 C C . GLU B 2 141 ? -2.553 57.028 -14.373 1 66.78 136 GLU B C 1
ATOM 2772 O O . GLU B 2 141 ? -3.161 56.095 -14.896 1 66.85 136 GLU B O 1
ATOM 2778 N N . PHE B 2 142 ? -2.889 58.315 -14.539 1 67.47 137 PHE B N 1
ATOM 2779 C CA . PHE B 2 142 ? -4.007 58.757 -15.369 1 68.55 137 PHE B CA 1
ATOM 2780 C C . PHE B 2 142 ? -3.482 59.544 -16.564 1 68.62 137 PHE B C 1
ATOM 2781 O O . PHE B 2 142 ? -2.515 60.284 -16.439 1 68.9 137 PHE B O 1
ATOM 2789 N N . HIS B 2 143 ? -4.107 59.378 -17.72 1 68.5 138 HIS B N 1
ATOM 2790 C CA . HIS B 2 143 ? -3.688 60.049 -18.935 1 69 138 HIS B CA 1
ATOM 2791 C C . HIS B 2 143 ? -4.813 60.87 -19.531 1 70.3 138 HIS B C 1
ATOM 2792 O O . HIS B 2 143 ? -5.964 60.433 -19.552 1 70.9 138 HIS B O 1
ATOM 2799 N N . TYR B 2 144 ? -4.475 62.058 -20.04 1 70.57 139 TYR B N 1
ATOM 2800 C CA . TYR B 2 144 ? -5.411 62.96 -20.699 1 71.12 139 TYR B CA 1
ATOM 2801 C C . TYR B 2 144 ? -4.756 63.295 -22.009 1 70.09 139 TYR B C 1
ATOM 2802 O O . TYR B 2 144 ? -3.699 63.917 -22.013 1 70.78 139 TYR B O 1
ATOM 2811 N N . HIS B 2 145 ? -5.295 62.783 -23.106 1 68.81 140 HIS B N 1
ATOM 2812 C CA . HIS B 2 145 ? -4.701 63.001 -24.418 1 68.5 140 HIS B CA 1
ATOM 2813 C C . HIS B 2 145 ? -5.639 63.793 -25.336 1 69.82 140 HIS B C 1
ATOM 2814 O O . HIS B 2 145 ? -6.828 63.923 -25.056 1 70.33 140 HIS B O 1
ATOM 2821 N N . GLY B 2 146 ? -5.1 64.297 -26.437 1 70.37 141 GLY B N 1
ATOM 2822 C CA . GLY B 2 146 ? -5.899 64.97 -27.449 1 71.37 141 GLY B CA 1
ATOM 2823 C C . GLY B 2 146 ? -6.417 63.983 -28.48 1 72.04 141 GLY B C 1
ATOM 2824 O O . GLY B 2 146 ? -6.331 62.767 -28.266 1 72.26 141 GLY B O 1
ATOM 2825 N N . MET B 2 147 ? -6.905 64.478 -29.628 1 72.26 142 MET B N 1
ATOM 2826 C CA . MET B 2 147 ? -7.46 63.583 -30.636 1 73.07 142 MET B CA 1
ATOM 2827 C C . MET B 2 147 ? -6.476 63.092 -31.719 1 73.81 142 MET B C 1
ATOM 2828 O O . MET B 2 147 ? -6.927 62.386 -32.631 1 74.06 142 MET B O 1
ATOM 2833 N N . ASP B 2 148 ? -5.158 63.4 -31.628 1 74.01 143 ASP B N 1
ATOM 2834 C CA . ASP B 2 148 ? -4.232 62.78 -32.584 1 74.42 143 ASP B CA 1
ATOM 2835 C C . ASP B 2 148 ? -3.457 61.675 -31.86 1 73.12 143 ASP B C 1
ATOM 2836 O O . ASP B 2 148 ? -3.079 61.815 -30.693 1 72.81 143 ASP B O 1
ATOM 2841 N N . GLY B 2 149 ? -3.332 60.55 -32.537 1 72.18 144 GLY B N 1
ATOM 2842 C CA . GLY B 2 149 ? -2.775 59.333 -31.97 1 71.75 144 GLY B CA 1
ATOM 2843 C C . GLY B 2 149 ? -1.317 59.024 -32.214 1 70.74 144 GLY B C 1
ATOM 2844 O O . GLY B 2 149 ? -0.945 57.847 -32.244 1 70.62 144 GLY B O 1
ATOM 2845 N N . ASP B 2 150 ? -0.467 60.06 -32.359 1 69.94 145 ASP B N 1
ATOM 2846 C CA . ASP B 2 150 ? 0.973 59.824 -32.525 1 69.32 145 ASP B CA 1
ATOM 2847 C C . ASP B 2 150 ? 1.673 59.954 -31.167 1 67.41 145 ASP B C 1
ATOM 2848 O O . ASP B 2 150 ? 2.579 60.769 -30.985 1 67.59 145 ASP B O 1
ATOM 2853 N N . ILE B 2 151 ? 1.192 59.167 -30.198 1 65.24 146 ILE B N 1
ATOM 2854 C CA . ILE B 2 151 ? 1.697 59.115 -28.833 1 63.39 146 ILE B CA 1
ATOM 2855 C C . ILE B 2 151 ? 2.112 57.682 -28.542 1 61.66 146 ILE B C 1
ATOM 2856 O O . ILE B 2 151 ? 1.421 56.747 -28.956 1 61.91 146 ILE B O 1
ATOM 2861 N N . LEU B 2 152 ? 3.23 57.5 -27.839 1 59.66 147 LEU B N 1
ATOM 2862 C CA . LEU B 2 152 ? 3.636 56.171 -27.417 1 58.1 147 LEU B CA 1
ATOM 2863 C C . LEU B 2 152 ? 3.853 56.247 -25.919 1 56.19 147 LEU B C 1
ATOM 2864 O O . LEU B 2 152 ? 4.752 56.95 -25.484 1 56.99 147 LEU B O 1
ATOM 2869 N N . VAL B 2 153 ? 2.988 55.606 -25.137 1 53.63 148 VAL B N 1
ATOM 2870 C CA . VAL B 2 153 ? 3.123 55.544 -23.684 1 52.23 148 VAL B CA 1
ATOM 2871 C C . VAL B 2 153 ? 3.704 54.168 -23.407 1 50.15 148 VAL B C 1
ATOM 2872 O O . VAL B 2 153 ? 3.042 53.167 -23.688 1 50.1 148 VAL B O 1
ATOM 2876 N N . LYS B 2 154 ? 4.948 54.1 -22.915 1 48.52 149 LYS B N 1
ATOM 2877 C CA . LYS B 2 154 ? 5.58 52.808 -22.693 1 47.5 149 LYS B CA 1
ATOM 2878 C C . LYS B 2 154 ? 6.157 52.608 -21.304 1 47.42 149 LYS B C 1
ATOM 2879 O O . LYS B 2 154 ? 7.365 52.739 -21.101 1 47.94 149 LYS B O 1
ATOM 2885 N N . PRO B 2 155 ? 5.323 52.155 -20.355 1 46.96 150 PRO B N 1
ATOM 2886 C CA . PRO B 2 155 ? 5.84 51.866 -19.015 1 47.06 150 PRO B CA 1
ATOM 2887 C C . PRO B 2 155 ? 6.369 50.429 -18.885 1 48.25 150 PRO B C 1
ATOM 2888 O O . PRO B 2 155 ? 5.7 49.487 -19.324 1 49.45 150 PRO B O 1
ATOM 2892 N N . THR B 2 156 ? 7.567 50.259 -18.294 1 47.39 151 THR B N 1
ATOM 2893 C CA . THR B 2 156 ? 8.138 48.953 -17.969 1 47.13 151 THR B CA 1
ATOM 2894 C C . THR B 2 156 ? 8.367 49.035 -16.474 1 47.07 151 THR B C 1
ATOM 2895 O O . THR B 2 156 ? 9.047 49.958 -16.037 1 48.19 151 THR B O 1
ATOM 2899 N N . VAL B 2 157 ? 7.763 48.143 -15.672 1 45.63 152 VAL B N 1
ATOM 2900 C CA . VAL B 2 157 ? 7.908 48.204 -14.218 1 45.29 152 VAL B CA 1
ATOM 2901 C C . VAL B 2 157 ? 8.371 46.864 -13.623 1 44.64 152 VAL B C 1
ATOM 2902 O O . VAL B 2 157 ? 7.657 45.871 -13.741 1 44.31 152 VAL B O 1
ATOM 2906 N N . LYS B 2 158 ? 9.573 46.826 -12.993 1 44.32 153 LYS B N 1
ATOM 2907 C CA . LYS B 2 158 ? 10.093 45.62 -12.322 1 44.24 153 LYS B CA 1
ATOM 2908 C C . LYS B 2 158 ? 9.837 45.828 -10.851 1 45.99 153 LYS B C 1
ATOM 2909 O O . LYS B 2 158 ? 10.261 46.836 -10.307 1 46.43 153 LYS B O 1
ATOM 2915 N N . VAL B 2 159 ? 9.097 44.922 -10.211 1 46.51 154 VAL B N 1
ATOM 2916 C CA . VAL B 2 159 ? 8.732 45.086 -8.811 1 47.23 154 VAL B CA 1
ATOM 2917 C C . VAL B 2 159 ? 9.209 43.901 -7.993 1 48.36 154 VAL B C 1
ATOM 2918 O O . VAL B 2 159 ? 9.006 42.752 -8.381 1 48.37 154 VAL B O 1
ATOM 2922 N N . GLU B 2 160 ? 9.899 44.181 -6.89 1 49.14 155 GLU B N 1
ATOM 2923 C CA . GLU B 2 160 ? 10.402 43.154 -5.997 1 50.65 155 GLU B CA 1
ATOM 2924 C C . GLU B 2 160 ? 9.746 43.398 -4.637 1 51.46 155 GLU B C 1
ATOM 2925 O O . GLU B 2 160 ? 9.862 44.492 -4.095 1 52.19 155 GLU B O 1
ATOM 2931 N N . ILE B 2 161 ? 8.97 42.43 -4.139 1 51.17 156 ILE B N 1
ATOM 2932 C CA . ILE B 2 161 ? 8.238 42.601 -2.889 1 51.58 156 ILE B CA 1
ATOM 2933 C C . ILE B 2 161 ? 8.727 41.653 -1.801 1 53.18 156 ILE B C 1
ATOM 2934 O O . ILE B 2 161 ? 8.717 40.438 -1.981 1 53.29 156 ILE B O 1
ATOM 2939 N N . ASP B 2 162 ? 9.144 42.204 -0.665 1 54.36 157 ASP B N 1
ATOM 2940 C CA . ASP B 2 162 ? 9.624 41.4 0.452 1 56.05 157 ASP B CA 1
ATOM 2941 C C . ASP B 2 162 ? 8.461 40.866 1.321 1 56.9 157 ASP B C 1
ATOM 2942 O O . ASP B 2 162 ? 7.303 41.214 1.093 1 56.81 157 ASP B O 1
ATOM 2947 N N . GLU B 2 163 ? 8.765 39.999 2.299 1 57.59 158 GLU B N 1
ATOM 2948 C CA . GLU B 2 163 ? 7.784 39.412 3.208 1 58.72 158 GLU B CA 1
ATOM 2949 C C . GLU B 2 163 ? 6.837 40.451 3.814 1 58.99 158 GLU B C 1
ATOM 2950 O O . GLU B 2 163 ? 7.295 41.361 4.511 1 59.93 158 GLU B O 1
ATOM 2956 N N . GLY B 2 164 ? 5.548 40.324 3.498 1 57.55 159 GLY B N 1
ATOM 2957 C CA . GLY B 2 164 ? 4.496 41.198 3.999 1 56.64 159 GLY B CA 1
ATOM 2958 C C . GLY B 2 164 ? 4.241 42.46 3.198 1 55.79 159 GLY B C 1
ATOM 2959 O O . GLY B 2 164 ? 3.379 43.256 3.571 1 55.9 159 GLY B O 1
ATOM 2960 N N . GLY B 2 165 ? 4.975 42.653 2.104 1 54.83 160 GLY B N 1
ATOM 2961 C CA . GLY B 2 165 ? 4.822 43.839 1.269 1 54.66 160 GLY B CA 1
ATOM 2962 C C . GLY B 2 165 ? 3.525 43.915 0.477 1 54.26 160 GLY B C 1
ATOM 2963 O O . GLY B 2 165 ? 2.868 42.898 0.253 1 54.84 160 GLY B O 1
ATOM 2964 N N . ILE B 2 166 ? 3.133 45.127 0.04 1 52.66 161 ILE B N 1
ATOM 2965 C CA . ILE B 2 166 ? 1.898 45.328 -0.727 1 51.23 161 ILE B CA 1
ATOM 2966 C C . ILE B 2 166 ? 2.156 46.196 -1.967 1 50.6 161 ILE B C 1
ATOM 2967 O O . ILE B 2 166 ? 2.79 47.239 -1.861 1 50.83 161 ILE B O 1
ATOM 2972 N N . TYR B 2 167 ? 1.657 45.776 -3.138 1 49.37 162 TYR B N 1
ATOM 2973 C CA . TYR B 2 167 ? 1.816 46.553 -4.362 1 48.28 162 TYR B CA 1
ATOM 2974 C C . TYR B 2 167 ? 0.456 46.735 -5.013 1 48.12 162 TYR B C 1
ATOM 2975 O O . TYR B 2 167 ? -0.244 45.756 -5.249 1 48.31 162 TYR B O 1
ATOM 2984 N N . ILE B 2 168 ? 0.056 47.977 -5.25 1 48 163 ILE B N 1
ATOM 2985 C CA . ILE B 2 168 ? -1.223 48.293 -5.89 1 49.18 163 ILE B CA 1
ATOM 2986 C C . ILE B 2 168 ? -0.911 49.154 -7.087 1 50.46 163 ILE B C 1
ATOM 2987 O O . ILE B 2 168 ? -0.195 50.127 -6.941 1 51.48 163 ILE B O 1
ATOM 2992 N N . SER B 2 169 ? -1.349 48.761 -8.28 1 50.34 164 SER B N 1
ATOM 2993 C CA . SER B 2 169 ? -1.012 49.484 -9.499 1 50.98 164 SER B CA 1
ATOM 2994 C C . SER B 2 169 ? -2.247 49.696 -10.342 1 51.83 164 SER B C 1
ATOM 2995 O O . SER B 2 169 ? -3.051 48.787 -10.483 1 51.87 164 SER B O 1
ATOM 2998 N N . ASN B 2 170 ? -2.392 50.893 -10.906 1 52.42 165 ASN B N 1
ATOM 2999 C CA . ASN B 2 170 ? -3.534 51.264 -11.721 1 53.7 165 ASN B CA 1
ATOM 3000 C C . ASN B 2 170 ? -3.109 52.143 -12.887 1 53.75 165 ASN B C 1
ATOM 3001 O O . ASN B 2 170 ? -2.491 53.179 -12.681 1 53.89 165 ASN B O 1
ATOM 3006 N N . PHE B 2 171 ? -3.425 51.731 -14.109 1 53.52 166 PHE B N 1
ATOM 3007 C CA . PHE B 2 171 ? -3.137 52.527 -15.289 1 53.81 166 PHE B CA 1
ATOM 3008 C C . PHE B 2 171 ? -4.481 52.799 -15.949 1 54.37 166 PHE B C 1
ATOM 3009 O O . PHE B 2 171 ? -5.242 51.872 -16.212 1 54.84 166 PHE B O 1
ATOM 3017 N N . THR B 2 172 ? -4.806 54.072 -16.154 1 53.87 167 THR B N 1
ATOM 3018 C CA . THR B 2 172 ? -6.052 54.457 -16.795 1 53.19 167 THR B CA 1
ATOM 3019 C C . THR B 2 172 ? -5.743 55.345 -17.986 1 52.5 167 THR B C 1
ATOM 3020 O O . THR B 2 172 ? -4.996 56.324 -17.867 1 52.43 167 THR B O 1
ATOM 3024 N N . LEU B 2 173 ? -6.27 54.974 -19.146 1 51.71 168 LEU B N 1
ATOM 3025 C CA . LEU B 2 173 ? -6.105 55.735 -20.375 1 51.77 168 LEU B CA 1
ATOM 3026 C C . LEU B 2 173 ? -7.459 55.704 -21.052 1 51.48 168 LEU B C 1
ATOM 3027 O O . LEU B 2 173 ? -7.766 54.795 -21.814 1 50.98 168 LEU B O 1
ATOM 3032 N N . THR B 2 174 ? -8.316 56.636 -20.681 1 52.27 169 THR B N 1
ATOM 3033 C CA . THR B 2 174 ? -9.684 56.697 -21.215 1 53.72 169 THR B CA 1
ATOM 3034 C C . THR B 2 174 ? -10.059 58.07 -21.782 1 54.8 169 THR B C 1
ATOM 3035 O O . THR B 2 174 ? -11.228 58.274 -22.124 1 55.2 169 THR B O 1
ATOM 3039 N N . LYS B 2 175 ? -9.083 59.002 -21.869 1 54.82 170 LYS B N 1
ATOM 3040 C CA . LYS B 2 175 ? -9.28 60.369 -22.323 1 55.5 170 LYS B CA 1
ATOM 3041 C C . LYS B 2 175 ? -8.512 60.635 -23.598 1 56.57 170 LYS B C 1
ATOM 3042 O O . LYS B 2 175 ? -7.28 60.603 -23.61 1 57.08 170 LYS B O 1
ATOM 3048 N N . GLY B 2 176 ? -9.246 60.904 -24.666 1 56.9 171 GLY B N 1
ATOM 3049 C CA . GLY B 2 176 ? -8.66 61.168 -25.971 1 57.58 171 GLY B CA 1
ATOM 3050 C C . GLY B 2 176 ? -8.171 59.906 -26.646 1 58.39 171 GLY B C 1
ATOM 3051 O O . GLY B 2 176 ? -8.591 58.799 -26.293 1 59.22 171 GLY B O 1
ATOM 3052 N N . ARG B 2 177 ? -7.283 60.059 -27.619 1 58.24 172 ARG B N 1
ATOM 3053 C CA . ARG B 2 177 ? -6.719 58.918 -28.313 1 58.84 172 ARG B CA 1
ATOM 3054 C C . ARG B 2 177 ? -5.531 58.401 -27.515 1 58.35 172 ARG B C 1
ATOM 3055 O O . ARG B 2 177 ? -4.668 59.187 -27.122 1 59.07 172 ARG B O 1
ATOM 3063 N N . ILE B 2 178 ? -5.49 57.094 -27.255 1 56.74 173 ILE B N 1
ATOM 3064 C CA . ILE B 2 178 ? -4.375 56.489 -26.534 1 55.31 173 ILE B CA 1
ATOM 3065 C C . ILE B 2 178 ? -3.088 56.602 -27.364 1 54.41 173 ILE B C 1
ATOM 3066 O O . ILE B 2 178 ? -2.063 57.026 -26.855 1 54.54 173 ILE B O 1
ATOM 3071 N N . GLY B 2 179 ? -3.18 56.26 -28.636 1 53.34 174 GLY B N 1
ATOM 3072 C CA . GLY B 2 179 ? -2.053 56.188 -29.538 1 53.2 174 GLY B CA 1
ATOM 3073 C C . GLY B 2 179 ? -1.594 54.748 -29.507 1 53.18 174 GLY B C 1
ATOM 3074 O O . GLY B 2 179 ? -2.276 53.868 -30.034 1 53.52 174 GLY B O 1
ATOM 3075 N N . THR B 2 180 ? -0.467 54.479 -28.841 1 52.45 175 THR B N 1
ATOM 3076 C CA . THR B 2 180 ? 0.015 53.115 -28.654 1 51.93 175 THR B CA 1
ATOM 3077 C C . THR B 2 180 ? 0.385 52.982 -27.197 1 51.43 175 THR B C 1
ATOM 3078 O O . THR B 2 180 ? 1.295 53.667 -26.734 1 52.57 175 THR B O 1
ATOM 3082 N N . LEU B 2 181 ? -0.318 52.123 -26.471 1 49.5 176 LEU B N 1
ATOM 3083 C CA . LEU B 2 181 ? 0.003 51.855 -25.08 1 48.42 176 LEU B CA 1
ATOM 3084 C C . LEU B 2 181 ? 0.804 50.551 -25.036 1 47.48 176 LEU B C 1
ATOM 3085 O O . LEU B 2 181 ? 0.404 49.574 -25.668 1 47.44 176 LEU B O 1
ATOM 3090 N N . ASP B 2 182 ? 1.951 50.54 -24.349 1 46.36 177 ASP B N 1
ATOM 3091 C CA . ASP B 2 182 ? 2.754 49.317 -24.251 1 45.88 177 ASP B CA 1
ATOM 3092 C C . ASP B 2 182 ? 3.198 49.132 -22.81 1 44.64 177 ASP B C 1
ATOM 3093 O O . ASP B 2 182 ? 4.241 49.639 -22.422 1 45.39 177 ASP B O 1
ATOM 3098 N N . ILE B 2 183 ? 2.41 48.418 -22.017 1 43.02 178 ILE B N 1
ATOM 3099 C CA . ILE B 2 183 ? 2.712 48.207 -20.607 1 41.59 178 ILE B CA 1
ATOM 3100 C C . ILE B 2 183 ? 3.384 46.868 -20.422 1 41.19 178 ILE B C 1
ATOM 3101 O O . ILE B 2 183 ? 2.921 45.867 -20.963 1 41.96 178 ILE B O 1
ATOM 3106 N N . GLU B 2 184 ? 4.456 46.836 -19.634 1 39.55 179 GLU B N 1
ATOM 3107 C CA . GLU B 2 184 ? 5.105 45.593 -19.282 1 38.71 179 GLU B CA 1
ATOM 3108 C C . GLU B 2 184 ? 5.387 45.638 -17.795 1 38.34 179 GLU B C 1
ATOM 3109 O O . GLU B 2 184 ? 5.941 46.626 -17.321 1 38.74 179 GLU B O 1
ATOM 3115 N N . GLN B 2 185 ? 4.962 44.617 -17.044 1 37.64 180 GLN B N 1
ATOM 3116 C CA . GLN B 2 185 ? 5.239 44.565 -15.608 1 38.12 180 GLN B CA 1
ATOM 3117 C C . GLN B 2 185 ? 5.68 43.186 -15.194 1 39.28 180 GLN B C 1
ATOM 3118 O O . GLN B 2 185 ? 5.135 42.2 -15.674 1 39.8 180 GLN B O 1
ATOM 3124 N N . GLU B 2 186 ? 6.663 43.107 -14.298 1 39.41 181 GLU B N 1
ATOM 3125 C CA . GLU B 2 186 ? 7.08 41.834 -13.744 1 39.94 181 GLU B CA 1
ATOM 3126 C C . GLU B 2 186 ? 7.247 42.041 -12.259 1 40.77 181 GLU B C 1
ATOM 3127 O O . GLU B 2 186 ? 8.015 42.902 -11.848 1 40.41 181 GLU B O 1
ATOM 3133 N N . ILE B 2 187 ? 6.46 41.301 -11.461 1 41.3 182 ILE B N 1
ATOM 3134 C CA . ILE B 2 187 ? 6.427 41.381 -10.009 1 42.47 182 ILE B CA 1
ATOM 3135 C C . ILE B 2 187 ? 6.878 40.049 -9.405 1 43.4 182 ILE B C 1
ATOM 3136 O O . ILE B 2 187 ? 6.382 39 -9.802 1 43.15 182 ILE B O 1
ATOM 3141 N N . ILE B 2 188 ? 7.849 40.099 -8.472 1 44.11 183 ILE B N 1
ATOM 3142 C CA . ILE B 2 188 ? 8.377 38.927 -7.768 1 44.61 183 ILE B CA 1
ATOM 3143 C C . ILE B 2 188 ? 7.985 39.119 -6.317 1 45.03 183 ILE B C 1
ATOM 3144 O O . ILE B 2 188 ? 8.406 40.094 -5.698 1 45.32 183 ILE B O 1
ATOM 3149 N N . ALA B 2 189 ? 7.156 38.231 -5.784 1 45.13 184 ALA B N 1
ATOM 3150 C CA . ALA B 2 189 ? 6.639 38.393 -4.433 1 45.86 184 ALA B CA 1
ATOM 3151 C C . ALA B 2 189 ? 7.077 37.312 -3.464 1 47.23 184 ALA B C 1
ATOM 3152 O O . ALA B 2 189 ? 7.097 36.132 -3.808 1 47.66 184 ALA B O 1
ATOM 3154 N N . LYS B 2 190 ? 7.43 37.722 -2.244 1 47.67 185 LYS B N 1
ATOM 3155 C CA . LYS B 2 190 ? 7.82 36.804 -1.178 1 48.48 185 LYS B CA 1
ATOM 3156 C C . LYS B 2 190 ? 6.624 36.603 -0.197 1 48.79 185 LYS B C 1
ATOM 3157 O O . LYS B 2 190 ? 5.544 37.133 -0.426 1 48.56 185 LYS B O 1
ATOM 3163 N N . LYS B 2 191 ? 6.821 35.822 0.87 1 48.99 186 LYS B N 1
ATOM 3164 C CA . LYS B 2 191 ? 5.87 35.474 1.916 1 49.85 186 LYS B CA 1
ATOM 3165 C C . LYS B 2 191 ? 4.88 36.579 2.255 1 50.31 186 LYS B C 1
ATOM 3166 O O . LYS B 2 191 ? 5.297 37.705 2.453 1 51.75 186 LYS B O 1
ATOM 3172 N N . ASP B 2 192 ? 3.582 36.268 2.295 1 48.91 187 ASP B N 1
ATOM 3173 C CA . ASP B 2 192 ? 2.505 37.183 2.705 1 47.99 187 ASP B CA 1
ATOM 3174 C C . ASP B 2 192 ? 2.378 38.502 1.914 1 46.19 187 ASP B C 1
ATOM 3175 O O . ASP B 2 192 ? 1.749 39.439 2.418 1 46.27 187 ASP B O 1
ATOM 3180 N N . ALA B 2 193 ? 2.907 38.566 0.676 1 44.17 188 ALA B N 1
ATOM 3181 C CA . ALA B 2 193 ? 2.741 39.767 -0.139 1 42.93 188 ALA B CA 1
ATOM 3182 C C . ALA B 2 193 ? 1.309 39.855 -0.717 1 42.74 188 ALA B C 1
ATOM 3183 O O . ALA B 2 193 ? 0.602 38.845 -0.804 1 43.1 188 ALA B O 1
ATOM 3185 N N . ILE B 2 194 ? 0.87 41.063 -1.089 1 41.52 189 ILE B N 1
ATOM 3186 C CA . ILE B 2 194 ? -0.438 41.259 -1.685 1 40.95 189 ILE B CA 1
ATOM 3187 C C . ILE B 2 194 ? -0.247 42.143 -2.893 1 40.25 189 ILE B C 1
ATOM 3188 O O . ILE B 2 194 ? 0.324 43.217 -2.767 1 40.56 189 ILE B O 1
ATOM 3193 N N . ILE B 2 195 ? -0.717 41.704 -4.066 1 39.42 190 ILE B N 1
ATOM 3194 C CA . ILE B 2 195 ? -0.58 42.46 -5.308 1 38.93 190 ILE B CA 1
ATOM 3195 C C . ILE B 2 195 ? -1.946 42.666 -5.916 1 39.08 190 ILE B C 1
ATOM 3196 O O . ILE B 2 195 ? -2.739 41.736 -5.957 1 39.24 190 ILE B O 1
ATOM 3201 N N . ASP B 2 196 ? -2.217 43.878 -6.399 1 39.29 191 ASP B N 1
ATOM 3202 C CA . ASP B 2 196 ? -3.465 44.258 -7.044 1 40.37 191 ASP B CA 1
ATOM 3203 C C . ASP B 2 196 ? -3.103 45.142 -8.227 1 40.85 191 ASP B C 1
ATOM 3204 O O . ASP B 2 196 ? -2.733 46.288 -8.014 1 41.3 191 ASP B O 1
ATOM 3209 N N . ILE B 2 197 ? -3.193 44.625 -9.465 1 40.53 192 ILE B N 1
ATOM 3210 C CA . ILE B 2 197 ? -2.83 45.367 -10.675 1 40.41 192 ILE B CA 1
ATOM 3211 C C . ILE B 2 197 ? -4.052 45.551 -11.532 1 40.71 192 ILE B C 1
ATOM 3212 O O . ILE B 2 197 ? -4.746 44.577 -11.78 1 41.46 192 ILE B O 1
ATOM 3217 N N . THR B 2 198 ? -4.328 46.77 -11.999 1 40.56 193 THR B N 1
ATOM 3218 C CA . THR B 2 198 ? -5.525 47.058 -12.791 1 41.06 193 THR B CA 1
ATOM 3219 C C . THR B 2 198 ? -5.213 47.9 -14.021 1 41.57 193 THR B C 1
ATOM 3220 O O . THR B 2 198 ? -4.256 48.669 -14.014 1 41.37 193 THR B O 1
ATOM 3224 N N . THR B 2 199 ? -6.017 47.758 -15.08 1 42.28 194 THR B N 1
ATOM 3225 C CA . THR B 2 199 ? -5.865 48.549 -16.298 1 43.54 194 THR B CA 1
ATOM 3226 C C . THR B 2 199 ? -7.261 48.931 -16.828 1 44.77 194 THR B C 1
ATOM 3227 O O . THR B 2 199 ? -8.08 48.046 -17.051 1 45.47 194 THR B O 1
ATOM 3231 N N . ARG B 2 200 ? -7.535 50.228 -17.022 1 44.73 195 ARG B N 1
ATOM 3232 C CA . ARG B 2 200 ? -8.805 50.673 -17.591 1 45.59 195 ARG B CA 1
ATOM 3233 C C . ARG B 2 200 ? -8.482 51.434 -18.835 1 45.24 195 ARG B C 1
ATOM 3234 O O . ARG B 2 200 ? -7.744 52.409 -18.765 1 45.66 195 ARG B O 1
ATOM 3242 N N . THR B 2 201 ? -8.981 50.981 -19.981 1 44.67 196 THR B N 1
ATOM 3243 C CA . THR B 2 201 ? -8.669 51.629 -21.245 1 44.91 196 THR B CA 1
ATOM 3244 C C . THR B 2 201 ? -9.875 51.894 -22.11 1 45.88 196 THR B C 1
ATOM 3245 O O . THR B 2 201 ? -10.877 51.195 -22.033 1 46.4 196 THR B O 1
ATOM 3249 N N . TYR B 2 202 ? -9.773 52.917 -22.938 1 46.62 197 TYR B N 1
ATOM 3250 C CA . TYR B 2 202 ? -10.795 53.247 -23.894 1 48.62 197 TYR B CA 1
ATOM 3251 C C . TYR B 2 202 ? -10.085 53.523 -25.211 1 49.25 197 TYR B C 1
ATOM 3252 O O . TYR B 2 202 ? -9.527 54.602 -25.406 1 49.18 197 TYR B O 1
ATOM 3261 N N . ALA B 2 203 ? -10.028 52.507 -26.079 1 49.52 198 ALA B N 1
ATOM 3262 C CA . ALA B 2 203 ? -9.335 52.595 -27.353 1 50.08 198 ALA B CA 1
ATOM 3263 C C . ALA B 2 203 ? -10.283 52.953 -28.478 1 50.94 198 ALA B C 1
ATOM 3264 O O . ALA B 2 203 ? -11.341 52.352 -28.62 1 51.29 198 ALA B O 1
ATOM 3266 N N . ILE B 2 204 ? -9.909 53.973 -29.255 1 51.27 199 ILE B N 1
ATOM 3267 C CA . ILE B 2 204 ? -10.653 54.53 -30.385 1 51.7 199 ILE B CA 1
ATOM 3268 C C . ILE B 2 204 ? -9.733 54.673 -31.621 1 52.08 199 ILE B C 1
ATOM 3269 O O . ILE B 2 204 ? -8.513 54.576 -31.514 1 52.02 199 ILE B O 1
ATOM 3274 N N . LYS B 2 205 ? -10.326 54.928 -32.789 1 52.13 200 LYS B N 1
ATOM 3275 C CA . LYS B 2 205 ? -9.641 55.139 -34.056 1 52.87 200 LYS B CA 1
ATOM 3276 C C . LYS B 2 205 ? -8.651 53.99 -34.339 1 52.31 200 LYS B C 1
ATOM 3277 O O . LYS B 2 205 ? -9.091 52.859 -34.269 1 52.86 200 LYS B O 1
ATOM 3283 N N . GLU B 2 206 ? -7.364 54.233 -34.589 1 51.34 201 GLU B N 1
ATOM 3284 C CA . GLU B 2 206 ? -6.412 53.158 -34.851 1 51.17 201 GLU B CA 1
ATOM 3285 C C . GLU B 2 206 ? -5.533 52.877 -33.618 1 50.29 201 GLU B C 1
ATOM 3286 O O . GLU B 2 206 ? -4.396 52.458 -33.781 1 50.66 201 GLU B O 1
ATOM 3292 N N . ASP B 2 207 ? -6.06 53.096 -32.399 1 48.99 202 ASP B N 1
ATOM 3293 C CA . ASP B 2 207 ? -5.334 52.885 -31.151 1 47.76 202 ASP B CA 1
ATOM 3294 C C . ASP B 2 207 ? -4.842 51.474 -30.983 1 46.46 202 ASP B C 1
ATOM 3295 O O . ASP B 2 207 ? -5.519 50.536 -31.363 1 46.87 202 ASP B O 1
ATOM 3300 N N . VAL B 2 208 ? -3.683 51.323 -30.37 1 44.86 203 VAL B N 1
ATOM 3301 C CA . VAL B 2 208 ? -3.111 50.019 -30.09 1 44.07 203 VAL B CA 1
ATOM 3302 C C . VAL B 2 208 ? -2.928 49.94 -28.576 1 44.17 203 VAL B C 1
ATOM 3303 O O . VAL B 2 208 ? -2.349 50.852 -27.99 1 45.15 203 VAL B O 1
ATOM 3307 N N . VAL B 2 209 ? -3.452 48.894 -27.934 1 42.88 204 VAL B N 1
ATOM 3308 C CA . VAL B 2 209 ? -3.248 48.694 -26.504 1 42.42 204 VAL B CA 1
ATOM 3309 C C . VAL B 2 209 ? -2.527 47.366 -26.341 1 41.53 204 VAL B C 1
ATOM 3310 O O . VAL B 2 209 ? -3.014 46.346 -26.812 1 42.02 204 VAL B O 1
ATOM 3314 N N . LYS B 2 210 ? -1.374 47.378 -25.68 1 40.25 205 LYS B N 1
ATOM 3315 C CA . LYS B 2 210 ? -0.582 46.189 -25.402 1 39.45 205 LYS B CA 1
ATOM 3316 C C . LYS B 2 210 ? -0.34 46.115 -23.894 1 37.83 205 LYS B C 1
ATOM 3317 O O . LYS B 2 210 ? 0.167 47.075 -23.309 1 38.17 205 LYS B O 1
ATOM 3323 N N . VAL B 2 211 ? -0.739 45.018 -23.252 1 36.03 206 VAL B N 1
ATOM 3324 C CA . VAL B 2 211 ? -0.527 44.862 -21.808 1 35.28 206 VAL B CA 1
ATOM 3325 C C . VAL B 2 211 ? 0.105 43.526 -21.542 1 34.95 206 VAL B C 1
ATOM 3326 O O . VAL B 2 211 ? -0.436 42.514 -21.952 1 35.25 206 VAL B O 1
ATOM 3330 N N . ASN B 2 212 ? 1.248 43.509 -20.88 1 34.63 207 ASN B N 1
ATOM 3331 C CA . ASN B 2 212 ? 1.937 42.251 -20.588 1 35.08 207 ASN B CA 1
ATOM 3332 C C . ASN B 2 212 ? 2.331 42.278 -19.148 1 35.84 207 ASN B C 1
ATOM 3333 O O . ASN B 2 212 ? 3.279 42.969 -18.815 1 36.51 207 ASN B O 1
ATOM 3338 N N . GLU B 2 213 ? 1.589 41.582 -18.276 1 35.88 208 GLU B N 1
ATOM 3339 C CA . GLU B 2 213 ? 1.922 41.589 -16.861 1 36.38 208 GLU B CA 1
ATOM 3340 C C . GLU B 2 213 ? 2.178 40.209 -16.328 1 36.9 208 GLU B C 1
ATOM 3341 O O . GLU B 2 213 ? 1.417 39.308 -16.634 1 38.22 208 GLU B O 1
ATOM 3347 N N . VAL B 2 214 ? 3.263 40.023 -15.564 1 35.38 209 VAL B N 1
ATOM 3348 C CA . VAL B 2 214 ? 3.564 38.728 -14.967 1 34.87 209 VAL B CA 1
ATOM 3349 C C . VAL B 2 214 ? 3.69 38.923 -13.459 1 35.22 209 VAL B C 1
ATOM 3350 O O . VAL B 2 214 ? 4.391 39.827 -13.037 1 35.83 209 VAL B O 1
ATOM 3354 N N . VAL B 2 215 ? 2.999 38.104 -12.65 1 34.54 210 VAL B N 1
ATOM 3355 C CA . VAL B 2 215 ? 3.139 38.133 -11.198 1 34.14 210 VAL B CA 1
ATOM 3356 C C . VAL B 2 215 ? 3.593 36.756 -10.718 1 34.47 210 VAL B C 1
ATOM 3357 O O . VAL B 2 215 ? 2.895 35.765 -10.929 1 34.77 210 VAL B O 1
ATOM 3361 N N . LYS B 2 216 ? 4.751 36.689 -10.078 1 34.35 211 LYS B N 1
ATOM 3362 C CA . LYS B 2 216 ? 5.276 35.431 -9.566 1 34.59 211 LYS B CA 1
ATOM 3363 C C . LYS B 2 216 ? 5.119 35.367 -8.056 1 34.54 211 LYS B C 1
ATOM 3364 O O . LYS B 2 216 ? 5.814 36.078 -7.344 1 34.76 211 LYS B O 1
ATOM 3370 N N . LEU B 2 217 ? 4.211 34.526 -7.563 1 34.58 212 LEU B N 1
ATOM 3371 C CA . LEU B 2 217 ? 3.973 34.361 -6.125 1 35.67 212 LEU B CA 1
ATOM 3372 C C . LEU B 2 217 ? 4.973 33.323 -5.609 1 37.6 212 LEU B C 1
ATOM 3373 O O . LEU B 2 217 ? 4.695 32.117 -5.604 1 37.27 212 LEU B O 1
ATOM 3378 N N . ASN B 2 218 ? 6.184 33.806 -5.285 1 39.25 213 ASN B N 1
ATOM 3379 C CA . ASN B 2 218 ? 7.328 32.979 -4.895 1 41.58 213 ASN B CA 1
ATOM 3380 C C . ASN B 2 218 ? 7.519 32.783 -3.38 1 44.01 213 ASN B C 1
ATOM 3381 O O . ASN B 2 218 ? 8.494 32.163 -2.95 1 44.44 213 ASN B O 1
ATOM 3386 N N . GLY B 2 219 ? 6.584 33.286 -2.592 1 45.05 214 GLY B N 1
ATOM 3387 C CA . GLY B 2 219 ? 6.623 33.123 -1.151 1 46.32 214 GLY B CA 1
ATOM 3388 C C . GLY B 2 219 ? 5.314 32.586 -0.625 1 47.32 214 GLY B C 1
ATOM 3389 O O . GLY B 2 219 ? 4.273 32.78 -1.245 1 47.71 214 GLY B O 1
ATOM 3390 N N . GLU B 2 220 ? 5.356 31.887 0.503 1 48.12 215 GLU B N 1
ATOM 3391 C CA . GLU B 2 220 ? 4.176 31.29 1.122 1 49.55 215 GLU B CA 1
ATOM 3392 C C . GLU B 2 220 ? 3.089 32.309 1.4 1 49.79 215 GLU B C 1
ATOM 3393 O O . GLU B 2 220 ? 3.379 33.379 1.932 1 50.02 215 GLU B O 1
ATOM 3399 N N . ASN B 2 221 ? 1.851 31.993 0.995 1 49.47 216 ASN B N 1
ATOM 3400 C CA . ASN B 2 221 ? 0.671 32.815 1.268 1 49.16 216 ASN B CA 1
ATOM 3401 C C . ASN B 2 221 ? 0.623 34.151 0.492 1 47.11 216 ASN B C 1
ATOM 3402 O O . ASN B 2 221 ? -0.207 34.996 0.81 1 46.79 216 ASN B O 1
ATOM 3407 N N . ALA B 2 222 ? 1.473 34.33 -0.541 1 45.56 217 ALA B N 1
ATOM 3408 C CA . ALA B 2 222 ? 1.458 35.546 -1.369 1 44.38 217 ALA B CA 1
ATOM 3409 C C . ALA B 2 222 ? 0.175 35.556 -2.208 1 43.34 217 ALA B C 1
ATOM 3410 O O . ALA B 2 222 ? -0.206 34.526 -2.766 1 43.53 217 ALA B O 1
ATOM 3412 N N . LYS B 2 223 ? -0.532 36.692 -2.249 1 42.1 218 LYS B N 1
ATOM 3413 C CA . LYS B 2 223 ? -1.808 36.774 -2.965 1 41.03 218 LYS B CA 1
ATOM 3414 C C . LYS B 2 223 ? -1.79 37.799 -4.064 1 39.48 218 LYS B C 1
ATOM 3415 O O . LYS B 2 223 ? -1.185 38.847 -3.897 1 39.36 218 LYS B O 1
ATOM 3421 N N . CYS B 2 224 ? -2.51 37.536 -5.162 1 38.24 219 CYS B N 1
ATOM 3422 C CA . CYS B 2 224 ? -2.54 38.468 -6.283 1 37.33 219 CYS B CA 1
ATOM 3423 C C . CYS B 2 224 ? -3.882 38.542 -7.019 1 36.81 219 CYS B C 1
ATOM 3424 O O . CYS B 2 224 ? -4.528 37.526 -7.239 1 35.92 219 CYS B O 1
ATOM 3427 N N . ILE B 2 225 ? -4.208 39.739 -7.523 1 37.35 220 ILE B N 1
ATOM 3428 C CA . ILE B 2 225 ? -5.31 39.945 -8.448 1 38.92 220 ILE B CA 1
ATOM 3429 C C . ILE B 2 225 ? -4.842 40.821 -9.631 1 38.79 220 ILE B C 1
ATOM 3430 O O . ILE B 2 225 ? -4.199 41.852 -9.427 1 38.69 220 ILE B O 1
ATOM 3435 N N . ILE B 2 226 ? -5.08 40.355 -10.867 1 38.39 221 ILE B N 1
ATOM 3436 C CA . ILE B 2 226 ? -4.762 41.124 -12.073 1 38.04 221 ILE B CA 1
ATOM 3437 C C . ILE B 2 226 ? -6.109 41.352 -12.732 1 39.07 221 ILE B C 1
ATOM 3438 O O . ILE B 2 226 ? -6.847 40.403 -12.998 1 38.79 221 ILE B O 1
ATOM 3443 N N . LYS B 2 227 ? -6.467 42.606 -12.918 1 39.73 222 LYS B N 1
ATOM 3444 C CA . LYS B 2 227 ? -7.761 42.972 -13.448 1 40.28 222 LYS B CA 1
ATOM 3445 C C . LYS B 2 227 ? -7.596 43.842 -14.669 1 40.23 222 LYS B C 1
ATOM 3446 O O . LYS B 2 227 ? -6.8 44.76 -14.659 1 40.43 222 LYS B O 1
ATOM 3452 N N . SER B 2 228 ? -8.373 43.584 -15.702 1 39.91 223 SER B N 1
ATOM 3453 C CA . SER B 2 228 ? -8.359 44.397 -16.898 1 39.63 223 SER B CA 1
ATOM 3454 C C . SER B 2 228 ? -9.803 44.723 -17.283 1 38.66 223 SER B C 1
ATOM 3455 O O . SER B 2 228 ? -10.655 43.831 -17.33 1 38.22 223 SER B O 1
ATOM 3458 N N . ARG B 2 229 ? -10.08 46.009 -17.492 1 37.99 224 ARG B N 1
ATOM 3459 C CA . ARG B 2 229 ? -11.381 46.534 -17.893 1 38.42 224 ARG B CA 1
ATOM 3460 C C . ARG B 2 229 ? -11.166 47.465 -19.07 1 38.8 224 ARG B C 1
ATOM 3461 O O . ARG B 2 229 ? -10.16 48.166 -19.092 1 39.93 224 ARG B O 1
ATOM 3469 N N . GLY B 2 230 ? -12.064 47.457 -20.049 1 37.94 225 GLY B N 1
ATOM 3470 C CA . GLY B 2 230 ? -11.899 48.328 -21.205 1 38.17 225 GLY B CA 1
ATOM 3471 C C . GLY B 2 230 ? -12.914 48.18 -22.309 1 39.01 225 GLY B C 1
ATOM 3472 O O . GLY B 2 230 ? -13.683 47.216 -22.349 1 38.42 225 GLY B O 1
ATOM 3473 N N . ALA B 2 231 ? -12.901 49.153 -23.233 1 39.8 226 ALA B N 1
ATOM 3474 C CA . ALA B 2 231 ? -13.771 49.154 -24.406 1 40.49 226 ALA B CA 1
ATOM 3475 C C . ALA B 2 231 ? -12.906 49.506 -25.616 1 41.68 226 ALA B C 1
ATOM 3476 O O . ALA B 2 231 ? -12.045 50.384 -25.538 1 41.5 226 ALA B O 1
ATOM 3478 N N . ALA B 2 232 ? -13.076 48.766 -26.708 1 42.88 227 ALA B N 1
ATOM 3479 C CA . ALA B 2 232 ? -12.306 48.989 -27.924 1 44.82 227 ALA B CA 1
ATOM 3480 C C . ALA B 2 232 ? -13.281 49.27 -29.056 1 47.16 227 ALA B C 1
ATOM 3481 O O . ALA B 2 232 ? -14.2 48.484 -29.28 1 47.6 227 ALA B O 1
ATOM 3483 N N . MET B 2 233 ? -13.111 50.416 -29.735 1 48.55 228 MET B N 1
ATOM 3484 C CA . MET B 2 233 ? -13.975 50.859 -30.831 1 50.19 228 MET B CA 1
ATOM 3485 C C . MET B 2 233 ? -13.167 51.068 -32.137 1 50.53 228 MET B C 1
ATOM 3486 O O . MET B 2 233 ? -11.944 50.909 -32.144 1 50.73 228 MET B O 1
ATOM 3491 N N . ASP B 2 234 ? -13.864 51.413 -33.237 1 50.48 229 ASP B N 1
ATOM 3492 C CA . ASP B 2 234 ? -13.319 51.756 -34.549 1 50.81 229 ASP B CA 1
ATOM 3493 C C . ASP B 2 234 ? -12.319 50.692 -35.089 1 51.28 229 ASP B C 1
ATOM 3494 O O . ASP B 2 234 ? -12.752 49.573 -35.334 1 52.11 229 ASP B O 1
ATOM 3499 N N . ASN B 2 235 ? -11.029 51.01 -35.289 1 50.43 230 ASN B N 1
ATOM 3500 C CA . ASN B 2 235 ? -10.061 50.038 -35.793 1 50.76 230 ASN B CA 1
ATOM 3501 C C . ASN B 2 235 ? -8.961 49.766 -34.752 1 50.26 230 ASN B C 1
ATOM 3502 O O . ASN B 2 235 ? -7.805 49.557 -35.117 1 50.52 230 ASN B O 1
ATOM 3507 N N . SER B 2 236 ? -9.317 49.779 -33.46 1 49.3 231 SER B N 1
ATOM 3508 C CA . SER B 2 236 ? -8.345 49.542 -32.399 1 48.32 231 SER B CA 1
ATOM 3509 C C . SER B 2 236 ? -7.907 48.089 -32.305 1 46.38 231 SER B C 1
ATOM 3510 O O . SER B 2 236 ? -8.578 47.194 -32.813 1 46.09 231 SER B O 1
ATOM 3513 N N . LYS B 2 237 ? -6.724 47.872 -31.729 1 45.12 232 LYS B N 1
ATOM 3514 C CA . LYS B 2 237 ? -6.116 46.556 -31.582 1 44.54 232 LYS B CA 1
ATOM 3515 C C . LYS B 2 237 ? -5.672 46.379 -30.136 1 42.42 232 LYS B C 1
ATOM 3516 O O . LYS B 2 237 ? -4.758 47.085 -29.691 1 42.88 232 LYS B O 1
ATOM 3522 N N . ILE B 2 238 ? -6.271 45.408 -29.423 1 39.35 233 ILE B N 1
ATOM 3523 C CA . ILE B 2 238 ? -5.977 45.156 -28.015 1 37.41 233 ILE B CA 1
ATOM 3524 C C . ILE B 2 238 ? -5.307 43.802 -27.832 1 35.7 233 ILE B C 1
ATOM 3525 O O . ILE B 2 238 ? -5.767 42.808 -28.386 1 35.06 233 ILE B O 1
ATOM 3530 N N . SER B 2 239 ? -4.241 43.757 -27.034 1 34.95 234 SER B N 1
ATOM 3531 C CA . SER B 2 239 ? -3.584 42.503 -26.684 1 35.46 234 SER B CA 1
ATOM 3532 C C . SER B 2 239 ? -3.358 42.532 -25.187 1 35.04 234 SER B C 1
ATOM 3533 O O . SER B 2 239 ? -2.658 43.407 -24.697 1 36.3 234 SER B O 1
ATOM 3536 N N . LEU B 2 240 ? -3.953 41.609 -24.459 1 33.46 235 LEU B N 1
ATOM 3537 C CA . LEU B 2 240 ? -3.817 41.557 -23.005 1 32.51 235 LEU B CA 1
ATOM 3538 C C . LEU B 2 240 ? -3.232 40.221 -22.576 1 32.06 235 LEU B C 1
ATOM 3539 O O . LEU B 2 240 ? -3.943 39.221 -22.586 1 32.43 235 LEU B O 1
ATOM 3544 N N . LYS B 2 241 ? -1.949 40.2 -22.202 1 30.82 236 LYS B N 1
ATOM 3545 C CA A LYS B 2 241 ? -1.287 38.993 -21.721 0.5 30.6 236 LYS B CA 1
ATOM 3546 C CA B LYS B 2 241 ? -1.29 38.994 -21.714 0.5 30.9 236 LYS B CA 1
ATOM 3547 C C . LYS B 2 241 ? -1.083 39.187 -20.227 1 31.39 236 LYS B C 1
ATOM 3548 O O . LYS B 2 241 ? -0.315 40.046 -19.834 1 32.96 236 LYS B O 1
ATOM 3559 N N . LEU B 2 242 ? -1.823 38.458 -19.399 1 30.7 237 LEU B N 1
ATOM 3560 C CA . LEU B 2 242 ? -1.775 38.593 -17.941 1 30.44 237 LEU B CA 1
ATOM 3561 C C . LEU B 2 242 ? -1.413 37.241 -17.356 1 31.07 237 LEU B C 1
ATOM 3562 O O . LEU B 2 242 ? -2.085 36.25 -17.669 1 31.76 237 LEU B O 1
ATOM 3567 N N . LYS B 2 243 ? -0.402 37.181 -16.492 1 30.47 238 LYS B N 1
ATOM 3568 C CA . LYS B 2 243 ? 0.085 35.893 -15.99 1 31.34 238 LYS B CA 1
ATOM 3569 C C . LYS B 2 243 ? 0.31 35.809 -14.493 1 32.48 238 LYS B C 1
ATOM 3570 O O . LYS B 2 243 ? 0.843 36.745 -13.899 1 33.02 238 LYS B O 1
ATOM 3576 N N . ILE B 2 244 ? -0.082 34.678 -13.875 1 32.29 239 ILE B N 1
ATOM 3577 C CA . ILE B 2 244 ? 0.189 34.466 -12.456 1 32.35 239 ILE B CA 1
ATOM 3578 C C . ILE B 2 244 ? 0.86 33.133 -12.244 1 33.12 239 ILE B C 1
ATOM 3579 O O . ILE B 2 244 ? 0.373 32.122 -12.745 1 33.22 239 ILE B O 1
ATOM 3584 N N . GLU B 2 245 ? 1.969 33.118 -11.498 1 33.55 240 GLU B N 1
ATOM 3585 C CA . GLU B 2 245 ? 2.644 31.869 -11.173 1 34.32 240 GLU B CA 1
ATOM 3586 C C . GLU B 2 245 ? 2.491 31.583 -9.693 1 34.46 240 GLU B C 1
ATOM 3587 O O . GLU B 2 245 ? 2.953 32.357 -8.875 1 34.73 240 GLU B O 1
ATOM 3593 N N . GLY B 2 246 ? 1.814 30.505 -9.363 1 34.62 241 GLY B N 1
ATOM 3594 C CA . GLY B 2 246 ? 1.598 30.078 -7.987 1 35.19 241 GLY B CA 1
ATOM 3595 C C . GLY B 2 246 ? 2.684 29.082 -7.671 1 35.97 241 GLY B C 1
ATOM 3596 O O . GLY B 2 246 ? 2.522 27.88 -7.914 1 36.22 241 GLY B O 1
ATOM 3597 N N . ASN B 2 247 ? 3.845 29.597 -7.228 1 35.65 242 ASN B N 1
ATOM 3598 C CA . ASN B 2 247 ? 5.027 28.766 -7.003 1 35.72 242 ASN B CA 1
ATOM 3599 C C . ASN B 2 247 ? 5.264 28.328 -5.575 1 36.68 242 ASN B C 1
ATOM 3600 O O . ASN B 2 247 ? 6.189 27.545 -5.337 1 36.97 242 ASN B O 1
ATOM 3605 N N . ALA B 2 248 ? 4.465 28.826 -4.632 1 36.89 243 ALA B N 1
ATOM 3606 C CA . ALA B 2 248 ? 4.656 28.541 -3.222 1 37.94 243 ALA B CA 1
ATOM 3607 C C . ALA B 2 248 ? 3.373 28.048 -2.544 1 39.95 243 ALA B C 1
ATOM 3608 O O . ALA B 2 248 ? 2.274 28.322 -3.026 1 39.81 243 ALA B O 1
ATOM 3610 N N . PRO B 2 249 ? 3.496 27.309 -1.418 1 41.2 244 PRO B N 1
ATOM 3611 C CA . PRO B 2 249 ? 2.29 26.838 -0.729 1 41.82 244 PRO B CA 1
ATOM 3612 C C . PRO B 2 249 ? 1.463 27.991 -0.199 1 43 244 PRO B C 1
ATOM 3613 O O . PRO B 2 249 ? 2.018 29 0.246 1 43.9 244 PRO B O 1
ATOM 3617 N N . TYR B 2 250 ? 0.136 27.866 -0.356 1 42.34 245 TYR B N 1
ATOM 3618 C CA . TYR B 2 250 ? -0.884 28.804 0.065 1 42.62 245 TYR B CA 1
ATOM 3619 C C . TYR B 2 250 ? -0.909 30.11 -0.743 1 41.68 245 TYR B C 1
ATOM 3620 O O . TYR B 2 250 ? -1.647 31.029 -0.376 1 42.21 245 TYR B O 1
ATOM 3629 N N . SER B 2 251 ? -0.214 30.158 -1.894 1 40.04 246 SER B N 1
ATOM 3630 C CA . SER B 2 251 ? -0.283 31.333 -2.764 1 39.05 246 SER B CA 1
ATOM 3631 C C . SER B 2 251 ? -1.606 31.28 -3.539 1 37.79 246 SER B C 1
ATOM 3632 O O . SER B 2 251 ? -2.033 30.204 -3.966 1 38.19 246 SER B O 1
ATOM 3635 N N . LYS B 2 252 ? -2.309 32.408 -3.634 1 36.3 247 LYS B N 1
ATOM 3636 C CA . LYS B 2 252 ? -3.613 32.448 -4.311 1 35.51 247 LYS B CA 1
ATOM 3637 C C . LYS B 2 252 ? -3.632 33.583 -5.32 1 35.41 247 LYS B C 1
ATOM 3638 O O . LYS B 2 252 ? -3.087 34.652 -5.042 1 36.93 247 LYS B O 1
ATOM 3644 N N . GLY B 2 253 ? -4.263 33.368 -6.468 1 33.13 248 GLY B N 1
ATOM 3645 C CA . GLY B 2 253 ? -4.323 34.403 -7.484 1 31.69 248 GLY B CA 1
ATOM 3646 C C . GLY B 2 253 ? -5.595 34.378 -8.29 1 30.68 248 GLY B C 1
ATOM 3647 O O . GLY B 2 253 ? -6.239 33.337 -8.415 1 30.12 248 GLY B O 1
ATOM 3648 N N . HIS B 2 254 ? -5.942 35.524 -8.877 1 29.99 249 HIS B N 1
ATOM 3649 C CA . HIS B 2 254 ? -7.112 35.616 -9.729 1 29.44 249 HIS B CA 1
ATOM 3650 C C . HIS B 2 254 ? -6.896 36.613 -10.865 1 30.03 249 HIS B C 1
ATOM 3651 O O . HIS B 2 254 ? -6.375 37.711 -10.637 1 31.06 249 HIS B O 1
ATOM 3658 N N . ILE B 2 255 ? -7.229 36.209 -12.098 1 29.42 250 ILE B N 1
ATOM 3659 C CA . ILE B 2 255 ? -7.139 37.092 -13.263 1 29.71 250 ILE B CA 1
ATOM 3660 C C . ILE B 2 255 ? -8.58 37.375 -13.709 1 30.19 250 ILE B C 1
ATOM 3661 O O . ILE B 2 255 ? -9.359 36.451 -13.889 1 29.66 250 ILE B O 1
ATOM 3666 N N . ASP B 2 256 ? -8.938 38.642 -13.845 1 31.17 251 ASP B N 1
ATOM 3667 C CA . ASP B 2 256 ? -10.276 39.037 -14.236 1 32.97 251 ASP B CA 1
ATOM 3668 C C . ASP B 2 256 ? -10.143 39.95 -15.416 1 34.07 251 ASP B C 1
ATOM 3669 O O . ASP B 2 256 ? -9.555 41.011 -15.279 1 34.54 251 ASP B O 1
ATOM 3674 N N . CYS B 2 257 ? -10.665 39.556 -16.573 1 34.76 252 CYS B N 1
ATOM 3675 C CA . CYS B 2 257 ? -10.525 40.369 -17.775 1 36.18 252 CYS B CA 1
ATOM 3676 C C . CYS B 2 257 ? -11.854 40.593 -18.435 1 35.09 252 CYS B C 1
ATOM 3677 O O . CYS B 2 257 ? -12.605 39.644 -18.591 1 35.76 252 CYS B O 1
ATOM 3680 N N . ALA B 2 258 ? -12.177 41.833 -18.796 1 33.8 253 ALA B N 1
ATOM 3681 C CA . ALA B 2 258 ? -13.458 42.13 -19.448 1 33.85 253 ALA B CA 1
ATOM 3682 C C . ALA B 2 258 ? -13.204 43.186 -20.484 1 34.51 253 ALA B C 1
ATOM 3683 O O . ALA B 2 258 ? -12.603 44.209 -20.155 1 34.83 253 ALA B O 1
ATOM 3685 N N . GLU B 2 259 ? -13.58 42.932 -21.747 1 34.58 254 GLU B N 1
ATOM 3686 C CA . GLU B 2 259 ? -13.283 43.888 -22.812 1 35.46 254 GLU B CA 1
ATOM 3687 C C . GLU B 2 259 ? -14.397 43.957 -23.815 1 37.11 254 GLU B C 1
ATOM 3688 O O . GLU B 2 259 ? -14.702 42.936 -24.431 1 37.51 254 GLU B O 1
ATOM 3694 N N . ILE B 2 260 ? -14.996 45.155 -23.998 1 37.97 255 ILE B N 1
ATOM 3695 C CA . ILE B 2 260 ? -16.097 45.353 -24.946 1 39.54 255 ILE B CA 1
ATOM 3696 C C . ILE B 2 260 ? -15.527 45.63 -26.327 1 41.27 255 ILE B C 1
ATOM 3697 O O . ILE B 2 260 ? -14.561 46.366 -26.462 1 40.65 255 ILE B O 1
ATOM 3702 N N . VAL B 2 261 ? -16.094 44.997 -27.347 1 43.06 256 VAL B N 1
ATOM 3703 C CA . VAL B 2 261 ? -15.669 45.191 -28.725 1 44.97 256 VAL B CA 1
ATOM 3704 C C . VAL B 2 261 ? -16.807 45.88 -29.477 1 46.62 256 VAL B C 1
ATOM 3705 O O . VAL B 2 261 ? -17.937 45.402 -29.464 1 46.18 256 VAL B O 1
ATOM 3709 N N . LYS B 2 262 ? -16.501 47.012 -30.117 1 47.94 257 LYS B N 1
ATOM 3710 C CA . LYS B 2 262 ? -17.443 47.78 -30.93 1 49.22 257 LYS B CA 1
ATOM 3711 C C . LYS B 2 262 ? -16.753 48.084 -32.266 1 50.27 257 LYS B C 1
ATOM 3712 O O . LYS B 2 262 ? -15.527 48.219 -32.311 1 51.63 257 LYS B O 1
ATOM 3718 N N . GLY B 2 263 ? -17.524 48.184 -33.338 1 49.69 258 GLY B N 1
ATOM 3719 C CA . GLY B 2 263 ? -16.983 48.47 -34.657 1 49.8 258 GLY B CA 1
ATOM 3720 C C . GLY B 2 263 ? -16.081 47.364 -35.168 1 50.85 258 GLY B C 1
ATOM 3721 O O . GLY B 2 263 ? -16.39 46.183 -34.984 1 51.62 258 GLY B O 1
ATOM 3722 N N . ASN B 2 264 ? -14.945 47.735 -35.801 1 50.66 259 ASN B N 1
ATOM 3723 C CA . ASN B 2 264 ? -13.988 46.767 -36.345 1 50.71 259 ASN B CA 1
ATOM 3724 C C . ASN B 2 264 ? -12.801 46.51 -35.417 1 49.09 259 ASN B C 1
ATOM 3725 O O . ASN B 2 264 ? -11.746 46.091 -35.887 1 49.56 259 ASN B O 1
ATOM 3730 N N . ALA B 2 265 ? -12.979 46.74 -34.105 1 47.13 260 ALA B N 1
ATOM 3731 C CA . ALA B 2 265 ? -11.931 46.527 -33.111 1 45.5 260 ALA B CA 1
ATOM 3732 C C . ALA B 2 265 ? -11.585 45.052 -32.975 1 43.23 260 ALA B C 1
ATOM 3733 O O . ALA B 2 265 ? -12.427 44.18 -33.191 1 42.9 260 ALA B O 1
ATOM 3735 N N . GLU B 2 266 ? -10.338 44.777 -32.64 1 41.66 261 GLU B N 1
ATOM 3736 C CA . GLU B 2 266 ? -9.863 43.415 -32.489 1 41.01 261 GLU B CA 1
ATOM 3737 C C . GLU B 2 266 ? -9.201 43.245 -31.16 1 39.13 261 GLU B C 1
ATOM 3738 O O . GLU B 2 266 ? -8.45 44.1 -30.73 1 38.98 261 GLU B O 1
ATOM 3744 N N . VAL B 2 267 ? -9.545 42.174 -30.469 1 38.02 262 VAL B N 1
ATOM 3745 C CA . VAL B 2 267 ? -9.049 41.917 -29.136 1 37.83 262 VAL B CA 1
ATOM 3746 C C . VAL B 2 267 ? -8.461 40.523 -29.002 1 38.39 262 VAL B C 1
ATOM 3747 O O . VAL B 2 267 ? -9.051 39.539 -29.439 1 39.17 262 VAL B O 1
ATOM 3751 N N . GLU B 2 268 ? -7.347 40.436 -28.309 1 37.93 263 GLU B N 1
ATOM 3752 C CA . GLU B 2 268 ? -6.725 39.177 -27.975 1 38.42 263 GLU B CA 1
ATOM 3753 C C . GLU B 2 268 ? -6.48 39.131 -26.455 1 37.97 263 GLU B C 1
ATOM 3754 O O . GLU B 2 268 ? -5.799 39.995 -25.902 1 38 263 GLU B O 1
ATOM 3760 N N . SER B 2 269 ? -7.033 38.127 -25.793 1 37.33 264 SER B N 1
ATOM 3761 C CA . SER B 2 269 ? -6.882 37.963 -24.354 1 37.53 264 SER B CA 1
ATOM 3762 C C . SER B 2 269 ? -6.112 36.674 -24.04 1 37.61 264 SER B C 1
ATOM 3763 O O . SER B 2 269 ? -6.601 35.582 -24.317 1 37.59 264 SER B O 1
ATOM 3766 N N . ILE B 2 270 ? -4.894 36.799 -23.511 1 37.9 265 ILE B N 1
ATOM 3767 C CA . ILE B 2 270 ? -4.037 35.648 -23.18 1 38.86 265 ILE B CA 1
ATOM 3768 C C . ILE B 2 270 ? -3.712 35.604 -21.685 1 39.46 265 ILE B C 1
ATOM 3769 O O . ILE B 2 270 ? -2.68 36.104 -21.236 1 39.11 265 ILE B O 1
ATOM 3774 N N . PRO B 2 271 ? -4.596 34.989 -20.896 1 40.01 266 PRO B N 1
ATOM 3775 C CA . PRO B 2 271 ? -4.374 34.938 -19.453 1 40.42 266 PRO B CA 1
ATOM 3776 C C . PRO B 2 271 ? -3.736 33.633 -18.965 1 41.22 266 PRO B C 1
ATOM 3777 O O . PRO B 2 271 ? -4.463 32.681 -18.719 1 42.96 266 PRO B O 1
ATOM 3781 N N . ILE B 2 272 ? -2.421 33.603 -18.782 1 39.58 267 ILE B N 1
ATOM 3782 C CA . ILE B 2 272 ? -1.673 32.412 -18.372 1 38.82 267 ILE B CA 1
ATOM 3783 C C . ILE B 2 272 ? -1.67 32.11 -16.858 1 38.58 267 ILE B C 1
ATOM 3784 O O . ILE B 2 272 ? -1.4 32.989 -16.037 1 38.99 267 ILE B O 1
ATOM 3789 N N . VAL B 2 273 ? -1.906 30.845 -16.501 1 37.55 268 VAL B N 1
ATOM 3790 C CA . VAL B 2 273 ? -1.855 30.429 -15.111 1 37.26 268 VAL B CA 1
ATOM 3791 C C . VAL B 2 273 ? -0.843 29.294 -14.953 1 36.44 268 VAL B C 1
ATOM 3792 O O . VAL B 2 273 ? -0.98 28.263 -15.601 1 36.54 268 VAL B O 1
ATOM 3796 N N . VAL B 2 274 ? 0.174 29.477 -14.104 1 35.35 269 VAL B N 1
ATOM 3797 C CA . VAL B 2 274 ? 1.156 28.42 -13.852 1 34.96 269 VAL B CA 1
ATOM 3798 C C . VAL B 2 274 ? 1.086 28.041 -12.387 1 34.44 269 VAL B C 1
ATOM 3799 O O . VAL B 2 274 ? 1.097 28.925 -11.549 1 34.4 269 VAL B O 1
ATOM 3803 N N . VAL B 2 275 ? 1.017 26.75 -12.07 1 34.09 270 VAL B N 1
ATOM 3804 C CA . VAL B 2 275 ? 0.969 26.301 -10.687 1 34.62 270 VAL B CA 1
ATOM 3805 C C . VAL B 2 275 ? 2.079 25.248 -10.453 1 35.82 270 VAL B C 1
ATOM 3806 O O . VAL B 2 275 ? 2.133 24.232 -11.151 1 36.02 270 VAL B O 1
ATOM 3810 N N . ARG B 2 276 ? 2.991 25.53 -9.502 1 35.95 271 ARG B N 1
ATOM 3811 C CA . ARG B 2 276 ? 4.112 24.652 -9.188 1 36.95 271 ARG B CA 1
ATOM 3812 C C . ARG B 2 276 ? 4.127 24.178 -7.719 1 39.04 271 ARG B C 1
ATOM 3813 O O . ARG B 2 276 ? 5.199 23.781 -7.225 1 39.97 271 ARG B O 1
ATOM 3821 N N . ASP B 2 277 ? 2.962 24.239 -7.023 1 38.72 272 ASP B N 1
ATOM 3822 C CA . ASP B 2 277 ? 2.791 23.792 -5.638 1 38.83 272 ASP B CA 1
ATOM 3823 C C . ASP B 2 277 ? 1.384 23.195 -5.461 1 39.16 272 ASP B C 1
ATOM 3824 O O . ASP B 2 277 ? 0.43 23.766 -5.974 1 39.66 272 ASP B O 1
ATOM 3829 N N . ASP B 2 278 ? 1.245 22.057 -4.748 1 38.28 273 ASP B N 1
ATOM 3830 C CA . ASP B 2 278 ? -0.064 21.425 -4.57 1 38.43 273 ASP B CA 1
ATOM 3831 C C . ASP B 2 278 ? -0.985 22.145 -3.549 1 38.14 273 ASP B C 1
ATOM 3832 O O . ASP B 2 278 ? -2.14 21.742 -3.389 1 37.66 273 ASP B O 1
ATOM 3837 N N . LYS B 2 279 ? -0.458 23.174 -2.843 1 37.68 274 LYS B N 1
ATOM 3838 C CA . LYS B 2 279 ? -1.23 23.998 -1.907 1 37.24 274 LYS B CA 1
ATOM 3839 C C . LYS B 2 279 ? -1.461 25.414 -2.444 1 35.81 274 LYS B C 1
ATOM 3840 O O . LYS B 2 279 ? -1.872 26.279 -1.677 1 36.17 274 LYS B O 1
ATOM 3846 N N . ALA B 2 280 ? -1.197 25.658 -3.74 1 34.12 275 ALA B N 1
ATOM 3847 C CA . ALA B 2 280 ? -1.388 26.924 -4.453 1 33.03 275 ALA B CA 1
ATOM 3848 C C . ALA B 2 280 ? -2.66 26.803 -5.282 1 32.27 275 ALA B C 1
ATOM 3849 O O . ALA B 2 280 ? -3.012 25.692 -5.691 1 32.49 275 ALA B O 1
ATOM 3851 N N . ARG B 2 281 ? -3.374 27.912 -5.523 1 31.74 276 ARG B N 1
ATOM 3852 C CA . ARG B 2 281 ? -4.597 27.856 -6.338 1 31.95 276 ARG B CA 1
A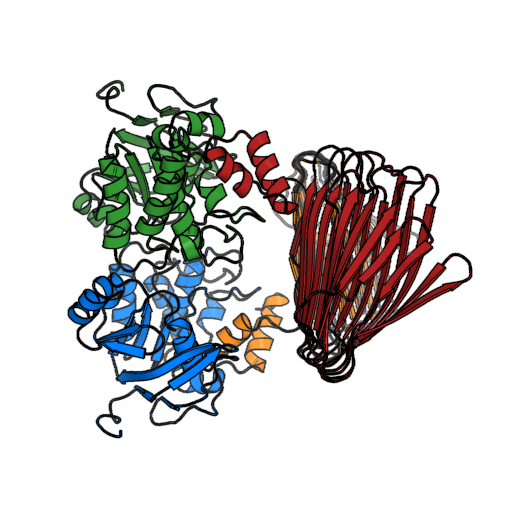TOM 3853 C C . ARG B 2 281 ? -4.837 29.164 -7.058 1 33.2 276 ARG B C 1
ATOM 3854 O O . ARG B 2 281 ? -4.821 30.239 -6.446 1 34.03 276 ARG B O 1
ATOM 3862 N N . ILE B 2 282 ? -4.992 29.088 -8.38 1 32.59 277 ILE B N 1
ATOM 3863 C CA . ILE B 2 282 ? -5.191 30.271 -9.192 1 32.3 277 ILE B CA 1
ATOM 3864 C C . ILE B 2 282 ? -6.386 30.069 -10.063 1 32.91 277 ILE B C 1
ATOM 3865 O O . ILE B 2 282 ? -6.58 28.992 -10.633 1 33.48 277 ILE B O 1
ATOM 3870 N N . THR B 2 283 ? -7.2 31.103 -10.17 1 32.53 278 THR B N 1
ATOM 3871 C CA . THR B 2 283 ? -8.371 31.073 -11.027 1 32.38 278 THR B CA 1
ATOM 3872 C C . THR B 2 283 ? -8.309 32.245 -12.008 1 33.62 278 THR B C 1
ATOM 3873 O O . THR B 2 283 ? -7.571 33.218 -11.799 1 33.92 278 THR B O 1
ATOM 3877 N N . HIS B 2 284 ? -9.073 32.133 -13.095 1 34.04 279 HIS B N 1
ATOM 3878 C CA A HIS B 2 284 ? -9.157 33.179 -14.108 0.5 34.95 279 HIS B CA 1
ATOM 3879 C CA B HIS B 2 284 ? -9.161 33.177 -14.099 0.5 34.77 279 HIS B CA 1
ATOM 3880 C C . HIS B 2 284 ? -10.537 33.19 -14.76 1 35.41 279 HIS B C 1
ATOM 3881 O O . HIS B 2 284 ? -11.129 32.141 -14.991 1 35.22 279 HIS B O 1
ATOM 3894 N N . GLU B 2 285 ? -11.03 34.379 -15.072 1 36.08 280 GLU B N 1
ATOM 3895 C CA . GLU B 2 285 ? -12.314 34.556 -15.72 1 37.3 280 GLU B CA 1
ATOM 3896 C C . GLU B 2 285 ? -12.169 35.689 -16.735 1 37.21 280 GLU B C 1
ATOM 3897 O O . GLU B 2 285 ? -11.456 36.659 -16.472 1 38.71 280 GLU B O 1
ATOM 3903 N N . ALA B 2 286 ? -12.788 35.552 -17.912 1 35.46 281 ALA B N 1
ATOM 3904 C CA . ALA B 2 286 ? -12.732 36.608 -18.911 1 34.68 281 ALA B CA 1
ATOM 3905 C C . ALA B 2 286 ? -13.953 36.626 -19.773 1 33.45 281 ALA B C 1
ATOM 3906 O O . ALA B 2 286 ? -14.562 35.583 -20.009 1 33.7 281 ALA B O 1
ATOM 3908 N N . ALA B 2 287 ? -14.352 37.821 -20.211 1 32 282 ALA B N 1
ATOM 3909 C CA . ALA B 2 287 ? -15.505 37.993 -21.09 1 31.14 282 ALA B CA 1
ATOM 3910 C C . ALA B 2 287 ? -15.074 39.007 -22.123 1 30.42 282 ALA B C 1
ATOM 3911 O O . ALA B 2 287 ? -14.553 40.073 -21.773 1 30.42 282 ALA B O 1
ATOM 3913 N N . ILE B 2 288 ? -15.096 38.605 -23.398 1 29.67 283 ILE B N 1
ATOM 3914 C CA . ILE B 2 288 ? -14.551 39.437 -24.484 1 29.51 283 ILE B CA 1
ATOM 3915 C C . ILE B 2 288 ? -15.552 39.479 -25.604 1 30.13 283 ILE B C 1
ATOM 3916 O O . ILE B 2 288 ? -16.118 38.447 -25.934 1 30.26 283 ILE B O 1
ATOM 3921 N N . GLY B 2 289 ? -15.791 40.649 -26.172 1 31.18 284 GLY B N 1
ATOM 3922 C CA . GLY B 2 289 ? -16.774 40.778 -27.248 1 32.89 284 GLY B CA 1
ATOM 3923 C C . GLY B 2 289 ? -17.888 41.757 -26.97 1 34.65 284 GLY B C 1
ATOM 3924 O O . GLY B 2 289 ? -17.67 42.783 -26.328 1 35.19 284 GLY B O 1
ATOM 3925 N N . SER B 2 290 ? -19.083 41.469 -27.474 1 36 285 SER B N 1
ATOM 3926 C CA . SER B 2 290 ? -20.239 42.347 -27.293 1 37.77 285 SER B CA 1
ATOM 3927 C C . SER B 2 290 ? -20.697 42.407 -25.848 1 39.48 285 SER B C 1
ATOM 3928 O O . SER B 2 290 ? -20.411 41.492 -25.074 1 40.36 285 SER B O 1
ATOM 3931 N N . VAL B 2 291 ? -21.434 43.463 -25.477 1 39.77 286 VAL B N 1
ATOM 3932 C CA . VAL B 2 291 ? -21.935 43.615 -24.103 1 39.61 286 VAL B CA 1
ATOM 3933 C C . VAL B 2 291 ? -22.814 42.444 -23.688 1 39.76 286 VAL B C 1
ATOM 3934 O O . VAL B 2 291 ? -23.485 41.854 -24.534 1 40.57 286 VAL B O 1
ATOM 3938 N N . ASP B 2 292 ? -22.786 42.076 -22.392 1 39.11 287 ASP B N 1
ATOM 3939 C CA . ASP B 2 292 ? -23.579 40.993 -21.817 1 40.09 287 ASP B CA 1
ATOM 3940 C C . ASP B 2 292 ? -25.056 41.228 -22.131 1 40.29 287 ASP B C 1
ATOM 3941 O O . ASP B 2 292 ? -25.522 42.354 -22.011 1 40.26 287 ASP B O 1
ATOM 3946 N N . LYS B 2 293 ? -25.738 40.213 -22.656 1 40.41 288 LYS B N 1
ATOM 3947 C CA . LYS B 2 293 ? -27.122 40.33 -23.087 1 41.27 288 LYS B CA 1
ATOM 3948 C C . LYS B 2 293 ? -28.069 40.676 -21.942 1 41.35 288 LYS B C 1
ATOM 3949 O O . LYS B 2 293 ? -28.958 41.489 -22.125 1 41.41 288 LYS B O 1
ATOM 3955 N N . LYS B 2 294 ? -27.848 40.106 -20.756 1 41.05 289 LYS B N 1
ATOM 3956 C CA . LYS B 2 294 ? -28.684 40.394 -19.6 1 41.05 289 LYS B CA 1
ATOM 3957 C C . LYS B 2 294 ? -28.508 41.84 -19.137 1 41.06 289 LYS B C 1
ATOM 3958 O O . LYS B 2 294 ? -29.482 42.47 -18.745 1 42.14 289 LYS B O 1
ATOM 3964 N N . GLN B 2 295 ? -27.295 42.362 -19.189 1 39.63 290 GLN B N 1
ATOM 3965 C CA . GLN B 2 295 ? -27.028 43.735 -18.795 1 39.79 290 GLN B CA 1
ATOM 3966 C C . GLN B 2 295 ? -27.748 44.698 -19.738 1 41.57 290 GLN B C 1
ATOM 3967 O O . GLN B 2 295 ? -28.349 45.678 -19.292 1 42.64 290 GLN B O 1
ATOM 3973 N N . LEU B 2 296 ? -27.656 44.423 -21.052 1 41.06 291 LEU B N 1
ATOM 3974 C CA . LEU B 2 296 ? -28.238 45.236 -22.102 1 39.92 291 LEU B CA 1
ATOM 3975 C C . LEU B 2 296 ? -29.754 45.239 -21.94 1 39.57 291 LEU B C 1
ATOM 3976 O O . LEU B 2 296 ? -30.352 46.31 -21.865 1 40.49 291 LEU B O 1
ATOM 3981 N N . GLU B 2 297 ? -30.361 44.051 -21.811 1 38.01 292 GLU B N 1
ATOM 3982 C CA . GLU B 2 297 ? -31.798 43.878 -21.669 1 37.36 292 GLU B CA 1
ATOM 3983 C C . GLU B 2 297 ? -32.353 44.432 -20.38 1 37.31 292 GLU B C 1
ATOM 3984 O O . GLU B 2 297 ? -33.493 44.848 -20.358 1 37.34 292 GLU B O 1
ATOM 3990 N N . THR B 2 298 ? -31.559 44.462 -19.315 1 37.66 293 THR B N 1
ATOM 3991 C CA . THR B 2 298 ? -31.972 45.037 -18.036 1 37.87 293 THR B CA 1
ATOM 3992 C C . THR B 2 298 ? -32.096 46.548 -18.202 1 38.61 293 THR B C 1
ATOM 3993 O O . THR B 2 298 ? -33.06 47.125 -17.702 1 38.65 293 THR B O 1
ATOM 3997 N N . LEU B 2 299 ? -31.123 47.189 -18.882 1 38.5 294 LEU B N 1
ATOM 3998 C CA . LEU B 2 299 ? -31.186 48.634 -19.101 1 39.01 294 LEU B CA 1
ATOM 3999 C C . LEU B 2 299 ? -32.3 49.007 -20.096 1 40.88 294 LEU B C 1
ATOM 4000 O O . LEU B 2 299 ? -32.979 50.012 -19.897 1 40.99 294 LEU B O 1
ATOM 4005 N N . MET B 2 300 ? -32.55 48.16 -21.115 1 41.36 295 MET B N 1
ATOM 4006 C CA . MET B 2 300 ? -33.629 48.408 -22.06 1 41.78 295 MET B CA 1
ATOM 4007 C C . MET B 2 300 ? -35.013 48.282 -21.398 1 43.29 295 MET B C 1
ATOM 4008 O O . MET B 2 300 ? -35.968 48.919 -21.845 1 44.09 295 MET B O 1
ATOM 4013 N N . ALA B 2 301 ? -35.13 47.487 -20.316 1 43.31 296 ALA B N 1
ATOM 4014 C CA . ALA B 2 301 ? -36.382 47.353 -19.557 1 42.96 296 ALA B CA 1
ATOM 4015 C C . ALA B 2 301 ? -36.665 48.615 -18.7 1 43.39 296 ALA B C 1
ATOM 4016 O O . ALA B 2 301 ? -37.772 48.759 -18.194 1 43.82 296 ALA B O 1
ATOM 4018 N N . LYS B 2 302 ? -35.667 49.525 -18.558 1 43.3 297 LYS B N 1
ATOM 4019 C CA . LYS B 2 302 ? -35.757 50.843 -17.935 1 43.79 297 LYS B CA 1
ATOM 4020 C C . LYS B 2 302 ? -36.186 51.931 -18.986 1 45.36 297 LYS B C 1
ATOM 4021 O O . LYS B 2 302 ? -36.227 53.106 -18.646 1 46.33 297 LYS B O 1
ATOM 4027 N N . GLY B 2 303 ? -36.403 51.56 -20.248 1 45.42 298 GLY B N 1
ATOM 4028 C CA . GLY B 2 303 ? -36.778 52.504 -21.288 1 45.97 298 GLY B CA 1
ATOM 4029 C C . GLY B 2 303 ? -35.634 53.033 -22.126 1 46.96 298 GLY B C 1
ATOM 4030 O O . GLY B 2 303 ? -35.869 53.833 -23.027 1 47.8 298 GLY B O 1
ATOM 4031 N N . LEU B 2 304 ? -34.389 52.624 -21.846 1 46.65 299 LEU B N 1
ATOM 4032 C CA . LEU B 2 304 ? -33.245 53.057 -22.645 1 47.02 299 LEU B CA 1
ATOM 4033 C C . LEU B 2 304 ? -33.203 52.279 -23.964 1 48.07 299 LEU B C 1
ATOM 4034 O O . LEU B 2 304 ? -33.521 51.09 -23.96 1 48.72 299 LEU B O 1
ATOM 4039 N N . ASP B 2 305 ? -32.825 52.923 -25.09 1 48.33 300 ASP B N 1
ATOM 4040 C CA . ASP B 2 305 ? -32.69 52.166 -26.349 1 49.25 300 ASP B CA 1
ATOM 4041 C C . ASP B 2 305 ? -31.363 51.376 -26.36 1 49.16 300 ASP B C 1
ATOM 4042 O O . ASP B 2 305 ? -30.495 51.631 -25.522 1 49.25 300 ASP B O 1
ATOM 4047 N N . GLU B 2 306 ? -31.194 50.431 -27.287 1 48.88 301 GLU B N 1
ATOM 4048 C CA . GLU B 2 306 ? -29.961 49.638 -27.366 1 49.5 301 GLU B CA 1
ATOM 4049 C C . GLU B 2 306 ? -28.681 50.467 -27.402 1 50.51 301 GLU B C 1
ATOM 4050 O O . GLU B 2 306 ? -27.688 50.067 -26.805 1 51.43 301 GLU B O 1
ATOM 4056 N N . ASP B 2 307 ? -28.7 51.626 -28.068 1 50.71 302 ASP B N 1
ATOM 4057 C CA . ASP B 2 307 ? -27.517 52.483 -28.133 1 51.42 302 ASP B CA 1
ATOM 4058 C C . ASP B 2 307 ? -27.269 53.229 -26.834 1 51.04 302 ASP B C 1
ATOM 4059 O O . ASP B 2 307 ? -26.122 53.363 -26.436 1 51.3 302 ASP B O 1
ATOM 4064 N N . GLU B 2 308 ? -28.327 53.697 -26.16 1 50.81 303 GLU B N 1
ATOM 4065 C CA . GLU B 2 308 ? -28.181 54.383 -24.88 1 50.69 303 GLU B CA 1
ATOM 4066 C C . GLU B 2 308 ? -27.683 53.382 -23.827 1 49.4 303 GLU B C 1
ATOM 4067 O O . GLU B 2 308 ? -26.791 53.717 -23.047 1 49.73 303 GLU B O 1
ATOM 4073 N N . ALA B 2 309 ? -28.247 52.154 -23.824 1 47.44 304 ALA B N 1
ATOM 4074 C CA . ALA B 2 309 ? -27.893 51.089 -22.895 1 46.34 304 ALA B CA 1
ATOM 4075 C C . ALA B 2 309 ? -26.446 50.644 -23.07 1 45.62 304 ALA B C 1
ATOM 4076 O O . ALA B 2 309 ? -25.745 50.466 -22.076 1 45.31 304 ALA B O 1
ATOM 4078 N N . THR B 2 310 ? -25.987 50.495 -24.33 1 45.37 305 THR B N 1
ATOM 4079 C CA . THR B 2 310 ? -24.616 50.108 -24.641 1 45.51 305 THR B CA 1
ATOM 4080 C C . THR B 2 310 ? -23.658 51.215 -24.186 1 46.66 305 THR B C 1
ATOM 4081 O O . THR B 2 310 ? -22.648 50.932 -23.54 1 47.3 305 THR B O 1
ATOM 4085 N N . GLU B 2 311 ? -24.011 52.48 -24.457 1 46.46 306 GLU B N 1
ATOM 4086 C CA . GLU B 2 311 ? -23.232 53.652 -24.058 1 46.98 306 GLU B CA 1
ATOM 4087 C C . GLU B 2 311 ? -23.069 53.703 -22.552 1 46.79 306 GLU B C 1
ATOM 4088 O O . GLU B 2 311 ? -22.003 54.043 -22.073 1 47.27 306 GLU B O 1
ATOM 4094 N N . ILE B 2 312 ? -24.109 53.348 -21.802 1 46.4 307 ILE B N 1
ATOM 4095 C CA . ILE B 2 312 ? -24.072 53.333 -20.345 1 46.07 307 ILE B CA 1
ATOM 4096 C C . ILE B 2 312 ? -23.112 52.27 -19.823 1 44.08 307 ILE B C 1
ATOM 4097 O O . ILE B 2 312 ? -22.307 52.561 -18.94 1 43.1 307 ILE B O 1
ATOM 4102 N N . ILE B 2 313 ? -23.188 51.053 -20.389 1 43.72 308 ILE B N 1
ATOM 4103 C CA . ILE B 2 313 ? -22.323 49.917 -20.054 1 44.25 308 ILE B CA 1
ATOM 4104 C C . ILE B 2 313 ? -20.862 50.23 -20.335 1 45.58 308 ILE B C 1
ATOM 4105 O O . ILE B 2 313 ? -20.021 50.026 -19.466 1 46.05 308 ILE B O 1
ATOM 4110 N N . VAL B 2 314 ? -20.574 50.751 -21.531 1 46.1 309 VAL B N 1
ATOM 4111 C CA . VAL B 2 314 ? -19.232 51.131 -21.958 1 47.16 309 VAL B CA 1
ATOM 4112 C C . VAL B 2 314 ? -18.668 52.245 -21.064 1 48.84 309 VAL B C 1
ATOM 4113 O O . VAL B 2 314 ? -17.523 52.147 -20.635 1 49.22 309 VAL B O 1
ATOM 4117 N N . LYS B 2 315 ? -19.48 53.266 -20.734 1 49.48 310 LYS B N 1
ATOM 4118 C CA . LYS B 2 315 ? -19.028 54.348 -19.863 1 50.38 310 LYS B CA 1
ATOM 4119 C C . LYS B 2 315 ? -18.705 53.842 -18.462 1 50.3 310 LYS B C 1
ATOM 4120 O O . LYS B 2 315 ? -17.716 54.262 -17.886 1 50.6 310 LYS B O 1
ATOM 4126 N N . GLY B 2 316 ? -19.505 52.927 -17.945 1 49.97 311 GLY B N 1
ATOM 4127 C CA . GLY B 2 316 ? -19.251 52.345 -16.637 1 50.51 311 GLY B CA 1
ATOM 4128 C C . GLY B 2 316 ? -18.003 51.481 -16.646 1 51 311 GLY B C 1
ATOM 4129 O O . GLY B 2 316 ? -17.261 51.457 -15.666 1 51.51 311 GLY B O 1
ATOM 4130 N N . MET B 2 317 ? -17.772 50.761 -17.76 1 50.54 312 MET B N 1
ATOM 4131 C CA . MET B 2 317 ? -16.645 49.866 -17.979 1 50.58 312 MET B CA 1
ATOM 4132 C C . MET B 2 317 ? -15.325 50.643 -17.93 1 51.29 312 MET B C 1
ATOM 4133 O O . MET B 2 317 ? -14.377 50.209 -17.271 1 51.09 312 MET B O 1
ATOM 4138 N N . ILE B 2 318 ? -15.289 51.818 -18.581 1 51.8 313 ILE B N 1
ATOM 4139 C CA . ILE B 2 318 ? -14.105 52.665 -18.642 1 52.56 313 ILE B CA 1
ATOM 4140 C C . ILE B 2 318 ? -13.975 53.668 -17.463 1 55.24 313 ILE B C 1
ATOM 4141 O O . ILE B 2 318 ? -13.024 54.437 -17.433 1 55.95 313 ILE B O 1
ATOM 4146 N N . GLY B 2 319 ? -14.875 53.621 -16.491 1 57.18 314 GLY B N 1
ATOM 4147 C CA . GLY B 2 319 ? -14.791 54.469 -15.307 1 59.92 314 GLY B CA 1
ATOM 4148 C C . GLY B 2 319 ? -15.226 55.915 -15.458 1 63.14 314 GLY B C 1
ATOM 4149 O O . GLY B 2 319 ? -14.774 56.774 -14.688 1 63.06 314 GLY B O 1
ATOM 4150 N N . ASP B 2 320 ? -16.13 56.198 -16.435 1 65.43 315 ASP B N 1
ATOM 4151 C CA . ASP B 2 320 ? -16.698 57.531 -16.691 1 67.83 315 ASP B CA 1
ATOM 4152 C C . ASP B 2 320 ? -17.948 57.799 -15.821 1 70.09 315 ASP B C 1
ATOM 4153 O O . ASP B 2 320 ? -18.13 58.909 -15.319 1 70.66 315 ASP B O 1
ATOM 4158 N N . LEU B 2 321 ? -18.837 56.781 -15.712 1 71.43 316 LEU B N 1
ATOM 4159 C CA . LEU B 2 321 ? -20.159 56.771 -15.043 1 72.88 316 LEU B CA 1
ATOM 4160 C C . LEU B 2 321 ? -20.138 56.774 -13.501 1 73.94 316 LEU B C 1
ATOM 4161 O O . LEU B 2 321 ? -21.089 56.297 -12.858 1 74.27 316 LEU B O 1
ATOM 4166 N N . GLY C 1 1 ? -22.558 27.973 33.524 1 64 -2 GLY C N 1
ATOM 4167 C CA . GLY C 1 1 ? -21.8 27.047 34.358 1 63.9 -2 GLY C CA 1
ATOM 4168 C C . GLY C 1 1 ? -22.024 25.583 34.021 1 63.21 -2 GLY C C 1
ATOM 4169 O O . GLY C 1 1 ? -22.046 25.197 32.846 1 63.56 -2 GLY C O 1
ATOM 4170 N N . GLU C 1 2 ? -22.171 24.761 35.058 1 61.96 -1 GLU C N 1
ATOM 4171 C CA . GLU C 1 2 ? -22.389 23.326 34.918 1 61.51 -1 GLU C CA 1
ATOM 4172 C C . GLU C 1 2 ? -23.862 22.923 35.123 1 60.05 -1 GLU C C 1
ATOM 4173 O O . GLU C 1 2 ? -24.115 21.745 35.408 1 60.03 -1 GLU C O 1
ATOM 4179 N N . PHE C 1 3 ? -24.824 23.877 35.044 1 58.07 0 PHE C N 1
ATOM 4180 C CA . PHE C 1 3 ? -26.231 23.53 35.282 1 56.55 0 PHE C CA 1
ATOM 4181 C C . PHE C 1 3 ? -26.931 23.082 34.017 1 55.95 0 PHE C C 1
ATOM 4182 O O . PHE C 1 3 ? -26.917 23.802 33.007 1 55.62 0 PHE C O 1
ATOM 4190 N N . MET C 1 4 ? -27.538 21.872 34.083 1 55.35 1 MET C N 1
ATOM 4191 C CA . MET C 1 4 ? -28.269 21.209 33 1 55.24 1 MET C CA 1
ATOM 4192 C C . MET C 1 4 ? -27.378 20.764 31.84 1 55.19 1 MET C C 1
ATOM 4193 O O . MET C 1 4 ? -27.91 20.479 30.777 1 55.02 1 MET C O 1
ATOM 4198 N N . VAL C 1 5 ? -26.047 20.677 32.033 1 55.07 2 VAL C N 1
ATOM 4199 C CA . VAL C 1 5 ? -25.147 20.298 30.951 1 55.63 2 VAL C CA 1
ATOM 4200 C C . VAL C 1 5 ? -25.313 18.855 30.509 1 56.38 2 VAL C C 1
ATOM 4201 O O . VAL C 1 5 ? -24.983 18.537 29.36 1 55.79 2 VAL C O 1
ATOM 4205 N N . SER C 1 6 ? -25.826 17.974 31.397 1 56.82 3 SER C N 1
ATOM 4206 C CA . SER C 1 6 ? -26.006 16.558 31.056 1 57.22 3 SER C CA 1
ATOM 4207 C C . SER C 1 6 ? -27.026 16.301 29.947 1 57.3 3 SER C C 1
ATOM 4208 O O . SER C 1 6 ? -26.948 15.271 29.288 1 57.73 3 SER C O 1
ATOM 4211 N N . ILE C 1 7 ? -27.945 17.243 29.716 1 56.59 4 ILE C N 1
ATOM 4212 C CA . ILE C 1 7 ? -28.918 17.157 28.627 1 56.28 4 ILE C CA 1
ATOM 4213 C C . ILE C 1 7 ? -28.587 18.126 27.448 1 56.44 4 ILE C C 1
ATOM 4214 O O . ILE C 1 7 ? -29.419 18.379 26.578 1 56.35 4 ILE C O 1
ATOM 4219 N N . MET C 1 8 ? -27.382 18.679 27.438 1 56.61 5 MET C N 1
ATOM 4220 C CA . MET C 1 8 ? -26.947 19.596 26.404 1 57.31 5 MET C CA 1
ATOM 4221 C C . MET C 1 8 ? -26.048 18.9 25.402 1 57.42 5 MET C C 1
ATOM 4222 O O . MET C 1 8 ? -25.097 18.209 25.774 1 57.04 5 MET C O 1
ATOM 4227 N N . LEU C 1 9 ? -26.359 19.084 24.125 1 57.91 6 LEU C N 1
ATOM 4228 C CA . LEU C 1 9 ? -25.57 18.532 23.03 1 58.25 6 LEU C CA 1
ATOM 4229 C C . LEU C 1 9 ? -24.439 19.501 22.717 1 58.29 6 LEU C C 1
ATOM 4230 O O . LEU C 1 9 ? -23.284 19.098 22.65 1 58.61 6 LEU C O 1
ATOM 4235 N N . LEU C 1 10 ? -24.766 20.781 22.561 1 58.03 7 LEU C N 1
ATOM 4236 C CA . LEU C 1 10 ? -23.8 21.804 22.195 1 58.66 7 LEU C CA 1
ATOM 4237 C C . LEU C 1 10 ? -23.854 22.949 23.219 1 60.1 7 LEU C C 1
ATOM 4238 O O . LEU C 1 10 ? -24.927 23.322 23.701 1 60.03 7 LEU C O 1
ATOM 4243 N N . LYS C 1 11 ? -22.687 23.488 23.561 1 61.03 8 LYS C N 1
ATOM 4244 C CA . LYS C 1 11 ? -22.596 24.606 24.477 1 62.66 8 LYS C CA 1
ATOM 4245 C C . LYS C 1 11 ? -21.556 25.596 23.993 1 64.1 8 LYS C C 1
ATOM 4246 O O . LYS C 1 11 ? -20.365 25.315 24.068 1 64.66 8 LYS C O 1
ATOM 4252 N N . VAL C 1 12 ? -21.993 26.749 23.495 1 64.68 9 VAL C N 1
ATOM 4253 C CA . VAL C 1 12 ? -21.083 27.8 23.074 1 65.87 9 VAL C CA 1
ATOM 4254 C C . VAL C 1 12 ? -20.997 28.781 24.244 1 67.77 9 VAL C C 1
ATOM 4255 O O . VAL C 1 12 ? -22.013 29.348 24.651 1 67.72 9 VAL C O 1
ATOM 4259 N N . GLU C 1 13 ? -19.796 28.951 24.809 1 69.08 10 GLU C N 1
ATOM 4260 C CA . GLU C 1 13 ? -19.585 29.846 25.944 1 70.72 10 GLU C CA 1
ATOM 4261 C C . GLU C 1 13 ? -18.763 31.065 25.52 1 71.91 10 GLU C C 1
ATOM 4262 O O . GLU C 1 13 ? -17.663 30.904 24.996 1 71.81 10 GLU C O 1
ATOM 4268 N N . ASP C 1 14 ? -19.306 32.279 25.75 1 72.9 11 ASP C N 1
ATOM 4269 C CA . ASP C 1 14 ? -18.735 33.612 25.461 1 74.35 11 ASP C CA 1
ATOM 4270 C C . ASP C 1 14 ? -17.74 33.612 24.29 1 74.96 11 ASP C C 1
ATOM 4271 O O . ASP C 1 14 ? -16.557 33.888 24.471 1 75.52 11 ASP C O 1
ATOM 4276 N N . LEU C 1 15 ? -18.226 33.261 23.102 1 74.65 12 LEU C N 1
ATOM 4277 C CA . LEU C 1 15 ? -17.408 33.1 21.908 1 74.79 12 LEU C CA 1
ATOM 4278 C C . LEU C 1 15 ? -17.099 34.378 21.13 1 75.36 12 LEU C C 1
ATOM 4279 O O . LEU C 1 15 ? -18.012 35.089 20.716 1 75.27 12 LEU C O 1
ATOM 4284 N N . HIS C 1 16 ? -15.81 34.632 20.876 1 75.85 13 HIS C N 1
ATOM 4285 C CA . HIS C 1 16 ? -15.351 35.787 20.115 1 76.96 13 HIS C CA 1
ATOM 4286 C C . HIS C 1 16 ? -14.637 35.315 18.846 1 78 13 HIS C C 1
ATOM 4287 O O . HIS C 1 16 ? -13.612 34.656 18.936 1 78.04 13 HIS C O 1
ATOM 4294 N N . VAL C 1 17 ? -15.192 35.614 17.667 1 78.66 14 VAL C N 1
ATOM 4295 C CA . VAL C 1 17 ? -14.591 35.203 16.401 1 79.81 14 VAL C CA 1
ATOM 4296 C C . VAL C 1 17 ? -14.275 36.435 15.557 1 80.96 14 VAL C C 1
ATOM 4297 O O . VAL C 1 17 ? -15.142 37.274 15.34 1 80.69 14 VAL C O 1
ATOM 4301 N N . TYR C 1 18 ? -13.023 36.567 15.114 1 82.15 15 TYR C N 1
ATOM 4302 C CA . TYR C 1 18 ? -12.595 37.718 14.328 1 83.78 15 TYR C CA 1
ATOM 4303 C C . TYR C 1 18 ? -12.416 37.348 12.86 1 84.91 15 TYR C C 1
ATOM 4304 O O . TYR C 1 18 ? -11.808 36.32 12.551 1 85.18 15 TYR C O 1
ATOM 4313 N N . ARG C 1 19 ? -12.898 38.201 11.955 1 85.44 16 ARG C N 1
ATOM 4314 C CA . ARG C 1 19 ? -12.691 37.986 10.53 1 86.68 16 ARG C CA 1
ATOM 4315 C C . ARG C 1 19 ? -11.934 39.186 10 1 87.21 16 ARG C C 1
ATOM 4316 O O . ARG C 1 19 ? -12.525 40.198 9.626 1 87.1 16 ARG C O 1
ATOM 4324 N N . GLY C 1 20 ? -10.615 39.079 10.054 1 87.65 17 GLY C N 1
ATOM 4325 C CA . GLY C 1 20 ? -9.717 40.156 9.682 1 88.52 17 GLY C CA 1
ATOM 4326 C C . GLY C 1 20 ? -9.534 41.072 10.873 1 89.34 17 GLY C C 1
ATOM 4327 O O . GLY C 1 20 ? -9.227 40.616 11.978 1 89.51 17 GLY C O 1
ATOM 4328 N N . ASN C 1 21 ? -9.765 42.365 10.671 1 89.62 18 ASN C N 1
ATOM 4329 C CA . ASN C 1 21 ? -9.647 43.356 11.743 1 90.16 18 ASN C CA 1
ATOM 4330 C C . ASN C 1 21 ? -10.953 43.451 12.577 1 90.01 18 ASN C C 1
ATOM 4331 O O . ASN C 1 21 ? -10.91 43.864 13.739 1 90.19 18 ASN C O 1
ATOM 4336 N N . ARG C 1 22 ? -12.106 43.069 11.974 1 89.38 19 ARG C N 1
ATOM 4337 C CA . ARG C 1 22 ? -13.433 43.111 12.595 1 88.99 19 ARG C CA 1
ATOM 4338 C C . ARG C 1 22 ? -13.718 41.93 13.5 1 87.67 19 ARG C C 1
ATOM 4339 O O . ARG C 1 22 ? -13.424 40.792 13.152 1 87.83 19 ARG C O 1
ATOM 4347 N N . GLU C 1 23 ? -14.366 42.194 14.627 1 86.4 20 GLU C N 1
ATOM 4348 C CA . GLU C 1 23 ? -14.805 41.145 15.541 1 85.59 20 GLU C CA 1
ATOM 4349 C C . GLU C 1 23 ? -16.255 40.871 15.133 1 84.52 20 GLU C C 1
ATOM 4350 O O . GLU C 1 23 ? -17.09 41.772 15.248 1 84.91 20 GLU C O 1
ATOM 4356 N N . ILE C 1 24 ? -16.549 39.678 14.594 1 82.84 21 ILE C N 1
ATOM 4357 C CA . ILE C 1 24 ? -17.905 39.374 14.132 1 81.66 21 ILE C CA 1
ATOM 4358 C C . ILE C 1 24 ? -18.754 38.881 15.296 1 80.53 21 ILE C C 1
ATOM 4359 O O . ILE C 1 24 ? -19.833 39.423 15.535 1 80.7 21 ILE C O 1
ATOM 4364 N N . LEU C 1 25 ? -18.27 37.874 16.029 1 79.19 22 LEU C N 1
ATOM 4365 C CA . LEU C 1 25 ? -18.988 37.377 17.194 1 78.25 22 LEU C CA 1
ATOM 4366 C C . LEU C 1 25 ? -18.359 38.023 18.428 1 77.82 22 LEU C C 1
ATOM 4367 O O . LEU C 1 25 ? -17.149 37.94 18.614 1 77.86 22 LEU C O 1
ATOM 4372 N N . LYS C 1 26 ? -19.154 38.747 19.212 1 77.2 23 LYS C N 1
ATOM 4373 C CA . LYS C 1 26 ? -18.641 39.469 20.373 1 77.19 23 LYS C CA 1
ATOM 4374 C C . LYS C 1 26 ? -19.196 38.881 21.68 1 77.02 23 LYS C C 1
ATOM 4375 O O . LYS C 1 26 ? -19.856 39.577 22.447 1 77.38 23 LYS C O 1
ATOM 4381 N N . GLY C 1 27 ? -18.926 37.604 21.919 1 76.21 24 GLY C N 1
ATOM 4382 C CA . GLY C 1 27 ? -19.395 36.924 23.117 1 75.93 24 GLY C CA 1
ATOM 4383 C C . GLY C 1 27 ? -20.707 36.208 22.893 1 75.51 24 GLY C C 1
ATOM 4384 O O . GLY C 1 27 ? -21.763 36.674 23.338 1 75.94 24 GLY C O 1
ATOM 4385 N N . VAL C 1 28 ? -20.656 35.065 22.2 1 74.4 25 VAL C N 1
ATOM 4386 C CA . VAL C 1 28 ? -21.86 34.296 21.917 1 73.67 25 VAL C CA 1
ATOM 4387 C C . VAL C 1 28 ? -22.11 33.247 22.982 1 73.16 25 VAL C C 1
ATOM 4388 O O . VAL C 1 28 ? -21.261 32.394 23.227 1 73.23 25 VAL C O 1
ATOM 4392 N N . ASN C 1 29 ? -23.268 33.318 23.628 1 72.62 26 ASN C N 1
ATOM 4393 C CA . ASN C 1 29 ? -23.661 32.317 24.61 1 72.41 26 ASN C CA 1
ATOM 4394 C C . ASN C 1 29 ? -24.904 31.662 24.049 1 71.05 26 ASN C C 1
ATOM 4395 O O . ASN C 1 29 ? -25.965 32.279 23.964 1 71.55 26 ASN C O 1
ATOM 4400 N N . LEU C 1 30 ? -24.75 30.425 23.609 1 69.05 27 LEU C N 1
ATOM 4401 C CA . LEU C 1 30 ? -25.808 29.675 22.959 1 67.84 27 LEU C CA 1
ATOM 4402 C C . LEU C 1 30 ? -25.705 28.206 23.4 1 65.85 27 LEU C C 1
ATOM 4403 O O . LEU C 1 30 ? -24.607 27.715 23.653 1 65.89 27 LEU C O 1
ATOM 4408 N N . THR C 1 31 ? -26.837 27.513 23.525 1 64.12 28 THR C N 1
ATOM 4409 C CA . THR C 1 31 ? -26.83 26.087 23.872 1 63.32 28 THR C CA 1
ATOM 4410 C C . THR C 1 31 ? -27.801 25.346 22.97 1 62.32 28 THR C C 1
ATOM 4411 O O . THR C 1 31 ? -28.833 25.895 22.581 1 62.32 28 THR C O 1
ATOM 4415 N N . VAL C 1 32 ? -27.488 24.094 22.648 1 61.36 29 VAL C N 1
ATOM 4416 C CA . VAL C 1 32 ? -28.401 23.26 21.878 1 61 29 VAL C CA 1
ATOM 4417 C C . VAL C 1 32 ? -28.625 22.022 22.709 1 61.03 29 VAL C C 1
ATOM 4418 O O . VAL C 1 32 ? -27.669 21.404 23.166 1 60.59 29 VAL C O 1
ATOM 4422 N N . GLU C 1 33 ? -29.886 21.733 23.001 1 61.35 30 GLU C N 1
ATOM 4423 C CA . GLU C 1 33 ? -30.225 20.59 23.825 1 62.13 30 GLU C CA 1
ATOM 4424 C C . GLU C 1 33 ? -30.619 19.384 22.993 1 62.34 30 GLU C C 1
ATOM 4425 O O . GLU C 1 33 ? -30.836 19.507 21.791 1 62.54 30 GLU C O 1
ATOM 4431 N N . GLU C 1 34 ? -30.686 18.21 23.625 1 62.19 31 GLU C N 1
ATOM 4432 C CA . GLU C 1 34 ? -31.058 16.985 22.94 1 62.44 31 GLU C CA 1
ATOM 4433 C C . GLU C 1 34 ? -32.505 17.086 22.423 1 63.36 31 GLU C C 1
ATOM 4434 O O . GLU C 1 34 ? -33.346 17.709 23.071 1 64.08 31 GLU C O 1
ATOM 4440 N N . ASN C 1 35 ? -32.767 16.563 21.221 1 63.56 32 ASN C N 1
ATOM 4441 C CA . ASN C 1 35 ? -34.087 16.537 20.57 1 64.38 32 ASN C CA 1
ATOM 4442 C C . ASN C 1 35 ? -34.724 17.924 20.327 1 64.31 32 ASN C C 1
ATOM 4443 O O . ASN C 1 35 ? -35.956 18.059 20.355 1 65.35 32 ASN C O 1
ATOM 4448 N N . GLU C 1 36 ? -33.903 18.947 20.099 1 62.79 33 GLU C N 1
ATOM 4449 C CA . GLU C 1 36 ? -34.397 20.312 19.949 1 61.85 33 GLU C CA 1
ATOM 4450 C C . GLU C 1 36 ? -34.163 20.939 18.57 1 61.15 33 GLU C C 1
ATOM 4451 O O . GLU C 1 36 ? -33.077 20.811 18 1 61.33 33 GLU C O 1
ATOM 4457 N N . ILE C 1 37 ? -35.178 21.64 18.048 1 59.92 34 ILE C N 1
ATOM 4458 C CA . ILE C 1 37 ? -35.033 22.41 16.829 1 59.16 34 ILE C CA 1
ATOM 4459 C C . ILE C 1 37 ? -34.828 23.827 17.357 1 59.54 34 ILE C C 1
ATOM 4460 O O . ILE C 1 37 ? -35.789 24.48 17.767 1 59.46 34 ILE C O 1
ATOM 4465 N N . HIS C 1 38 ? -33.563 24.247 17.471 1 59.65 35 HIS C N 1
ATOM 4466 C CA . HIS C 1 38 ? -33.22 25.559 18 1 60.29 35 HIS C CA 1
ATOM 4467 C C . HIS C 1 38 ? -32.826 26.479 16.838 1 60.9 35 HIS C C 1
ATOM 4468 O O . HIS C 1 38 ? -31.799 26.266 16.197 1 61.35 35 HIS C O 1
ATOM 4475 N N . ALA C 1 39 ? -33.67 27.486 16.549 1 60.71 36 ALA C N 1
ATOM 4476 C CA . ALA C 1 39 ? -33.462 28.415 15.451 1 60.98 36 ALA C CA 1
ATOM 4477 C C . ALA C 1 39 ? -32.71 29.665 15.856 1 62.16 36 ALA C C 1
ATOM 4478 O O . ALA C 1 39 ? -32.87 30.156 16.958 1 62.22 36 ALA C O 1
ATOM 4480 N N . ILE C 1 40 ? -31.883 30.181 14.954 1 63.03 37 ILE C N 1
ATOM 4481 C CA . ILE C 1 40 ? -31.117 31.391 15.184 1 64.16 37 ILE C CA 1
ATOM 4482 C C . ILE C 1 40 ? -31.52 32.46 14.162 1 64.71 37 ILE C C 1
ATOM 4483 O O . ILE C 1 40 ? -31.357 32.264 12.961 1 64.55 37 ILE C O 1
ATOM 4488 N N . ILE C 1 41 ? -32.088 33.568 14.643 1 65.08 38 ILE C N 1
ATOM 4489 C CA . ILE C 1 41 ? -32.498 34.655 13.77 1 65.98 38 ILE C CA 1
ATOM 4490 C C . ILE C 1 41 ? -31.611 35.859 13.947 1 66.4 38 ILE C C 1
ATOM 4491 O O . ILE C 1 41 ? -31.008 36.039 15.001 1 66.34 38 ILE C O 1
ATOM 4496 N N . GLY C 1 42 ? -31.536 36.68 12.912 1 66.56 39 GLY C N 1
ATOM 4497 C CA . GLY C 1 42 ? -30.737 37.884 12.962 1 67.58 39 GLY C CA 1
ATOM 4498 C C . GLY C 1 42 ? -30.639 38.549 11.615 1 68.69 39 GLY C C 1
ATOM 4499 O O . GLY C 1 42 ? -30.82 37.919 10.566 1 69.07 39 GLY C O 1
ATOM 4500 N N . PRO C 1 43 ? -30.333 39.845 11.628 1 69.02 40 PRO C N 1
ATOM 4501 C CA . PRO C 1 43 ? -30.21 40.57 10.36 1 69.17 40 PRO C CA 1
ATOM 4502 C C . PRO C 1 43 ? -28.944 40.19 9.579 1 69.14 40 PRO C C 1
ATOM 4503 O O . PRO C 1 43 ? -28.193 39.305 9.983 1 69.46 40 PRO C O 1
ATOM 4507 N N . ASN C 1 44 ? -28.717 40.844 8.446 1 68.64 41 ASN C N 1
ATOM 4508 C CA . ASN C 1 44 ? -27.515 40.638 7.652 1 68.58 41 ASN C CA 1
ATOM 4509 C C . ASN C 1 44 ? -26.341 41.236 8.446 1 68.17 41 ASN C C 1
ATOM 4510 O O . ASN C 1 44 ? -26.473 42.295 9.056 1 68.51 41 ASN C O 1
ATOM 4515 N N . GLY C 1 45 ? -25.227 40.531 8.479 1 67.48 42 GLY C N 1
ATOM 4516 C CA . GLY C 1 45 ? -24.039 40.996 9.183 1 67.2 42 GLY C CA 1
ATOM 4517 C C . GLY C 1 45 ? -24.02 40.738 10.67 1 66.94 42 GLY C C 1
ATOM 4518 O O . GLY C 1 45 ? -23.1 41.193 11.352 1 67.3 42 GLY C O 1
ATOM 4519 N N . ALA C 1 46 ? -25.019 39.997 11.189 1 66.14 43 ALA C N 1
ATOM 4520 C CA . ALA C 1 46 ? -25.11 39.679 12.608 1 66.01 43 ALA C CA 1
ATOM 4521 C C . ALA C 1 46 ? -24.13 38.587 13.067 1 65.63 43 ALA C C 1
ATOM 4522 O O . ALA C 1 46 ? -23.831 38.5 14.26 1 66.13 43 ALA C O 1
ATOM 4524 N N . GLY C 1 47 ? -23.676 37.741 12.144 1 64.44 44 GLY C N 1
ATOM 4525 C CA . GLY C 1 47 ? -22.743 36.67 12.475 1 63.57 44 GLY C CA 1
ATOM 4526 C C . GLY C 1 47 ? -23.304 35.262 12.418 1 62.04 44 GLY C C 1
ATOM 4527 O O . GLY C 1 47 ? -22.66 34.33 12.898 1 62.05 44 GLY C O 1
ATOM 4528 N N . LYS C 1 48 ? -24.493 35.096 11.821 1 60.71 45 LYS C N 1
ATOM 4529 C CA . LYS C 1 48 ? -25.18 33.807 11.674 1 60.05 45 LYS C CA 1
ATOM 4530 C C . LYS C 1 48 ? -24.313 32.749 10.978 1 59.23 45 LYS C C 1
ATOM 4531 O O . LYS C 1 48 ? -24.105 31.678 11.532 1 58.92 45 LYS C O 1
ATOM 4537 N N . SER C 1 49 ? -23.799 33.056 9.78 1 58.98 46 SER C N 1
ATOM 4538 C CA . SER C 1 49 ? -22.938 32.153 9.032 1 59.06 46 SER C CA 1
ATOM 4539 C C . SER C 1 49 ? -21.631 31.91 9.766 1 58.51 46 SER C C 1
ATOM 4540 O O . SER C 1 49 ? -21.271 30.755 9.968 1 58.61 46 SER C O 1
ATOM 4543 N N . THR C 1 50 ? -20.968 32.973 10.259 1 57.66 47 THR C N 1
ATOM 4544 C CA . THR C 1 50 ? -19.725 32.852 11.029 1 57.3 47 THR C CA 1
ATOM 4545 C C . THR C 1 50 ? -19.867 31.866 12.199 1 56.81 47 THR C C 1
ATOM 4546 O O . THR C 1 50 ? -19.019 30.988 12.365 1 57.02 47 THR C O 1
ATOM 4550 N N . LEU C 1 51 ? -20.977 31.972 12.952 1 55.7 48 LEU C N 1
ATOM 4551 C CA . LEU C 1 51 ? -21.257 31.086 14.066 1 55.12 48 LEU C CA 1
ATOM 4552 C C . LEU C 1 51 ? -21.399 29.649 13.597 1 54.72 48 LEU C C 1
ATOM 4553 O O . LEU C 1 51 ? -20.805 28.764 14.198 1 55.34 48 LEU C O 1
ATOM 4558 N N . ALA C 1 52 ? -22.151 29.41 12.526 1 53.97 49 ALA C N 1
ATOM 4559 C CA . ALA C 1 52 ? -22.326 28.057 11.994 1 53.94 49 ALA C CA 1
ATOM 4560 C C . ALA C 1 52 ? -20.993 27.438 11.532 1 53.55 49 ALA C C 1
ATOM 4561 O O . ALA C 1 52 ? -20.756 26.253 11.754 1 53.96 49 ALA C O 1
ATOM 4563 N N . TYR C 1 53 ? -20.116 28.242 10.925 1 52.75 50 TYR C N 1
ATOM 4564 C CA . TYR C 1 53 ? -18.811 27.771 10.458 1 52.23 50 TYR C CA 1
ATOM 4565 C C . TYR C 1 53 ? -17.827 27.543 11.592 1 51.52 50 TYR C C 1
ATOM 4566 O O . TYR C 1 53 ? -16.948 26.7 11.465 1 51.43 50 TYR C O 1
ATOM 4575 N N . THR C 1 54 ? -17.936 28.318 12.676 1 51.2 51 THR C N 1
ATOM 4576 C CA . THR C 1 54 ? -17.042 28.194 13.825 1 51.41 51 THR C CA 1
ATOM 4577 C C . THR C 1 54 ? -17.338 26.917 14.613 1 51.28 51 THR C C 1
ATOM 4578 O O . THR C 1 54 ? -16.413 26.247 15.094 1 51.65 51 THR C O 1
ATOM 4582 N N . ILE C 1 55 ? -18.626 26.553 14.72 1 50.24 52 ILE C N 1
ATOM 4583 C CA . ILE C 1 55 ? -19.018 25.329 15.402 1 49.45 52 ILE C CA 1
ATOM 4584 C C . ILE C 1 55 ? -18.506 24.135 14.598 1 49.12 52 ILE C C 1
ATOM 4585 O O . ILE C 1 55 ? -17.881 23.25 15.167 1 49.89 52 ILE C O 1
ATOM 4590 N N . MET C 1 56 ? -18.675 24.157 13.268 1 47.99 53 MET C N 1
ATOM 4591 C CA . MET C 1 56 ? -18.234 23.063 12.412 1 47.81 53 MET C CA 1
ATOM 4592 C C . MET C 1 56 ? -16.694 22.965 12.254 1 48.95 53 MET C C 1
ATOM 4593 O O . MET C 1 56 ? -16.172 21.913 11.894 1 49.03 53 MET C O 1
ATOM 4598 N N . GLY C 1 57 ? -15.98 24.036 12.567 1 49.76 54 GLY C N 1
ATOM 4599 C CA . GLY C 1 57 ? -14.526 24.043 12.514 1 51.09 54 GLY C CA 1
ATOM 4600 C C . GLY C 1 57 ? -13.947 24.391 11.164 1 52.82 54 GLY C C 1
ATOM 4601 O O . GLY C 1 57 ? -12.811 24.023 10.857 1 53.12 54 GLY C O 1
ATOM 4602 N N . ILE C 1 58 ? -14.716 25.127 10.355 1 53.51 55 ILE C N 1
ATOM 4603 C CA . ILE C 1 58 ? -14.31 25.567 9.03 1 54.08 55 ILE C CA 1
ATOM 4604 C C . ILE C 1 58 ? -13.067 26.455 9.145 1 56.68 55 ILE C C 1
ATOM 4605 O O . ILE C 1 58 ? -12.947 27.232 10.089 1 56.84 55 ILE C O 1
ATOM 4610 N N . SER C 1 59 ? -12.105 26.271 8.236 1 58.66 56 SER C N 1
ATOM 4611 C CA . SER C 1 59 ? -10.864 27.023 8.257 1 61.02 56 SER C CA 1
ATOM 4612 C C . SER C 1 59 ? -11.111 28.502 8.042 1 62.75 56 SER C C 1
ATOM 4613 O O . SER C 1 59 ? -11.813 28.886 7.112 1 62.76 56 SER C O 1
ATOM 4616 N N . GLY C 1 60 ? -10.519 29.315 8.909 1 64.13 57 GLY C N 1
ATOM 4617 C CA . GLY C 1 60 ? -10.674 30.766 8.876 1 65.86 57 GLY C CA 1
ATOM 4618 C C . GLY C 1 60 ? -11.709 31.29 9.856 1 67.55 57 GLY C C 1
ATOM 4619 O O . GLY C 1 60 ? -11.997 32.491 9.879 1 68.02 57 GLY C O 1
ATOM 4620 N N . TYR C 1 61 ? -12.294 30.386 10.663 1 68.18 58 TYR C N 1
ATOM 4621 C CA . TYR C 1 61 ? -13.31 30.699 11.655 1 69.36 58 TYR C CA 1
ATOM 4622 C C . TYR C 1 61 ? -12.822 30.148 12.988 1 70.87 58 TYR C C 1
ATOM 4623 O O . TYR C 1 61 ? -13.369 29.183 13.516 1 70.97 58 TYR C O 1
ATOM 4632 N N . LYS C 1 62 ? -11.731 30.735 13.49 1 72.03 59 LYS C N 1
ATOM 4633 C CA . LYS C 1 62 ? -11.088 30.326 14.736 1 73.65 59 LYS C CA 1
ATOM 4634 C C . LYS C 1 62 ? -11.453 31.293 15.849 1 74.51 59 LYS C C 1
ATOM 4635 O O . LYS C 1 62 ? -11.277 32.506 15.694 1 74.85 59 LYS C O 1
ATOM 4641 N N . PRO C 1 63 ? -11.927 30.78 16.992 1 74.67 60 PRO C N 1
ATOM 4642 C CA . PRO C 1 63 ? -12.23 31.681 18.112 1 75.19 60 PRO C CA 1
ATOM 4643 C C . PRO C 1 63 ? -10.97 32.248 18.773 1 75.96 60 PRO C C 1
ATOM 4644 O O . PRO C 1 63 ? -9.947 31.568 18.871 1 76.23 60 PRO C O 1
ATOM 4648 N N . THR C 1 64 ? -11.041 33.519 19.175 1 76.08 61 THR C N 1
ATOM 4649 C CA . THR C 1 64 ? -9.984 34.24 19.888 1 76.92 61 THR C CA 1
ATOM 4650 C C . THR C 1 64 ? -10.222 34.118 21.415 1 77.34 61 THR C C 1
ATOM 4651 O O . THR C 1 64 ? -9.276 33.962 22.194 1 77.76 61 THR C O 1
ATOM 4655 N N . LYS C 1 65 ? -11.497 34.167 21.826 1 76.85 62 LYS C N 1
ATOM 4656 C CA . LYS C 1 65 ? -11.922 34.01 23.208 1 76.84 62 LYS C CA 1
ATOM 4657 C C . LYS C 1 65 ? -13.142 33.071 23.223 1 75.9 62 LYS C C 1
ATOM 4658 O O . LYS C 1 65 ? -13.894 33.013 22.25 1 76.12 62 LYS C O 1
ATOM 4664 N N . GLY C 1 66 ? -13.318 32.334 24.311 1 74.55 63 GLY C N 1
ATOM 4665 C CA . GLY C 1 66 ? -14.452 31.434 24.449 1 73.66 63 GLY C CA 1
ATOM 4666 C C . GLY C 1 66 ? -14.164 29.985 24.127 1 72.31 63 GLY C C 1
ATOM 4667 O O . GLY C 1 66 ? -13.044 29.633 23.748 1 72.14 63 GLY C O 1
ATOM 4668 N N . ARG C 1 67 ? -15.188 29.131 24.292 1 71.19 64 ARG C N 1
ATOM 4669 C CA . ARG C 1 67 ? -15.08 27.701 24.037 1 70.47 64 ARG C CA 1
ATOM 4670 C C . ARG C 1 67 ? -16.385 27.084 23.503 1 68.37 64 ARG C C 1
ATOM 4671 O O . ARG C 1 67 ? -17.488 27.541 23.824 1 68.28 64 ARG C O 1
ATOM 4679 N N . ILE C 1 68 ? -16.237 26.044 22.665 1 66.37 65 ILE C N 1
ATOM 4680 C CA . ILE C 1 68 ? -17.345 25.3 22.08 1 64.53 65 ILE C CA 1
ATOM 4681 C C . ILE C 1 68 ? -17.241 23.889 22.602 1 62.36 65 ILE C C 1
ATOM 4682 O O . ILE C 1 68 ? -16.254 23.198 22.331 1 62.11 65 ILE C O 1
ATOM 4687 N N . ILE C 1 69 ? -18.228 23.477 23.393 1 60.49 66 ILE C N 1
ATOM 4688 C CA . ILE C 1 69 ? -18.247 22.145 23.962 1 59.44 66 ILE C CA 1
ATOM 4689 C C . ILE C 1 69 ? -19.323 21.357 23.246 1 58.3 66 ILE C C 1
ATOM 4690 O O . ILE C 1 69 ? -20.461 21.81 23.163 1 58.59 66 ILE C O 1
ATOM 4695 N N . PHE C 1 70 ? -18.975 20.195 22.712 1 56.91 67 PHE C N 1
ATOM 4696 C CA . PHE C 1 70 ? -19.938 19.341 22.028 1 55.96 67 PHE C CA 1
ATOM 4697 C C . PHE C 1 70 ? -19.841 17.981 22.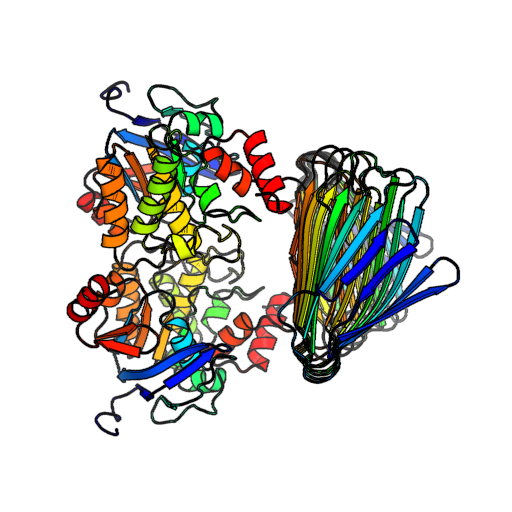671 1 56.53 67 PHE C C 1
ATOM 4698 O O . PHE C 1 70 ? -18.739 17.44 22.794 1 56.67 67 PHE C O 1
ATOM 4706 N N . LYS C 1 71 ? -20.972 17.458 23.136 1 56.74 68 LYS C N 1
ATOM 4707 C CA . LYS C 1 71 ? -21.017 16.164 23.811 1 57.71 68 LYS C CA 1
ATOM 4708 C C . LYS C 1 71 ? -20.065 16.07 25.024 1 59.09 68 LYS C C 1
ATOM 4709 O O . LYS C 1 71 ? -19.431 15.043 25.228 1 59.32 68 LYS C O 1
ATOM 4715 N N . GLY C 1 72 ? -19.945 17.157 25.783 1 59.83 69 GLY C N 1
ATOM 4716 C CA . GLY C 1 72 ? -19.056 17.227 26.937 1 60.94 69 GLY C CA 1
ATOM 4717 C C . GLY C 1 72 ? -17.587 17.458 26.617 1 62.24 69 GLY C C 1
ATOM 4718 O O . GLY C 1 72 ? -16.787 17.702 27.522 1 62.24 69 GLY C O 1
ATOM 4719 N N . VAL C 1 73 ? -17.207 17.383 25.331 1 62.95 70 VAL C N 1
ATOM 4720 C CA . VAL C 1 73 ? -15.818 17.552 24.918 1 63.84 70 VAL C CA 1
ATOM 4721 C C . VAL C 1 73 ? -15.578 18.944 24.358 1 65.02 70 VAL C C 1
ATOM 4722 O O . VAL C 1 73 ? -16.384 19.414 23.566 1 65.42 70 VAL C O 1
ATOM 4726 N N . ASP C 1 74 ? -14.483 19.611 24.76 1 65.53 71 ASP C N 1
ATOM 4727 C CA . ASP C 1 74 ? -14.143 20.926 24.214 1 66.54 71 ASP C CA 1
ATOM 4728 C C . ASP C 1 74 ? -13.453 20.621 22.899 1 66.77 71 ASP C C 1
ATOM 4729 O O . ASP C 1 74 ? -12.361 20.056 22.89 1 67.2 71 ASP C O 1
ATOM 4734 N N . ILE C 1 75 ? -14.089 20.981 21.785 1 66.41 72 ILE C N 1
ATOM 4735 C CA . ILE C 1 75 ? -13.592 20.655 20.453 1 66.15 72 ILE C CA 1
ATOM 4736 C C . ILE C 1 75 ? -12.599 21.675 19.884 1 67.37 72 ILE C C 1
ATOM 4737 O O . ILE C 1 75 ? -12.416 21.73 18.673 1 67.68 72 ILE C O 1
ATOM 4742 N N . ILE C 1 76 ? -11.887 22.406 20.749 1 67.89 73 ILE C N 1
ATOM 4743 C CA . ILE C 1 76 ? -10.915 23.426 20.345 1 68.74 73 ILE C CA 1
ATOM 4744 C C . ILE C 1 76 ? -9.81 22.897 19.412 1 68.45 73 ILE C C 1
ATOM 4745 O O . ILE C 1 76 ? -9.412 23.601 18.484 1 68.74 73 ILE C O 1
ATOM 4750 N N . ASP C 1 77 ? -9.337 21.666 19.628 1 67.75 74 ASP C N 1
ATOM 4751 C CA . ASP C 1 77 ? -8.27 21.107 18.793 1 67.49 74 ASP C CA 1
ATOM 4752 C C . ASP C 1 77 ? -8.758 20.071 17.748 1 65.64 74 ASP C C 1
ATOM 4753 O O . ASP C 1 77 ? -7.94 19.398 17.112 1 66.17 74 ASP C O 1
ATOM 4758 N N . LYS C 1 78 ? -10.085 19.955 17.563 1 62.99 75 LYS C N 1
ATOM 4759 C CA . LYS C 1 78 ? -10.674 19.014 16.622 1 60.41 75 LYS C CA 1
ATOM 4760 C C . LYS C 1 78 ? -10.913 19.649 15.259 1 57.15 75 LYS C C 1
ATOM 4761 O O . LYS C 1 78 ? -11.39 20.774 15.181 1 56.87 75 LYS C O 1
ATOM 4767 N N . ASN C 1 79 ? -10.58 18.932 14.182 1 54.73 76 ASN C N 1
ATOM 4768 C CA . ASN C 1 79 ? -10.796 19.429 12.823 1 52.57 76 ASN C CA 1
ATOM 4769 C C . ASN C 1 79 ? -12.223 19.091 12.321 1 50.64 76 ASN C C 1
ATOM 4770 O O . ASN C 1 79 ? -12.941 18.373 13.002 1 51.09 76 ASN C O 1
ATOM 4775 N N . ILE C 1 80 ? -12.632 19.582 11.133 1 48.57 77 ILE C N 1
ATOM 4776 C CA . ILE C 1 80 ? -13.952 19.316 10.556 1 46.95 77 ILE C CA 1
ATOM 4777 C C . ILE C 1 80 ? -14.317 17.83 10.58 1 46.11 77 ILE C C 1
ATOM 4778 O O . ILE C 1 80 ? -15.385 17.479 11.055 1 45.88 77 ILE C O 1
ATOM 4783 N N . THR C 1 81 ? -13.401 16.966 10.118 1 46.06 78 THR C N 1
ATOM 4784 C CA . THR C 1 81 ? -13.57 15.509 10.088 1 46.06 78 THR C CA 1
ATOM 4785 C C . THR C 1 81 ? -13.848 14.956 11.491 1 46.63 78 THR C C 1
ATOM 4786 O O . THR C 1 81 ? -14.801 14.201 11.676 1 46.86 78 THR C O 1
ATOM 4790 N N . GLU C 1 82 ? -13.043 15.367 12.486 1 46.76 79 GLU C N 1
ATOM 4791 C CA . GLU C 1 82 ? -13.172 14.922 13.882 1 46.93 79 GLU C CA 1
ATOM 4792 C C . GLU C 1 82 ? -14.467 15.381 14.517 1 45.66 79 GLU C C 1
ATOM 4793 O O . GLU C 1 82 ? -15.085 14.597 15.228 1 46.12 79 GLU C O 1
ATOM 4799 N N . ARG C 1 83 ? -14.922 16.605 14.212 1 44.1 80 ARG C N 1
ATOM 4800 C CA . ARG C 1 83 ? -16.205 17.095 14.707 1 43.46 80 ARG C CA 1
ATOM 4801 C C . ARG C 1 83 ? -17.36 16.361 14.033 1 43.95 80 ARG C C 1
ATOM 4802 O O . ARG C 1 83 ? -18.362 16.073 14.684 1 44.57 80 ARG C O 1
ATOM 4810 N N . ALA C 1 84 ? -17.229 16.043 12.746 1 43.97 81 ALA C N 1
ATOM 4811 C CA . ALA C 1 84 ? -18.256 15.299 12.028 1 44.65 81 ALA C CA 1
ATOM 4812 C C . ALA C 1 84 ? -18.372 13.874 12.531 1 46.1 81 ALA C C 1
ATOM 4813 O O . ALA C 1 84 ? -19.479 13.339 12.589 1 46.71 81 ALA C O 1
ATOM 4815 N N . ARG C 1 85 ? -17.242 13.266 12.939 1 46.32 82 ARG C N 1
ATOM 4816 C CA . ARG C 1 85 ? -17.238 11.913 13.482 1 46.53 82 ARG C CA 1
ATOM 4817 C C . ARG C 1 85 ? -17.859 11.813 14.889 1 46.9 82 ARG C C 1
ATOM 4818 O O . ARG C 1 85 ? -18.155 10.706 15.344 1 47.72 82 ARG C O 1
ATOM 4826 N N . MET C 1 86 ? -18.093 12.956 15.553 1 45.89 83 MET C N 1
ATOM 4827 C CA . MET C 1 86 ? -18.784 13.04 16.828 1 45.1 83 MET C CA 1
ATOM 4828 C C . MET C 1 86 ? -20.323 13.221 16.638 1 45.04 83 MET C C 1
ATOM 4829 O O . MET C 1 86 ? -21.034 13.26 17.624 1 45.36 83 MET C O 1
ATOM 4834 N N . GLY C 1 87 ? -20.817 13.372 15.41 1 44.38 84 GLY C N 1
ATOM 4835 C CA . GLY C 1 87 ? -22.246 13.531 15.162 1 44.16 84 GLY C CA 1
ATOM 4836 C C . GLY C 1 87 ? -22.706 14.924 14.771 1 43.78 84 GLY C C 1
ATOM 4837 O O . GLY C 1 87 ? -23.908 15.175 14.705 1 44.02 84 GLY C O 1
ATOM 4838 N N . MET C 1 88 ? -21.775 15.826 14.469 1 43.14 85 MET C N 1
ATOM 4839 C CA . MET C 1 88 ? -22.116 17.195 14.099 1 43.06 85 MET C CA 1
ATOM 4840 C C . MET C 1 88 ? -21.929 17.382 12.616 1 43.15 85 MET C C 1
ATOM 4841 O O . MET C 1 88 ? -20.876 17.023 12.104 1 43.79 85 MET C O 1
ATOM 4846 N N . THR C 1 89 ? -22.907 17.974 11.918 1 42.42 86 THR C N 1
ATOM 4847 C CA . THR C 1 89 ? -22.733 18.267 10.486 1 42.01 86 THR C CA 1
ATOM 4848 C C . THR C 1 89 ? -23.295 19.653 10.141 1 41.97 86 THR C C 1
ATOM 4849 O O . THR C 1 89 ? -24.019 20.241 10.935 1 42.34 86 THR C O 1
ATOM 4853 N N . LEU C 1 90 ? -22.908 20.191 8.978 1 41.52 87 LEU C N 1
ATOM 4854 C CA . LEU C 1 90 ? -23.3 21.498 8.484 1 41.04 87 LEU C CA 1
ATOM 4855 C C . LEU C 1 90 ? -23.818 21.347 7.068 1 41.35 87 LEU C C 1
ATOM 4856 O O . LEU C 1 90 ? -23.216 20.642 6.259 1 41.18 87 LEU C O 1
ATOM 4861 N N . ALA C 1 91 ? -24.962 21.985 6.779 1 41.59 88 ALA C N 1
ATOM 4862 C CA . ALA C 1 91 ? -25.519 22.067 5.438 1 41.65 88 ALA C CA 1
ATOM 4863 C C . ALA C 1 91 ? -25.351 23.529 5.101 1 41.76 88 ALA C C 1
ATOM 4864 O O . ALA C 1 91 ? -25.921 24.382 5.78 1 42.16 88 ALA C O 1
ATOM 4866 N N . TRP C 1 92 ? -24.485 23.821 4.127 1 41.21 89 TRP C N 1
ATOM 4867 C CA . TRP C 1 92 ? -24.191 25.169 3.671 1 41.19 89 TRP C CA 1
ATOM 4868 C C . TRP C 1 92 ? -25.433 25.769 3.012 1 43.16 89 TRP C C 1
ATOM 4869 O O . TRP C 1 92 ? -26.307 25.027 2.557 1 43.44 89 TRP C O 1
ATOM 4880 N N . GLN C 1 93 ? -25.494 27.106 2.906 1 44.53 90 GLN C N 1
ATOM 4881 C CA . GLN C 1 93 ? -26.612 27.75 2.233 1 46.16 90 GLN C CA 1
ATOM 4882 C C . GLN C 1 93 ? -26.562 27.465 0.735 1 47.9 90 GLN C C 1
ATOM 4883 O O . GLN C 1 93 ? -27.589 27.179 0.139 1 48.45 90 GLN C O 1
ATOM 4889 N N . GLU C 1 94 ? -25.38 27.538 0.118 1 48.77 91 GLU C N 1
ATOM 4890 C CA . GLU C 1 94 ? -25.224 27.221 -1.302 1 49.85 91 GLU C CA 1
ATOM 4891 C C . GLU C 1 94 ? -24.39 25.927 -1.348 1 49.06 91 GLU C C 1
ATOM 4892 O O . GLU C 1 94 ? -23.171 26.012 -1.356 1 49.23 91 GLU C O 1
ATOM 4898 N N . PRO C 1 95 ? -25.001 24.73 -1.312 1 47.97 92 PRO C N 1
ATOM 4899 C CA . PRO C 1 95 ? -24.203 23.504 -1.304 1 47.66 92 PRO C CA 1
ATOM 4900 C C . PRO C 1 95 ? -23.249 23.39 -2.5 1 47.77 92 PRO C C 1
ATOM 4901 O O . PRO C 1 95 ? -23.634 23.666 -3.641 1 48.49 92 PRO C O 1
ATOM 4905 N N . ALA C 1 96 ? -21.98 23.059 -2.215 1 46.67 93 ALA C N 1
ATOM 4906 C CA . ALA C 1 96 ? -20.915 22.966 -3.205 1 46.22 93 ALA C CA 1
ATOM 4907 C C . ALA C 1 96 ? -21.256 22.033 -4.35 1 47.17 93 ALA C C 1
ATOM 4908 O O . ALA C 1 96 ? -21.832 20.973 -4.12 1 48.4 93 ALA C O 1
ATOM 4910 N N . ARG C 1 97 ? -20.906 22.42 -5.585 1 46.16 94 ARG C N 1
ATOM 4911 C CA . ARG C 1 97 ? -21.076 21.534 -6.722 1 45.71 94 ARG C CA 1
ATOM 4912 C C . ARG C 1 97 ? -19.799 20.703 -6.827 1 46.41 94 ARG C C 1
ATOM 4913 O O . ARG C 1 97 ? -18.71 21.187 -6.495 1 46.44 94 ARG C O 1
ATOM 4921 N N . PHE C 1 98 ? -19.931 19.452 -7.288 1 46.49 95 PHE C N 1
ATOM 4922 C CA . PHE C 1 98 ? -18.82 18.52 -7.411 1 46.63 95 PHE C CA 1
ATOM 4923 C C . PHE C 1 98 ? -18.797 17.924 -8.786 1 48.87 95 PHE C C 1
ATOM 4924 O O . PHE C 1 98 ? -19.816 17.412 -9.255 1 48.95 95 PHE C O 1
ATOM 4932 N N . GLU C 1 99 ? -17.615 17.917 -9.41 1 50.08 96 GLU C N 1
ATOM 4933 C CA . GLU C 1 99 ? -17.468 17.302 -10.719 1 51.29 96 GLU C CA 1
ATOM 4934 C C . GLU C 1 99 ? -17.478 15.777 -10.547 1 51.45 96 GLU C C 1
ATOM 4935 O O . GLU C 1 99 ? -16.777 15.248 -9.677 1 51.77 96 GLU C O 1
ATOM 4941 N N . GLY C 1 100 ? -18.322 15.114 -11.328 1 50.65 97 GLY C N 1
ATOM 4942 C CA . GLY C 1 100 ? -18.39 13.665 -11.421 1 50.84 97 GLY C CA 1
ATOM 4943 C C . GLY C 1 100 ? -18.8 12.808 -10.243 1 51.27 97 GLY C C 1
ATOM 4944 O O . GLY C 1 100 ? -18.514 11.607 -10.248 1 51.85 97 GLY C O 1
ATOM 4945 N N . ILE C 1 101 ? -19.514 13.367 -9.258 1 50.67 98 ILE C N 1
ATOM 4946 C CA . ILE C 1 101 ? -19.992 12.571 -8.124 1 50.08 98 ILE C CA 1
ATOM 4947 C C . ILE C 1 101 ? -21.491 12.366 -8.302 1 49.82 98 ILE C C 1
ATOM 4948 O O . ILE C 1 101 ? -22.224 13.345 -8.314 1 49.96 98 ILE C O 1
ATOM 4953 N N . LYS C 1 102 ? -21.951 11.122 -8.489 1 49.45 99 LYS C N 1
ATOM 4954 C CA . LYS C 1 102 ? -23.383 10.861 -8.659 1 49.66 99 LYS C CA 1
ATOM 4955 C C . LYS C 1 102 ? -24.147 11.05 -7.35 1 49.78 99 LYS C C 1
ATOM 4956 O O . LYS C 1 102 ? -23.566 10.938 -6.269 1 49.8 99 LYS C O 1
ATOM 4962 N N . VAL C 1 103 ? -25.449 11.338 -7.452 1 49.67 100 VAL C N 1
ATOM 4963 C CA . VAL C 1 103 ? -26.34 11.527 -6.303 1 49.98 100 VAL C CA 1
ATOM 4964 C C . VAL C 1 103 ? -26.36 10.278 -5.406 1 50.3 100 VAL C C 1
ATOM 4965 O O . VAL C 1 103 ? -26.224 10.392 -4.19 1 50.6 100 VAL C O 1
ATOM 4969 N N . LYS C 1 104 ? -26.471 9.085 -6.01 1 50.17 101 LYS C N 1
ATOM 4970 C CA . LYS C 1 104 ? -26.496 7.826 -5.272 1 50.17 101 LYS C CA 1
ATOM 4971 C C . LYS C 1 104 ? -25.216 7.6 -4.451 1 50.23 101 LYS C C 1
ATOM 4972 O O . LYS C 1 104 ? -25.287 7.014 -3.369 1 50.88 101 LYS C O 1
ATOM 4978 N N . ASN C 1 105 ? -24.058 8.067 -4.943 1 49.4 102 ASN C N 1
ATOM 4979 C CA . ASN C 1 105 ? -22.805 7.918 -4.212 1 49.38 102 ASN C CA 1
ATOM 4980 C C . ASN C 1 105 ? -22.589 9.049 -3.217 1 48.16 102 ASN C C 1
ATOM 4981 O O . ASN C 1 105 ? -21.933 8.84 -2.202 1 48.86 102 ASN C O 1
ATOM 4986 N N . TYR C 1 106 ? -23.081 10.256 -3.533 1 46.28 103 TYR C N 1
ATOM 4987 C CA . TYR C 1 106 ? -22.979 11.427 -2.674 1 44.44 103 TYR C CA 1
ATOM 4988 C C . TYR C 1 106 ? -23.783 11.199 -1.399 1 44.39 103 TYR C C 1
ATOM 4989 O O . TYR C 1 106 ? -23.3 11.53 -0.317 1 44.65 103 TYR C O 1
ATOM 4998 N N . LEU C 1 107 ? -25.004 10.614 -1.52 1 43.89 104 LEU C N 1
ATOM 4999 C CA . LEU C 1 107 ? -25.889 10.369 -0.364 1 43.46 104 LEU C CA 1
ATOM 5000 C C . LEU C 1 107 ? -25.394 9.25 0.579 1 43.64 104 LEU C C 1
ATOM 5001 O O . LEU C 1 107 ? -25.874 9.136 1.709 1 44.38 104 LEU C O 1
ATOM 5006 N N . MET C 1 108 ? -24.413 8.471 0.143 1 42.7 105 MET C N 1
ATOM 5007 C CA . MET C 1 108 ? -23.799 7.451 0.974 1 42.97 105 MET C CA 1
ATOM 5008 C C . MET C 1 108 ? -22.684 8.064 1.859 1 42.57 105 MET C C 1
ATOM 5009 O O . MET C 1 108 ? -22.293 7.452 2.843 1 42.53 105 MET C O 1
ATOM 5014 N N . LEU C 1 109 ? -22.14 9.238 1.491 1 42.3 106 LEU C N 1
ATOM 5015 C CA . LEU C 1 109 ? -21.078 9.884 2.251 1 42.44 106 LEU C CA 1
ATOM 5016 C C . LEU C 1 109 ? -21.579 10.402 3.589 1 43.06 106 LEU C C 1
ATOM 5017 O O . LEU C 1 109 ? -22.458 11.254 3.646 1 43.67 106 LEU C O 1
ATOM 5022 N N . GLY C 1 110 ? -21.019 9.878 4.66 1 43.24 107 GLY C N 1
ATOM 5023 C CA . GLY C 1 110 ? -21.399 10.275 6.005 1 43.66 107 GLY C CA 1
ATOM 5024 C C . GLY C 1 110 ? -22.688 9.672 6.518 1 44.42 107 GLY C C 1
ATOM 5025 O O . GLY C 1 110 ? -23.091 9.969 7.652 1 44.68 107 GLY C O 1
ATOM 5026 N N . MET C 1 111 ? -23.337 8.808 5.705 1 44.56 108 MET C N 1
ATOM 5027 C CA . MET C 1 111 ? -24.582 8.151 6.062 1 45.81 108 MET C CA 1
ATOM 5028 C C . MET C 1 111 ? -24.457 7.406 7.407 1 47.72 108 MET C C 1
ATOM 5029 O O . MET C 1 111 ? -23.415 6.805 7.711 1 48.02 108 MET C O 1
ATOM 5034 N N . ASN C 1 112 ? -25.5 7.507 8.233 1 48.45 109 ASN C N 1
ATOM 5035 C CA . ASN C 1 112 ? -25.545 6.9 9.556 1 49.91 109 ASN C CA 1
ATOM 5036 C C . ASN C 1 112 ? -25.176 5.413 9.53 1 51.9 109 ASN C C 1
ATOM 5037 O O . ASN C 1 112 ? -25.524 4.719 8.572 1 51.95 109 ASN C O 1
ATOM 5042 N N . GLU C 1 113 ? -24.463 4.929 10.568 1 53.08 110 GLU C N 1
ATOM 5043 C CA . GLU C 1 113 ? -24.088 3.513 10.612 1 54.15 110 GLU C CA 1
ATOM 5044 C C . GLU C 1 113 ? -25.275 2.592 10.749 1 53.62 110 GLU C C 1
ATOM 5045 O O . GLU C 1 113 ? -25.128 1.427 10.421 1 53.51 110 GLU C O 1
ATOM 5051 N N . LYS C 1 114 ? -26.458 3.095 11.187 1 53.34 111 LYS C N 1
ATOM 5052 C CA . LYS C 1 114 ? -27.681 2.288 11.26 1 53.55 111 LYS C CA 1
ATOM 5053 C C . LYS C 1 114 ? -28.121 1.844 9.851 1 53.4 111 LYS C C 1
ATOM 5054 O O . LYS C 1 114 ? -28.697 0.767 9.709 1 53.36 111 LYS C O 1
ATOM 5060 N N . TYR C 1 115 ? -27.838 2.663 8.812 1 53.37 112 TYR C N 1
ATOM 5061 C CA . TYR C 1 115 ? -28.25 2.378 7.432 1 53.96 112 TYR C CA 1
ATOM 5062 C C . TYR C 1 115 ? -27.108 1.944 6.548 1 54.74 112 TYR C C 1
ATOM 5063 O O . TYR C 1 115 ? -27.299 1.053 5.722 1 54.92 112 TYR C O 1
ATOM 5072 N N . LYS C 1 116 ? -25.922 2.563 6.712 1 55.34 113 LYS C N 1
ATOM 5073 C CA . LYS C 1 116 ? -24.706 2.253 5.928 1 56.42 113 LYS C CA 1
ATOM 5074 C C . LYS C 1 116 ? -24.299 0.763 6.074 1 58.04 113 LYS C C 1
ATOM 5075 O O . LYS C 1 116 ? -23.868 0.131 5.112 1 58.65 113 LYS C O 1
ATOM 5081 N N . LYS C 1 117 ? -24.472 0.231 7.291 1 58.54 114 LYS C N 1
ATOM 5082 C CA . LYS C 1 117 ? -24.242 -1.118 7.801 1 59.69 114 LYS C CA 1
ATOM 5083 C C . LYS C 1 117 ? -24.698 -2.268 6.864 1 61.5 114 LYS C C 1
ATOM 5084 O O . LYS C 1 117 ? -24.14 -3.376 6.925 1 61.85 114 LYS C O 1
ATOM 5090 N N . ASP C 1 118 ? -25.774 -2.032 6.077 1 62.07 115 ASP C N 1
ATOM 5091 C CA . ASP C 1 118 ? -26.404 -3.03 5.207 1 62.62 115 ASP C CA 1
ATOM 5092 C C . ASP C 1 118 ? -26.793 -2.372 3.892 1 62.51 115 ASP C C 1
ATOM 5093 O O . ASP C 1 118 ? -27.389 -1.291 3.912 1 62.29 115 ASP C O 1
ATOM 5098 N N . LYS C 1 119 ? -26.455 -3.013 2.756 1 62.63 116 LYS C N 1
ATOM 5099 C CA . LYS C 1 119 ? -26.72 -2.484 1.414 1 63.14 116 LYS C CA 1
ATOM 5100 C C . LYS C 1 119 ? -28.189 -2.241 1.128 1 62.64 116 LYS C C 1
ATOM 5101 O O . LYS C 1 119 ? -28.529 -1.189 0.594 1 62.37 116 LYS C O 1
ATOM 5107 N N . GLU C 1 120 ? -29.061 -3.201 1.465 1 62.71 117 GLU C N 1
ATOM 5108 C CA . GLU C 1 120 ? -30.492 -3.045 1.214 1 63.32 117 GLU C CA 1
ATOM 5109 C C . GLU C 1 120 ? -31.101 -1.874 1.992 1 63.32 117 GLU C C 1
ATOM 5110 O O . GLU C 1 120 ? -31.986 -1.202 1.469 1 63.82 117 GLU C O 1
ATOM 5116 N N . ILE C 1 121 ? -30.621 -1.618 3.224 1 62.61 118 ILE C N 1
ATOM 5117 C CA . ILE C 1 121 ? -31.129 -0.532 4.052 1 62.51 118 ILE C CA 1
ATOM 5118 C C . ILE C 1 121 ? -30.605 0.795 3.558 1 63.22 118 ILE C C 1
ATOM 5119 O O . ILE C 1 121 ? -31.358 1.766 3.523 1 64.19 118 ILE C O 1
ATOM 5124 N N . ALA C 1 122 ? -29.321 0.853 3.174 1 62.66 119 ALA C N 1
ATOM 5125 C CA . ALA C 1 122 ? -28.721 2.078 2.647 1 62.71 119 ALA C CA 1
ATOM 5126 C C . ALA C 1 122 ? -29.438 2.507 1.355 1 62.84 119 ALA C C 1
ATOM 5127 O O . ALA C 1 122 ? -29.78 3.682 1.205 1 62.97 119 ALA C O 1
ATOM 5129 N N . GLU C 1 123 ? -29.726 1.548 0.456 1 62.57 120 GLU C N 1
ATOM 5130 C CA . GLU C 1 123 ? -30.433 1.862 -0.777 1 62.97 120 GLU C CA 1
ATOM 5131 C C . GLU C 1 123 ? -31.873 2.315 -0.513 1 63.16 120 GLU C C 1
ATOM 5132 O O . GLU C 1 123 ? -32.391 3.154 -1.242 1 63.2 120 GLU C O 1
ATOM 5138 N N . GLU C 1 124 ? -32.497 1.811 0.558 1 63.32 121 GLU C N 1
ATOM 5139 C CA . GLU C 1 124 ? -33.848 2.219 0.931 1 64.08 121 GLU C CA 1
ATOM 5140 C C . GLU C 1 124 ? -33.843 3.641 1.518 1 63.97 121 GLU C C 1
ATOM 5141 O O . GLU C 1 124 ? -34.708 4.446 1.172 1 64.28 121 GLU C O 1
ATOM 5147 N N . LYS C 1 125 ? -32.867 3.953 2.393 1 63.12 122 LYS C N 1
ATOM 5148 C CA . LYS C 1 125 ? -32.766 5.271 3.007 1 62.55 122 LYS C CA 1
ATOM 5149 C C . LYS C 1 125 ? -32.552 6.349 1.957 1 62.16 122 LYS C C 1
ATOM 5150 O O . LYS C 1 125 ? -33.1 7.431 2.105 1 62.32 122 LYS C O 1
ATOM 5156 N N . ILE C 1 126 ? -31.789 6.054 0.888 1 61.6 123 ILE C N 1
ATOM 5157 C CA . ILE C 1 126 ? -31.522 7.017 -0.193 1 61.67 123 ILE C CA 1
ATOM 5158 C C . ILE C 1 126 ? -32.803 7.345 -0.975 1 61.94 123 ILE C C 1
ATOM 5159 O O . ILE C 1 126 ? -33.005 8.491 -1.377 1 62.18 123 ILE C O 1
ATOM 5164 N N . ARG C 1 127 ? -33.698 6.364 -1.118 1 61.85 124 ARG C N 1
ATOM 5165 C CA . ARG C 1 127 ? -34.981 6.559 -1.773 1 62.05 124 ARG C CA 1
ATOM 5166 C C . ARG C 1 127 ? -35.933 7.363 -0.886 1 61.54 124 ARG C C 1
ATOM 5167 O O . ARG C 1 127 ? -36.574 8.274 -1.398 1 61.87 124 ARG C O 1
ATOM 5175 N N . GLU C 1 128 ? -36.029 7.058 0.431 1 60.54 125 GLU C N 1
ATOM 5176 C CA . GLU C 1 128 ? -36.928 7.831 1.292 1 60.16 125 GLU C CA 1
ATOM 5177 C C . GLU C 1 128 ? -36.417 9.234 1.531 1 59.6 125 GLU C C 1
ATOM 5178 O O . GLU C 1 128 ? -37.236 10.13 1.679 1 59.47 125 GLU C O 1
ATOM 5184 N N . ALA C 1 129 ? -35.09 9.457 1.498 1 59.32 126 ALA C N 1
ATOM 5185 C CA . ALA C 1 129 ? -34.546 10.802 1.665 1 59.24 126 ALA C CA 1
ATOM 5186 C C . ALA C 1 129 ? -34.873 11.653 0.446 1 59.75 126 ALA C C 1
ATOM 5187 O O . ALA C 1 129 ? -35.3 12.798 0.609 1 60.01 126 ALA C O 1
ATOM 5189 N N . LEU C 1 130 ? -34.724 11.089 -0.777 1 59.61 127 LEU C N 1
ATOM 5190 C CA . LEU C 1 130 ? -35.051 11.816 -2.005 1 59.77 127 LEU C CA 1
ATOM 5191 C C . LEU C 1 130 ? -36.561 12.01 -2.134 1 60.44 127 LEU C C 1
ATOM 5192 O O . LEU C 1 130 ? -36.995 13.044 -2.631 1 61.1 127 LEU C O 1
ATOM 5197 N N . LYS C 1 131 ? -37.365 11.025 -1.701 1 60.19 128 LYS C N 1
ATOM 5198 C CA . LYS C 1 131 ? -38.82 11.148 -1.759 1 60.49 128 LYS C CA 1
ATOM 5199 C C . LYS C 1 131 ? -39.31 12.215 -0.76 1 60.67 128 LYS C C 1
ATOM 5200 O O . LYS C 1 131 ? -40.227 12.972 -1.087 1 60.67 128 LYS C O 1
ATOM 5206 N N . LEU C 1 132 ? -38.635 12.333 0.418 1 60.44 129 LEU C N 1
ATOM 5207 C CA . LEU C 1 132 ? -38.95 13.322 1.463 1 60.14 129 LEU C CA 1
ATOM 5208 C C . LEU C 1 132 ? -38.719 14.743 0.981 1 60.36 129 LEU C C 1
ATOM 5209 O O . LEU C 1 132 ? -39.426 15.65 1.405 1 60.77 129 LEU C O 1
ATOM 5214 N N . VAL C 1 133 ? -37.707 14.951 0.138 1 60.3 130 VAL C N 1
ATOM 5215 C CA . VAL C 1 133 ? -37.419 16.282 -0.392 1 60.75 130 VAL C CA 1
ATOM 5216 C C . VAL C 1 133 ? -38.086 16.532 -1.767 1 61.61 130 VAL C C 1
ATOM 5217 O O . VAL C 1 133 ? -37.704 17.46 -2.469 1 61.62 130 VAL C O 1
ATOM 5221 N N . ASN C 1 134 ? -39.102 15.726 -2.115 1 62.52 131 ASN C N 1
ATOM 5222 C CA . ASN C 1 134 ? -39.913 15.785 -3.333 1 63.88 131 ASN C CA 1
ATOM 5223 C C . ASN C 1 134 ? -39.111 15.649 -4.628 1 64.31 131 ASN C C 1
ATOM 5224 O O . ASN C 1 134 ? -39.421 16.306 -5.624 1 64.8 131 ASN C O 1
ATOM 5229 N N . LEU C 1 135 ? -38.115 14.771 -4.632 1 64.07 132 LEU C N 1
ATOM 5230 C CA . LEU C 1 135 ? -37.343 14.493 -5.844 1 64.82 132 LEU C CA 1
ATOM 5231 C C . LEU C 1 135 ? -37.634 13.046 -6.252 1 66.44 132 LEU C C 1
ATOM 5232 O O . LEU C 1 135 ? -37.75 12.19 -5.375 1 66.83 132 LEU C O 1
ATOM 5237 N N . ASP C 1 136 ? -37.794 12.77 -7.562 1 67.01 133 ASP C N 1
ATOM 5238 C CA . ASP C 1 136 ? -38.054 11.405 -8.036 1 67.9 133 ASP C CA 1
ATOM 5239 C C . ASP C 1 136 ? -36.739 10.639 -7.96 1 67.91 133 ASP C C 1
ATOM 5240 O O . ASP C 1 136 ? -35.809 10.988 -8.679 1 68.17 133 ASP C O 1
ATOM 5245 N N . PRO C 1 137 ? -36.617 9.621 -7.086 1 67.78 134 PRO C N 1
ATOM 5246 C CA . PRO C 1 137 ? -35.33 8.923 -6.954 1 68.11 134 PRO C CA 1
ATOM 5247 C C . PRO C 1 137 ? -34.741 8.392 -8.255 1 68.92 134 PRO C C 1
ATOM 5248 O O . PRO C 1 137 ? -33.56 8.593 -8.506 1 68.97 134 PRO C O 1
ATOM 5252 N N . ASP C 1 138 ? -35.565 7.799 -9.116 1 69.3 135 ASP C N 1
ATOM 5253 C CA . ASP C 1 138 ? -35.08 7.245 -10.379 1 70.12 135 ASP C CA 1
ATOM 5254 C C . ASP C 1 138 ? -34.629 8.309 -11.397 1 70.3 135 ASP C C 1
ATOM 5255 O O . ASP C 1 138 ? -33.781 8.025 -12.249 1 70.37 135 ASP C O 1
ATOM 5260 N N . LYS C 1 139 ? -35.152 9.531 -11.274 1 69.82 136 LYS C N 1
ATOM 5261 C CA . LYS C 1 139 ? -34.788 10.642 -12.148 1 69.79 136 LYS C CA 1
ATOM 5262 C C . LYS C 1 139 ? -33.467 11.331 -11.686 1 69.27 136 LYS C C 1
ATOM 5263 O O . LYS C 1 139 ? -32.789 11.98 -12.495 1 69.62 136 LYS C O 1
ATOM 5269 N N . TYR C 1 140 ? -33.054 11.124 -10.417 1 68.22 137 TYR C N 1
ATOM 5270 C CA . TYR C 1 140 ? -31.855 11.785 -9.9 1 67.38 137 TYR C CA 1
ATOM 5271 C C . TYR C 1 140 ? -30.69 10.875 -9.468 1 66.56 137 TYR C C 1
ATOM 5272 O O . TYR C 1 140 ? -29.567 11.353 -9.473 1 66.64 137 TYR C O 1
ATOM 5281 N N . LEU C 1 141 ? -30.921 9.603 -9.105 1 65.57 138 LEU C N 1
ATOM 5282 C CA . LEU C 1 141 ? -29.866 8.7 -8.622 1 64.89 138 LEU C CA 1
ATOM 5283 C C . LEU C 1 141 ? -28.579 8.653 -9.461 1 64.53 138 LEU C C 1
ATOM 5284 O O . LEU C 1 141 ? -27.493 8.531 -8.892 1 64.45 138 LEU C O 1
ATOM 5289 N N . ASP C 1 142 ? -28.688 8.739 -10.797 1 64.11 139 ASP C N 1
ATOM 5290 C CA . ASP C 1 142 ? -27.499 8.687 -11.654 1 63.96 139 ASP C CA 1
ATOM 5291 C C . ASP C 1 142 ? -27.076 10.062 -12.222 1 63.67 139 ASP C C 1
ATOM 5292 O O . ASP C 1 142 ? -26.253 10.124 -13.14 1 64.11 139 ASP C O 1
ATOM 5297 N N . ARG C 1 143 ? -27.616 11.155 -11.657 1 62.55 140 ARG C N 1
ATOM 5298 C CA . ARG C 1 143 ? -27.257 12.518 -12.032 1 61.96 140 ARG C CA 1
ATOM 5299 C C . ARG C 1 143 ? -26.048 12.942 -11.202 1 61.06 140 ARG C C 1
ATOM 5300 O O . ARG C 1 143 ? -25.893 12.493 -10.066 1 61.38 140 ARG C O 1
ATOM 5308 N N . TYR C 1 144 ? -25.207 13.828 -11.745 1 59.87 141 TYR C N 1
ATOM 5309 C CA . TYR C 1 144 ? -24.049 14.328 -11.007 1 59.09 141 TYR C CA 1
ATOM 5310 C C . TYR C 1 144 ? -24.446 15.505 -10.132 1 57.64 141 TYR C C 1
ATOM 5311 O O . TYR C 1 144 ? -25.33 16.265 -10.507 1 57.83 141 TYR C O 1
ATOM 5320 N N . VAL C 1 145 ? -23.806 15.669 -8.968 1 56.43 142 VAL C N 1
ATOM 5321 C CA . VAL C 1 145 ? -24.099 16.805 -8.091 1 55.94 142 VAL C CA 1
ATOM 5322 C C . VAL C 1 145 ? -23.237 17.991 -8.522 1 55.97 142 VAL C C 1
ATOM 5323 O O . VAL C 1 145 ? -22.569 18.615 -7.709 1 55.7 142 VAL C O 1
ATOM 5327 N N . ASP C 1 146 ? -23.243 18.274 -9.83 1 56.25 143 ASP C N 1
ATOM 5328 C CA . ASP C 1 146 ? -22.435 19.304 -10.476 1 56.93 143 ASP C CA 1
ATOM 5329 C C . ASP C 1 146 ? -23.245 20.551 -10.855 1 57.54 143 ASP C C 1
ATOM 5330 O O . ASP C 1 146 ? -24.4 20.664 -10.445 1 57.9 143 ASP C O 1
ATOM 5335 N N . GLU C 1 147 ? -22.636 21.494 -11.613 1 57.66 144 GLU C N 1
ATOM 5336 C CA . GLU C 1 147 ? -23.263 22.742 -12.056 1 58.42 144 GLU C CA 1
ATOM 5337 C C . GLU C 1 147 ? -24.542 22.548 -12.874 1 57.98 144 GLU C C 1
ATOM 5338 O O . GLU C 1 147 ? -25.367 23.452 -12.927 1 58.03 144 GLU C O 1
ATOM 5344 N N . THR C 1 148 ? -24.702 21.364 -13.48 1 57.73 145 THR C N 1
ATOM 5345 C CA . THR C 1 148 ? -25.813 20.921 -14.327 1 57.78 145 THR C CA 1
ATOM 5346 C C . THR C 1 148 ? -27.167 20.97 -13.586 1 57.48 145 THR C C 1
ATOM 5347 O O . THR C 1 148 ? -28.203 21.262 -14.191 1 57.63 145 THR C O 1
ATOM 5351 N N . LEU C 1 149 ? -27.151 20.686 -12.283 1 56.64 146 LEU C N 1
ATOM 5352 C CA . LEU C 1 149 ? -28.36 20.726 -11.48 1 56.21 146 LEU C CA 1
ATOM 5353 C C . LEU C 1 149 ? -28.8 22.167 -11.256 1 55.8 146 LEU C C 1
ATOM 5354 O O . LEU C 1 149 ? -27.978 23.085 -11.301 1 55.9 146 LEU C O 1
ATOM 5359 N N . SER C 1 150 ? -30.085 22.366 -10.961 1 55.34 147 SER C N 1
ATOM 5360 C CA . SER C 1 150 ? -30.567 23.685 -10.579 1 55.47 147 SER C CA 1
ATOM 5361 C C . SER C 1 150 ? -30.172 23.876 -9.103 1 55.8 147 SER C C 1
ATOM 5362 O O . SER C 1 150 ? -29.885 22.894 -8.391 1 56.27 147 SER C O 1
ATOM 5365 N N . GLY C 1 151 ? -30.194 25.118 -8.63 1 55.2 148 GLY C N 1
ATOM 5366 C CA . GLY C 1 151 ? -29.915 25.399 -7.226 1 55.48 148 GLY C CA 1
ATOM 5367 C C . GLY C 1 151 ? -30.879 24.688 -6.287 1 55.86 148 GLY C C 1
ATOM 5368 O O . GLY C 1 151 ? -30.488 24.246 -5.207 1 56.61 148 GLY C O 1
ATOM 5369 N N . GLY C 1 152 ? -32.124 24.528 -6.732 1 55.17 149 GLY C N 1
ATOM 5370 C CA . GLY C 1 152 ? -33.169 23.855 -5.974 1 55.24 149 GLY C CA 1
ATOM 5371 C C . GLY C 1 152 ? -32.975 22.361 -5.905 1 55.33 149 GLY C C 1
ATOM 5372 O O . GLY C 1 152 ? -33.21 21.749 -4.862 1 55.67 149 GLY C O 1
ATOM 5373 N N . GLU C 1 153 ? -32.529 21.762 -7.01 1 54.83 150 GLU C N 1
ATOM 5374 C CA . GLU C 1 153 ? -32.254 20.333 -7.039 1 54.68 150 GLU C CA 1
ATOM 5375 C C . GLU C 1 153 ? -31.06 20.019 -6.126 1 54.33 150 GLU C C 1
ATOM 5376 O O . GLU C 1 153 ? -31.163 19.129 -5.286 1 54.92 150 GLU C O 1
ATOM 5382 N N . ARG C 1 154 ? -29.958 20.783 -6.252 1 53.22 151 ARG C N 1
ATOM 5383 C CA . ARG C 1 154 ? -28.747 20.587 -5.449 1 52.29 151 ARG C CA 1
ATOM 5384 C C . ARG C 1 154 ? -28.993 20.799 -3.957 1 52.08 151 ARG C C 1
ATOM 5385 O O . ARG C 1 154 ? -28.469 20.031 -3.147 1 52.84 151 ARG C O 1
ATOM 5393 N N . LYS C 1 155 ? -29.813 21.792 -3.586 1 51.1 152 LYS C N 1
ATOM 5394 C CA . LYS C 1 155 ? -30.111 22.013 -2.173 1 50.83 152 LYS C CA 1
ATOM 5395 C C . LYS C 1 155 ? -31.094 20.974 -1.608 1 50.85 152 LYS C C 1
ATOM 5396 O O . LYS C 1 155 ? -31.004 20.615 -0.423 1 51.42 152 LYS C O 1
ATOM 5402 N N . ARG C 1 156 ? -31.977 20.426 -2.46 1 49.92 153 ARG C N 1
ATOM 5403 C CA . ARG C 1 156 ? -32.866 19.346 -2.018 1 49.14 153 ARG C CA 1
ATOM 5404 C C . ARG C 1 156 ? -32.036 18.079 -1.79 1 47.86 153 ARG C C 1
ATOM 5405 O O . ARG C 1 156 ? -32.221 17.429 -0.763 1 48.04 153 ARG C O 1
ATOM 5413 N N . ILE C 1 157 ? -31.042 17.799 -2.669 1 46.41 154 ILE C N 1
ATOM 5414 C CA . ILE C 1 157 ? -30.111 16.684 -2.497 1 45.97 154 ILE C CA 1
ATOM 5415 C C . ILE C 1 157 ? -29.286 16.863 -1.204 1 45.51 154 ILE C C 1
ATOM 5416 O O . ILE C 1 157 ? -29.023 15.887 -0.506 1 45.81 154 ILE C O 1
ATOM 5421 N N . GLU C 1 158 ? -28.957 18.103 -0.834 1 45.03 155 GLU C N 1
ATOM 5422 C CA . GLU C 1 158 ? -28.235 18.372 0.409 1 45.12 155 GLU C CA 1
ATOM 5423 C C . GLU C 1 158 ? -29.088 18.089 1.641 1 46.39 155 GLU C C 1
ATOM 5424 O O . GLU C 1 158 ? -28.576 17.573 2.643 1 46.29 155 GLU C O 1
ATOM 5430 N N . LEU C 1 159 ? -30.395 18.4 1.573 1 47.18 156 LEU C N 1
ATOM 5431 C CA . LEU C 1 159 ? -31.302 18.077 2.679 1 47.95 156 LEU C CA 1
ATOM 5432 C C . LEU C 1 159 ? -31.447 16.552 2.781 1 47.11 156 LEU C C 1
ATOM 5433 O O . LEU C 1 159 ? -31.419 16.016 3.885 1 47.56 156 LEU C O 1
ATOM 5438 N N . ALA C 1 160 ? -31.513 15.852 1.635 1 46.23 157 ALA C N 1
ATOM 5439 C CA . ALA C 1 160 ? -31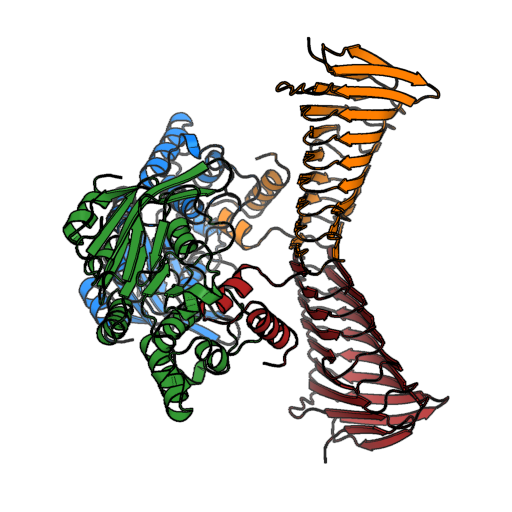.547 14.392 1.591 1 46.42 157 ALA C CA 1
ATOM 5440 C C . ALA C 1 160 ? -30.269 13.808 2.221 1 46.67 157 ALA C C 1
ATOM 5441 O O . ALA C 1 160 ? -30.344 12.804 2.929 1 47.48 157 ALA C O 1
ATOM 5443 N N . SER C 1 161 ? -29.115 14.469 2.032 1 45.5 158 SER C N 1
ATOM 5444 C CA . SER C 1 161 ? -27.849 14.039 2.627 1 45 158 SER C CA 1
ATOM 5445 C C . SER C 1 161 ? -27.926 14.115 4.154 1 44.99 158 SER C C 1
ATOM 5446 O O . SER C 1 161 ? -27.594 13.147 4.821 1 45.26 158 SER C O 1
ATOM 5449 N N . ILE C 1 162 ? -28.445 15.223 4.703 1 44.87 159 ILE C N 1
ATOM 5450 C CA . ILE C 1 162 ? -28.667 15.409 6.146 1 44.93 159 ILE C CA 1
ATOM 5451 C C . ILE C 1 162 ? -29.568 14.273 6.691 1 45.42 159 ILE C C 1
ATOM 5452 O O . ILE C 1 162 ? -29.34 13.769 7.794 1 45.84 159 ILE C O 1
ATOM 5457 N N . ILE C 1 163 ? -30.581 13.868 5.911 1 44.9 160 ILE C N 1
ATOM 5458 C CA . ILE C 1 163 ? -31.481 12.794 6.314 1 45.26 160 ILE C CA 1
ATOM 5459 C C . ILE C 1 163 ? -30.712 11.463 6.427 1 44.7 160 ILE C C 1
ATOM 5460 O O . ILE C 1 163 ? -30.751 10.805 7.474 1 45.17 160 ILE C O 1
ATOM 5465 N N . CYS C 1 164 ? -29.976 11.099 5.371 1 43.4 161 CYS C N 1
ATOM 5466 C CA . CYS C 1 164 ? -29.163 9.883 5.337 1 42.48 161 CYS C CA 1
ATOM 5467 C C . CYS C 1 164 ? -28.141 9.873 6.46 1 42.13 161 CYS C C 1
ATOM 5468 O O . CYS C 1 164 ? -27.854 8.815 7.014 1 42.97 161 CYS C O 1
ATOM 5471 N N . MET C 1 165 ? -27.562 11.031 6.765 1 40.88 162 MET C N 1
ATOM 5472 C CA . MET C 1 165 ? -26.547 11.13 7.793 1 41.05 162 MET C CA 1
ATOM 5473 C C . MET C 1 165 ? -27.124 10.948 9.16 1 42.5 162 MET C C 1
ATOM 5474 O O . MET C 1 165 ? -26.474 10.32 9.994 1 43.37 162 MET C O 1
ATOM 5479 N N . GLU C 1 166 ? -28.344 11.516 9.399 1 42.28 163 GLU C N 1
ATOM 5480 C CA . GLU C 1 166 ? -29.081 11.503 10.653 1 42.34 163 GLU C CA 1
ATOM 5481 C C . GLU C 1 166 ? -28.162 11.886 11.828 1 43.02 163 GLU C C 1
ATOM 5482 O O . GLU C 1 166 ? -27.9 11.074 12.728 1 42.98 163 GLU C O 1
ATOM 5488 N N . PRO C 1 167 ? -27.587 13.1 11.788 1 43.2 164 PRO C N 1
ATOM 5489 C CA . PRO C 1 167 ? -26.624 13.47 12.827 1 43.47 164 PRO C CA 1
ATOM 5490 C C . PRO C 1 167 ? -27.237 13.728 14.186 1 44.74 164 PRO C C 1
ATOM 5491 O O . PRO C 1 167 ? -28.44 13.974 14.304 1 44.99 164 PRO C O 1
ATOM 5495 N N . ASP C 1 168 ? -26.388 13.747 15.22 1 45.12 165 ASP C N 1
ATOM 5496 C CA . ASP C 1 168 ? -26.829 14.132 16.549 1 45.67 165 ASP C CA 1
ATOM 5497 C C . ASP C 1 168 ? -27.158 15.645 16.497 1 45.89 165 ASP C C 1
ATOM 5498 O O . ASP C 1 168 ? -28.224 16.042 16.954 1 46.64 165 ASP C O 1
ATOM 5503 N N . LEU C 1 169 ? -26.302 16.451 15.816 1 45.34 166 LEU C N 1
ATOM 5504 C CA . LEU C 1 169 ? -26.522 17.875 15.562 1 45.01 166 LEU C CA 1
ATOM 5505 C C . LEU C 1 169 ? -26.406 18.189 14.074 1 45.32 166 LEU C C 1
ATOM 5506 O O . LEU C 1 169 ? -25.388 17.891 13.453 1 46 166 LEU C O 1
ATOM 5511 N N . ALA C 1 170 ? -27.447 18.791 13.5 1 44.85 167 ALA C N 1
ATOM 5512 C CA . ALA C 1 170 ? -27.441 19.19 12.1 1 44.63 167 ALA C CA 1
ATOM 5513 C C . ALA C 1 170 ? -27.517 20.702 12.072 1 44.58 167 ALA C C 1
ATOM 5514 O O . ALA C 1 170 ? -28.535 21.238 12.465 1 45.24 167 ALA C O 1
ATOM 5516 N N . ILE C 1 171 ? -26.452 21.396 11.665 1 43.87 168 ILE C N 1
ATOM 5517 C CA . ILE C 1 171 ? -26.479 22.855 11.557 1 43.81 168 ILE C CA 1
ATOM 5518 C C . ILE C 1 171 ? -26.99 23.16 10.148 1 44.06 168 ILE C C 1
ATOM 5519 O O . ILE C 1 171 ? -26.401 22.686 9.179 1 44.5 168 ILE C O 1
ATOM 5524 N N . LEU C 1 172 ? -28.118 23.873 10.023 1 43.57 169 LEU C N 1
ATOM 5525 C CA . LEU C 1 172 ? -28.698 24.134 8.705 1 43.45 169 LEU C CA 1
ATOM 5526 C C . LEU C 1 172 ? -28.678 25.604 8.368 1 43.62 169 LEU C C 1
ATOM 5527 O O . LEU C 1 172 ? -29.492 26.344 8.887 1 43.28 169 LEU C O 1
ATOM 5532 N N . ASP C 1 173 ? -27.757 26.032 7.499 1 44.29 170 ASP C N 1
ATOM 5533 C CA . ASP C 1 173 ? -27.673 27.438 7.13 1 45.39 170 ASP C CA 1
ATOM 5534 C C . ASP C 1 173 ? -28.674 27.761 6.049 1 46.64 170 ASP C C 1
ATOM 5535 O O . ASP C 1 173 ? -28.504 27.324 4.907 1 46.51 170 ASP C O 1
ATOM 5540 N N . GLU C 1 174 ? -29.741 28.506 6.427 1 47.46 171 GLU C N 1
ATOM 5541 C CA . GLU C 1 174 ? -30.837 28.929 5.546 1 48.72 171 GLU C CA 1
ATOM 5542 C C . GLU C 1 174 ? -31.466 27.759 4.777 1 49.95 171 GLU C C 1
ATOM 5543 O O . GLU C 1 174 ? -31.454 27.752 3.545 1 49.69 171 GLU C O 1
ATOM 5549 N N . PRO C 1 175 ? -32.04 26.774 5.473 1 51.12 172 PRO C N 1
ATOM 5550 C CA . PRO C 1 175 ? -32.565 25.59 4.767 1 52.75 172 PRO C CA 1
ATOM 5551 C C . PRO C 1 175 ? -33.713 25.817 3.772 1 54.9 172 PRO C C 1
ATOM 5552 O O . PRO C 1 175 ? -33.888 25 2.873 1 54.97 172 PRO C O 1
ATOM 5556 N N . ASP C 1 176 ? -34.489 26.904 3.915 1 56.65 173 ASP C N 1
ATOM 5557 C CA . ASP C 1 176 ? -35.621 27.155 3.013 1 58.78 173 ASP C CA 1
ATOM 5558 C C . ASP C 1 176 ? -35.283 28.072 1.809 1 60.11 173 ASP C C 1
ATOM 5559 O O . ASP C 1 176 ? -36.16 28.363 0.991 1 60.57 173 ASP C O 1
ATOM 5564 N N . SER C 1 177 ? -34.032 28.555 1.726 1 60.19 174 SER C N 1
ATOM 5565 C CA . SER C 1 177 ? -33.607 29.411 0.634 1 60.33 174 SER C CA 1
ATOM 5566 C C . SER C 1 177 ? -33.069 28.552 -0.512 1 60.25 174 SER C C 1
ATOM 5567 O O . SER C 1 177 ? -32.476 27.503 -0.281 1 60.04 174 SER C O 1
ATOM 5570 N N . GLY C 1 178 ? -33.304 28.999 -1.736 1 60.14 175 GLY C N 1
ATOM 5571 C CA . GLY C 1 178 ? -32.835 28.335 -2.941 1 60.2 175 GLY C CA 1
ATOM 5572 C C . GLY C 1 178 ? -33.41 26.973 -3.26 1 60.64 175 GLY C C 1
ATOM 5573 O O . GLY C 1 178 ? -32.883 26.304 -4.145 1 60.64 175 GLY C O 1
ATOM 5574 N N . ILE C 1 179 ? -34.466 26.521 -2.546 1 60.91 176 ILE C N 1
ATOM 5575 C CA . ILE C 1 179 ? -35.055 25.202 -2.823 1 61.32 176 ILE C CA 1
ATOM 5576 C C . ILE C 1 179 ? -36.35 25.267 -3.627 1 61.96 176 ILE C C 1
ATOM 5577 O O . ILE C 1 179 ? -36.894 24.205 -3.93 1 62.65 176 ILE C O 1
ATOM 5582 N N . ASP C 1 180 ? -36.854 26.479 -3.963 1 61.55 177 ASP C N 1
ATOM 5583 C CA . ASP C 1 180 ? -38.121 26.679 -4.689 1 61.5 177 ASP C CA 1
ATOM 5584 C C . ASP C 1 180 ? -39.305 26.17 -3.849 1 60.41 177 ASP C C 1
ATOM 5585 O O . ASP C 1 180 ? -40.245 25.567 -4.377 1 59.38 177 ASP C O 1
ATOM 5590 N N . ILE C 1 181 ? -39.233 26.427 -2.535 1 60.67 178 ILE C N 1
ATOM 5591 C CA . ILE C 1 181 ? -40.185 25.984 -1.524 1 61.6 178 ILE C CA 1
ATOM 5592 C C . ILE C 1 181 ? -41.618 26.365 -1.862 1 62.38 178 ILE C C 1
ATOM 5593 O O . ILE C 1 181 ? -41.912 27.515 -2.166 1 62.35 178 ILE C O 1
ATOM 5598 N N . VAL C 1 182 ? -42.499 25.364 -1.866 1 63.15 179 VAL C N 1
ATOM 5599 C CA . VAL C 1 182 ? -43.922 25.532 -2.144 1 64.17 179 VAL C CA 1
ATOM 5600 C C . VAL C 1 182 ? -44.593 26.202 -0.943 1 65.53 179 VAL C C 1
ATOM 5601 O O . VAL C 1 182 ? -45.329 27.179 -1.099 1 65.84 179 VAL C O 1
ATOM 5605 N N . SER C 1 183 ? -44.287 25.708 0.26 1 66.22 180 SER C N 1
ATOM 5606 C CA . SER C 1 183 ? -44.814 26.218 1.527 1 67.46 180 SER C CA 1
ATOM 5607 C C . SER C 1 183 ? -43.957 25.707 2.709 1 68.23 180 SER C C 1
ATOM 5608 O O . SER C 1 183 ? -43.153 24.792 2.522 1 68.26 180 SER C O 1
ATOM 5611 N N . PHE C 1 184 ? -44.143 26.268 3.931 1 68.56 181 PHE C N 1
ATOM 5612 C CA . PHE C 1 184 ? -43.389 25.789 5.103 1 69.23 181 PHE C CA 1
ATOM 5613 C C . PHE C 1 184 ? -43.735 24.366 5.513 1 69.61 181 PHE C C 1
ATOM 5614 O O . PHE C 1 184 ? -43.008 23.776 6.302 1 69.79 181 PHE C O 1
ATOM 5622 N N . ASP C 1 185 ? -44.833 23.809 4.977 1 69.63 182 ASP C N 1
ATOM 5623 C CA . ASP C 1 185 ? -45.211 22.422 5.218 1 70.09 182 ASP C CA 1
ATOM 5624 C C . ASP C 1 185 ? -44.207 21.447 4.573 1 69.53 182 ASP C C 1
ATOM 5625 O O . ASP C 1 185 ? -44.049 20.328 5.056 1 69.77 182 ASP C O 1
ATOM 5630 N N . GLU C 1 186 ? -43.528 21.88 3.497 1 68.52 183 GLU C N 1
ATOM 5631 C CA . GLU C 1 186 ? -42.525 21.094 2.807 1 68.15 183 GLU C CA 1
ATOM 5632 C C . GLU C 1 186 ? -41.283 20.93 3.699 1 67.31 183 GLU C C 1
ATOM 5633 O O . GLU C 1 186 ? -40.797 19.808 3.884 1 67.05 183 GLU C O 1
ATOM 5639 N N . ILE C 1 187 ? -40.804 22.044 4.289 1 66.5 184 ILE C N 1
ATOM 5640 C CA . ILE C 1 187 ? -39.623 22.022 5.142 1 66.28 184 ILE C CA 1
ATOM 5641 C C . ILE C 1 187 ? -39.93 21.417 6.515 1 65.39 184 ILE C C 1
ATOM 5642 O O . ILE C 1 187 ? -39.094 20.693 7.061 1 65.24 184 ILE C O 1
ATOM 5647 N N . LYS C 1 188 ? -41.158 21.652 7.038 1 64.83 185 LYS C N 1
ATOM 5648 C CA . LYS C 1 188 ? -41.597 21.11 8.329 1 64.27 185 LYS C CA 1
ATOM 5649 C C . LYS C 1 188 ? -41.696 19.588 8.293 1 63.05 185 LYS C C 1
ATOM 5650 O O . LYS C 1 188 ? -41.364 18.941 9.277 1 62.63 185 LYS C O 1
ATOM 5656 N N . ARG C 1 189 ? -42.085 19.023 7.143 1 62.5 186 ARG C N 1
ATOM 5657 C CA . ARG C 1 189 ? -42.171 17.584 6.927 1 62.98 186 ARG C CA 1
ATOM 5658 C C . ARG C 1 189 ? -40.796 16.921 7.123 1 61.84 186 ARG C C 1
ATOM 5659 O O . ARG C 1 189 ? -40.704 15.836 7.699 1 62.37 186 ARG C O 1
ATOM 5667 N N . VAL C 1 190 ? -39.731 17.604 6.674 1 60.19 187 VAL C N 1
ATOM 5668 C CA . VAL C 1 190 ? -38.352 17.163 6.809 1 59.12 187 VAL C CA 1
ATOM 5669 C C . VAL C 1 190 ? -37.862 17.39 8.244 1 58.48 187 VAL C C 1
ATOM 5670 O O . VAL C 1 190 ? -37.271 16.483 8.846 1 58.34 187 VAL C O 1
ATOM 5674 N N . PHE C 1 191 ? -38.11 18.593 8.791 1 57.92 188 PHE C N 1
ATOM 5675 C CA . PHE C 1 191 ? -37.721 18.943 10.161 1 58.36 188 PHE C CA 1
ATOM 5676 C C . PHE C 1 191 ? -38.307 17.976 11.212 1 57.47 188 PHE C C 1
ATOM 5677 O O . PHE C 1 191 ? -37.599 17.579 12.134 1 57.54 188 PHE C O 1
ATOM 5685 N N . ASP C 1 192 ? -39.59 17.6 11.061 1 56.36 189 ASP C N 1
ATOM 5686 C CA . ASP C 1 192 ? -40.259 16.684 11.99 1 56.26 189 ASP C CA 1
ATOM 5687 C C . ASP C 1 192 ? -39.711 15.282 11.868 1 56.13 189 ASP C C 1
ATOM 5688 O O . ASP C 1 192 ? -39.565 14.59 12.87 1 56.23 189 ASP C O 1
ATOM 5693 N N . TYR C 1 193 ? -39.393 14.858 10.647 1 55.59 190 TYR C N 1
ATOM 5694 C CA . TYR C 1 193 ? -38.829 13.542 10.409 1 55.32 190 TYR C CA 1
ATOM 5695 C C . TYR C 1 193 ? -37.479 13.398 11.121 1 54.92 190 TYR C C 1
ATOM 5696 O O . TYR C 1 193 ? -37.231 12.381 11.756 1 54.87 190 TYR C O 1
ATOM 5705 N N . LEU C 1 194 ? -36.622 14.416 11.026 1 54.6 191 LEU C N 1
ATOM 5706 C CA . LEU C 1 194 ? -35.321 14.389 11.679 1 54.74 191 LEU C CA 1
ATOM 5707 C C . LEU C 1 194 ? -35.512 14.428 13.195 1 55.58 191 LEU C C 1
ATOM 5708 O O . LEU C 1 194 ? -34.874 13.661 13.911 1 56.35 191 LEU C O 1
ATOM 5713 N N . LYS C 1 195 ? -36.411 15.29 13.679 1 55.29 192 LYS C N 1
ATOM 5714 C CA . LYS C 1 195 ? -36.728 15.428 15.102 1 55.62 192 LYS C CA 1
ATOM 5715 C C . LYS C 1 195 ? -37.22 14.102 15.714 1 54.9 192 LYS C C 1
ATOM 5716 O O . LYS C 1 195 ? -36.776 13.719 16.8 1 54.45 192 LYS C O 1
ATOM 5722 N N . ASP C 1 196 ? -38.092 13.379 14.997 1 54.61 193 ASP C N 1
ATOM 5723 C CA . ASP C 1 196 ? -38.608 12.095 15.466 1 54.83 193 ASP C CA 1
ATOM 5724 C C . ASP C 1 196 ? -37.52 11.036 15.58 1 54.03 193 ASP C C 1
ATOM 5725 O O . ASP C 1 196 ? -37.618 10.158 16.428 1 54.36 193 ASP C O 1
ATOM 5730 N N . LYS C 1 197 ? -36.472 11.13 14.748 1 53.07 194 LYS C N 1
ATOM 5731 C CA . LYS C 1 197 ? -35.322 10.223 14.766 1 52.54 194 LYS C CA 1
ATOM 5732 C C . LYS C 1 197 ? -34.332 10.503 15.911 1 52.1 194 LYS C C 1
ATOM 5733 O O . LYS C 1 197 ? -33.433 9.689 16.149 1 52.38 194 LYS C O 1
ATOM 5739 N N . GLY C 1 198 ? -34.459 11.651 16.571 1 51.39 195 GLY C N 1
ATOM 5740 C CA . GLY C 1 198 ? -33.595 12.017 17.685 1 51.6 195 GLY C CA 1
ATOM 5741 C C . GLY C 1 198 ? -32.577 13.102 17.405 1 51.79 195 GLY C C 1
ATOM 5742 O O . GLY C 1 198 ? -31.746 13.397 18.266 1 52.04 195 GLY C O 1
ATOM 5743 N N . CYS C 1 199 ? -32.638 13.719 16.206 1 51.31 196 CYS C N 1
ATOM 5744 C CA . CYS C 1 199 ? -31.702 14.767 15.802 1 50.95 196 CYS C CA 1
ATOM 5745 C C . CYS C 1 199 ? -32.027 16.084 16.461 1 50.94 196 CYS C C 1
ATOM 5746 O O . CYS C 1 199 ? -33.201 16.406 16.674 1 50.42 196 CYS C O 1
ATOM 5749 N N . SER C 1 200 ? -30.988 16.91 16.642 1 50.89 197 SER C N 1
ATOM 5750 C CA . SER C 1 200 ? -31.158 18.288 17.064 1 51.31 197 SER C CA 1
ATOM 5751 C C . SER C 1 200 ? -30.777 19.141 15.848 1 51.51 197 SER C C 1
ATOM 5752 O O . SER C 1 200 ? -29.813 18.828 15.151 1 51.81 197 SER C O 1
ATOM 5755 N N . LEU C 1 201 ? -31.568 20.18 15.553 1 50.93 198 LEU C N 1
ATOM 5756 C CA . LEU C 1 201 ? -31.302 21.03 14.408 1 50.46 198 LEU C CA 1
ATOM 5757 C C . LEU C 1 201 ? -30.949 22.411 14.877 1 50.64 198 LEU C C 1
ATOM 5758 O O . LEU C 1 201 ? -31.667 22.973 15.687 1 51.25 198 LEU C O 1
ATOM 5763 N N . LEU C 1 202 ? -29.855 22.968 14.378 1 50.24 199 LEU C N 1
ATOM 5764 C CA . LEU C 1 202 ? -29.477 24.336 14.69 1 50.01 199 LEU C CA 1
ATOM 5765 C C . LEU C 1 202 ? -29.757 25.1 13.403 1 50.22 199 LEU C C 1
ATOM 5766 O O . LEU C 1 202 ? -28.876 25.249 12.558 1 50.38 199 LEU C O 1
ATOM 5771 N N . VAL C 1 203 ? -31.03 25.497 13.221 1 50.01 200 VAL C N 1
ATOM 5772 C CA . VAL C 1 203 ? -31.519 26.181 12.031 1 50.07 200 VAL C CA 1
ATOM 5773 C C . VAL C 1 203 ? -31.11 27.641 12.014 1 51.13 200 VAL C C 1
ATOM 5774 O O . VAL C 1 203 ? -31.641 28.423 12.786 1 51.23 200 VAL C O 1
ATOM 5778 N N . ILE C 1 204 ? -30.192 28.026 11.119 1 51.69 201 ILE C N 1
ATOM 5779 C CA . ILE C 1 204 ? -29.757 29.425 10.998 1 52.63 201 ILE C CA 1
ATOM 5780 C C . ILE C 1 204 ? -30.636 30.103 9.953 1 52.99 201 ILE C C 1
ATOM 5781 O O . ILE C 1 204 ? -30.745 29.594 8.846 1 52.91 201 ILE C O 1
ATOM 5786 N N . THR C 1 205 ? -31.298 31.216 10.296 1 53.78 202 THR C N 1
ATOM 5787 C CA . THR C 1 205 ? -32.189 31.899 9.347 1 55.06 202 THR C CA 1
ATOM 5788 C C . THR C 1 205 ? -32.343 33.391 9.606 1 56.3 202 THR C C 1
ATOM 5789 O O . THR C 1 205 ? -32.146 33.846 10.719 1 56.53 202 THR C O 1
ATOM 5793 N N . HIS C 1 206 ? -32.701 34.148 8.572 1 57.12 203 HIS C N 1
ATOM 5794 C CA . HIS C 1 206 ? -33.053 35.572 8.672 1 58.23 203 HIS C CA 1
ATOM 5795 C C . HIS C 1 206 ? -34.594 35.748 8.592 1 59.79 203 HIS C C 1
ATOM 5796 O O . HIS C 1 206 ? -35.089 36.818 8.938 1 60.03 203 HIS C O 1
ATOM 5803 N N . ARG C 1 207 ? -35.33 34.726 8.068 1 60.8 204 ARG C N 1
ATOM 5804 C CA . ARG C 1 207 ? -36.774 34.721 7.869 1 62.32 204 ARG C CA 1
ATOM 5805 C C . ARG C 1 207 ? -37.498 34.301 9.123 1 63.5 204 ARG C C 1
ATOM 5806 O O . ARG C 1 207 ? -37.46 33.139 9.496 1 63.97 204 ARG C O 1
ATOM 5814 N N . GLU C 1 208 ? -38.186 35.247 9.756 1 64.28 205 GLU C N 1
ATOM 5815 C CA . GLU C 1 208 ? -38.942 35.05 10.991 1 65.26 205 GLU C CA 1
ATOM 5816 C C . GLU C 1 208 ? -40.037 33.96 10.866 1 65.64 205 GLU C C 1
ATOM 5817 O O . GLU C 1 208 ? -40.275 33.193 11.808 1 65.73 205 GLU C O 1
ATOM 5823 N N . GLU C 1 209 ? -40.696 33.898 9.699 1 65.59 206 GLU C N 1
ATOM 5824 C CA . GLU C 1 209 ? -41.753 32.921 9.434 1 65.71 206 GLU C CA 1
ATOM 5825 C C . GLU C 1 209 ? -41.237 31.494 9.559 1 66.04 206 GLU C C 1
ATOM 5826 O O . GLU C 1 209 ? -41.967 30.631 10.034 1 65.85 206 GLU C O 1
ATOM 5832 N N . LEU C 1 210 ? -39.976 31.257 9.155 1 66.45 207 LEU C N 1
ATOM 5833 C CA . LEU C 1 210 ? -39.341 29.945 9.242 1 67.48 207 LEU C CA 1
ATOM 5834 C C . LEU C 1 210 ? -39.02 29.548 10.709 1 68.29 207 LEU C C 1
ATOM 5835 O O . LEU C 1 210 ? -39.282 28.41 11.124 1 67.9 207 LEU C O 1
ATOM 5840 N N . ALA C 1 211 ? -38.482 30.502 11.493 1 68.97 208 ALA C N 1
ATOM 5841 C CA . ALA C 1 211 ? -38.125 30.277 12.891 1 70.2 208 ALA C CA 1
ATOM 5842 C C . ALA C 1 211 ? -39.328 30 13.802 1 72.19 208 ALA C C 1
ATOM 5843 O O . ALA C 1 211 ? -39.158 29.41 14.866 1 72.07 208 ALA C O 1
ATOM 5845 N N . GLU C 1 212 ? -40.542 30.414 13.389 1 73.78 209 GLU C N 1
ATOM 5846 C CA . GLU C 1 212 ? -41.773 30.186 14.166 1 75.4 209 GLU C CA 1
ATOM 5847 C C . GLU C 1 212 ? -42.125 28.701 14.32 1 76.24 209 GLU C C 1
ATOM 5848 O O . GLU C 1 212 ? -42.781 28.322 15.291 1 76.52 209 GLU C O 1
ATOM 5854 N N . HIS C 1 213 ? -41.659 27.859 13.385 1 76.73 210 HIS C N 1
ATOM 5855 C CA . HIS C 1 213 ? -41.889 26.409 13.407 1 77.74 210 HIS C CA 1
ATOM 5856 C C . HIS C 1 213 ? -40.898 25.636 14.325 1 77.63 210 HIS C C 1
ATOM 5857 O O . HIS C 1 213 ? -41.062 24.429 14.527 1 77.88 210 HIS C O 1
ATOM 5864 N N . ALA C 1 214 ? -39.875 26.332 14.867 1 76.89 211 ALA C N 1
ATOM 5865 C CA . ALA C 1 214 ? -38.865 25.755 15.758 1 76.35 211 ALA C CA 1
ATOM 5866 C C . ALA C 1 214 ? -39.364 25.718 17.22 1 75.81 211 ALA C C 1
ATOM 5867 O O . ALA C 1 214 ? -40.359 26.363 17.545 1 75.97 211 ALA C O 1
ATOM 5869 N N . ASP C 1 215 ? -38.696 24.944 18.09 1 75 212 ASP C N 1
ATOM 5870 C CA . ASP C 1 215 ? -39.07 24.846 19.494 1 74.52 212 ASP C CA 1
ATOM 5871 C C . ASP C 1 215 ? -38.619 26.081 20.278 1 74.04 212 ASP C C 1
ATOM 5872 O O . ASP C 1 215 ? -39.357 26.584 21.119 1 75.07 212 ASP C O 1
ATOM 5877 N N . ARG C 1 216 ? -37.419 26.562 20.005 1 72.61 213 ARG C N 1
ATOM 5878 C CA . ARG C 1 216 ? -36.827 27.706 20.685 1 71.84 213 ARG C CA 1
ATOM 5879 C C . ARG C 1 216 ? -36.1 28.61 19.642 1 70.98 213 ARG C C 1
ATOM 5880 O O . ARG C 1 216 ? -35.619 28.119 18.618 1 70.69 213 ARG C O 1
ATOM 5888 N N . VAL C 1 217 ? -36.081 29.931 19.866 1 70.23 214 VAL C N 1
ATOM 5889 C CA . VAL C 1 217 ? -35.453 30.868 18.939 1 70 214 VAL C CA 1
ATOM 5890 C C . VAL C 1 217 ? -34.49 31.815 19.67 1 70.4 214 VAL C C 1
ATOM 5891 O O . VAL C 1 217 ? -34.84 32.349 20.712 1 70.56 214 VAL C O 1
ATOM 5895 N N . SER C 1 218 ? -33.279 32.017 19.137 1 70.6 215 SER C N 1
ATOM 5896 C CA . SER C 1 218 ? -32.314 32.935 19.734 1 71.27 215 SER C CA 1
ATOM 5897 C C . SER C 1 218 ? -32.013 34.039 18.75 1 71.69 215 SER C C 1
ATOM 5898 O O . SER C 1 218 ? -31.681 33.762 17.61 1 71.62 215 SER C O 1
ATOM 5901 N N . LEU C 1 219 ? -32.15 35.288 19.177 1 72.22 216 LEU C N 1
ATOM 5902 C CA . LEU C 1 219 ? -31.891 36.437 18.327 1 73.33 216 LEU C CA 1
ATOM 5903 C C . LEU C 1 219 ? -30.453 36.904 18.468 1 74.63 216 LEU C C 1
ATOM 5904 O O . LEU C 1 219 ? -30.035 37.335 19.532 1 74.46 216 LEU C O 1
ATOM 5909 N N . ILE C 1 220 ? -29.709 36.844 17.375 1 75.86 217 ILE C N 1
ATOM 5910 C CA . ILE C 1 220 ? -28.342 37.309 17.338 1 77.35 217 ILE C CA 1
ATOM 5911 C C . ILE C 1 220 ? -28.333 38.644 16.646 1 79 217 ILE C C 1
ATOM 5912 O O . ILE C 1 220 ? -28.782 38.754 15.508 1 79.19 217 ILE C O 1
ATOM 5917 N N . CYS C 1 221 ? -27.857 39.671 17.347 1 80.08 218 CYS C N 1
ATOM 5918 C CA . CYS C 1 221 ? -27.747 41.015 16.8 1 81.61 218 CYS C CA 1
ATOM 5919 C C . CYS C 1 221 ? -26.311 41.463 17.084 1 82.64 218 CYS C C 1
ATOM 5920 O O . CYS C 1 221 ? -25.878 41.417 18.234 1 82.86 218 CYS C O 1
ATOM 5923 N N . ALA C 1 222 ? -25.559 41.823 16.032 1 83.3 219 ALA C N 1
ATOM 5924 C CA . ALA C 1 222 ? -24.164 42.267 16.124 1 84.73 219 ALA C CA 1
ATOM 5925 C C . ALA C 1 222 ? -23.264 41.348 16.968 1 86.12 219 ALA C C 1
ATOM 5926 O O . ALA C 1 222 ? -22.572 41.804 17.879 1 86.78 219 ALA C O 1
ATOM 5928 N N . GLY C 1 223 ? -23.305 40.058 16.663 1 86.34 220 GLY C N 1
ATOM 5929 C CA . GLY C 1 223 ? -22.496 39.052 17.338 1 86.83 220 GLY C CA 1
ATOM 5930 C C . GLY C 1 223 ? -22.866 38.732 18.771 1 87.18 220 GLY C C 1
ATOM 5931 O O . GLY C 1 223 ? -22.037 38.188 19.501 1 87.26 220 GLY C O 1
ATOM 5932 N N . GLU C 1 224 ? -24.099 39.05 19.196 1 87.36 221 GLU C N 1
ATOM 5933 C CA . GLU C 1 224 ? -24.526 38.77 20.573 1 87.99 221 GLU C CA 1
ATOM 5934 C C . GLU C 1 224 ? -25.948 38.247 20.634 1 87.57 221 GLU C C 1
ATOM 5935 O O . GLU C 1 224 ? -26.787 38.691 19.859 1 87.58 221 GLU C O 1
ATOM 5941 N N . VAL C 1 225 ? -26.238 37.341 21.577 1 87.21 222 VAL C N 1
ATOM 5942 C CA . VAL C 1 225 ? -27.592 36.806 21.72 1 87.62 222 VAL C CA 1
ATOM 5943 C C . VAL C 1 225 ? -28.455 37.729 22.602 1 88.39 222 VAL C C 1
ATOM 5944 O O . VAL C 1 225 ? -28.397 37.647 23.832 1 88.75 222 VAL C O 1
ATOM 5948 N N . ILE C 1 226 ? -29.242 38.619 21.961 1 88.33 223 ILE C N 1
ATOM 5949 C CA . ILE C 1 226 ? -30.11 39.597 22.619 1 88.71 223 ILE C CA 1
ATOM 5950 C C . ILE C 1 226 ? -31.298 38.943 23.383 1 89 223 ILE C C 1
ATOM 5951 O O . ILE C 1 226 ? -31.343 39.047 24.607 1 89.51 223 ILE C O 1
ATOM 5956 N N . LYS C 1 227 ? -32.247 38.29 22.687 1 88.61 224 LYS C N 1
ATOM 5957 C CA . LYS C 1 227 ? -33.382 37.625 23.339 1 88.63 224 LYS C CA 1
ATOM 5958 C C . LYS C 1 227 ? -33.399 36.151 22.945 1 88.3 224 LYS C C 1
ATOM 5959 O O . LYS C 1 227 ? -32.94 35.802 21.862 1 88.38 224 LYS C O 1
ATOM 5965 N N . SER C 1 228 ? -33.931 35.285 23.808 1 87.83 225 SER C N 1
ATOM 5966 C CA . SER C 1 228 ? -34.004 33.856 23.511 1 87.58 225 SER C CA 1
ATOM 5967 C C . SER C 1 228 ? -35.194 33.235 24.228 1 86.82 225 SER C C 1
ATOM 5968 O O . SER C 1 228 ? -35.441 33.56 25.384 1 86.71 225 SER C O 1
ATOM 5971 N N . GLY C 1 229 ? -35.946 32.392 23.53 1 86.36 226 GLY C N 1
ATOM 5972 C CA . GLY C 1 229 ? -37.105 31.733 24.116 1 86.66 226 GLY C CA 1
ATOM 5973 C C . GLY C 1 229 ? -38.153 31.265 23.123 1 86.75 226 GLY C C 1
ATOM 5974 O O . GLY C 1 229 ? -37.853 30.492 22.209 1 87.06 226 GLY C O 1
ATOM 5975 N N . ASP C 1 230 ? -39.406 31.725 23.315 1 86.01 227 ASP C N 1
ATOM 5976 C CA . ASP C 1 230 ? -40.57 31.373 22.49 1 85.2 227 ASP C CA 1
ATOM 5977 C C . ASP C 1 230 ? -40.479 31.934 21.062 1 84.04 227 ASP C C 1
ATOM 5978 O O . ASP C 1 230 ? -40.138 33.1 20.895 1 83.84 227 ASP C O 1
ATOM 5983 N N . PRO C 1 231 ? -40.82 31.118 20.037 1 83.29 228 PRO C N 1
ATOM 5984 C CA . PRO C 1 231 ? -40.696 31.577 18.633 1 83.1 228 PRO C CA 1
ATOM 5985 C C . PRO C 1 231 ? -41.478 32.838 18.228 1 82.94 228 PRO C C 1
ATOM 5986 O O . PRO C 1 231 ? -40.899 33.708 17.579 1 82.67 228 PRO C O 1
ATOM 5990 N N . LYS C 1 232 ? -42.777 32.938 18.569 1 82.94 229 LYS C N 1
ATOM 5991 C CA . LYS C 1 232 ? -43.563 34.136 18.243 1 83.12 229 LYS C CA 1
ATOM 5992 C C . LYS C 1 232 ? -43.097 35.321 19.09 1 83.04 229 LYS C C 1
ATOM 5993 O O . LYS C 1 232 ? -43.044 36.437 18.592 1 82.96 229 LYS C O 1
ATOM 5999 N N . GLU C 1 233 ? -42.73 35.064 20.353 1 83.19 230 GLU C N 1
ATOM 6000 C CA . GLU C 1 233 ? -42.245 36.052 21.307 1 84.19 230 GLU C CA 1
ATOM 6001 C C . GLU C 1 233 ? -40.98 36.754 20.799 1 84.62 230 GLU C C 1
ATOM 6002 O O . GLU C 1 233 ? -41.057 37.93 20.45 1 84.51 230 GLU C O 1
ATOM 6008 N N . VAL C 1 234 ? -39.84 36.041 20.679 1 85.21 231 VAL C N 1
ATOM 6009 C CA . VAL C 1 234 ? -38.607 36.666 20.178 1 86.12 231 VAL C CA 1
ATOM 6010 C C . VAL C 1 234 ? -38.7 37.019 18.672 1 86.81 231 VAL C C 1
ATOM 6011 O O . VAL C 1 234 ? -38.1 38.003 18.234 1 86.65 231 VAL C O 1
ATOM 6015 N N . GLY C 1 235 ? -39.516 36.278 17.926 1 87.51 232 GLY C N 1
ATOM 6016 C CA . GLY C 1 235 ? -39.738 36.532 16.509 1 88.85 232 GLY C CA 1
ATOM 6017 C C . GLY C 1 235 ? -40.361 37.887 16.239 1 90.07 232 GLY C C 1
ATOM 6018 O O . GLY C 1 235 ? -39.886 38.63 15.374 1 89.93 232 GLY C O 1
ATOM 6019 N N . GLU C 1 236 ? -41.417 38.228 17.001 1 91.09 233 GLU C N 1
ATOM 6020 C CA . GLU C 1 236 ? -42.108 39.516 16.895 1 92.31 233 GLU C CA 1
ATOM 6021 C C . GLU C 1 236 ? -41.185 40.657 17.344 1 93.12 233 GLU C C 1
ATOM 6022 O O . GLU C 1 236 ? -41.2 41.733 16.738 1 93.15 233 GLU C O 1
ATOM 6028 N N . PHE C 1 237 ? -40.361 40.404 18.381 1 93.73 234 PHE C N 1
ATOM 6029 C CA . PHE C 1 237 ? -39.378 41.349 18.9 1 95.01 234 PHE C CA 1
ATOM 6030 C C . PHE C 1 237 ? -38.367 41.707 17.802 1 96.26 234 PHE C C 1
ATOM 6031 O O . PHE C 1 237 ? -38.036 42.876 17.641 1 96.66 234 PHE C O 1
ATOM 6039 N N . TYR C 1 238 ? -37.893 40.706 17.042 1 96.62 235 TYR C N 1
ATOM 6040 C CA . TYR C 1 238 ? -36.931 40.873 15.942 1 97.37 235 TYR C CA 1
ATOM 6041 C C . TYR C 1 238 ? -37.464 41.774 14.817 1 99.08 235 TYR C C 1
ATOM 6042 O O . TYR C 1 238 ? -36.721 42.603 14.284 1 99.35 235 TYR C O 1
ATOM 6051 N N . LYS C 1 239 ? -38.749 41.628 14.47 1 99.97 236 LYS C N 1
ATOM 6052 C CA . LYS C 1 239 ? -39.364 42.443 13.427 1 101.17 236 LYS C CA 1
ATOM 6053 C C . LYS C 1 239 ? -39.473 43.9 13.891 1 103.14 236 LYS C C 1
ATOM 6054 O O . LYS C 1 239 ? -39.188 44.819 13.12 1 103.23 236 LYS C O 1
ATOM 6060 N N . LYS C 1 240 ? -39.842 44.106 15.167 1 104.43 237 LYS C N 1
ATOM 6061 C CA . LYS C 1 240 ? -39.997 45.441 15.741 1 106.15 237 LYS C CA 1
ATOM 6062 C C . LYS C 1 240 ? -38.658 46.154 16.027 1 107.48 237 LYS C C 1
ATOM 6063 O O . LYS C 1 240 ? -38.476 47.303 15.621 1 107.82 237 LYS C O 1
ATOM 6069 N N . GLU C 1 241 ? -37.735 45.477 16.725 1 107.99 238 GLU C N 1
ATOM 6070 C CA . GLU C 1 241 ? -36.439 46.027 17.12 1 109.08 238 GLU C CA 1
ATOM 6071 C C . GLU C 1 241 ? -35.314 45.624 16.17 1 109.93 238 GLU C C 1
ATOM 6072 O O . GLU C 1 241 ? -34.566 44.689 16.464 1 110.1 238 GLU C O 1
ATOM 6078 N N . CYS C 1 242 ? -35.181 46.333 15.04 1 110.26 239 CYS C N 1
ATOM 6079 C CA . CYS C 1 242 ? -34.134 46.042 14.063 1 111.06 239 CYS C CA 1
ATOM 6080 C C . CYS C 1 242 ? -33.642 47.327 13.394 1 111.5 239 CYS C C 1
ATOM 6081 O O . CYS C 1 242 ? -32.873 48.079 13.99 1 111.64 239 CYS C O 1
ATOM 6084 N N . LYS D 2 33 ? -19.548 -7.749 -38.248 1 111.23 28 LYS D N 1
ATOM 6085 C CA . LYS D 2 33 ? -20.231 -7.516 -36.971 1 111.66 28 LYS D CA 1
ATOM 6086 C C . LYS D 2 33 ? -20.12 -6.051 -36.506 1 111.44 28 LYS D C 1
ATOM 6087 O O . LYS D 2 33 ? -20.135 -5.792 -35.305 1 111.53 28 LYS D O 1
ATOM 6093 N N . GLY D 2 34 ? -20.022 -5.117 -37.45 1 110.96 29 GLY D N 1
ATOM 6094 C CA . GLY D 2 34 ? -19.91 -3.694 -37.15 1 111.01 29 GLY D CA 1
ATOM 6095 C C . GLY D 2 34 ? -18.812 -3.011 -37.94 1 110.79 29 GLY D C 1
ATOM 6096 O O . GLY D 2 34 ? -17.734 -3.58 -38.121 1 111.11 29 GLY D O 1
ATOM 6097 N N . PRO D 2 35 ? -19.058 -1.786 -38.446 1 109.98 30 PRO D N 1
ATOM 6098 C CA . PRO D 2 35 ? -18.013 -1.091 -39.219 1 109.33 30 PRO D CA 1
ATOM 6099 C C . PRO D 2 35 ? -16.865 -0.686 -38.308 1 108.61 30 PRO D C 1
ATOM 6100 O O . PRO D 2 35 ? -16.991 0.264 -37.548 1 108.59 30 PRO D O 1
ATOM 6104 N N . ARG D 2 36 ? -15.781 -1.462 -38.322 1 108.02 31 ARG D N 1
ATOM 6105 C CA . ARG D 2 36 ? -14.653 -1.222 -37.431 1 108.02 31 ARG D CA 1
ATOM 6106 C C . ARG D 2 36 ? -13.307 -1.294 -38.159 1 107.2 31 ARG D C 1
ATOM 6107 O O . ARG D 2 36 ? -13.197 -1.938 -39.202 1 107.44 31 ARG D O 1
ATOM 6115 N N . ILE D 2 37 ? -12.278 -0.634 -37.605 1 106.11 32 ILE D N 1
ATOM 6116 C CA . ILE D 2 37 ? -10.92 -0.653 -38.156 1 105.56 32 ILE D CA 1
ATOM 6117 C C . ILE D 2 37 ? -9.977 -1.152 -37.066 1 104.93 32 ILE D C 1
ATOM 6118 O O . ILE D 2 37 ? -9.688 -0.418 -36.122 1 104.91 32 ILE D O 1
ATOM 6123 N N . ILE D 2 38 ? -9.53 -2.41 -37.163 1 104.22 33 ILE D N 1
ATOM 6124 C CA . ILE D 2 38 ? -8.648 -2.982 -36.149 1 103.91 33 ILE D CA 1
ATOM 6125 C C . ILE D 2 38 ? -7.183 -2.887 -36.554 1 103.67 33 ILE D C 1
ATOM 6126 O O . ILE D 2 38 ? -6.842 -3.21 -37.685 1 103.72 33 ILE D O 1
ATOM 6131 N N . VAL D 2 39 ? -6.327 -2.384 -35.65 1 103.22 34 VAL D N 1
ATOM 6132 C CA . VAL D 2 39 ? -4.895 -2.242 -35.888 1 103.27 34 VAL D CA 1
ATOM 6133 C C . VAL D 2 39 ? -4.115 -2.829 -34.713 1 103.69 34 VAL D C 1
ATOM 6134 O O . VAL D 2 39 ? -4.035 -2.211 -33.655 1 103.95 34 VAL D O 1
ATOM 6138 N N . LYS D 2 40 ? -3.56 -4.025 -34.883 1 103.84 35 LYS D N 1
ATOM 6139 C CA . LYS D 2 40 ? -2.74 -4.651 -33.849 1 104.59 35 LYS D CA 1
ATOM 6140 C C . LYS D 2 40 ? -1.29 -4.464 -34.293 1 105.34 35 LYS D C 1
ATOM 6141 O O . LYS D 2 40 ? -0.954 -4.822 -35.427 1 105.51 35 LYS D O 1
ATOM 6147 N N . GLU D 2 41 ? -0.455 -3.849 -33.431 1 105.57 36 GLU D N 1
ATOM 6148 C CA . GLU D 2 41 ? 0.936 -3.512 -33.74 1 106.31 36 GLU D CA 1
ATOM 6149 C C . GLU D 2 41 ? 0.912 -2.39 -34.824 1 106.88 36 GLU D C 1
ATOM 6150 O O . GLU D 2 41 ? 0.125 -1.451 -34.68 1 106.97 36 GLU D O 1
ATOM 6156 N N . SER D 2 42 ? 1.742 -2.462 -35.882 1 107.02 37 SER D N 1
ATOM 6157 C CA . SER D 2 42 ? 1.707 -1.467 -36.953 1 107.72 37 SER D CA 1
ATOM 6158 C C . SER D 2 42 ? 1.023 -2.027 -38.215 1 107.94 37 SER D C 1
ATOM 6159 O O . SER D 2 42 ? 1.278 -1.527 -39.309 1 107.97 37 SER D O 1
ATOM 6162 N N . ARG D 2 43 ? 0.167 -3.058 -38.072 1 107.93 38 ARG D N 1
ATOM 6163 C CA . ARG D 2 43 ? -0.502 -3.685 -39.206 1 108.37 38 ARG D CA 1
ATOM 6164 C C . ARG D 2 43 ? -2.013 -3.606 -39.096 1 108.36 38 ARG D C 1
ATOM 6165 O O . ARG D 2 43 ? -2.554 -3.66 -37.997 1 108.23 38 ARG D O 1
ATOM 6173 N N . ILE D 2 44 ? -2.697 -3.509 -40.239 1 108.47 39 ILE D N 1
ATOM 6174 C CA . ILE D 2 44 ? -4.153 -3.496 -40.252 1 109.15 39 ILE D CA 1
ATOM 6175 C C . ILE D 2 44 ? -4.607 -4.939 -40.13 1 109.86 39 ILE D C 1
ATOM 6176 O O . ILE D 2 44 ? -4.177 -5.786 -40.914 1 110.11 39 ILE D O 1
ATOM 6181 N N . ILE D 2 45 ? -5.46 -5.226 -39.156 1 110 40 ILE D N 1
ATOM 6182 C CA . ILE D 2 45 ? -5.974 -6.572 -38.965 1 110.74 40 ILE D CA 1
ATOM 6183 C C . ILE D 2 45 ? -7.296 -6.712 -39.738 1 111.79 40 ILE D C 1
ATOM 6184 O O . ILE D 2 45 ? -7.482 -7.691 -40.459 1 112.17 40 ILE D O 1
ATOM 6189 N N . ASP D 2 46 ? -8.177 -5.701 -39.649 1 112.05 41 ASP D N 1
ATOM 6190 C CA . ASP D 2 46 ? -9.456 -5.728 -40.353 1 112.71 41 ASP D CA 1
ATOM 6191 C C . ASP D 2 46 ? -9.911 -4.352 -40.865 1 113.29 41 ASP D C 1
ATOM 6192 O O . ASP D 2 46 ? -9.655 -3.323 -40.238 1 113.59 41 ASP D O 1
ATOM 6197 N N . VAL D 2 47 ? -10.601 -4.349 -42.006 1 113.24 42 VAL D N 1
ATOM 6198 C CA . VAL D 2 47 ? -11.129 -3.141 -42.635 1 113.51 42 VAL D CA 1
ATOM 6199 C C . VAL D 2 47 ? -12.529 -3.436 -43.218 1 113.42 42 VAL D C 1
ATOM 6200 O O . VAL D 2 47 ? -12.65 -3.859 -44.372 1 113.69 42 VAL D O 1
ATOM 6204 N N . GLN D 2 48 ? -13.585 -3.25 -42.402 1 112.83 43 GLN D N 1
ATOM 6205 C CA . GLN D 2 48 ? -14.948 -3.529 -42.85 1 112.83 43 GLN D CA 1
ATOM 6206 C C . GLN D 2 48 ? -15.851 -2.307 -42.726 1 112.4 43 GLN D C 1
ATOM 6207 O O . GLN D 2 48 ? -15.934 -1.715 -41.66 1 112.58 43 GLN D O 1
ATOM 6213 N N . GLY D 2 49 ? -16.529 -1.954 -43.811 1 111.72 44 GLY D N 1
ATOM 6214 C CA . GLY D 2 49 ? -17.453 -0.828 -43.842 1 111.43 44 GLY D CA 1
ATOM 6215 C C . GLY D 2 49 ? -18.809 -1.228 -44.388 1 110.93 44 GLY D C 1
ATOM 6216 O O . GLY D 2 49 ? -18.89 -1.942 -45.39 1 111.37 44 GLY D O 1
ATOM 6217 N N . ASP D 2 50 ? -19.886 -0.762 -43.752 1 109.97 45 ASP D N 1
ATOM 6218 C CA . ASP D 2 50 ? -21.259 -1.096 -44.14 1 109.5 45 ASP D CA 1
ATOM 6219 C C . ASP D 2 50 ? -21.827 -0.206 -45.295 1 108.57 45 ASP D C 1
ATOM 6220 O O . ASP D 2 50 ? -21.072 0.544 -45.913 1 108.46 45 ASP D O 1
ATOM 6225 N N . GLU D 2 51 ? -23.139 -0.329 -45.612 1 107.65 46 GLU D N 1
ATOM 6226 C CA . GLU D 2 51 ? -23.819 0.45 -46.653 1 107.18 46 GLU D CA 1
ATOM 6227 C C . GLU D 2 51 ? -23.957 1.9 -46.183 1 105.88 46 GLU D C 1
ATOM 6228 O O . GLU D 2 51 ? -24.469 2.145 -45.092 1 105.84 46 GLU D O 1
ATOM 6234 N N . GLY D 2 52 ? -23.506 2.842 -47.003 1 104.57 47 GLY D N 1
ATOM 6235 C CA . GLY D 2 52 ? -23.557 4.259 -46.656 1 103.69 47 GLY D CA 1
ATOM 6236 C C . GLY D 2 52 ? -22.39 4.747 -45.812 1 102.35 47 GLY D C 1
ATOM 6237 O O . GLY D 2 52 ? -22.37 5.906 -45.398 1 102.04 47 GLY D O 1
ATOM 6238 N N . ILE D 2 53 ? -21.408 3.867 -45.551 1 101.42 48 ILE D N 1
ATOM 6239 C CA . ILE D 2 53 ? -20.218 4.164 -44.762 1 100.95 48 ILE D CA 1
ATOM 6240 C C . ILE D 2 53 ? -18.995 3.441 -45.383 1 100.82 48 ILE D C 1
ATOM 6241 O O . ILE D 2 53 ? -18.703 2.29 -45.063 1 100.85 48 ILE D O 1
ATOM 6246 N N . ILE D 2 54 ? -18.325 4.105 -46.337 1 100.48 49 ILE D N 1
ATOM 6247 C CA . ILE D 2 54 ? -17.175 3.535 -47.041 1 100.71 49 ILE D CA 1
ATOM 6248 C C . ILE D 2 54 ? -15.913 3.55 -46.19 1 100.98 49 ILE D C 1
ATOM 6249 O O . ILE D 2 54 ? -15.408 4.625 -45.882 1 101.29 49 ILE D O 1
ATOM 6254 N N . LEU D 2 55 ? -15.373 2.375 -45.844 1 100.53 50 LEU D N 1
ATOM 6255 C CA . LEU D 2 55 ? -14.145 2.31 -45.053 1 100.31 50 LEU D CA 1
ATOM 6256 C C . LEU D 2 55 ? -13.004 1.719 -45.87 1 100.27 50 LEU D C 1
ATOM 6257 O O . LEU D 2 55 ? -12.996 0.522 -46.139 1 100.71 50 LEU D O 1
ATOM 6262 N N . GLU D 2 56 ? -12.057 2.561 -46.295 1 99.67 51 GLU D N 1
ATOM 6263 C CA . GLU D 2 56 ? -10.893 2.12 -47.067 1 99.72 51 GLU D CA 1
ATOM 6264 C C . GLU D 2 56 ? -9.652 2.099 -46.17 1 99.57 51 GLU D C 1
ATOM 6265 O O . GLU D 2 56 ? -9.566 2.862 -45.209 1 99.78 51 GLU D O 1
ATOM 6271 N N . GLY D 2 57 ? -8.704 1.228 -46.487 1 98.99 52 GLY D N 1
ATOM 6272 C CA . GLY D 2 57 ? -7.485 1.112 -45.7 1 98.8 52 GLY D CA 1
ATOM 6273 C C . GLY D 2 57 ? -6.369 0.384 -46.413 1 98.23 52 GLY D C 1
ATOM 6274 O O . GLY D 2 57 ? -6.609 -0.634 -47.061 1 98.35 52 GLY D O 1
ATOM 6275 N N . LYS D 2 58 ? -5.14 0.887 -46.27 1 97.51 53 LYS D N 1
ATOM 6276 C CA . LYS D 2 58 ? -3.946 0.303 -46.879 1 97.45 53 LYS D CA 1
ATOM 6277 C C . LYS D 2 58 ? -2.674 0.644 -46.072 1 96.66 53 LYS D C 1
ATOM 6278 O O . LYS D 2 58 ? -2.714 1.508 -45.202 1 96.63 53 LYS D O 1
ATOM 6284 N N . GLU D 2 59 ? -1.554 -0.042 -46.341 1 95.9 54 GLU D N 1
ATOM 6285 C CA . GLU D 2 59 ? -0.297 0.241 -45.653 1 95.7 54 GLU D CA 1
ATOM 6286 C C . GLU D 2 59 ? 0.72 0.756 -46.655 1 95.73 54 GLU D C 1
ATOM 6287 O O . GLU D 2 59 ? 1.012 0.083 -47.637 1 96.07 54 GLU D O 1
ATOM 6293 N N . GLU D 2 60 ? 1.219 1.974 -46.442 1 95.39 55 GLU D N 1
ATOM 6294 C CA . GLU D 2 60 ? 2.18 2.607 -47.335 1 95.41 55 GLU D CA 1
ATOM 6295 C C . GLU D 2 60 ? 3.217 3.364 -46.523 1 95.1 55 GLU D C 1
ATOM 6296 O O . GLU D 2 60 ? 2.846 4.115 -45.625 1 95.26 55 GLU D O 1
ATOM 6302 N N . ASP D 2 61 ? 4.504 3.192 -46.854 1 94.51 56 ASP D N 1
ATOM 6303 C CA . ASP D 2 61 ? 5.64 3.892 -46.24 1 94.44 56 ASP D CA 1
ATOM 6304 C C . ASP D 2 61 ? 5.701 3.817 -44.704 1 93.26 56 ASP D C 1
ATOM 6305 O O . ASP D 2 61 ? 6.146 4.771 -44.064 1 93.19 56 ASP D O 1
ATOM 6310 N N . GLY D 2 62 ? 5.266 2.695 -44.133 1 92.05 57 GLY D N 1
ATOM 6311 C CA . GLY D 2 62 ? 5.257 2.521 -42.684 1 91.3 57 GLY D CA 1
ATOM 6312 C C . GLY D 2 62 ? 4.055 3.122 -41.973 1 90.14 57 GLY D C 1
ATOM 6313 O O . GLY D 2 62 ? 3.932 3.009 -40.749 1 90.5 57 GLY D O 1
ATOM 6314 N N . LYS D 2 63 ? 3.152 3.766 -42.727 1 88.54 58 LYS D N 1
ATOM 6315 C CA . LYS D 2 63 ? 1.941 4.387 -42.19 1 87.19 58 LYS D CA 1
ATOM 6316 C C . LYS D 2 63 ? 0.691 3.672 -42.71 1 86.14 58 LYS D C 1
ATOM 6317 O O . LYS D 2 63 ? 0.718 3.036 -43.763 1 86.26 58 LYS D O 1
ATOM 6323 N N . ILE D 2 64 ? -0.415 3.811 -41.992 1 85.02 59 ILE D N 1
ATOM 6324 C CA . ILE D 2 64 ? -1.685 3.242 -42.412 1 84.36 59 ILE D CA 1
ATOM 6325 C C . ILE D 2 64 ? -2.52 4.37 -43.018 1 83.69 59 ILE D C 1
ATOM 6326 O O . ILE D 2 64 ? -2.605 5.441 -42.432 1 83.85 59 ILE D O 1
ATOM 6331 N N . LYS D 2 65 ? -3.061 4.172 -44.218 1 82.71 60 LYS D N 1
ATOM 6332 C CA . LYS D 2 65 ? -3.852 5.196 -44.889 1 82.01 60 LYS D CA 1
ATOM 6333 C C . LYS D 2 65 ? -5.316 4.808 -44.895 1 81.35 60 LYS D C 1
ATOM 6334 O O . LYS D 2 65 ? -5.737 4.026 -45.747 1 82.01 60 LYS D O 1
ATOM 6340 N N . ALA D 2 66 ? -6.097 5.362 -43.968 1 80.04 61 ALA D N 1
ATOM 6341 C CA . ALA D 2 66 ? -7.522 5.065 -43.908 1 79.6 61 ALA D CA 1
ATOM 6342 C C . ALA D 2 66 ? -8.351 6.204 -44.492 1 78.94 61 ALA D C 1
ATOM 6343 O O . ALA D 2 66 ? -7.888 7.345 -44.546 1 79.1 61 ALA D O 1
ATOM 6345 N N . LYS D 2 67 ? -9.57 5.889 -44.949 1 77.93 62 LYS D N 1
ATOM 6346 C CA . LYS D 2 67 ? -10.482 6.877 -45.514 1 77.49 62 LYS D CA 1
ATOM 6347 C C . LYS D 2 67 ? -11.901 6.448 -45.214 1 77.2 62 LYS D C 1
ATOM 6348 O O . LYS D 2 67 ? -12.329 5.4 -45.676 1 77.67 62 LYS D O 1
ATOM 6354 N N . ILE D 2 68 ? -12.614 7.223 -44.401 1 76.46 63 ILE D N 1
ATOM 6355 C CA . ILE D 2 68 ? -13.989 6.932 -44.018 1 76.33 63 ILE D CA 1
ATOM 6356 C C . ILE D 2 68 ? -14.904 7.918 -44.735 1 76.87 63 ILE D C 1
ATOM 6357 O O . ILE D 2 68 ? -14.668 9.118 -44.652 1 77.14 63 ILE D O 1
ATOM 6362 N N . ILE D 2 69 ? -15.92 7.434 -45.464 1 76.98 64 ILE D N 1
ATOM 6363 C CA . ILE D 2 69 ? -16.845 8.318 -46.178 1 77.55 64 ILE D CA 1
ATOM 6364 C C . ILE D 2 69 ? -18.283 8.035 -45.785 1 78.16 64 ILE D C 1
ATOM 6365 O O . ILE D 2 69 ? -18.8 6.96 -46.072 1 78.59 64 ILE D O 1
ATOM 6370 N N . VAL D 2 70 ? -18.93 8.989 -45.122 1 78.22 65 VAL D N 1
ATOM 6371 C CA . VAL D 2 70 ? -20.325 8.837 -44.732 1 78.66 65 VAL D CA 1
ATOM 6372 C C . VAL D 2 70 ? -21.163 9.48 -45.834 1 79.25 65 VAL D C 1
ATOM 6373 O O . VAL D 2 70 ? -21.009 10.663 -46.114 1 78.89 65 VAL D O 1
ATOM 6377 N N . LYS D 2 71 ? -21.994 8.671 -46.505 1 80.13 66 LYS D N 1
ATOM 6378 C CA . LYS D 2 71 ? -22.834 9.088 -47.63 1 81.07 66 LYS D CA 1
ATOM 6379 C C . LYS D 2 71 ? -23.999 10.008 -47.242 1 81.33 66 LYS D C 1
ATOM 6380 O O . LYS D 2 71 ? -24.573 9.877 -46.159 1 81.17 66 LYS D O 1
ATOM 6386 N N . LYS D 2 72 ? -24.332 10.938 -48.158 1 81.44 67 LYS D N 1
ATOM 6387 C CA . LYS D 2 72 ? -25.362 11.969 -48.018 1 82.05 67 LYS D CA 1
ATOM 6388 C C . LYS D 2 72 ? -26.715 11.432 -47.569 1 82.68 67 LYS D C 1
ATOM 6389 O O . LYS D 2 72 ? -27.375 10.709 -48.314 1 83.5 67 LYS D O 1
ATOM 6395 N N . GLY D 2 73 ? -27.112 11.793 -46.357 1 82.3 68 GLY D N 1
ATOM 6396 C CA . GLY D 2 73 ? -28.383 11.369 -45.791 1 82.45 68 GLY D CA 1
ATOM 6397 C C . GLY D 2 73 ? -28.273 10.258 -44.766 1 82.64 68 GLY D C 1
ATOM 6398 O O . GLY D 2 73 ? -29.206 10.048 -43.988 1 82.18 68 GLY D O 1
ATOM 6399 N N . TYR D 2 74 ? -27.148 9.524 -44.758 1 83.14 69 TYR D N 1
ATOM 6400 C CA . TYR D 2 74 ? -26.977 8.415 -43.817 1 84.41 69 TYR D CA 1
ATOM 6401 C C . TYR D 2 74 ? -26.671 8.845 -42.369 1 84.99 69 TYR D C 1
ATOM 6402 O O . TYR D 2 74 ? -25.566 9.303 -42.08 1 85.1 69 TYR D O 1
ATOM 6411 N N . LYS D 2 75 ? -27.644 8.65 -41.451 1 84.91 70 LYS D N 1
ATOM 6412 C CA . LYS D 2 75 ? -27.507 8.994 -40.029 1 84.92 70 LYS D CA 1
ATOM 6413 C C . LYS D 2 75 ? -27.406 7.719 -39.181 1 85.69 70 LYS D C 1
ATOM 6414 O O . LYS D 2 75 ? -28.423 7.213 -38.717 1 85.74 70 LYS D O 1
ATOM 6420 N N . PHE D 2 76 ? -26.189 7.212 -38.963 1 86.37 71 PHE D N 1
ATOM 6421 C CA . PHE D 2 76 ? -25.979 5.976 -38.205 1 88.06 71 PHE D CA 1
ATOM 6422 C C . PHE D 2 76 ? -26.105 6.13 -36.687 1 90.18 71 PHE D C 1
ATOM 6423 O O . PHE D 2 76 ? -25.359 6.909 -36.084 1 90.46 71 PHE D O 1
ATOM 6431 N N . LYS D 2 77 ? -27.015 5.36 -36.057 1 91.4 72 LYS D N 1
ATOM 6432 C CA . LYS D 2 77 ? -27.182 5.439 -34.604 1 92.98 72 LYS D CA 1
ATOM 6433 C C . LYS D 2 77 ? -26.158 4.573 -33.838 1 94.4 72 LYS D C 1
ATOM 6434 O O . LYS D 2 77 ? -25.881 4.846 -32.67 1 94.73 72 LYS D O 1
ATOM 6440 N N . TYR D 2 78 ? -25.595 3.548 -34.485 1 95.23 73 TYR D N 1
ATOM 6441 C CA . TYR D 2 78 ? -24.607 2.689 -33.845 1 96.45 73 TYR D CA 1
ATOM 6442 C C . TYR D 2 78 ? -23.178 3.181 -34.09 1 96.2 73 TYR D C 1
ATOM 6443 O O . TYR D 2 78 ? -22.806 3.529 -35.212 1 96.11 73 TYR D O 1
ATOM 6452 N N . PRO D 2 79 ? -22.368 3.235 -33.027 1 95.86 74 PRO D N 1
ATOM 6453 C CA . PRO D 2 79 ? -21.012 3.762 -33.171 1 95.62 74 PRO D CA 1
ATOM 6454 C C . PRO D 2 79 ? -20.019 2.864 -33.894 1 95.63 74 PRO D C 1
ATOM 6455 O O . PRO D 2 79 ? -19.961 1.658 -33.68 1 96.06 74 PRO D O 1
ATOM 6459 N N . ILE D 2 80 ? -19.221 3.487 -34.75 1 95.06 75 ILE D N 1
ATOM 6460 C CA . ILE D 2 80 ? -18.138 2.869 -35.503 1 95.17 75 ILE D CA 1
ATOM 6461 C C . ILE D 2 80 ? -16.981 2.646 -34.513 1 94.94 75 ILE D C 1
ATOM 6462 O O . ILE D 2 80 ? -16.8 3.456 -33.605 1 95.1 75 ILE D O 1
ATOM 6467 N N . HIS D 2 81 ? -16.232 1.544 -34.649 1 94.34 76 HIS D N 1
ATOM 6468 C CA . HIS D 2 81 ? -15.115 1.283 -33.745 1 94.23 76 HIS D CA 1
ATOM 6469 C C . HIS D 2 81 ? -13.77 1.423 -34.428 1 93.93 76 HIS D C 1
ATOM 6470 O O . HIS D 2 81 ? -13.696 1.421 -35.653 1 94.31 76 HIS D O 1
ATOM 6477 N N . MET D 2 82 ? -12.703 1.565 -33.646 1 93.26 77 MET D N 1
ATOM 6478 C CA . MET D 2 82 ? -11.362 1.708 -34.187 1 93.24 77 MET D CA 1
ATOM 6479 C C . MET D 2 82 ? -10.416 1.269 -33.089 1 93.47 77 MET D C 1
ATOM 6480 O O . MET D 2 82 ? -10.014 2.083 -32.268 1 93.67 77 MET D O 1
ATOM 6485 N N . CYS D 2 83 ? -10.108 -0.029 -33.03 1 93.43 78 CYS D N 1
ATOM 6486 C CA . CYS D 2 83 ? -9.265 -0.565 -31.969 1 93.86 78 CYS D CA 1
ATOM 6487 C C . CYS D 2 83 ? -7.78 -0.561 -32.318 1 93.62 78 CYS D C 1
ATOM 6488 O O . CYS D 2 83 ? -7.404 -0.891 -33.437 1 93.56 78 CYS D O 1
ATOM 6491 N N . PHE D 2 84 ? -6.943 -0.147 -31.357 1 93.25 79 PHE D N 1
ATOM 6492 C CA . PHE D 2 84 ? -5.493 -0.082 -31.508 1 93.35 79 PHE D CA 1
ATOM 6493 C C . PHE D 2 84 ? -4.836 -0.827 -30.358 1 93.87 79 PHE D C 1
ATOM 6494 O O . PHE D 2 84 ? -4.854 -0.348 -29.227 1 93.84 79 PHE D O 1
ATOM 6502 N N . GLY D 2 85 ? -4.247 -1.978 -30.651 1 94.05 80 GLY D N 1
ATOM 6503 C CA . GLY D 2 85 ? -3.562 -2.757 -29.631 1 94.57 80 GLY D CA 1
ATOM 6504 C C . GLY D 2 85 ? -2.07 -2.776 -29.872 1 94.67 80 GLY D C 1
ATOM 6505 O O . GLY D 2 85 ? -1.643 -2.875 -31.018 1 94.64 80 GLY D O 1
ATOM 6506 N N . ILE D 2 86 ? -1.264 -2.617 -28.815 1 94.71 81 ILE D N 1
ATOM 6507 C CA . ILE D 2 86 ? 0.196 -2.662 -28.932 1 95.25 81 ILE D CA 1
ATOM 6508 C C . ILE D 2 86 ? 0.803 -3.43 -27.757 1 96.01 81 ILE D C 1
ATOM 6509 O O . ILE D 2 86 ? 0.762 -2.965 -26.613 1 96.45 81 ILE D O 1
ATOM 6514 N N . THR D 2 87 ? 1.37 -4.608 -28.044 1 95.97 82 THR D N 1
ATOM 6515 C CA . THR D 2 87 ? 2.001 -5.469 -27.043 1 96.26 82 THR D CA 1
ATOM 6516 C C . THR D 2 87 ? 3.514 -5.69 -27.303 1 95.96 82 THR D C 1
ATOM 6517 O O . THR D 2 87 ? 4.225 -6.157 -26.412 1 96.09 82 THR D O 1
ATOM 6521 N N . GLU D 2 88 ? 4.002 -5.345 -28.508 1 95.33 83 GLU D N 1
ATOM 6522 C CA . GLU D 2 88 ? 5.406 -5.493 -28.884 1 95.36 83 GLU D CA 1
ATOM 6523 C C . GLU D 2 88 ? 6.211 -4.262 -28.503 1 94.91 83 GLU D C 1
ATOM 6524 O O . GLU D 2 88 ? 5.68 -3.152 -28.469 1 94.85 83 GLU D O 1
ATOM 6530 N N . GLU D 2 89 ? 7.513 -4.447 -28.27 1 94.42 84 GLU D N 1
ATOM 6531 C CA . GLU D 2 89 ? 8.394 -3.334 -27.935 1 94.2 84 GLU D CA 1
ATOM 6532 C C . GLU D 2 89 ? 8.823 -2.587 -29.196 1 93.12 84 GLU D C 1
ATOM 6533 O O . GLU D 2 89 ? 9.042 -3.207 -30.236 1 93.18 84 GLU D O 1
ATOM 6539 N N . ASN D 2 90 ? 8.925 -1.252 -29.092 1 91.99 85 ASN D N 1
ATOM 6540 C CA . ASN D 2 90 ? 9.298 -0.332 -30.168 1 91.44 85 ASN D CA 1
ATOM 6541 C C . ASN D 2 90 ? 8.386 -0.436 -31.406 1 89.88 85 ASN D C 1
ATOM 6542 O O . ASN D 2 90 ? 8.839 -0.815 -32.481 1 89.95 85 ASN D O 1
ATOM 6547 N N . ILE D 2 91 ? 7.102 -0.085 -31.242 1 88.42 86 ILE D N 1
ATOM 6548 C CA . ILE D 2 91 ? 6.103 -0.1 -32.313 1 87.38 86 ILE D CA 1
ATOM 6549 C C . ILE D 2 91 ? 5.764 1.341 -32.688 1 85.84 86 ILE D C 1
ATOM 6550 O O . ILE D 2 91 ? 5.535 2.156 -31.803 1 85.82 86 ILE D O 1
ATOM 6555 N N . SER D 2 92 ? 5.738 1.659 -33.986 1 84.43 87 SER D N 1
ATOM 6556 C CA . SER D 2 92 ? 5.373 2.997 -34.436 1 83.41 87 SER D CA 1
ATOM 6557 C C . SER D 2 92 ? 4.085 2.899 -35.255 1 81.98 87 SER D C 1
ATOM 6558 O O . SER D 2 92 ? 4.115 2.712 -36.471 1 82.36 87 SER D O 1
ATOM 6561 N N . GLN D 2 93 ? 2.953 2.961 -34.552 1 80.19 88 GLN D N 1
ATOM 6562 C CA . GLN D 2 93 ? 1.596 2.882 -35.079 1 78.87 88 GLN D CA 1
ATOM 6563 C C . GLN D 2 93 ? 1.172 4.245 -35.66 1 76.88 88 GLN D C 1
ATOM 6564 O O . GLN D 2 93 ? 0.472 5.005 -34.995 1 77.46 88 GLN D O 1
ATOM 6570 N N . ILE D 2 94 ? 1.605 4.562 -36.88 1 74.48 89 ILE D N 1
ATOM 6571 C CA . ILE D 2 94 ? 1.257 5.832 -37.514 1 72.8 89 ILE D CA 1
ATOM 6572 C C . ILE D 2 94 ? 0.06 5.664 -38.429 1 72.46 89 ILE D C 1
ATOM 6573 O O . ILE D 2 94 ? 0.131 4.907 -39.391 1 73 89 ILE D O 1
ATOM 6578 N N . ILE D 2 95 ? -1.029 6.379 -38.156 1 71.44 90 ILE D N 1
ATOM 6579 C CA . ILE D 2 95 ? -2.23 6.278 -38.966 1 71.06 90 ILE D CA 1
ATOM 6580 C C . ILE D 2 95 ? -2.691 7.642 -39.505 1 71.18 90 ILE D C 1
ATOM 6581 O O . ILE D 2 95 ? -2.981 8.561 -38.741 1 71.38 90 ILE D O 1
ATOM 6586 N N . ASP D 2 96 ? -2.748 7.762 -40.834 1 70.72 91 ASP D N 1
ATOM 6587 C CA . ASP D 2 96 ? -3.259 8.942 -41.512 1 70.84 91 ASP D CA 1
ATOM 6588 C C . ASP D 2 96 ? -4.673 8.589 -41.947 1 70.34 91 ASP D C 1
ATOM 6589 O O . ASP D 2 96 ? -4.843 7.705 -42.78 1 71.09 91 ASP D O 1
ATOM 6594 N N . VAL D 2 97 ? -5.678 9.24 -41.376 1 69.06 92 VAL D N 1
ATOM 6595 C CA . VAL D 2 97 ? -7.062 8.95 -41.722 1 69.03 92 VAL D CA 1
ATOM 6596 C C . VAL D 2 97 ? -7.776 10.206 -42.225 1 68.96 92 VAL D C 1
ATOM 6597 O O . VAL D 2 97 ? -7.461 11.31 -41.795 1 69.46 92 VAL D O 1
ATOM 6601 N N . GLU D 2 98 ? -8.701 10.046 -43.17 1 68 93 GLU D N 1
ATOM 6602 C CA . GLU D 2 98 ? -9.492 11.156 -43.68 1 67.16 93 GLU D CA 1
ATOM 6603 C C . GLU D 2 98 ? -10.938 10.773 -43.468 1 65.74 93 GLU D C 1
ATOM 6604 O O . GLU D 2 98 ? -11.354 9.717 -43.925 1 65.87 93 GLU D O 1
ATOM 6610 N N . ILE D 2 99 ? -11.691 11.584 -42.734 1 64.61 94 ILE D N 1
ATOM 6611 C CA . ILE D 2 99 ? -13.096 11.295 -42.476 1 64.17 94 ILE D CA 1
ATOM 6612 C C . ILE D 2 99 ? -13.935 12.347 -43.176 1 64.16 94 ILE D C 1
ATOM 6613 O O . ILE D 2 99 ? -13.758 13.537 -42.934 1 64.16 94 ILE D O 1
ATOM 6618 N N . ILE D 2 100 ? -14.783 11.92 -44.113 1 63.82 95 ILE D N 1
ATOM 6619 C CA . ILE D 2 100 ? -15.627 12.836 -44.868 1 63.78 95 ILE D CA 1
ATOM 6620 C C . ILE D 2 100 ? -17.063 12.51 -44.587 1 63.93 95 ILE D C 1
ATOM 6621 O O . ILE D 2 100 ? -17.463 11.368 -44.747 1 64.09 95 ILE D O 1
ATOM 6626 N N . LEU D 2 101 ? -17.845 13.498 -44.173 1 63.96 96 LEU D N 1
ATOM 6627 C CA . LEU D 2 101 ? -19.264 13.312 -43.909 1 64.41 96 LEU D CA 1
ATOM 6628 C C . LEU D 2 101 ? -20.008 14.177 -44.907 1 65.23 96 LEU D C 1
ATOM 6629 O O . LEU D 2 101 ? -19.802 15.387 -44.925 1 65.15 96 LEU D O 1
ATOM 6634 N N . GLU D 2 102 ? -20.845 13.572 -45.754 1 65.89 97 GLU D N 1
ATOM 6635 C CA . GLU D 2 102 ? -21.591 14.341 -46.752 1 66.89 97 GLU D CA 1
ATOM 6636 C C . GLU D 2 102 ? -22.84 14.985 -46.131 1 67.36 97 GLU D C 1
ATOM 6637 O O . GLU D 2 102 ? -23.236 14.618 -45.023 1 67.22 97 GLU D O 1
ATOM 6643 N N . GLU D 2 103 ? -23.453 15.962 -46.832 1 67.97 98 GLU D N 1
ATOM 6644 C CA . GLU D 2 103 ? -24.639 16.705 -46.377 1 68.94 98 GLU D CA 1
ATOM 6645 C C . GLU D 2 103 ? -25.69 15.838 -45.697 1 70 98 GLU D C 1
ATOM 6646 O O . GLU D 2 103 ? -26.023 14.775 -46.208 1 70.88 98 GLU D O 1
ATOM 6652 N N . ASP D 2 104 ? -26.129 16.252 -44.501 1 70.04 99 ASP D N 1
ATOM 6653 C CA . ASP D 2 104 ? -27.146 15.601 -43.678 1 70.45 99 ASP D CA 1
ATOM 6654 C C . ASP D 2 104 ? -26.777 14.203 -43.15 1 70.03 99 ASP D C 1
ATOM 6655 O O . ASP D 2 104 ? -27.673 13.477 -42.716 1 70.14 99 ASP D O 1
ATOM 6660 N N . SER D 2 105 ? -25.487 13.836 -43.133 1 69.58 100 SER D N 1
ATOM 6661 C CA . SER D 2 105 ? -25.077 12.532 -42.597 1 69.88 100 SER D CA 1
ATOM 6662 C C . SER D 2 105 ? -24.758 12.598 -41.077 1 71.04 100 SER D C 1
ATOM 6663 O O . SER D 2 105 ? -24.717 13.687 -40.509 1 71.41 100 SER D O 1
ATOM 6666 N N . SER D 2 106 ? -24.572 11.446 -40.407 1 71.46 101 SER D N 1
ATOM 6667 C CA . SER D 2 106 ? -24.292 11.425 -38.967 1 72.5 101 SER D CA 1
ATOM 6668 C C . SER D 2 106 ? -23.516 10.171 -38.602 1 73.04 101 SER D C 1
ATOM 6669 O O . SER D 2 106 ? -23.864 9.088 -39.053 1 73.42 101 SER D O 1
ATOM 6672 N N . ILE D 2 107 ? -22.475 10.301 -37.784 1 73.07 102 ILE D N 1
ATOM 6673 C CA . ILE D 2 107 ? -21.676 9.154 -37.361 1 73.41 102 ILE D CA 1
ATOM 6674 C C . ILE D 2 107 ? -20.95 9.43 -36.033 1 73.4 102 ILE D C 1
ATOM 6675 O O . ILE D 2 107 ? -20.652 10.579 -35.709 1 73.28 102 ILE D O 1
ATOM 6680 N N . SER D 2 108 ? -20.699 8.372 -35.257 1 73.23 103 SER D N 1
ATOM 6681 C CA . SER D 2 108 ? -19.959 8.447 -34.008 1 73.42 103 SER D CA 1
ATOM 6682 C C . SER D 2 108 ? -18.814 7.445 -34.095 1 74.04 103 SER D C 1
ATOM 6683 O O . SER D 2 108 ? -19.04 6.294 -34.427 1 74.36 103 SER D O 1
ATOM 6686 N N . LEU D 2 109 ? -17.588 7.884 -33.843 1 74.15 104 LEU D N 1
ATOM 6687 C CA . LEU D 2 109 ? -16.41 7.033 -33.895 1 74.57 104 LEU D CA 1
ATOM 6688 C C . LEU D 2 109 ? -15.877 6.821 -32.479 1 74.55 104 LEU D C 1
ATOM 6689 O O . LEU D 2 109 ? -15.58 7.783 -31.782 1 74.32 104 LEU D O 1
ATOM 6694 N N . MET D 2 110 ? -15.752 5.566 -32.06 1 74.71 105 MET D N 1
ATOM 6695 C CA . MET D 2 110 ? -15.22 5.225 -30.755 1 75.48 105 MET D CA 1
ATOM 6696 C C . MET D 2 110 ? -13.863 4.537 -30.887 1 75.63 105 MET D C 1
ATOM 6697 O O . MET D 2 110 ? -13.794 3.336 -31.124 1 76.03 105 MET D O 1
ATOM 6702 N N . SER D 2 111 ? -12.786 5.307 -30.722 1 75.38 106 SER D N 1
ATOM 6703 C CA . SER D 2 111 ? -11.412 4.828 -30.777 1 75.84 106 SER D CA 1
ATOM 6704 C C . SER D 2 111 ? -11.024 4.239 -29.416 1 76.51 106 SER D C 1
ATOM 6705 O O . SER D 2 111 ? -11.279 4.859 -28.389 1 76.47 106 SER D O 1
ATOM 6708 N N . HIS D 2 112 ? -10.446 3.03 -29.401 1 76.86 107 HIS D N 1
ATOM 6709 C CA . HIS D 2 112 ? -10.024 2.379 -28.159 1 77.47 107 HIS D CA 1
ATOM 6710 C C . HIS D 2 112 ? -8.556 2.008 -28.269 1 77.24 107 HIS D C 1
ATOM 6711 O O . HIS D 2 112 ? -8.18 1.326 -29.213 1 77.47 107 HIS D O 1
ATOM 6718 N N . CYS D 2 113 ? -7.724 2.458 -27.325 1 76.68 108 CYS D N 1
ATOM 6719 C CA . CYS D 2 113 ? -6.303 2.152 -27.351 1 76.59 108 CYS D CA 1
ATOM 6720 C C . CYS D 2 113 ? -5.909 1.318 -26.151 1 77.33 108 CYS D C 1
ATOM 6721 O O . CYS D 2 113 ? -6.129 1.73 -25.021 1 77.38 108 CYS D O 1
ATOM 6724 N N . SER D 2 114 ? -5.313 0.153 -26.387 1 78.02 109 SER D N 1
ATOM 6725 C CA . SER D 2 114 ? -4.854 -0.709 -25.304 1 79.06 109 SER D CA 1
ATOM 6726 C C . SER D 2 114 ? -3.354 -0.911 -25.439 1 79.83 109 SER D C 1
ATOM 6727 O O . SER D 2 114 ? -2.903 -1.627 -26.333 1 79.99 109 SER D O 1
ATOM 6730 N N . PHE D 2 115 ? -2.574 -0.236 -24.59 1 80.06 110 PHE D N 1
ATOM 6731 C CA . PHE D 2 115 ? -1.12 -0.34 -24.615 1 80.67 110 PHE D CA 1
ATOM 6732 C C . PHE D 2 115 ? -0.646 -0.787 -23.221 1 81.75 110 PHE D C 1
ATOM 6733 O O . PHE D 2 115 ? -0.196 0.04 -22.428 1 81.84 110 PHE D O 1
ATOM 6741 N N . PRO D 2 116 ? -0.765 -2.089 -22.884 1 82.43 111 PRO D N 1
ATOM 6742 C CA . PRO D 2 116 ? -0.379 -2.53 -21.533 1 82.83 111 PRO D CA 1
ATOM 6743 C C . PRO D 2 116 ? 1.119 -2.75 -21.297 1 83.69 111 PRO D C 1
ATOM 6744 O O . PRO D 2 116 ? 1.581 -2.6 -20.166 1 83.97 111 PRO D O 1
ATOM 6748 N N . LYS D 2 117 ? 1.868 -3.129 -22.336 1 83.98 112 LYS D N 1
ATOM 6749 C CA . LYS D 2 117 ? 3.3 -3.383 -22.193 1 85.09 112 LYS D CA 1
ATOM 6750 C C . LYS D 2 117 ? 4.071 -2.066 -22.095 1 85.56 112 LYS D C 1
ATOM 6751 O O . LYS D 2 117 ? 4.912 -1.904 -21.217 1 85.81 112 LYS D O 1
ATOM 6757 N N . GLY D 2 118 ? 3.736 -1.135 -22.981 1 85.48 113 GLY D N 1
ATOM 6758 C CA . GLY D 2 118 ? 4.269 0.224 -23.046 1 85.64 113 GLY D CA 1
ATOM 6759 C C . GLY D 2 118 ? 5.765 0.468 -23.055 1 85.36 113 GLY D C 1
ATOM 6760 O O . GLY D 2 118 ? 6.209 1.444 -22.438 1 85.8 113 GLY D O 1
ATOM 6761 N N . LYS D 2 119 ? 6.558 -0.354 -23.776 1 84.17 114 LYS D N 1
ATOM 6762 C CA . LYS D 2 119 ? 8.004 -0.125 -23.807 1 83.54 114 LYS D CA 1
ATOM 6763 C C . LYS D 2 119 ? 8.497 0.209 -25.214 1 82.44 114 LYS D C 1
ATOM 6764 O O . LYS D 2 119 ? 8.919 -0.677 -25.953 1 82.71 114 LYS D O 1
ATOM 6770 N N . GLY D 2 120 ? 8.485 1.495 -25.544 1 81.04 115 GLY D N 1
ATOM 6771 C CA . GLY D 2 120 ? 8.893 1.992 -26.853 1 80.17 115 GLY D CA 1
ATOM 6772 C C . GLY D 2 120 ? 7.748 2.252 -27.817 1 79.21 115 GLY D C 1
ATOM 6773 O O . GLY D 2 120 ? 7.982 2.495 -29.002 1 79.93 115 GLY D O 1
ATOM 6774 N N . ILE D 2 121 ? 6.506 2.201 -27.325 1 77.74 116 ILE D N 1
ATOM 6775 C CA . ILE D 2 121 ? 5.299 2.43 -28.113 1 77.02 116 ILE D CA 1
ATOM 6776 C C . ILE D 2 121 ? 5.223 3.869 -28.645 1 75.34 116 ILE D C 1
ATOM 6777 O O . ILE D 2 121 ? 5.731 4.802 -28.019 1 75.7 116 ILE D O 1
ATOM 6782 N N . LYS D 2 122 ? 4.58 4.037 -29.804 1 73.21 117 LYS D N 1
ATOM 6783 C CA . LYS D 2 122 ? 4.351 5.332 -30.421 1 71.5 117 LYS D CA 1
ATOM 6784 C C . LYS D 2 122 ? 3.075 5.24 -31.237 1 69.81 117 LYS D C 1
ATOM 6785 O O . LYS D 2 122 ? 3.084 4.634 -32.298 1 70.09 117 LYS D O 1
ATOM 6791 N N . HIS D 2 123 ? 1.976 5.803 -30.741 1 67.9 118 HIS D N 1
ATOM 6792 C CA . HIS D 2 123 ? 0.725 5.823 -31.476 1 66.7 118 HIS D CA 1
ATOM 6793 C C . HIS D 2 123 ? 0.57 7.235 -32.043 1 65.22 118 HIS D C 1
ATOM 6794 O O . HIS D 2 123 ? 0.376 8.168 -31.275 1 65.98 118 HIS D O 1
ATOM 6801 N N . ILE D 2 124 ? 0.65 7.404 -33.361 1 62.98 119 ILE D N 1
ATOM 6802 C CA . ILE D 2 124 ? 0.512 8.721 -33.97 1 61.5 119 ILE D CA 1
ATOM 6803 C C . ILE D 2 124 ? -0.671 8.72 -34.898 1 60.47 119 ILE D C 1
ATOM 6804 O O . ILE D 2 124 ? -0.721 7.88 -35.775 1 61.19 119 ILE D O 1
ATOM 6809 N N . MET D 2 125 ? -1.633 9.626 -34.708 1 59.09 120 MET D N 1
ATOM 6810 C CA . MET D 2 125 ? -2.772 9.712 -35.607 1 58.49 120 MET D CA 1
ATOM 6811 C C . MET D 2 125 ? -2.809 11.093 -36.22 1 58.52 120 MET D C 1
ATOM 6812 O O . MET D 2 125 ? -2.825 12.07 -35.491 1 59.08 120 MET D O 1
ATOM 6817 N N . ASN D 2 126 ? -2.846 11.181 -37.552 1 57.78 121 ASN D N 1
ATOM 6818 C CA . ASN D 2 126 ? -2.944 12.453 -38.244 1 57.6 121 ASN D CA 1
ATOM 6819 C C . ASN D 2 126 ? -4.259 12.371 -38.994 1 57.49 121 ASN D C 1
ATOM 6820 O O . ASN D 2 126 ? -4.402 11.521 -39.863 1 57.65 121 ASN D O 1
ATOM 6825 N N . GLY D 2 127 ? -5.242 13.166 -38.591 1 57.03 122 GLY D N 1
ATOM 6826 C CA . GLY D 2 127 ? -6.565 13.11 -39.198 1 57.3 122 GLY D CA 1
ATOM 6827 C C . GLY D 2 127 ? -7.047 14.383 -39.856 1 57.58 122 GLY D C 1
ATOM 6828 O O . GLY D 2 127 ? -6.766 15.482 -39.377 1 57.85 122 GLY D O 1
ATOM 6829 N N . ILE D 2 128 ? -7.77 14.241 -40.975 1 57.2 123 ILE D N 1
ATOM 6830 C CA . ILE D 2 128 ? -8.377 15.355 -41.696 1 57.39 123 ILE D CA 1
ATOM 6831 C C . ILE D 2 128 ? -9.866 15.056 -41.701 1 57.67 123 ILE D C 1
ATOM 6832 O O . ILE D 2 128 ? -10.296 14.087 -42.318 1 57.75 123 ILE D O 1
ATOM 6837 N N . ILE D 2 129 ? -10.649 15.839 -40.965 1 57.71 124 ILE D N 1
ATOM 6838 C CA . ILE D 2 129 ? -12.078 15.627 -40.873 1 58.24 124 ILE D CA 1
ATOM 6839 C C . ILE D 2 129 ? -12.816 16.742 -41.589 1 58.99 124 ILE D C 1
ATOM 6840 O O . ILE D 2 129 ? -12.497 17.909 -41.411 1 58.84 124 ILE D O 1
ATOM 6845 N N . LYS D 2 130 ? -13.735 16.374 -42.481 1 59.65 125 LYS D N 1
ATOM 6846 C CA . LYS D 2 130 ? -14.514 17.321 -43.275 1 60.09 125 LYS D CA 1
ATOM 6847 C C . LYS D 2 130 ? -15.983 16.995 -43.044 1 60.11 125 LYS D C 1
ATOM 6848 O O . LYS D 2 130 ? -16.462 15.947 -43.476 1 59.94 125 LYS D O 1
ATOM 6854 N N . ILE D 2 131 ? -16.674 17.865 -42.311 1 60.18 126 ILE D N 1
ATOM 6855 C CA . ILE D 2 131 ? -18.079 17.701 -41.942 1 60.53 126 ILE D CA 1
ATOM 6856 C C . ILE D 2 131 ? -18.924 18.584 -42.856 1 61.14 126 ILE D C 1
ATOM 6857 O O . ILE D 2 131 ? -18.795 19.804 -42.829 1 61.01 126 ILE D O 1
ATOM 6862 N N . GLY D 2 132 ? -19.753 17.954 -43.68 1 61.56 127 GLY D N 1
ATOM 6863 C CA . GLY D 2 132 ? -20.595 18.639 -44.654 1 62.21 127 GLY D CA 1
ATOM 6864 C C . GLY D 2 132 ? -21.752 19.419 -44.068 1 62.71 127 GLY D C 1
ATOM 6865 O O . GLY D 2 132 ? -21.937 19.435 -42.85 1 62.67 127 GLY D O 1
ATOM 6866 N N . LYS D 2 133 ? -22.534 20.085 -44.943 1 62.68 128 LYS D N 1
ATOM 6867 C CA . LYS D 2 133 ? -23.681 20.897 -44.54 1 62.86 128 LYS D CA 1
ATOM 6868 C C . LYS D 2 133 ? -24.697 20.073 -43.746 1 62.28 128 LYS D C 1
ATOM 6869 O O . LYS D 2 133 ? -25.213 19.093 -44.248 1 63.12 128 LYS D O 1
ATOM 6875 N N . ASN D 2 134 ? -24.938 20.448 -42.496 1 61.17 129 ASN D N 1
ATOM 6876 C CA . ASN D 2 134 ? -25.871 19.795 -41.576 1 60.47 129 ASN D CA 1
ATOM 6877 C C . ASN D 2 134 ? -25.492 18.338 -41.251 1 59.83 129 ASN D C 1
ATOM 6878 O O . ASN D 2 134 ? -26.36 17.531 -40.922 1 60.21 129 ASN D O 1
ATOM 6883 N N . ALA D 2 135 ? -24.191 18.028 -41.273 1 58.77 130 ALA D N 1
ATOM 6884 C CA . ALA D 2 135 ? -23.688 16.71 -40.892 1 58.28 130 ALA D CA 1
ATOM 6885 C C . ALA D 2 135 ? -23.255 16.729 -39.414 1 58.13 130 ALA D C 1
ATOM 6886 O O . ALA D 2 135 ? -23.06 17.801 -38.844 1 58.41 130 ALA D O 1
ATOM 6888 N N . LYS D 2 136 ? -23.118 15.556 -38.783 1 57.76 131 LYS D N 1
ATOM 6889 C CA . LYS D 2 136 ? -22.754 15.478 -37.369 1 57.98 131 LYS D CA 1
ATOM 6890 C C . LYS D 2 136 ? -21.712 14.397 -37.102 1 57.94 131 LYS D C 1
ATOM 6891 O O . LYS D 2 136 ? -21.991 13.216 -37.29 1 58.52 131 LYS D O 1
ATOM 6897 N N . PHE D 2 137 ? -20.54 14.79 -36.606 1 57.29 132 PHE D N 1
ATOM 6898 C CA . PHE D 2 137 ? -19.489 13.834 -36.275 1 57.04 132 PHE D CA 1
ATOM 6899 C C . PHE D 2 137 ? -19.177 13.895 -34.788 1 57.34 132 PHE D C 1
ATOM 6900 O O . PHE D 2 137 ? -19.079 14.981 -34.232 1 57.17 132 PHE D O 1
ATOM 6908 N N . SER D 2 138 ? -19.016 12.728 -34.153 1 57.76 133 SER D N 1
ATOM 6909 C CA . SER D 2 138 ? -18.677 12.597 -32.743 1 58.76 133 SER D CA 1
ATOM 6910 C C . SER D 2 138 ? -17.512 11.636 -32.617 1 59.56 133 SER D C 1
ATOM 6911 O O . SER D 2 138 ? -17.543 10.58 -33.201 1 59.42 133 SER D O 1
ATOM 6914 N N . TYR D 2 139 ? -16.475 12.01 -31.891 1 60.75 134 TYR D N 1
ATOM 6915 C CA . TYR D 2 139 ? -15.278 11.202 -31.72 1 62.35 134 TYR D CA 1
ATOM 6916 C C . TYR D 2 139 ? -15.004 11.012 -30.238 1 63.91 134 TYR D C 1
ATOM 6917 O O . TYR D 2 139 ? -14.998 11.98 -29.494 1 64.36 134 TYR D O 1
ATOM 6926 N N . ASN D 2 140 ? -14.768 9.776 -29.81 1 64.46 135 ASN D N 1
ATOM 6927 C CA . ASN D 2 140 ? -14.47 9.465 -28.417 1 64.77 135 ASN D CA 1
ATOM 6928 C C . ASN D 2 140 ? -13.27 8.53 -28.392 1 64.28 135 ASN D C 1
ATOM 6929 O O . ASN D 2 140 ? -13.373 7.435 -28.917 1 64.61 135 ASN D O 1
ATOM 6934 N N . GLU D 2 141 ? -12.146 8.94 -27.807 1 63.33 136 GLU D N 1
ATOM 6935 C CA . GLU D 2 141 ? -10.977 8.081 -27.715 1 63.22 136 GLU D CA 1
ATOM 6936 C C . GLU D 2 141 ? -10.702 7.779 -26.248 1 63.69 136 GLU D C 1
ATOM 6937 O O . GLU D 2 141 ? -10.616 8.697 -25.44 1 63.3 136 GLU D O 1
ATOM 6943 N N . PHE D 2 142 ? -10.603 6.486 -25.903 1 64.3 137 PHE D N 1
ATOM 6944 C CA . PHE D 2 142 ? -10.313 6.014 -24.552 1 65.13 137 PHE D CA 1
ATOM 6945 C C . PHE D 2 142 ? -9.01 5.221 -24.565 1 65.46 137 PHE D C 1
ATOM 6946 O O . PHE D 2 142 ? -8.786 4.413 -25.458 1 65.08 137 PHE D O 1
ATOM 6954 N N . HIS D 2 143 ? -8.152 5.457 -23.582 1 65.96 138 HIS D N 1
ATOM 6955 C CA . HIS D 2 143 ? -6.87 4.776 -23.496 1 66.81 138 HIS D CA 1
ATOM 6956 C C . HIS D 2 143 ? -6.753 3.957 -22.219 1 68.07 138 HIS D C 1
ATOM 6957 O O . HIS D 2 143 ? -7.167 4.396 -21.145 1 67.82 138 HIS D O 1
ATOM 6964 N N . TYR D 2 144 ? -6.161 2.77 -22.339 1 69.09 139 TYR D N 1
ATOM 6965 C CA . TYR D 2 144 ? -5.919 1.868 -21.221 1 70.45 139 TYR D CA 1
ATOM 6966 C C . TYR D 2 144 ? -4.455 1.524 -21.329 1 70.26 139 TYR D C 1
ATOM 6967 O O . TYR D 2 144 ? -4.048 0.895 -22.306 1 70.7 139 TYR D O 1
ATOM 6976 N N . HIS D 2 145 ? -3.645 2.034 -20.407 1 69.45 140 HIS D N 1
ATOM 6977 C CA . HIS D 2 145 ? -2.208 1.803 -20.455 1 69.4 140 HIS D CA 1
ATOM 6978 C C . HIS D 2 145 ? -1.726 1.007 -19.233 1 70.82 140 HIS D C 1
ATOM 6979 O O . HIS D 2 145 ? -2.437 0.885 -18.242 1 71.03 140 HIS D O 1
ATOM 6986 N N . GLY D 2 146 ? -0.51 0.489 -19.308 1 71.78 141 GLY D N 1
ATOM 6987 C CA . GLY D 2 146 ? 0.113 -0.184 -18.178 1 73 141 GLY D CA 1
ATOM 6988 C C . GLY D 2 146 ? 0.888 0.809 -17.329 1 74.13 141 GLY D C 1
ATOM 6989 O O . GLY D 2 146 ? 0.726 2.024 -17.488 1 74.76 141 GLY D O 1
ATOM 6990 N N . MET D 2 147 ? 1.766 0.322 -16.449 1 74.54 142 MET D N 1
ATOM 6991 C CA . MET D 2 147 ? 2.509 1.223 -15.569 1 75.49 142 MET D CA 1
ATOM 6992 C C . MET D 2 147 ? 3.868 1.69 -16.121 1 76.1 142 MET D C 1
ATOM 6993 O O . MET D 2 147 ? 4.606 2.364 -15.398 1 76.44 142 MET D O 1
ATOM 6998 N N . ASP D 2 148 ? 4.142 1.422 -17.417 1 75.94 143 ASP D N 1
ATOM 6999 C CA . ASP D 2 148 ? 5.357 1.861 -18.114 1 76.2 143 ASP D CA 1
ATOM 7000 C C . ASP D 2 148 ? 5.038 3.138 -18.915 1 75.55 143 ASP D C 1
ATOM 7001 O O . ASP D 2 148 ? 4.103 3.138 -19.719 1 75.51 143 ASP D O 1
ATOM 7006 N N . GLY D 2 149 ? 5.798 4.208 -18.687 1 74.83 144 GLY D N 1
ATOM 7007 C CA . GLY D 2 149 ? 5.539 5.473 -19.363 1 74.63 144 GLY D CA 1
ATOM 7008 C C . GLY D 2 149 ? 6.312 5.765 -20.63 1 74.2 144 GLY D C 1
ATOM 7009 O O . GLY D 2 149 ? 6.493 6.94 -20.972 1 74.48 144 GLY D O 1
ATOM 7010 N N . ASP D 2 150 ? 6.76 4.721 -21.357 1 73.16 145 ASP D N 1
ATOM 7011 C CA . ASP D 2 150 ? 7.46 4.947 -22.624 1 72.38 145 ASP D CA 1
ATOM 7012 C C . ASP D 2 150 ? 6.467 4.82 -23.788 1 70.12 145 ASP D C 1
ATOM 7013 O O . ASP D 2 150 ? 6.641 4.009 -24.698 1 70.12 145 ASP D O 1
ATOM 7018 N N . ILE D 2 151 ? 5.391 5.609 -23.711 1 67.88 146 ILE D N 1
ATOM 7019 C CA . ILE D 2 151 ? 4.323 5.664 -24.7 1 66.03 146 ILE D CA 1
ATOM 7020 C C . ILE D 2 151 ? 4.216 7.091 -25.196 1 63.92 146 ILE D C 1
ATOM 7021 O O . ILE D 2 151 ? 4.332 8.022 -24.4 1 64.05 146 ILE D O 1
ATOM 7026 N N . LEU D 2 152 ? 4.014 7.28 -26.503 1 61.86 147 LEU D N 1
ATOM 7027 C CA . LEU D 2 152 ? 3.781 8.608 -27.043 1 60.26 147 LEU D CA 1
ATOM 7028 C C . LEU D 2 152 ? 2.481 8.549 -27.824 1 58.3 147 LEU D C 1
ATOM 7029 O O . LEU D 2 152 ? 2.422 7.846 -28.822 1 58.13 147 LEU D O 1
ATOM 7034 N N . VAL D 2 153 ? 1.406 9.172 -27.301 1 56.39 148 VAL D N 1
ATOM 7035 C CA . VAL D 2 153 ? 0.114 9.231 -27.982 1 55.25 148 VAL D CA 1
ATOM 7036 C C . VAL D 2 153 ? 0.076 10.615 -28.621 1 53.73 148 VAL D C 1
ATOM 7037 O O . VAL D 2 153 ? 0.096 11.619 -27.897 1 53.8 148 VAL D O 1
ATOM 7041 N N . LYS D 2 154 ? 0.11 10.683 -29.961 1 52.09 149 LYS D N 1
ATOM 7042 C CA . LYS D 2 154 ? 0.152 11.975 -30.628 1 51.24 149 LYS D CA 1
ATOM 7043 C C . LYS D 2 154 ? -0.911 12.18 -31.693 1 50.48 149 LYS D C 1
ATOM 7044 O O . LYS D 2 154 ? -0.631 12.057 -32.885 1 51.09 149 LYS D O 1
ATOM 7050 N N . PRO D 2 155 ? -2.107 12.63 -31.288 1 49.18 150 PRO D N 1
ATOM 7051 C CA . PRO D 2 155 ? -3.141 12.926 -32.283 1 48.6 150 PRO D CA 1
ATOM 7052 C C . PRO D 2 155 ? -3.049 14.367 -32.818 1 48.52 150 PRO D C 1
ATOM 7053 O O . PRO D 2 155 ? -2.893 15.305 -32.033 1 48.87 150 PRO D O 1
ATOM 7057 N N . THR D 2 156 ? -3.133 14.543 -34.15 1 47.73 151 THR D N 1
ATOM 7058 C CA . THR D 2 156 ? -3.212 15.848 -34.803 1 47.56 151 THR D CA 1
ATOM 7059 C C . THR D 2 156 ? -4.497 15.773 -35.594 1 48 151 THR D C 1
ATOM 7060 O O . THR D 2 156 ? -4.625 14.868 -36.405 1 49.1 151 THR D O 1
ATOM 7064 N N . VAL D 2 157 ? -5.485 16.649 -35.328 1 47.21 152 VAL D N 1
ATOM 7065 C CA . VAL D 2 157 ? -6.771 16.595 -36.019 1 47.07 152 VAL D CA 1
ATOM 7066 C C . VAL D 2 157 ? -7.133 17.946 -36.671 1 46.66 152 VAL D C 1
ATOM 7067 O O . VAL D 2 157 ? -7.284 18.94 -35.969 1 46.19 152 VAL D O 1
ATOM 7071 N N . LYS D 2 158 ? -7.257 17.986 -38.016 1 46.54 153 LYS D N 1
ATOM 7072 C CA . LYS D 2 158 ? -7.679 19.188 -38.749 1 46.18 153 LYS D CA 1
ATOM 7073 C C . LYS D 2 158 ? -9.141 18.977 -39.076 1 45.63 153 LYS D C 1
ATOM 7074 O O . LYS D 2 158 ? -9.482 17.967 -39.673 1 45.18 153 LYS D O 1
ATOM 7080 N N . VAL D 2 159 ? -10.01 19.882 -38.644 1 45.58 154 VAL D N 1
ATOM 7081 C CA . VAL D 2 159 ? -11.446 19.723 -38.838 1 46.17 154 VAL D CA 1
ATOM 7082 C C . VAL D 2 159 ? -12.022 20.914 -39.594 1 47.5 154 VAL D C 1
ATOM 7083 O O . VAL D 2 159 ? -11.747 22.059 -39.257 1 47.67 154 VAL D O 1
ATOM 7087 N N . GLU D 2 160 ? -12.776 20.641 -40.648 1 48.39 155 GLU D N 1
ATOM 7088 C CA . GLU D 2 160 ? -13.411 21.669 -41.448 1 49.96 155 GLU D CA 1
ATOM 7089 C C . GLU D 2 160 ? -14.917 21.421 -41.36 1 51.2 155 GLU D C 1
ATOM 7090 O O . GLU D 2 160 ? -15.375 20.326 -41.677 1 51.32 155 GLU D O 1
ATOM 7096 N N . ILE D 2 161 ? -15.673 22.392 -40.832 1 51.72 156 ILE D N 1
ATOM 7097 C CA . ILE D 2 161 ? -17.105 22.226 -40.626 1 52.98 156 ILE D CA 1
ATOM 7098 C C . ILE D 2 161 ? -17.923 23.175 -41.492 1 54.84 156 ILE D C 1
ATOM 7099 O O . ILE D 2 161 ? -17.757 24.391 -41.416 1 55.28 156 ILE D O 1
ATOM 7104 N N . ASP D 2 162 ? -18.815 22.623 -42.309 1 55.72 157 ASP D N 1
ATOM 7105 C CA . ASP D 2 162 ? -19.649 23.425 -43.19 1 57.34 157 ASP D CA 1
ATOM 7106 C C . ASP D 2 162 ? -20.899 23.964 -42.46 1 58.17 157 ASP D C 1
ATOM 7107 O O . ASP D 2 162 ? -21.138 23.626 -41.299 1 58.26 157 ASP D O 1
ATOM 7112 N N . GLU D 2 163 ? -21.694 24.799 -43.142 1 58.51 158 GLU D N 1
ATOM 7113 C CA . GLU D 2 163 ? -22.913 25.398 -42.614 1 59.4 158 GLU D CA 1
ATOM 7114 C C . GLU D 2 163 ? -23.837 24.392 -41.913 1 59.16 158 GLU D C 1
ATOM 7115 O O . GLU D 2 163 ? -24.36 23.496 -42.562 1 59.9 158 GLU D O 1
ATOM 7121 N N . GLY D 2 164 ? -24.01 24.536 -40.602 1 57.94 159 GLY D N 1
ATOM 7122 C CA . GLY D 2 164 ? -24.879 23.668 -39.816 1 57.08 159 GLY D CA 1
ATOM 7123 C C . GLY D 2 164 ? -24.25 22.399 -39.277 1 56.02 159 GLY D C 1
ATOM 7124 O O . GLY D 2 164 ? -24.929 21.605 -38.627 1 56.47 159 GLY D O 1
ATOM 7125 N N . GLY D 2 165 ? -22.964 22.198 -39.534 1 54.69 160 GLY D N 1
ATOM 7126 C CA . GLY D 2 165 ? -22.258 21.008 -39.07 1 53.76 160 GLY D CA 1
ATOM 7127 C C . GLY D 2 165 ? -22.021 20.937 -37.57 1 52.12 160 GLY D C 1
ATOM 7128 O O . GLY D 2 165 ? -22.053 21.959 -36.883 1 52.32 160 GLY D O 1
ATOM 7129 N N . ILE D 2 166 ? -21.779 19.722 -37.04 1 50.15 161 ILE D N 1
ATOM 7130 C CA . ILE D 2 166 ? -21.547 19.517 -35.605 1 48.82 161 ILE D CA 1
ATOM 7131 C C . ILE D 2 166 ? -20.305 18.649 -35.368 1 48.36 161 ILE D C 1
ATOM 7132 O O . ILE D 2 166 ? -20.164 17.604 -35.993 1 48.68 161 ILE D O 1
ATOM 7137 N N . TYR D 2 167 ? -19.418 19.069 -34.459 1 47.47 162 TYR D N 1
ATOM 7138 C CA . TYR D 2 167 ? -18.228 18.29 -34.137 1 47.23 162 TYR D CA 1
ATOM 7139 C C . TYR D 2 167 ? -18.151 18.111 -32.629 1 48 162 TYR D C 1
ATOM 7140 O O . TYR D 2 167 ? -18.197 19.09 -31.895 1 47.72 162 TYR D O 1
ATOM 7149 N N . ILE D 2 168 ? -18.1 16.862 -32.164 1 48.56 163 ILE D N 1
ATOM 7150 C CA . ILE D 2 168 ? -17.991 16.544 -30.742 1 49.43 163 ILE D CA 1
ATOM 7151 C C . ILE D 2 168 ? -16.761 15.682 -30.578 1 50.16 163 ILE D C 1
ATOM 7152 O O . ILE D 2 168 ? -16.617 14.713 -31.304 1 50.78 163 ILE D O 1
ATOM 7157 N N . SER D 2 169 ? -15.826 16.076 -29.717 1 49.86 164 SER D N 1
ATOM 7158 C CA . SER D 2 169 ? -14.571 15.35 -29.562 1 50.02 164 SER D CA 1
ATOM 7159 C C . SER D 2 169 ? -14.271 15.14 -28.096 1 50.11 164 SER D C 1
ATOM 7160 O O . SER D 2 169 ? -14.449 16.055 -27.302 1 50.72 164 SER D O 1
ATOM 7163 N N . ASN D 2 170 ? -13.81 13.939 -27.739 1 49.5 165 ASN D N 1
ATOM 7164 C CA . ASN D 2 170 ? -13.489 13.565 -26.371 1 49.54 165 ASN D CA 1
ATOM 7165 C C . ASN D 2 170 ? -12.246 12.689 -26.32 1 49.45 165 ASN D C 1
ATOM 7166 O O . ASN D 2 170 ? -12.2 11.654 -26.975 1 49.51 165 ASN D O 1
ATOM 7171 N N . PHE D 2 171 ? -11.235 13.101 -25.567 1 49.34 166 PHE D N 1
ATOM 7172 C CA . PHE D 2 171 ? -10.035 12.302 -25.378 1 50.05 166 PHE D CA 1
ATOM 7173 C C . PHE D 2 171 ? -9.934 12.023 -23.884 1 50.58 166 PHE D C 1
ATOM 7174 O O . PHE D 2 171 ? -9.985 12.948 -23.075 1 50.86 166 PHE D O 1
ATOM 7182 N N . THR D 2 172 ? -9.868 10.748 -23.509 1 50.52 167 THR D N 1
ATOM 7183 C CA . THR D 2 172 ? -9.75 10.359 -22.111 1 50.76 167 THR D CA 1
ATOM 7184 C C . THR D 2 172 ? -8.531 9.473 -21.939 1 50.94 167 THR D C 1
ATOM 7185 O O . THR D 2 172 ? -8.357 8.496 -22.673 1 51.26 167 THR D O 1
ATOM 7189 N N . LEU D 2 173 ? -7.657 9.849 -21.012 1 50.66 168 LEU D N 1
ATOM 7190 C CA . LEU D 2 173 ? -6.452 9.09 -20.697 1 50.97 168 LEU D CA 1
ATOM 7191 C C . LEU D 2 173 ? -6.333 9.128 -19.182 1 51.86 168 LEU D C 1
ATOM 7192 O O . LEU D 2 173 ? -5.743 10.043 -18.612 1 51.64 168 LEU D O 1
ATOM 7197 N N . THR D 2 174 ? -7.008 8.202 -18.525 1 52.78 169 THR D N 1
ATOM 7198 C CA . THR D 2 174 ? -7.028 8.147 -17.061 1 54.14 169 THR D CA 1
ATOM 7199 C C . THR D 2 174 ? -6.65 6.77 -16.501 1 55.39 169 THR D C 1
ATOM 7200 O O . THR D 2 174 ? -6.777 6.567 -15.29 1 55.97 169 THR D O 1
ATOM 7204 N N . LYS D 2 175 ? -6.213 5.83 -17.368 1 55.47 170 LYS D N 1
ATOM 7205 C CA . LYS D 2 175 ? -5.878 4.456 -17.014 1 55.75 170 LYS D CA 1
ATOM 7206 C C . LYS D 2 175 ? -4.404 4.179 -17.242 1 55.89 170 LYS D C 1
ATOM 7207 O O . LYS D 2 175 ? -3.926 4.206 -18.386 1 55.94 170 LYS D O 1
ATOM 7213 N N . GLY D 2 176 ? -3.695 3.911 -16.152 1 55.64 171 GLY D N 1
ATOM 7214 C CA . GLY D 2 176 ? -2.263 3.642 -16.193 1 55.87 171 GLY D CA 1
ATOM 7215 C C . GLY D 2 176 ? -1.448 4.903 -16.399 1 55.81 171 GLY D C 1
ATOM 7216 O O . GLY D 2 176 ? -1.931 6.014 -16.146 1 56.42 171 GLY D O 1
ATOM 7217 N N . ARG D 2 177 ? -0.212 4.745 -16.854 1 54.93 172 ARG D N 1
ATOM 7218 C CA . ARG D 2 177 ? 0.644 5.885 -17.114 1 54.97 172 ARG D CA 1
ATOM 7219 C C . ARG D 2 177 ? 0.358 6.399 -18.514 1 54.67 172 ARG D C 1
ATOM 7220 O O . ARG D 2 177 ? 0.327 5.607 -19.461 1 55.43 172 ARG D O 1
ATOM 7228 N N . ILE D 2 178 ? 0.135 7.712 -18.653 1 53 173 ILE D N 1
ATOM 7229 C CA . ILE D 2 178 ? -0.1 8.319 -19.96 1 51.62 173 ILE D CA 1
ATOM 7230 C C . ILE D 2 178 ? 1.147 8.198 -20.837 1 50.73 173 ILE D C 1
ATOM 7231 O O . ILE D 2 178 ? 1.055 7.771 -21.982 1 50.95 173 ILE D O 1
ATOM 7236 N N . GLY D 2 179 ? 2.293 8.539 -20.267 1 49.89 174 GLY D N 1
ATOM 7237 C CA . GLY D 2 179 ? 3.561 8.601 -20.965 1 49.72 174 GLY D CA 1
ATOM 7238 C C . GLY D 2 179 ? 3.717 10.036 -21.409 1 49.84 174 GLY D C 1
ATOM 7239 O O . GLY D 2 179 ? 3.946 10.914 -20.579 1 50.58 174 GLY D O 1
ATOM 7240 N N . THR D 2 180 ? 3.534 10.305 -22.71 1 48.91 175 THR D N 1
ATOM 7241 C CA . THR D 2 180 ? 3.553 11.665 -23.23 1 48.44 175 THR D CA 1
ATOM 7242 C C . THR D 2 180 ? 2.348 11.802 -24.128 1 48.55 175 THR D C 1
ATOM 7243 O O . THR D 2 180 ? 2.269 11.114 -25.148 1 49.51 175 THR D O 1
ATOM 7247 N N . LEU D 2 181 ? 1.392 12.65 -23.75 1 47.28 176 LEU D N 1
ATOM 7248 C CA . LEU D 2 181 ? 0.223 12.911 -24.572 1 46.75 176 LEU D CA 1
ATOM 7249 C C . LEU D 2 181 ? 0.469 14.219 -25.321 1 46.48 176 LEU D C 1
ATOM 7250 O O . LEU D 2 181 ? 0.832 15.198 -24.687 1 46.4 176 LEU D O 1
ATOM 7255 N N . ASP D 2 182 ? 0.315 14.241 -26.656 1 46.03 177 ASP D N 1
ATOM 7256 C CA . ASP D 2 182 ? 0.522 15.469 -27.428 1 45.91 177 ASP D CA 1
ATOM 7257 C C . ASP D 2 182 ? -0.65 15.65 -28.381 1 44.71 177 ASP D C 1
ATOM 7258 O O . ASP D 2 182 ? -0.607 15.151 -29.494 1 46.27 177 ASP D O 1
ATOM 7263 N N . ILE D 2 183 ? -1.68 16.366 -27.961 1 42.48 178 ILE D N 1
ATOM 7264 C CA . ILE D 2 183 ? -2.87 16.584 -28.778 1 41.45 178 ILE D CA 1
ATOM 7265 C C . ILE D 2 183 ? -2.794 17.916 -29.468 1 41.8 178 ILE D C 1
ATOM 7266 O O . ILE D 2 183 ? -2.465 18.923 -28.839 1 42.82 178 ILE D O 1
ATOM 7271 N N . GLU D 2 184 ? -3.116 17.945 -30.754 1 40.75 179 GLU D N 1
ATOM 7272 C CA . GLU D 2 184 ? -3.185 19.193 -31.498 1 40.04 179 GLU D CA 1
ATOM 7273 C C . GLU D 2 184 ? -4.45 19.153 -32.324 1 39.55 179 GLU D C 1
ATOM 7274 O O . GLU D 2 184 ? -4.675 18.169 -33.024 1 39.32 179 GLU D O 1
ATOM 7280 N N . GLN D 2 185 ? -5.32 20.167 -32.192 1 38.86 180 GLN D N 1
ATOM 7281 C CA . GLN D 2 185 ? -6.528 20.226 -33.003 1 39.37 180 GLN D CA 1
ATOM 7282 C C . GLN D 2 185 ? -6.737 21.608 -33.575 1 40.28 180 GLN D C 1
ATOM 7283 O O . GLN D 2 185 ? -6.504 22.594 -32.883 1 40.72 180 GLN D O 1
ATOM 7289 N N . GLU D 2 186 ? -7.185 21.69 -34.826 1 40.45 181 GLU D N 1
ATOM 7290 C CA . GLU D 2 186 ? -7.53 22.964 -35.423 1 41.47 181 GLU D CA 1
ATOM 7291 C C . GLU D 2 186 ? -8.833 22.765 -36.145 1 43.17 181 GLU D C 1
ATOM 7292 O O . GLU D 2 186 ? -8.919 21.904 -37.014 1 43.7 181 GLU D O 1
ATOM 7298 N N . ILE D 2 187 ? -9.862 23.51 -35.738 1 43.88 182 ILE D N 1
ATOM 7299 C CA . ILE D 2 187 ? -11.219 23.424 -36.261 1 45.07 182 ILE D CA 1
ATOM 7300 C C . ILE D 2 187 ? -11.597 24.758 -36.902 1 46.18 182 ILE D C 1
ATOM 7301 O O . ILE D 2 187 ? -11.42 25.808 -36.284 1 46.42 182 ILE D O 1
ATOM 7306 N N . ILE D 2 188 ? -12.079 24.712 -38.161 1 46.52 183 ILE D N 1
ATOM 7307 C CA . ILE D 2 188 ? -12.528 25.883 -38.917 1 46.98 183 ILE D CA 1
ATOM 7308 C C . ILE D 2 188 ? -14.024 25.702 -39.099 1 47.95 183 ILE D C 1
ATOM 7309 O O . ILE D 2 188 ? -14.444 24.725 -39.712 1 48.65 183 ILE D O 1
ATOM 7314 N N . ALA D 2 189 ? -14.826 26.596 -38.545 1 48.01 184 ALA D N 1
ATOM 7315 C CA . ALA D 2 189 ? -16.273 26.442 -38.578 1 48.97 184 ALA D CA 1
ATOM 7316 C C . ALA D 2 189 ? -16.991 27.525 -39.358 1 50.65 184 ALA D C 1
ATOM 7317 O O . ALA D 2 189 ? -16.65 28.706 -39.264 1 50.99 184 ALA D O 1
ATOM 7319 N N . LYS D 2 190 ? -17.988 27.114 -40.144 1 51.39 185 LYS D N 1
ATOM 7320 C CA . LYS D 2 190 ? -18.819 28.031 -40.921 1 52.33 185 LYS D CA 1
ATOM 7321 C C . LYS D 2 190 ? -20.174 28.238 -40.195 1 52.56 185 LYS D C 1
ATOM 7322 O O . LYS D 2 190 ? -20.379 27.714 -39.108 1 52.6 185 LYS D O 1
ATOM 7328 N N . LYS D 2 191 ? -21.079 29.018 -40.787 1 52.77 186 LYS D N 1
ATOM 7329 C CA . LYS D 2 191 ? -22.405 29.38 -40.315 1 53.39 186 LYS D CA 1
ATOM 7330 C C . LYS D 2 191 ? -23.105 28.277 -39.532 1 54.19 186 LYS D C 1
ATOM 7331 O O . LYS D 2 191 ? -23.137 27.145 -39.998 1 54.94 186 LYS D O 1
ATOM 7337 N N . ASP D 2 192 ? -23.635 28.595 -38.343 1 53.43 187 ASP D N 1
ATOM 7338 C CA . ASP D 2 192 ? -24.434 27.693 -37.509 1 53.2 187 ASP D CA 1
ATOM 7339 C C . ASP D 2 192 ? -23.765 26.371 -37.072 1 51.86 187 ASP D C 1
ATOM 7340 O O . ASP D 2 192 ? -24.482 25.439 -36.68 1 52.38 187 ASP D O 1
ATOM 7345 N N . ALA D 2 193 ? -22.424 26.296 -37.081 1 49.74 188 ALA D N 1
ATOM 7346 C CA . ALA D 2 193 ? -21.739 25.089 -36.611 1 48.13 188 ALA D CA 1
ATOM 7347 C C . ALA D 2 193 ? -21.756 25.004 -35.073 1 46.9 188 ALA D C 1
ATOM 7348 O O . ALA D 2 193 ? -21.936 26.018 -34.395 1 47.32 188 ALA D O 1
ATOM 7350 N N . ILE D 2 194 ? -21.599 23.795 -34.519 1 44.87 189 ILE D N 1
ATOM 7351 C CA . ILE D 2 194 ? -21.557 23.599 -33.074 1 43.36 189 ILE D CA 1
ATOM 7352 C C . ILE D 2 194 ? -20.381 22.703 -32.784 1 42.63 189 ILE D C 1
ATOM 7353 O O . ILE D 2 194 ? -20.289 21.624 -33.356 1 42.92 189 ILE D O 1
ATOM 7358 N N . ILE D 2 195 ? -19.468 23.145 -31.909 1 41.83 190 ILE D N 1
ATOM 7359 C CA . ILE D 2 195 ? -18.267 22.389 -31.564 1 41.44 190 ILE D CA 1
ATOM 7360 C C . ILE D 2 195 ? -18.229 22.185 -30.066 1 41.93 190 ILE D C 1
ATOM 7361 O O . ILE D 2 195 ? -18.515 23.115 -29.312 1 42.08 190 ILE D O 1
ATOM 7366 N N . ASP D 2 196 ? -17.88 20.967 -29.636 1 42.21 191 ASP D N 1
ATOM 7367 C CA . ASP D 2 196 ? -17.764 20.58 -28.236 1 42.87 191 ASP D CA 1
ATOM 7368 C C . ASP D 2 196 ? -16.531 19.7 -28.126 1 42.42 191 ASP D C 1
ATOM 7369 O O . ASP D 2 196 ? -16.58 18.556 -28.55 1 43.04 191 ASP D O 1
ATOM 7374 N N . ILE D 2 197 ? -15.43 20.215 -27.566 1 41.47 192 ILE D N 1
ATOM 7375 C CA . ILE D 2 197 ? -14.171 19.467 -27.433 1 40.93 192 ILE D CA 1
ATOM 7376 C C . ILE D 2 197 ? -13.85 19.28 -25.967 1 41.27 192 ILE D C 1
ATOM 7377 O O . ILE D 2 197 ? -13.891 20.249 -25.221 1 41.69 192 ILE D O 1
ATOM 7382 N N . THR D 2 198 ? -13.525 18.057 -25.54 1 40.89 193 THR D N 1
ATOM 7383 C CA . THR D 2 198 ? -13.255 17.779 -24.126 1 40.62 193 THR D CA 1
ATOM 7384 C C . THR D 2 198 ? -11.99 16.929 -23.948 1 40.17 193 THR D C 1
ATOM 7385 O O . THR D 2 198 ? -11.637 16.155 -24.834 1 39.36 193 THR D O 1
ATOM 7389 N N . THR D 2 199 ? -11.32 17.066 -22.792 1 40.29 194 THR D N 1
ATOM 7390 C CA . THR D 2 199 ? -10.142 16.267 -22.476 1 41.26 194 THR D CA 1
ATOM 7391 C C . THR D 2 199 ? -10.19 15.898 -20.98 1 42.12 194 THR D C 1
ATOM 7392 O O . THR D 2 199 ? -10.291 16.788 -20.144 1 41.57 194 THR D O 1
ATOM 7396 N N . ARG D 2 200 ? -10.107 14.601 -20.645 1 42.88 195 ARG D N 1
ATOM 7397 C CA . ARG D 2 200 ? -10.055 14.157 -19.257 1 43.8 195 ARG D CA 1
ATOM 7398 C C . ARG D 2 200 ? -8.772 13.396 -19.09 1 43.42 195 ARG D C 1
ATOM 7399 O O . ARG D 2 200 ? -8.544 12.422 -19.809 1 43.76 195 ARG D O 1
ATOM 7407 N N . THR D 2 201 ? -7.901 13.858 -18.197 1 42.77 196 THR D N 1
ATOM 7408 C CA . THR D 2 201 ? -6.61 13.213 -18.007 1 43.03 196 THR D CA 1
ATOM 7409 C C . THR D 2 201 ? -6.267 12.951 -16.559 1 44.6 196 THR D C 1
ATOM 7410 O O . THR D 2 201 ? -6.719 13.648 -15.66 1 44.42 196 THR D O 1
ATOM 7414 N N . TYR D 2 202 ? -5.457 11.928 -16.339 1 46.01 197 TYR D N 1
ATOM 7415 C CA . TYR D 2 202 ? -4.974 11.598 -15.02 1 47.73 197 TYR D CA 1
ATOM 7416 C C . TYR D 2 202 ? -3.484 11.317 -15.178 1 48.02 197 TYR D C 1
ATOM 7417 O O . TYR D 2 202 ? -3.099 10.238 -15.616 1 48.38 197 TYR D O 1
ATOM 7426 N N . ALA D 2 203 ? -2.659 12.327 -14.905 1 48.07 198 ALA D N 1
ATOM 7427 C CA . ALA D 2 203 ? -1.218 12.229 -15.065 1 49.16 198 ALA D CA 1
ATOM 7428 C C . ALA D 2 203 ? -0.53 11.868 -13.76 1 50.57 198 ALA D C 1
ATOM 7429 O O . ALA D 2 203 ? -0.796 12.47 -12.731 1 51.4 198 ALA D O 1
ATOM 7431 N N . ILE D 2 204 ? 0.326 10.844 -13.809 1 50.86 199 ILE D N 1
ATOM 7432 C CA . ILE D 2 204 ? 1.086 10.291 -12.691 1 51.38 199 ILE D CA 1
ATOM 7433 C C . ILE D 2 204 ? 2.58 10.134 -13.079 1 51.24 199 ILE D C 1
ATOM 7434 O O . ILE D 2 204 ? 2.944 10.226 -14.25 1 51.17 199 ILE D O 1
ATOM 7439 N N . LYS D 2 205 ? 3.439 9.871 -12.088 1 50.83 200 LYS D N 1
ATOM 7440 C CA . LYS D 2 205 ? 4.873 9.654 -12.243 1 50.89 200 LYS D CA 1
ATOM 7441 C C . LYS D 2 205 ? 5.51 10.795 -13.055 1 50.35 200 LYS D C 1
ATOM 7442 O O . LYS D 2 205 ? 5.288 11.936 -12.679 1 50.89 200 LYS D O 1
ATOM 7448 N N . GLU D 2 206 ? 6.2 10.529 -14.161 1 49.44 201 GLU D N 1
ATOM 7449 C CA . GLU D 2 206 ? 6.811 11.583 -14.958 1 49.06 201 GLU D CA 1
ATOM 7450 C C . GLU D 2 206 ? 6.007 11.82 -16.244 1 48.48 201 GLU D C 1
ATOM 7451 O O . GLU D 2 206 ? 6.592 12.067 -17.285 1 49.27 201 GLU D O 1
ATOM 7457 N N . ASP D 2 207 ? 4.677 11.705 -16.181 1 47.07 202 ASP D N 1
ATOM 7458 C CA . ASP D 2 207 ? 3.803 11.907 -17.33 1 45.99 202 ASP D CA 1
ATOM 7459 C C . ASP D 2 207 ? 3.827 13.312 -17.849 1 44.67 202 ASP D C 1
ATOM 7460 O O . ASP D 2 207 ? 3.93 14.256 -17.086 1 44.5 202 ASP D O 1
ATOM 7465 N N . VAL D 2 208 ? 3.699 13.455 -19.157 1 43.71 203 VAL D N 1
ATOM 7466 C CA . VAL D 2 208 ? 3.677 14.757 -19.802 1 42.82 203 VAL D CA 1
ATOM 7467 C C . VAL D 2 208 ? 2.353 14.842 -20.551 1 42.81 203 VAL D C 1
ATOM 7468 O O . VAL D 2 208 ? 2.033 13.931 -21.306 1 43.43 203 VAL D O 1
ATOM 7472 N N . VAL D 2 209 ? 1.561 15.895 -20.313 1 41.39 204 VAL D N 1
ATOM 7473 C CA . VAL D 2 209 ? 0.324 16.095 -21.049 1 40.52 204 VAL D CA 1
ATOM 7474 C C . VAL D 2 209 ? 0.453 17.42 -21.774 1 39.5 204 VAL D C 1
ATOM 7475 O O . VAL D 2 209 ? 0.686 18.441 -21.138 1 40.15 204 VAL D O 1
ATOM 7479 N N . LYS D 2 210 ? 0.282 17.409 -23.093 1 37.84 205 LYS D N 1
ATOM 7480 C CA . LYS D 2 210 ? 0.331 18.598 -23.924 1 37.28 205 LYS D CA 1
ATOM 7481 C C . LYS D 2 210 ? -0.964 18.682 -24.724 1 36.15 205 LYS D C 1
ATOM 7482 O O . LYS D 2 210 ? -1.296 17.733 -25.422 1 36.6 205 LYS D O 1
ATOM 7488 N N . VAL D 2 211 ? -1.727 19.778 -24.592 1 34.79 206 VAL D N 1
ATOM 7489 C CA . VAL D 2 211 ? -2.976 19.928 -25.33 1 34.93 206 VAL D CA 1
ATOM 7490 C C . VAL D 2 211 ? -2.981 21.262 -26.011 1 35.73 206 VAL D C 1
ATOM 7491 O O . VAL D 2 211 ? -2.815 22.272 -25.35 1 36.2 206 VAL D O 1
ATOM 7495 N N . ASN D 2 212 ? -3.156 21.283 -27.33 1 35.88 207 ASN D N 1
ATOM 7496 C CA . ASN D 2 212 ? -3.171 22.538 -28.07 1 36.53 207 ASN D CA 1
ATOM 7497 C C . ASN D 2 212 ? -4.351 22.514 -28.978 1 37.78 207 ASN D C 1
ATOM 7498 O O . ASN D 2 212 ? -4.299 21.822 -29.986 1 38.95 207 ASN D O 1
ATOM 7503 N N . GLU D 2 213 ? -5.439 23.205 -28.621 1 37.63 208 GLU D N 1
ATOM 7504 C CA . GLU D 2 213 ? -6.627 23.199 -29.467 1 38.16 208 GLU D CA 1
ATOM 7505 C C . GLU D 2 213 ? -7.026 24.58 -29.903 1 38.52 208 GLU D C 1
ATOM 7506 O O . GLU D 2 213 ? -7.029 25.478 -29.079 1 39.49 208 GLU D O 1
ATOM 7512 N N . VAL D 2 214 ? -7.303 24.775 -31.204 1 37 209 VAL D N 1
ATOM 7513 C CA . VAL D 2 214 ? -7.737 26.07 -31.711 1 36.19 209 VAL D CA 1
ATOM 7514 C C . VAL D 2 214 ? -9.084 25.878 -32.4 1 36.27 209 VAL D C 1
ATOM 7515 O O . VAL D 2 214 ? -9.218 24.961 -33.202 1 36.74 209 VAL D O 1
ATOM 7519 N N . VAL D 2 215 ? -10.094 26.702 -32.069 1 35.15 210 VAL D N 1
ATOM 7520 C CA . VAL D 2 215 ? -11.373 26.677 -32.754 1 34.62 210 VAL D CA 1
ATOM 7521 C C . VAL D 2 215 ? -11.627 28.056 -33.366 1 34.89 210 VAL D C 1
ATOM 7522 O O . VAL D 2 215 ? -11.69 29.051 -32.645 1 34.62 210 VAL D O 1
ATOM 7526 N N . LYS D 2 216 ? -11.768 28.12 -34.689 1 35.12 211 LYS D N 1
ATOM 7527 C CA . LYS D 2 216 ? -12.033 29.385 -35.373 1 35.49 211 LYS D CA 1
ATOM 7528 C C . LYS D 2 216 ? -13.48 29.464 -35.809 1 35.29 211 LYS D C 1
ATOM 7529 O O . LYS D 2 216 ? -13.865 28.76 -36.724 1 35.31 211 LYS D O 1
ATOM 7535 N N . LEU D 2 217 ? -14.281 30.308 -35.159 1 35.51 212 LEU D N 1
ATOM 7536 C CA . LEU D 2 217 ? -15.703 30.48 -35.489 1 36.55 212 LEU D CA 1
ATOM 7537 C C . LEU D 2 217 ? -15.796 31.514 -36.606 1 38.93 212 LEU D C 1
ATOM 7538 O O . LEU D 2 217 ? -15.889 32.717 -36.355 1 38.57 212 LEU D O 1
ATOM 7543 N N . ASN D 2 218 ? -15.634 31.032 -37.849 1 41.15 213 ASN D N 1
ATOM 7544 C CA . ASN D 2 218 ? -15.551 31.858 -39.055 1 43.25 213 ASN D CA 1
ATOM 7545 C C . ASN D 2 218 ? -16.873 32.059 -39.818 1 45.7 213 ASN D C 1
ATOM 7546 O O . ASN D 2 218 ? -16.891 32.674 -40.885 1 46.12 213 ASN D O 1
ATOM 7551 N N . GLY D 2 219 ? -17.958 31.562 -39.261 1 46.98 214 GLY D N 1
ATOM 7552 C CA . GLY D 2 219 ? -19.274 31.72 -39.85 1 48.38 214 GLY D CA 1
ATOM 7553 C C . GLY D 2 219 ? -20.259 32.26 -38.84 1 49.56 214 GLY D C 1
ATOM 7554 O O . GLY D 2 219 ? -20.08 32.073 -37.639 1 49.83 214 GLY D O 1
ATOM 7555 N N . GLU D 2 220 ? -21.283 32.964 -39.314 1 50.45 215 GLU D N 1
ATOM 7556 C CA . GLU D 2 220 ? -22.301 33.571 -38.466 1 52.06 215 GLU D CA 1
ATOM 7557 C C . GLU D 2 220 ? -22.976 32.558 -37.555 1 52.11 215 GLU D C 1
ATOM 7558 O O . GLU D 2 220 ? -23.364 31.489 -38.018 1 52.71 215 GLU D O 1
ATOM 7564 N N . ASN D 2 221 ? -23.063 32.873 -36.264 1 51.65 216 ASN D N 1
ATOM 7565 C CA . ASN D 2 221 ? -23.771 32.054 -35.278 1 52.01 216 ASN D CA 1
ATOM 7566 C C . ASN D 2 221 ? -23.085 30.72 -34.932 1 49.63 216 ASN D C 1
ATOM 7567 O O . ASN D 2 221 ? -23.703 29.881 -34.287 1 49.77 216 ASN D O 1
ATOM 7572 N N . ALA D 2 222 ? -21.811 30.535 -35.318 1 47.47 217 ALA D N 1
ATOM 7573 C CA . ALA D 2 222 ? -21.062 29.316 -34.98 1 45.95 217 ALA D CA 1
ATOM 7574 C C . ALA D 2 222 ? -20.777 29.307 -33.472 1 44.32 217 ALA D C 1
ATOM 7575 O O . ALA D 2 222 ? -20.396 30.337 -32.91 1 43.89 217 ALA D O 1
ATOM 7577 N N . LYS D 2 223 ? -21.026 28.175 -32.796 1 43.07 218 LYS D N 1
ATOM 7578 C CA . LYS D 2 223 ? -20.854 28.093 -31.339 1 41.49 218 LYS D CA 1
ATOM 7579 C C . LYS D 2 223 ? -19.849 27.058 -30.927 1 39.78 218 LYS D C 1
ATOM 7580 O O . LYS D 2 223 ? -19.784 26.002 -31.542 1 39.68 218 LYS D O 1
ATOM 7586 N N . CYS D 2 224 ? -19.095 27.329 -29.858 1 38.5 219 CYS D N 1
ATOM 7587 C CA . CYS D 2 224 ? -18.09 26.386 -29.389 1 37.87 219 CYS D CA 1
ATOM 7588 C C . CYS D 2 224 ? -17.929 26.313 -27.861 1 37.67 219 CYS D C 1
ATOM 7589 O O . CYS D 2 224 ? -17.985 27.325 -27.177 1 36.53 219 CYS D O 1
ATOM 7592 N N . ILE D 2 225 ? -17.598 25.108 -27.359 1 38.36 220 ILE D N 1
ATOM 7593 C CA . ILE D 2 225 ? -17.171 24.894 -25.987 1 39.32 220 ILE D CA 1
ATOM 7594 C C . ILE D 2 225 ? -15.9 24.014 -25.968 1 39.15 220 ILE D C 1
ATOM 7595 O O . ILE D 2 225 ? -15.846 22.987 -26.647 1 39.2 220 ILE D O 1
ATOM 7600 N N . ILE D 2 226 ? -14.845 24.474 -25.266 1 38.61 221 ILE D N 1
ATOM 7601 C CA . ILE D 2 226 ? -13.612 23.701 -25.093 1 38.53 221 ILE D CA 1
ATOM 7602 C C . ILE D 2 226 ? -13.524 23.467 -23.609 1 38.06 221 ILE D C 1
ATOM 7603 O O . ILE D 2 226 ? -13.565 24.412 -22.827 1 38.58 221 ILE D O 1
ATOM 7608 N N . LYS D 2 227 ? -13.493 22.219 -23.206 1 37.45 222 LYS D N 1
ATOM 7609 C CA . LYS D 2 227 ? -13.489 21.851 -21.803 1 37.88 222 LYS D CA 1
ATOM 7610 C C . LYS D 2 227 ? -12.294 20.978 -21.486 1 38.38 222 LYS D C 1
ATOM 7611 O O . LYS D 2 227 ? -11.997 20.054 -22.229 1 39.58 222 LYS D O 1
ATOM 7617 N N . SER D 2 228 ? -11.626 21.247 -20.382 1 37.56 223 SER D N 1
ATOM 7618 C CA . SER D 2 228 ? -10.515 20.435 -19.943 1 37.52 223 SER D CA 1
ATOM 7619 C C . SER D 2 228 ? -10.701 20.114 -18.46 1 36.77 223 SER D C 1
ATOM 7620 O O . SER D 2 228 ? -10.961 21.008 -17.655 1 36.41 223 SER D O 1
ATOM 7623 N N . ARG D 2 229 ? -10.616 18.831 -18.12 1 36.15 224 ARG D N 1
ATOM 7624 C CA . ARG D 2 229 ? -10.733 18.307 -16.767 1 36.22 224 ARG D CA 1
ATOM 7625 C C . ARG D 2 229 ? -9.559 17.376 -16.523 1 35.96 224 ARG D C 1
ATOM 7626 O O . ARG D 2 229 ? -9.147 16.684 -17.447 1 36.6 224 ARG D O 1
ATOM 7634 N N . GLY D 2 230 ? -8.996 17.385 -15.321 1 35.21 225 GLY D N 1
ATOM 7635 C CA . GLY D 2 230 ? -7.868 16.509 -15.027 1 34.96 225 GLY D CA 1
ATOM 7636 C C . GLY D 2 230 ? -7.213 16.666 -13.677 1 34.64 225 GLY D C 1
ATOM 7637 O O . GLY D 2 230 ? -7.47 17.626 -12.952 1 34.41 225 GLY D O 1
ATOM 7638 N N . ALA D 2 231 ? -6.366 15.7 -13.335 1 34.57 226 ALA D N 1
ATOM 7639 C CA . ALA D 2 231 ? -5.611 15.692 -12.088 1 35.29 226 ALA D CA 1
ATOM 7640 C C . ALA D 2 231 ? -4.162 15.336 -12.422 1 36.64 226 ALA D C 1
ATOM 7641 O O . ALA D 2 231 ? -3.911 14.456 -13.245 1 36.3 226 ALA D O 1
ATOM 7643 N N . ALA D 2 232 ? -3.214 16.073 -11.855 1 38.15 227 ALA D N 1
ATOM 7644 C CA . ALA D 2 232 ? -1.798 15.842 -12.111 1 40.84 227 ALA D CA 1
ATOM 7645 C C . ALA D 2 232 ? -1.12 15.563 -10.777 1 43.93 227 ALA D C 1
ATOM 7646 O O . ALA D 2 232 ? -1.261 16.357 -9.842 1 44.33 227 ALA D O 1
ATOM 7648 N N . MET D 2 233 ? -0.425 14.412 -10.674 1 45.24 228 MET D N 1
ATOM 7649 C CA . MET D 2 233 ? 0.259 13.972 -9.459 1 46.74 228 MET D CA 1
ATOM 7650 C C . MET D 2 233 ? 1.776 13.755 -9.712 1 46.82 228 MET D C 1
ATOM 7651 O O . MET D 2 233 ? 2.246 13.904 -10.841 1 47.05 228 MET D O 1
ATOM 7656 N N . ASP D 2 234 ? 2.535 13.407 -8.65 1 46.48 229 ASP D N 1
ATOM 7657 C CA . ASP D 2 234 ? 3.956 13.054 -8.656 1 46.38 229 ASP D CA 1
ATOM 7658 C C . ASP D 2 234 ? 4.835 14.11 -9.38 1 46.25 229 ASP D C 1
ATOM 7659 O O . ASP D 2 234 ? 4.902 15.232 -8.894 1 46.75 229 ASP D O 1
ATOM 7664 N N . ASN D 2 235 ? 5.499 13.785 -10.504 1 45.34 230 ASN D N 1
ATOM 7665 C CA . ASN D 2 235 ? 6.331 14.752 -11.22 1 45.61 230 ASN D CA 1
ATOM 7666 C C . ASN D 2 235 ? 5.782 15.024 -12.626 1 44.87 230 ASN D C 1
ATOM 7667 O O . ASN D 2 235 ? 6.556 15.219 -13.565 1 45.17 230 ASN D O 1
ATOM 7672 N N . SER D 2 236 ? 4.45 15.023 -12.777 1 43.78 231 SER D N 1
ATOM 7673 C CA . SER D 2 236 ? 3.836 15.256 -14.075 1 42.82 231 SER D CA 1
ATOM 7674 C C . SER D 2 236 ? 3.923 16.708 -14.521 1 42.22 231 SER D C 1
ATOM 7675 O O . SER D 2 236 ? 4.13 17.603 -13.705 1 42.26 231 SER D O 1
ATOM 7678 N N . LYS D 2 237 ? 3.847 16.925 -15.84 1 41.41 232 LYS D N 1
ATOM 7679 C CA . LYS D 2 237 ? 3.945 18.241 -16.461 1 41.09 232 LYS D CA 1
ATOM 7680 C C . LYS D 2 237 ? 2.776 18.42 -17.427 1 39.68 232 LYS D C 1
ATOM 7681 O O . LYS D 2 237 ? 2.693 17.702 -18.423 1 40.22 232 LYS D O 1
ATOM 7687 N N . ILE D 2 238 ? 1.9 19.396 -17.158 1 37.52 233 ILE D N 1
ATOM 7688 C CA . ILE D 2 238 ? 0.703 19.642 -17.961 1 35.88 233 ILE D CA 1
ATOM 7689 C C . ILE D 2 238 ? 0.785 20.99 -18.641 1 35.25 233 ILE D C 1
ATOM 7690 O O . ILE D 2 238 ? 1.101 21.986 -17.997 1 34.8 233 ILE D O 1
ATOM 7695 N N . SER D 2 239 ? 0.458 21.039 -19.933 1 35.21 234 SER D N 1
ATOM 7696 C CA . SER D 2 239 ? 0.378 22.299 -20.663 1 36.03 234 SER D CA 1
ATOM 7697 C C . SER D 2 239 ? -0.923 22.269 -21.442 1 35.38 234 SER D C 1
ATOM 7698 O O . SER D 2 239 ? -1.114 21.391 -22.269 1 35.28 234 SER D O 1
ATOM 7701 N N . LEU D 2 240 ? -1.822 23.197 -21.166 1 35.02 235 LEU D N 1
ATOM 7702 C CA . LEU D 2 240 ? -3.118 23.245 -21.839 1 35.54 235 LEU D CA 1
ATOM 7703 C C . LEU D 2 240 ? -3.283 24.578 -22.542 1 36.18 235 LEU D C 1
ATOM 7704 O O . LEU D 2 240 ? -3.536 25.577 -21.882 1 36.83 235 LEU D O 1
ATOM 7709 N N . LYS D 2 241 ? -3.155 24.601 -23.869 1 35.55 236 LYS D N 1
ATOM 7710 C CA . LYS D 2 241 ? -3.328 25.804 -24.661 1 35.27 236 LYS D CA 1
ATOM 7711 C C . LYS D 2 241 ? -4.628 25.62 -25.425 1 34.85 236 LYS D C 1
ATOM 7712 O O . LYS D 2 241 ? -4.709 24.75 -26.273 1 35.93 236 LYS D O 1
ATOM 7718 N N . LEU D 2 242 ? -5.681 26.349 -25.053 1 33.81 237 LEU D N 1
ATOM 7719 C CA . LEU D 2 242 ? -7.023 26.205 -25.638 1 32.85 237 LEU D CA 1
ATOM 7720 C C . LEU D 2 242 ? -7.428 27.551 -26.195 1 33.01 237 LEU D C 1
ATOM 7721 O O . LEU D 2 242 ? -7.363 28.542 -25.466 1 33.76 237 LEU D O 1
ATOM 7726 N N . LYS D 2 243 ? -7.854 27.614 -27.459 1 32.05 238 LYS D N 1
ATOM 7727 C CA . LYS D 2 243 ? -8.113 28.901 -28.106 1 32.14 238 LYS D CA 1
ATOM 7728 C C . LYS D 2 243 ? -9.399 28.989 -28.877 1 32.69 238 LYS D C 1
ATOM 7729 O O . LYS D 2 243 ? -9.751 28.054 -29.588 1 33.67 238 LYS D O 1
ATOM 7735 N N . ILE D 2 244 ? -10.105 30.125 -28.767 1 32.13 239 ILE D N 1
ATOM 7736 C CA . ILE D 2 244 ? -11.31 30.345 -29.563 1 31.93 239 ILE D CA 1
ATOM 7737 C C . ILE D 2 244 ? -11.232 31.677 -30.272 1 32.25 239 ILE D C 1
ATOM 7738 O O . ILE D 2 244 ? -10.95 32.688 -29.631 1 32.75 239 ILE D O 1
ATOM 7743 N N . GLU D 2 245 ? -11.486 31.694 -31.583 1 31.88 240 GLU D N 1
ATOM 7744 C CA . GLU D 2 245 ? -11.535 32.944 -32.326 1 32.81 240 GLU D CA 1
ATOM 7745 C C . GLU D 2 245 ? -12.969 33.231 -32.741 1 34.02 240 GLU D C 1
ATOM 7746 O O . GLU D 2 245 ? -13.557 32.457 -33.478 1 34.65 240 GLU D O 1
ATOM 7752 N N . GLY D 2 246 ? -13.529 34.315 -32.243 1 34.4 241 GLY D N 1
ATOM 7753 C CA . GLY D 2 246 ? -14.874 34.748 -32.581 1 35.85 241 GLY D CA 1
ATOM 7754 C C . GLY D 2 246 ? -14.745 35.752 -33.705 1 37.54 241 GLY D C 1
ATOM 7755 O O . GLY D 2 246 ? -14.571 36.954 -33.464 1 37.94 241 GLY D O 1
ATOM 7756 N N . ASN D 2 247 ? -14.709 35.243 -34.945 1 37.92 242 ASN D N 1
ATOM 7757 C CA . ASN D 2 247 ? -14.46 36.075 -36.116 1 38.79 242 ASN D CA 1
ATOM 7758 C C . ASN D 2 247 ? -15.686 36.52 -36.887 1 41.51 242 ASN D C 1
ATOM 7759 O O . ASN D 2 247 ? -15.553 37.313 -37.826 1 41.65 242 ASN D O 1
ATOM 7764 N N . ALA D 2 248 ? -16.868 36.014 -36.514 1 43.04 243 ALA D N 1
ATOM 7765 C CA . ALA D 2 248 ? -18.092 36.303 -37.235 1 44.91 243 ALA D CA 1
ATOM 7766 C C . ALA D 2 248 ? -19.206 36.799 -36.318 1 46.8 243 ALA D C 1
ATOM 7767 O O . ALA D 2 248 ? -19.183 36.529 -35.115 1 47.36 243 ALA D O 1
ATOM 7769 N N . PRO D 2 249 ? -20.196 37.539 -36.868 1 47.22 244 PRO D N 1
ATOM 7770 C CA . PRO D 2 249 ? -21.292 38.018 -36.018 1 47.05 244 PRO D CA 1
ATOM 7771 C C . PRO D 2 249 ? -22.102 36.869 -35.455 1 47.12 244 PRO D C 1
ATOM 7772 O O . PRO D 2 249 ? -22.307 35.862 -36.136 1 47.38 244 PRO D O 1
ATOM 7776 N N . TYR D 2 250 ? -22.47 37 -34.169 1 46.36 245 TYR D N 1
ATOM 7777 C CA . TYR D 2 250 ? -23.259 36.068 -33.38 1 46.06 245 TYR D CA 1
ATOM 7778 C C . TYR D 2 250 ? -22.521 34.759 -33.043 1 44.2 245 TYR D C 1
ATOM 7779 O O . TYR D 2 250 ? -23.138 33.837 -32.507 1 44.16 245 TYR D O 1
ATOM 7788 N N . SER D 2 251 ? -21.187 34.712 -33.244 1 42.36 246 SER D N 1
ATOM 7789 C CA . SER D 2 251 ? -20.417 33.533 -32.849 1 40.38 246 SER D CA 1
ATOM 7790 C C . SER D 2 251 ? -20.219 33.593 -31.325 1 38.07 246 SER D C 1
ATOM 7791 O O . SER D 2 251 ? -19.984 34.668 -30.773 1 37.26 246 SER D O 1
ATOM 7794 N N . LYS D 2 252 ? -20.397 32.465 -30.639 1 36.89 247 LYS D N 1
ATOM 7795 C CA . LYS D 2 252 ? -20.27 32.425 -29.184 1 36.63 247 LYS D CA 1
ATOM 7796 C C . LYS D 2 252 ? -19.35 31.288 -28.78 1 36.38 247 LYS D C 1
ATOM 7797 O O . LYS D 2 252 ? -19.41 30.215 -29.386 1 37.57 247 LYS D O 1
ATOM 7803 N N . GLY D 2 253 ? -18.541 31.498 -27.744 1 34.17 248 GLY D N 1
ATOM 7804 C CA . GLY D 2 253 ? -17.639 30.454 -27.295 1 32.36 248 GLY D CA 1
ATOM 7805 C C . GLY D 2 253 ? -17.371 30.48 -25.815 1 30.52 248 GLY D C 1
ATOM 7806 O O . GLY D 2 253 ? -17.494 31.523 -25.179 1 29.9 248 GLY D O 1
ATOM 7807 N N . HIS D 2 254 ? -16.968 29.329 -25.266 1 29.64 249 HIS D N 1
ATOM 7808 C CA . HIS D 2 254 ? -16.642 29.229 -23.857 1 29.54 249 HIS D CA 1
ATOM 7809 C C . HIS D 2 254 ? -15.524 28.22 -23.617 1 30.19 249 HIS D C 1
ATOM 7810 O O . HIS D 2 254 ? -15.553 27.12 -24.181 1 30.2 249 HIS D O 1
ATOM 7817 N N . ILE D 2 255 ? -14.505 28.619 -22.83 1 30.32 250 ILE D N 1
ATOM 7818 C CA . ILE D 2 255 ? -13.395 27.735 -22.462 1 31.26 250 ILE D CA 1
ATOM 7819 C C . ILE D 2 255 ? -13.532 27.449 -20.974 1 31.94 250 ILE D C 1
ATOM 7820 O O . ILE D 2 255 ? -13.659 28.371 -20.184 1 31.48 250 ILE D O 1
ATOM 7825 N N . ASP D 2 256 ? -13.548 26.179 -20.59 1 32.97 251 ASP D N 1
ATOM 7826 C CA . ASP D 2 256 ? -13.708 25.789 -19.195 1 34.15 251 ASP D CA 1
ATOM 7827 C C . ASP D 2 256 ? -12.563 24.874 -18.857 1 34.46 251 ASP D C 1
ATOM 7828 O O . ASP D 2 256 ? -12.467 23.811 -19.448 1 35.05 251 ASP D O 1
ATOM 7833 N N . CYS D 2 257 ? -11.686 25.271 -17.94 1 34.18 252 CYS D N 1
ATOM 7834 C CA . CYS D 2 257 ? -10.515 24.463 -17.615 1 34.93 252 CYS D CA 1
ATOM 7835 C C . CYS D 2 257 ? -10.405 24.246 -16.137 1 33.94 252 CYS D C 1
ATOM 7836 O O . CYS D 2 257 ? -10.548 25.195 -15.388 1 34.93 252 CYS D O 1
ATOM 7839 N N . ALA D 2 258 ? -10.192 23.012 -15.692 1 32.39 253 ALA D N 1
ATOM 7840 C CA . ALA D 2 258 ? -10.068 22.72 -14.258 1 31.63 253 ALA D CA 1
ATOM 7841 C C . ALA D 2 258 ? -9.013 21.661 -14.099 1 31.29 253 ALA D C 1
ATOM 7842 O O . ALA D 2 258 ? -9.09 20.636 -14.783 1 31.76 253 ALA D O 1
ATOM 7844 N N . GLU D 2 259 ? -7.993 21.915 -13.272 1 31.01 254 GLU D N 1
ATOM 7845 C CA . GLU D 2 259 ? -6.891 20.965 -13.152 1 32.65 254 GLU D CA 1
ATOM 7846 C C . GLU D 2 259 ? -6.386 20.896 -11.748 1 35.12 254 GLU D C 1
ATOM 7847 O O . GLU D 2 259 ? -5.939 21.917 -11.234 1 36.49 254 GLU D O 1
ATOM 7853 N N . ILE D 2 260 ? -6.438 19.699 -11.12 1 35.75 255 ILE D N 1
ATOM 7854 C CA . ILE D 2 260 ? -5.978 19.498 -9.74 1 37.06 255 ILE D CA 1
ATOM 7855 C C . ILE D 2 260 ? -4.492 19.215 -9.745 1 39.3 255 ILE D C 1
ATOM 7856 O O . ILE D 2 260 ? -4.003 18.479 -10.592 1 39.48 255 ILE D O 1
ATOM 7861 N N . VAL D 2 261 ? -3.757 19.85 -8.84 1 40.68 256 VAL D N 1
ATOM 7862 C CA . VAL D 2 261 ? -2.317 19.653 -8.709 1 41.81 256 VAL D CA 1
ATOM 7863 C C . VAL D 2 261 ? -2.056 18.956 -7.359 1 43.49 256 VAL D C 1
ATOM 7864 O O . VAL D 2 261 ? -2.504 19.429 -6.315 1 43.58 256 VAL D O 1
ATOM 7868 N N . LYS D 2 262 ? -1.349 17.83 -7.396 1 44.39 257 LYS D N 1
ATOM 7869 C CA . LYS D 2 262 ? -0.95 17.063 -6.216 1 45.5 257 LYS D CA 1
ATOM 7870 C C . LYS D 2 262 ? 0.558 16.751 -6.357 1 46.29 257 LYS D C 1
ATOM 7871 O O . LYS D 2 262 ? 1.064 16.62 -7.479 1 46.98 257 LYS D O 1
ATOM 7877 N N . GLY D 2 263 ? 1.26 16.64 -5.241 1 45.7 258 GLY D N 1
ATOM 7878 C CA . GLY D 2 263 ? 2.689 16.354 -5.261 1 45.58 258 GLY D CA 1
ATOM 7879 C C . GLY D 2 263 ? 3.506 17.457 -5.891 1 45.82 258 GLY D C 1
ATOM 7880 O O . GLY D 2 263 ? 3.222 18.634 -5.67 1 46 258 GLY D O 1
ATOM 7881 N N . ASN D 2 264 ? 4.52 17.086 -6.705 1 45.9 259 ASN D N 1
ATOM 7882 C CA . ASN D 2 264 ? 5.382 18.057 -7.39 1 46.33 259 ASN D CA 1
ATOM 7883 C C . ASN D 2 264 ? 4.967 18.315 -8.836 1 45.38 259 ASN D C 1
ATOM 7884 O O . ASN D 2 264 ? 5.806 18.731 -9.642 1 45.6 259 ASN D O 1
ATOM 7889 N N . ALA D 2 265 ? 3.684 18.077 -9.166 1 44.12 260 ALA D N 1
ATOM 7890 C CA . ALA D 2 265 ? 3.152 18.292 -10.508 1 43.46 260 ALA D CA 1
ATOM 7891 C C . ALA D 2 265 ? 3.159 19.767 -10.881 1 42.73 260 ALA D C 1
ATOM 7892 O O . ALA D 2 265 ? 3.03 20.639 -10.028 1 43.07 260 ALA D O 1
ATOM 7894 N N . GLU D 2 266 ? 3.335 20.04 -12.157 1 41.77 261 GLU D N 1
ATOM 7895 C CA . GLU D 2 266 ? 3.375 21.4 -12.663 1 41.12 261 GLU D CA 1
ATOM 7896 C C . GLU D 2 266 ? 2.399 21.566 -13.791 1 38.69 261 GLU D C 1
ATOM 7897 O O . GLU D 2 266 ? 2.284 20.704 -14.647 1 37.87 261 GLU D O 1
ATOM 7903 N N . VAL D 2 267 ? 1.625 22.633 -13.725 1 37.55 262 VAL D N 1
ATOM 7904 C CA . VAL D 2 267 ? 0.579 22.891 -14.686 1 37.12 262 VAL D CA 1
ATOM 7905 C C . VAL D 2 267 ? 0.68 24.293 -15.281 1 36.59 262 VAL D C 1
ATOM 7906 O O . VAL D 2 267 ? 0.857 25.28 -14.571 1 36.42 262 VAL D O 1
ATOM 7910 N N . GLU D 2 268 ? 0.466 24.375 -16.577 1 36.02 263 GLU D N 1
ATOM 7911 C CA . GLU D 2 268 ? 0.406 25.633 -17.282 1 36.45 263 GLU D CA 1
ATOM 7912 C C . GLU D 2 268 ? -0.898 25.688 -18.092 1 36.41 263 GLU D C 1
ATOM 7913 O O . GLU D 2 268 ? -1.156 24.814 -18.919 1 36.86 263 GLU D O 1
ATOM 7919 N N . SER D 2 269 ? -1.717 26.697 -17.842 1 35.77 264 SER D N 1
ATOM 7920 C CA . SER D 2 269 ? -2.993 26.85 -18.518 1 36.01 264 SER D CA 1
ATOM 7921 C C . SER D 2 269 ? -2.986 28.136 -19.351 1 36.13 264 SER D C 1
ATOM 7922 O O . SER D 2 269 ? -2.907 29.233 -18.799 1 36.5 264 SER D O 1
ATOM 7925 N N . ILE D 2 270 ? -3.02 28.007 -20.678 1 35.92 265 ILE D N 1
ATOM 7926 C CA . ILE D 2 270 ? -2.994 29.151 -21.602 1 36.52 265 ILE D CA 1
ATOM 7927 C C . ILE D 2 270 ? -4.255 29.205 -22.459 1 38.26 265 ILE D C 1
ATOM 7928 O O . ILE D 2 270 ? -4.284 28.708 -23.587 1 38.55 265 ILE D O 1
ATOM 7933 N N . PRO D 2 271 ? -5.314 29.835 -21.943 1 39.45 266 PRO D N 1
ATOM 7934 C CA . PRO D 2 271 ? -6.578 29.878 -22.688 1 40.14 266 PRO D CA 1
ATOM 7935 C C . PRO D 2 271 ? -6.781 31.17 -23.467 1 41.37 266 PRO D C 1
ATOM 7936 O O . PRO D 2 271 ? -7.277 32.115 -22.898 1 43.63 266 PRO D O 1
ATOM 7940 N N . ILE D 2 272 ? -6.457 31.195 -24.75 1 40.06 267 ILE D N 1
ATOM 7941 C CA . ILE D 2 272 ? -6.552 32.385 -25.603 1 38.96 267 ILE D CA 1
ATOM 7942 C C . ILE D 2 272 ? -7.947 32.686 -26.172 1 37.94 267 ILE D C 1
ATOM 7943 O O . ILE D 2 272 ? -8.6 31.812 -26.737 1 37.31 267 ILE D O 1
ATOM 7948 N N . VAL D 2 273 ? -8.361 33.953 -26.091 1 37.37 268 VAL D N 1
ATOM 7949 C CA . VAL D 2 273 ? -9.624 34.38 -26.666 1 37.35 268 VAL D CA 1
ATOM 7950 C C . VAL D 2 273 ? -9.38 35.514 -27.662 1 36.89 268 VAL D C 1
ATOM 7951 O O . VAL D 2 273 ? -8.832 36.539 -27.287 1 37.31 268 VAL D O 1
ATOM 7955 N N . VAL D 2 274 ? -9.775 35.332 -28.924 1 35.8 269 VAL D N 1
ATOM 7956 C CA . VAL D 2 274 ? -9.623 36.387 -29.928 1 35.42 269 VAL D CA 1
ATOM 7957 C C . VAL D 2 274 ? -11.004 36.771 -30.421 1 35.32 269 VAL D C 1
ATOM 7958 O O . VAL D 2 274 ? -11.779 35.885 -30.761 1 34.47 269 VAL D O 1
ATOM 7962 N N . VAL D 2 275 ? -11.313 38.075 -30.475 1 35.47 270 VAL D N 1
ATOM 7963 C CA . VAL D 2 275 ? -12.606 38.526 -30.969 1 36.22 270 VAL D CA 1
ATOM 7964 C C . VAL D 2 275 ? -12.385 39.569 -32.077 1 36.88 270 VAL D C 1
ATOM 7965 O O . VAL D 2 275 ? -11.692 40.561 -31.872 1 36.35 270 VAL D O 1
ATOM 7969 N N . ARG D 2 276 ? -12.921 39.297 -33.276 1 37.78 271 ARG D N 1
ATOM 7970 C CA . ARG D 2 276 ? -12.772 40.181 -34.435 1 39.12 271 ARG D CA 1
ATOM 7971 C C . ARG D 2 276 ? -14.121 40.666 -35.009 1 40.37 271 ARG D C 1
ATOM 7972 O O . ARG D 2 276 ? -14.162 41.093 -36.167 1 40.49 271 ARG D O 1
ATOM 7980 N N . ASP D 2 277 ? -15.208 40.599 -34.211 1 41.09 272 ASP D N 1
ATOM 7981 C CA . ASP D 2 277 ? -16.55 41.051 -34.584 1 42.53 272 ASP D CA 1
ATOM 7982 C C . ASP D 2 277 ? -17.251 41.655 -33.37 1 43.92 272 ASP D C 1
ATOM 7983 O O . ASP D 2 277 ? -17.148 41.088 -32.288 1 45.1 272 ASP D O 1
ATOM 7988 N N . ASP D 2 278 ? -17.961 42.8 -33.525 1 43.39 273 ASP D N 1
ATOM 7989 C CA . ASP D 2 278 ? -18.634 43.433 -32.383 1 43.13 273 ASP D CA 1
ATOM 7990 C C . ASP D 2 278 ? -19.929 42.716 -31.928 1 42.35 273 ASP D C 1
ATOM 7991 O O . ASP D 2 278 ? -20.528 43.123 -30.921 1 42.16 273 ASP D O 1
ATOM 7996 N N . LYS D 2 279 ? -20.373 41.683 -32.683 1 41.27 274 LYS D N 1
ATOM 7997 C CA . LYS D 2 279 ? -21.536 40.867 -32.326 1 40.82 274 LYS D CA 1
ATOM 7998 C C . LYS D 2 279 ? -21.137 39.45 -31.901 1 39.36 274 LYS D C 1
ATOM 7999 O O . LYS D 2 279 ? -22.004 38.588 -31.814 1 39.74 274 LYS D O 1
ATOM 8005 N N . ALA D 2 280 ? -19.841 39.205 -31.643 1 37.6 275 ALA D N 1
ATOM 8006 C CA . ALA D 2 280 ? -19.267 37.942 -31.188 1 36.13 275 ALA D CA 1
ATOM 8007 C C . ALA D 2 280 ? -18.995 38.067 -29.687 1 35.16 275 ALA D C 1
ATOM 8008 O O . ALA D 2 280 ? -18.754 39.176 -29.208 1 35.51 275 ALA D O 1
ATOM 8010 N N . ARG D 2 281 ? -19.045 36.954 -28.929 1 34.08 276 ARG D N 1
ATOM 8011 C CA . ARG D 2 281 ? -18.759 37.01 -27.489 1 33.87 276 ARG D CA 1
ATOM 8012 C C . ARG D 2 281 ? -18.19 35.706 -26.998 1 34.12 276 ARG D C 1
ATOM 8013 O O . ARG D 2 281 ? -18.73 34.639 -27.283 1 35.26 276 ARG D O 1
ATOM 8021 N N . ILE D 2 282 ? -17.044 35.776 -26.337 1 33.02 277 ILE D N 1
ATOM 8022 C CA . ILE D 2 282 ? -16.369 34.591 -25.848 1 32.73 277 ILE D CA 1
ATOM 8023 C C . ILE D 2 282 ? -16.016 34.79 -24.412 1 32.34 277 ILE D C 1
ATOM 8024 O O . ILE D 2 282 ? -15.562 35.865 -24.017 1 32.47 277 ILE D O 1
ATOM 8029 N N . THR D 2 283 ? -16.235 33.753 -23.616 1 31.39 278 THR D N 1
ATOM 8030 C CA . THR D 2 283 ? -15.887 33.769 -22.214 1 30.64 278 THR D CA 1
ATOM 8031 C C . THR D 2 283 ? -14.98 32.586 -21.898 1 30.27 278 THR D C 1
ATOM 8032 O O . THR D 2 283 ? -14.914 31.614 -22.651 1 29.68 278 THR D O 1
ATOM 8036 N N A HIS D 2 284 ? -14.294 32.667 -20.779 0.55 30.54 279 HIS D N 1
ATOM 8037 N N B HIS D 2 284 ? -14.241 32.68 -20.794 0.45 30.56 279 HIS D N 1
ATOM 8038 C CA A HIS D 2 284 ? -13.451 31.6 -20.307 0.55 31.41 279 HIS D CA 1
ATOM 8039 C CA B HIS D 2 284 ? -13.35 31.614 -20.355 0.45 31.42 279 HIS D CA 1
ATOM 8040 C C A HIS D 2 284 ? -13.466 31.588 -18.775 0.55 32.36 279 HIS D C 1
ATOM 8041 C C B HIS D 2 284 ? -13.191 31.618 -18.833 0.45 32.35 279 HIS D C 1
ATOM 8042 O O A HIS D 2 284 ? -13.715 32.604 -18.127 0.55 32.57 279 HIS D O 1
ATOM 8043 O O B HIS D 2 284 ? -13.138 32.68 -18.233 0.45 32.53 279 HIS D O 1
ATOM 8056 N N . GLU D 2 285 ? -13.192 30.43 -18.207 1 33.06 280 GLU D N 1
ATOM 8057 C CA . GLU D 2 285 ? -13.108 30.261 -16.761 1 35.13 280 GLU D CA 1
ATOM 8058 C C . GLU D 2 285 ? -12.126 29.137 -16.491 1 36.12 280 GLU D C 1
ATOM 8059 O O . GLU D 2 285 ? -12.124 28.148 -17.226 1 38.02 280 GLU D O 1
ATOM 8065 N N . ALA D 2 286 ? -11.251 29.289 -15.487 1 34.44 281 ALA D N 1
ATOM 8066 C CA . ALA D 2 286 ? -10.305 28.234 -15.156 1 33.09 281 ALA D CA 1
ATOM 8067 C C . ALA D 2 286 ? -9.978 28.218 -13.692 1 32.47 281 ALA D C 1
ATOM 8068 O O . ALA D 2 286 ? -10.03 29.253 -13.026 1 33 281 ALA D O 1
ATOM 8070 N N . ALA D 2 287 ? -9.691 27.033 -13.164 1 31.12 282 ALA D N 1
ATOM 8071 C CA . ALA D 2 287 ? -9.311 26.873 -11.766 1 30.47 282 ALA D CA 1
ATOM 8072 C C . ALA D 2 287 ? -8.191 25.861 -11.781 1 30.12 282 ALA D C 1
ATOM 8073 O O . ALA D 2 287 ? -8.334 24.792 -12.385 1 30.1 282 ALA D O 1
ATOM 8075 N N . ILE D 2 288 ? -7.012 26.267 -11.292 1 29.5 283 ILE D N 1
ATOM 8076 C CA . ILE D 2 288 ? -5.806 25.428 -11.367 1 29.59 283 ILE D CA 1
ATOM 8077 C C . ILE D 2 288 ? -5.149 25.38 -10.009 1 30.84 283 ILE D C 1
ATOM 8078 O O . ILE D 2 288 ? -5.051 26.414 -9.347 1 31.47 283 ILE D O 1
ATOM 8083 N N . GLY D 2 289 ? -4.734 24.204 -9.577 1 31.2 284 GLY D N 1
ATOM 8084 C CA . GLY D 2 289 ? -4.096 24.077 -8.271 1 32.7 284 GLY D CA 1
ATOM 8085 C C . GLY D 2 289 ? -4.764 23.101 -7.342 1 34.44 284 GLY D C 1
ATOM 8086 O O . GLY D 2 289 ? -5.269 22.067 -7.777 1 35.08 284 GLY D O 1
ATOM 8087 N N . SER D 2 290 ? -4.751 23.405 -6.05 1 35.28 285 SER D N 1
ATOM 8088 C CA . SER D 2 290 ? -5.358 22.539 -5.042 1 36.3 285 SER D CA 1
ATOM 8089 C C . SER D 2 290 ? -6.866 22.458 -5.188 1 37.55 285 SER D C 1
ATOM 8090 O O . SER D 2 290 ? -7.473 23.331 -5.802 1 38.36 285 SER D O 1
ATOM 8093 N N . VAL D 2 291 ? -7.489 21.407 -4.623 1 37.33 286 VAL D N 1
ATOM 8094 C CA . VAL D 2 291 ? -8.952 21.261 -4.708 1 36.77 286 VAL D CA 1
ATOM 8095 C C . VAL D 2 291 ? -9.659 22.438 -4.053 1 36.95 286 VAL D C 1
ATOM 8096 O O . VAL D 2 291 ? -9.116 23.031 -3.122 1 36.86 286 VAL D O 1
ATOM 8100 N N . ASP D 2 292 ? -10.858 22.806 -4.551 1 37.13 287 ASP D N 1
ATOM 8101 C CA . ASP D 2 292 ? -11.673 23.896 -4.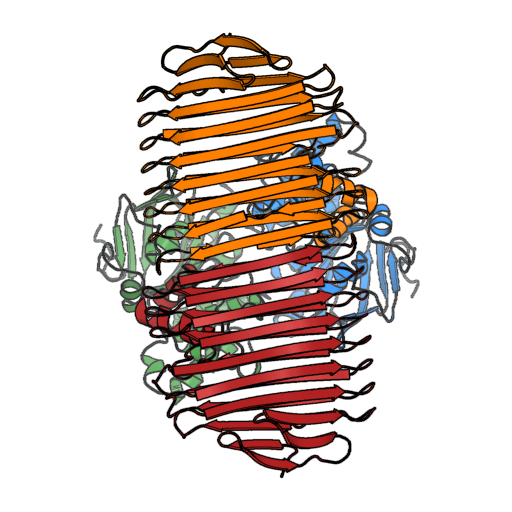01 1 37.46 287 ASP D CA 1
ATOM 8102 C C . ASP D 2 292 ? -11.894 23.67 -2.51 1 37.82 287 ASP D C 1
ATOM 8103 O O . ASP D 2 292 ? -12.179 22.544 -2.115 1 37.61 287 ASP D O 1
ATOM 8108 N N . LYS D 2 293 ? -11.626 24.686 -1.684 1 37.94 288 LYS D N 1
ATOM 8109 C CA . LYS D 2 293 ? -11.705 24.573 -0.24 1 38.74 288 LYS D CA 1
ATOM 8110 C C . LYS D 2 293 ? -13.111 24.246 0.242 1 39.74 288 LYS D C 1
ATOM 8111 O O . LYS D 2 293 ? -13.255 23.443 1.15 1 40.66 288 LYS D O 1
ATOM 8117 N N . LYS D 2 294 ? -14.146 24.823 -0.381 1 38.98 289 LYS D N 1
ATOM 8118 C CA . LYS D 2 294 ? -15.523 24.542 -0.003 1 38.53 289 LYS D CA 1
ATOM 8119 C C . LYS D 2 294 ? -15.9 23.103 -0.315 1 39.06 289 LYS D C 1
ATOM 8120 O O . LYS D 2 294 ? -16.606 22.487 0.462 1 40.03 289 LYS D O 1
ATOM 8126 N N . GLN D 2 295 ? -15.438 22.565 -1.434 1 38.98 290 GLN D N 1
ATOM 8127 C CA . GLN D 2 295 ? -15.726 21.188 -1.817 1 39.39 290 GLN D CA 1
ATOM 8128 C C . GLN D 2 295 ? -15.101 20.23 -0.807 1 40.68 290 GLN D C 1
ATOM 8129 O O . GLN D 2 295 ? -15.739 19.26 -0.393 1 41.65 290 GLN D O 1
ATOM 8135 N N . LEU D 2 296 ? -13.836 20.498 -0.435 1 39.9 291 LEU D N 1
ATOM 8136 C CA . LEU D 2 296 ? -13.062 19.687 0.477 1 39.24 291 LEU D CA 1
ATOM 8137 C C . LEU D 2 296 ? -13.731 19.704 1.838 1 39.28 291 LEU D C 1
ATOM 8138 O O . LEU D 2 296 ? -14.014 18.639 2.377 1 40.56 291 LEU D O 1
ATOM 8143 N N . GLU D 2 297 ? -14.054 20.901 2.362 1 37.65 292 GLU D N 1
ATOM 8144 C CA . GLU D 2 297 ? -14.681 21.084 3.65 1 36.64 292 GLU D CA 1
ATOM 8145 C C . GLU D 2 297 ? -16.091 20.54 3.729 1 36.46 292 GLU D C 1
ATOM 8146 O O . GLU D 2 297 ? -16.512 20.145 4.799 1 36.37 292 GLU D O 1
ATOM 8152 N N . THR D 2 298 ? -16.816 20.501 2.618 1 36.72 293 THR D N 1
ATOM 8153 C CA . THR D 2 298 ? -18.164 19.933 2.571 1 37.23 293 THR D CA 1
ATOM 8154 C C . THR D 2 298 ? -18.053 18.428 2.745 1 37.92 293 THR D C 1
ATOM 8155 O O . THR D 2 298 ? -18.839 17.863 3.491 1 38.64 293 THR D O 1
ATOM 8159 N N . LEU D 2 299 ? -17.09 17.776 2.071 1 37.73 294 LEU D N 1
ATOM 8160 C CA . LEU D 2 299 ? -16.911 16.338 2.222 1 38.6 294 LEU D CA 1
ATOM 8161 C C . LEU D 2 299 ? -16.351 15.967 3.618 1 39.89 294 LEU D C 1
ATOM 8162 O O . LEU D 2 299 ? -16.775 14.969 4.201 1 40.46 294 LEU D O 1
ATOM 8167 N N . MET D 2 300 ? -15.477 16.806 4.189 1 39.65 295 MET D N 1
ATOM 8168 C CA . MET D 2 300 ? -14.965 16.575 5.536 1 39.84 295 MET D CA 1
ATOM 8169 C C . MET D 2 300 ? -16.053 16.725 6.611 1 40.67 295 MET D C 1
ATOM 8170 O O . MET D 2 300 ? -15.951 16.103 7.669 1 41.19 295 MET D O 1
ATOM 8175 N N . ALA D 2 301 ? -17.108 17.53 6.343 1 40.43 296 ALA D N 1
ATOM 8176 C CA . ALA D 2 301 ? -18.256 17.675 7.254 1 39.79 296 ALA D CA 1
ATOM 8177 C C . ALA D 2 301 ? -19.156 16.417 7.233 1 40.56 296 ALA D C 1
ATOM 8178 O O . ALA D 2 301 ? -20.031 16.295 8.086 1 41.07 296 ALA D O 1
ATOM 8180 N N . LYS D 2 302 ? -18.942 15.495 6.259 1 40.67 297 LYS D N 1
ATOM 8181 C CA . LYS D 2 302 ? -19.567 14.178 6.145 1 41.86 297 LYS D CA 1
ATOM 8182 C C . LYS D 2 302 ? -18.741 13.096 6.934 1 42.94 297 LYS D C 1
ATOM 8183 O O . LYS D 2 302 ? -19.085 11.92 6.877 1 43.48 297 LYS D O 1
ATOM 8189 N N . GLY D 2 303 ? -17.636 13.472 7.575 1 42.93 298 GLY D N 1
ATOM 8190 C CA . GLY D 2 303 ? -16.797 12.531 8.301 1 43.65 298 GLY D CA 1
ATOM 8191 C C . GLY D 2 303 ? -15.623 11.972 7.511 1 44.51 298 GLY D C 1
ATOM 8192 O O . GLY D 2 303 ? -14.876 11.148 8.036 1 45.03 298 GLY D O 1
ATOM 8193 N N . LEU D 2 304 ? -15.446 12.379 6.246 1 44.6 299 LEU D N 1
ATOM 8194 C CA . LEU D 2 304 ? -14.31 11.91 5.445 1 45.33 299 LEU D CA 1
ATOM 8195 C C . LEU D 2 304 ? -13.062 12.689 5.851 1 46.81 299 LEU D C 1
ATOM 8196 O O . LEU D 2 304 ? -13.17 13.886 6.131 1 47.24 299 LEU D O 1
ATOM 8201 N N . ASP D 2 305 ? -11.873 12.045 5.882 1 47.57 300 ASP D N 1
ATOM 8202 C CA . ASP D 2 305 ? -10.648 12.81 6.182 1 48.51 300 ASP D CA 1
ATOM 8203 C C . ASP D 2 305 ? -10.185 13.582 4.935 1 48.35 300 ASP D C 1
ATOM 8204 O O . ASP D 2 305 ? -10.672 13.311 3.836 1 47.97 300 ASP D O 1
ATOM 8209 N N . GLU D 2 306 ? -9.251 14.535 5.089 1 48.5 301 GLU D N 1
ATOM 8210 C CA . GLU D 2 306 ? -8.74 15.314 3.959 1 48.73 301 GLU D CA 1
ATOM 8211 C C . GLU D 2 306 ? -8.267 14.472 2.784 1 49.24 301 GLU D C 1
ATOM 8212 O O . GLU D 2 306 ? -8.478 14.858 1.638 1 49.97 301 GLU D O 1
ATOM 8218 N N . ASP D 2 307 ? -7.648 13.317 3.049 1 49.21 302 ASP D N 1
ATOM 8219 C CA . ASP D 2 307 ? -7.172 12.447 1.969 1 49.66 302 ASP D CA 1
ATOM 8220 C C . ASP D 2 307 ? -8.301 11.693 1.293 1 48.33 302 ASP D C 1
ATOM 8221 O O . ASP D 2 307 ? -8.28 11.556 0.086 1 48.23 302 ASP D O 1
ATOM 8226 N N . GLU D 2 308 ? -9.304 11.232 2.052 1 47.58 303 GLU D N 1
ATOM 8227 C CA . GLU D 2 308 ? -10.452 10.54 1.47 1 47.04 303 GLU D CA 1
ATOM 8228 C C . GLU D 2 308 ? -11.259 11.524 0.623 1 45.95 303 GLU D C 1
ATOM 8229 O O . GLU D 2 308 ? -11.665 11.176 -0.478 1 45.72 303 GLU D O 1
ATOM 8235 N N . ALA D 2 309 ? -11.468 12.757 1.134 1 45.4 304 ALA D N 1
ATOM 8236 C CA . ALA D 2 309 ? -12.221 13.819 0.466 1 45.53 304 ALA D CA 1
ATOM 8237 C C . ALA D 2 309 ? -11.547 14.253 -0.833 1 46.6 304 ALA D C 1
ATOM 8238 O O . ALA D 2 309 ? -12.232 14.425 -1.847 1 47.16 304 ALA D O 1
ATOM 8240 N N . THR D 2 310 ? -10.202 14.403 -0.813 1 46.37 305 THR D N 1
ATOM 8241 C CA . THR D 2 310 ? -9.424 14.784 -1.99 1 46.54 305 THR D CA 1
ATOM 8242 C C . THR D 2 310 ? -9.508 13.675 -3.037 1 46.81 305 THR D C 1
ATOM 8243 O O . THR D 2 310 ? -9.752 13.955 -4.203 1 47.28 305 THR D O 1
ATOM 8247 N N . GLU D 2 311 ? -9.366 12.416 -2.608 1 46.58 306 GLU D N 1
ATOM 8248 C CA . GLU D 2 311 ? -9.475 11.24 -3.465 1 47.09 306 GLU D CA 1
ATOM 8249 C C . GLU D 2 311 ? -10.845 11.18 -4.158 1 47.02 306 GLU D C 1
ATOM 8250 O O . GLU D 2 311 ? -10.897 10.845 -5.323 1 46.86 306 GLU D O 1
ATOM 8256 N N . ILE D 2 312 ? -11.95 11.519 -3.449 1 47.23 307 ILE D N 1
ATOM 8257 C CA . ILE D 2 312 ? -13.299 11.55 -4.025 1 47.65 307 ILE D CA 1
ATOM 8258 C C . ILE D 2 312 ? -13.336 12.609 -5.141 1 47.2 307 ILE D C 1
ATOM 8259 O O . ILE D 2 312 ? -13.724 12.298 -6.263 1 47.31 307 ILE D O 1
ATOM 8264 N N . ILE D 2 313 ? -12.893 13.837 -4.839 1 46.73 308 ILE D N 1
ATOM 8265 C CA . ILE D 2 313 ? -12.88 14.961 -5.781 1 46.81 308 ILE D CA 1
ATOM 8266 C C . ILE D 2 313 ? -12.09 14.655 -7.047 1 47 308 ILE D C 1
ATOM 8267 O O . ILE D 2 313 ? -12.587 14.874 -8.155 1 46.91 308 ILE D O 1
ATOM 8272 N N . VAL D 2 314 ? -10.873 14.128 -6.872 1 47.06 309 VAL D N 1
ATOM 8273 C CA . VAL D 2 314 ? -9.974 13.75 -7.96 1 47.26 309 VAL D CA 1
ATOM 8274 C C . VAL D 2 314 ? -10.596 12.634 -8.808 1 48.71 309 VAL D C 1
ATOM 8275 O O . VAL D 2 314 ? -10.562 12.724 -10.03 1 48.95 309 VAL D O 1
ATOM 8279 N N . LYS D 2 315 ? -11.213 11.617 -8.176 1 49.31 310 LYS D N 1
ATOM 8280 C CA . LYS D 2 315 ? -11.859 10.533 -8.918 1 50 310 LYS D CA 1
ATOM 8281 C C . LYS D 2 315 ? -13.03 11.036 -9.746 1 50.02 310 LYS D C 1
ATOM 8282 O O . LYS D 2 315 ? -13.198 10.611 -10.875 1 50.15 310 LYS D O 1
ATOM 8288 N N . GLY D 2 316 ? -13.805 11.956 -9.201 1 50.31 311 GLY D N 1
ATOM 8289 C CA . GLY D 2 316 ? -14.916 12.544 -9.932 1 51.89 311 GLY D CA 1
ATOM 8290 C C . GLY D 2 316 ? -14.434 13.397 -11.096 1 53.73 311 GLY D C 1
ATOM 8291 O O . GLY D 2 316 ? -15.055 13.414 -12.163 1 54.46 311 GLY D O 1
ATOM 8292 N N . MET D 2 317 ? -13.309 14.115 -10.889 1 53.84 312 MET D N 1
ATOM 8293 C CA . MET D 2 317 ? -12.675 15.001 -11.86 1 53.97 312 MET D CA 1
ATOM 8294 C C . MET D 2 317 ? -12.231 14.218 -13.094 1 54.47 312 MET D C 1
ATOM 8295 O O . MET D 2 317 ? -12.481 14.649 -14.217 1 54.25 312 MET D O 1
ATOM 8300 N N . ILE D 2 318 ? -11.613 13.043 -12.874 1 54.94 313 ILE D N 1
ATOM 8301 C CA . ILE D 2 318 ? -11.103 12.195 -13.941 1 55.79 313 ILE D CA 1
ATOM 8302 C C . ILE D 2 318 ? -12.138 11.185 -14.508 1 57.74 313 ILE D C 1
ATOM 8303 O O . ILE D 2 318 ? -11.794 10.415 -15.404 1 58.12 313 ILE D O 1
ATOM 8308 N N . GLY D 2 319 ? -13.383 11.224 -14.047 1 59.03 314 GLY D N 1
ATOM 8309 C CA . GLY D 2 319 ? -14.428 10.349 -14.573 1 61.18 314 GLY D CA 1
ATOM 8310 C C . GLY D 2 319 ? -14.435 8.907 -14.085 1 63.46 314 GLY D C 1
ATOM 8311 O O . GLY D 2 319 ? -14.961 8.016 -14.764 1 63.25 314 GLY D O 1
ATOM 8312 N N . ASP D 2 320 ? -13.883 8.663 -12.89 1 65.25 315 ASP D N 1
ATOM 8313 C CA . ASP D 2 320 ? -13.854 7.333 -12.286 1 67.46 315 ASP D CA 1
ATOM 8314 C C . ASP D 2 320 ? -15.158 7.044 -11.54 1 69.42 315 ASP D C 1
ATOM 8315 O O . ASP D 2 320 ? -15.687 5.928 -11.623 1 69.87 315 ASP D O 1
ATOM 8320 N N . LEU D 2 321 ? -15.685 8.044 -10.82 1 70.28 316 LEU D N 1
ATOM 8321 C CA . LEU D 2 321 ? -16.92 7.872 -10.05 1 71.54 316 LEU D CA 1
ATOM 8322 C C . LEU D 2 321 ? -18.184 7.823 -10.939 1 72.81 316 LEU D C 1
ATOM 8323 O O . LEU D 2 321 ? -19.301 8.065 -10.463 1 73.28 316 LEU D O 1
#

Radius of gyration: 31.63 Å; Cα contacts (8 Å, |Δi|>4): 3163; chains: 4; bounding box: 88×80×83 Å